Protein AF-A0A8J9UPL3-F1 (afdb_monomer_lite)

pLDDT: mean 79.34, std 17.76, range [23.22, 97.38]

Secondary structure (DSSP, 8-state):
---------PPP-----SS-----PPPPHHHHHHHHHHHH-----S--S---S----------HHHHHH--GGGGGGS-HHHHTT-TTTGGG--HHHHHHHHHHHHHHH-HHHHHHTT----SSS-THHHHHHHHHHHSSHHHHHHHHTT-TTS------HHHHHHH-HHHHHHHHHHHHHTTBSSS-PPP---TT--HHHHHHHHHHHHT--B----GGG-SS-GGG-SSHHHHHHHHHHHHHHHHHHHHHHHHHHHHHHHHHHHH-HHHHHHHHHHHHHHHHHHHHHHHHHHHHHHHHHHHHHHHHHHHHHHHHHHHHHHHHHHHHHHHHHHHHHHHHHHHHHHHHHTGGG-SSHHHHHHHHHHHHHHHHHS-HHHHHHHHHHHHHHTHHHHHHHHHHHHHHHHHHHHHHHHHHHHHHHHHHHHGGGSSPP---HHHHHHHHHHHHHS-S-STTHHHHHHHHHHHHS--SSS----HHHHHHHHHHHHHS-S---SHHHHHHHHHHHHHHHHTTSSS-S------------------------------PPPPPPPPPHHHHHHHHHHHHHS-TTSTTHHHHHHHTSTT--HHHHHHHHHHHHHHHHHHHHHHHHHHTTSPPSEEE--HHHHHHTT-EEEEEEEEEE--TT-HHHHHHHHHHT-TTTS--TTEEEEEEEHHHHTHHHHHHHT--HHHHHHHHHHHHHHHHHHHHHS-EEEEEEEEEEEHHHHHS-----HHHHHHHHHHHHHHHHHHHHHHHHHHHHTT----SSTT--GGGGG-HHHHHHHHHS-----HHHHTTTHHHHHHHHHHHHHHHHHHHHHTTSSBS-HHHHHHHTT-HHHHHHHGGGGTTHHHHHHHHHHHHHHHHHHHHHS---GGGHHHHHHHHHHHHHHHHHHHHHHHHTGGGGS---TTIIIIIIIIIIHHHHHHHHHHHTT-GGG-TT-TTT-TTHHHHHHHHHHHHHHHHHHHHHTTS-HHHHHHHHHHHHHHHHHHHHHHHHHTT--SS----HHHHHH---HHIIIIIS-GGGGHHHHHHHHHHHHHHHHHHHTT------HHHHHHHHTHHHHHHHHHHHHHGGGS-SSPPPHHHHHHHHHHHHHHHHHHHHHHHHHHHTTTTGGGHHHHT-GGGHHHHHHHHHHHHHHHHHHHHHHHT--S-B---HHHHHHHHHHHHHHHHHHHHHHIIIIIHHHHHHHHHHHHHHHHTT--

InterPro domains:
  IPR001005 SANT/Myb domain [PF23082] (434-518)
  IPR001005 SANT/Myb domain [PF23082] (557-619)
  IPR001005 SANT/Myb domain [PS50090] (551-605)
  IPR001005 SANT/Myb domain [SM00717] (431-492)
  IPR001005 SANT/Myb domain [SM00717] (555-607)
  IPR001005 SANT/Myb domain [cd00167] (558-605)
  IPR001623 DnaJ domain [PF00226] (79-148)
  IPR001623 DnaJ domain [PS50076] (79-151)
  IPR001623 DnaJ domain [SM00271] (78-143)
  IPR001623 DnaJ domain [cd06257] (79-139)
  IPR002656 Acyltransferase 3 domain [PF01757] (809-1197)
  IPR009057 Homedomain-like superfamily [SSF46689] (557-610)
  IPR017884 SANT domain [PS51293] (554-609)
  IPR017930 Myb domain [PS51294] (558-609)
  IPR032003 Ribosome-associated complex head domain [PF16717] (328-405)
  IPR036869 Chaperone J-domain superfamily [G3DSA:1.10.287.110] (70-153)
  IPR036869 Chaperone J-domain superfamily [SSF46565] (55-147)
  IPR042569 Ribosome-associated complex head domain superfamily [G3DSA:1.10.8.840] (324-425)
  IPR044634 J-protein Zuotin/DnaJC2 [PTHR43999] (16-614)
  IPR054076 Zuotin-like, zuotin homology domain [PF21884] (169-272)

Radius of gyration: 48.9 Å; chains: 1; bounding box: 110×185×96 Å

Organism: NCBI:txid405034

Sequence (1223 aa):
MTEGESGNNCRVVAIPCPFVKRKVECAGGAFLRYYNIKCHGEDTLLLTSNSKDKAEEVVFEDDVDYLRSLDPKEWKKQDHYAVLGIKKLRYEATDDDIKRAYRQKVLKHHPDKRKALGEEVRSDDDYFTCITKAYEILGTPKTRRSYDSVDPEFDDAIPTSSEIKKDGFFKSFAKYFEINARWSEKKNVPLLGDEKSPREFVEKFYSFWYEFDSWREFSYLDEEEKEKGSDREERR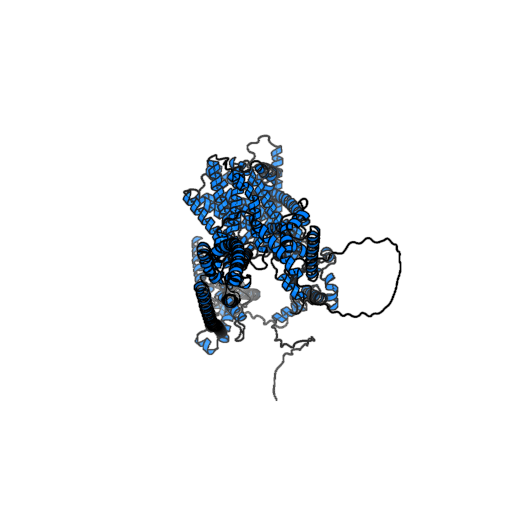WIEKQNKVARAKLKKEEMARIRSLVDLAYANDPRIQRFKQEDKDKKLAAKRARQDAVQAKKAEEERIIKEAQLAKQKADEAERARIEAARAERELQKKNLRKERKSFRDICKANNYYARNDDETVSHMAAVEKICEMLKAVELQDLIKDLESKGREAFVKALTESDEKLEAERRALFENKKVEEHKAKKSAALKAPIEWSAEMTRLLIKAVNLFPAGTNQRWDVVANFLNQHGTFTDDRRFNAKEVLNKAKDLQSSDFSKSSLKKAANEEAFDQFEKDKKKVVNVVDDNSISKNDAPKLVNGTTKPKVNGDVKDKEVKEDKPWTKTEQELLEQAIKTFPVSTPERWDKIADCIPNRSKKDCMKRYKELVELVKAKKQAANTEHKKLPPLFGLDDYGSCMENSGVYCMVAFDLYGEPNNEIYTLIQEYSKHTLKHFNYTRLDRGICVQETCQDYIKNNGLDIDQNVELIIEGCFNETLQQKYDLGSKLQFVSCERQKDKRTEIQLDSTDIIMLLVIGGICAIVAWGSYFDFCQARKTDKILEKDRHPLLCFSLFRNFEKLLQEDKGDERLTELKGLHGIRAFNSGLVVFAHCVFLFGKYIRDPLALEKFFEYQFFLILVGYSSIVQFFFFLSGFLMTYILQIREEKHKMSFRDVPPSIFFRWWRMTPSFAVVIGIMATLFRHVGSGPIWKSYIIEGVTSQCREYYWAHIFYINNFMINDILCSLESWHIASDMQLSVLGIIVYFCIRRRSLRFKIGTLSFLLLLGILSPIVHVYFQDLNGLVVGKPELFRSLYDDTFRKYHVFFHNNITCFVMGMAIGYFVYYLKQNKIERLDFKIGTLMCWLIMPSIYAFYYFSSSVYDDIERKSLTWRLLYASLHRIVIGVIAIVWVLGLTMKFHGNSLSIWEWRGWLIPSKLSFCVYLIHDNILHYMMGTRSQLYTASFSELFYVYLLVMFWAHMLALVLYLFVEAPCNELLKIFMGSNKKKKEA

Foldseek 3Di:
DDDDDDDDDDDDDDDDDDDDDDDDDDDDPVVVVVCCCQPVVDPPDDDDPDPPDDDPPQPQDDDVVVLQPDWLVPLLVDDLCVLLSNVVCQPVQDLVNLVVSLVVCCVPPPPVVVVVVVDDDDPPTHSVSSSVVSCVQCNDPVSSLLVSLPPPPQDLDAFDPVQCVVVHQLVRLQVVQVSCVVFAPDPDQQGCDDPPDDPVSNCVNLVCLLVGDGSRWNLSVQPDDLVPDPDPVSSVVSVVVSVVVRVVVNVVSNVSSVVNSVVSCVRPPVNVVVVVVVVVVVVVVVVVVVVVVVVVVVVVVVVVVVVVVVVVVVVVVVVVVVVVVVVVVVVQVVLLVVLLVLQLVVCVVCLLLDDDPVVSVVSNVLSVLLSVPDGNVRSVVLSVVCVPPNSVSSVVSSVVSVVVVVVVVVVVVVVVVVVVVCVVVVVVVVDQDPQDPVLVVLLVVLCVVQDDDDPCSLQSSQVSSQVPPDDPDPDGDHSVSSVVVVVVVVPDDDDDDDPVPVVVVVVVVVVVVVVVPPPDDDDDDDDDDDDDDDDDDDDDDDDDDDDDDDDDDDDDDDDDPVLVVQLVVLPVVQDPPHVVSLCSSQVSRPPADSVRSVVVVVVVVVVVVVVVVVVVVLVVLADDQEEEDFPVVLLVVQFKKKKWKKFKDADPPQPRVVSLVVQLLLFQLGHNSRMHIYIDRLCPQLVVVCVVVVDDCVSCVQVSVQVSVQVVCCVRRVMGIDTDDMDIDGSVVVPPPPPADPLQVVLVVVVVVLVVLLVVLQVVVVVVVVPDPDDPPPAFDLSVLSHLVVLVVVLLDDDPDDVLVVLLLLVLLVLLVLLLLVLLLLLLQQLLAQAPDVVVVSVLLVDLVSLLSPLSLLSLLLVLLQLLQCLLQVVVVVCVVPVDDPVCLVVSLVLVLLLQQFLLLSLLSCLQGVLLPPAAASCSCVQRVVNANVLSVVCVVCLSVLNCLVVLRSCRPAVLSLSVSLSSVLSSVSSVLCNVPVPPDPVVNCVVLVVLLVQLLVVLLVQCVPVVFQLGQRDTSNCSHVVDDPCCNSPSSHNSNSSNSNSLSNVVSVVLSVCVVVVVQADPDLVLLVVLVCLVVLSSVLSSVVSVCSVDSDRDDSVVSSVSNRCSSVSVSVSSSSNSCCSRNVSHVPCNCSSSPSVSSNSSLLSSQLSSCLVSVSSNVSRNDHHHHHDDPVVSVVSSVVSSVVSSVVSSVSSSSINSSSSSSVVSVVVVVVVVVVD

Structure (mmCIF, N/CA/C/O backbone):
data_AF-A0A8J9UPL3-F1
#
_entry.id   AF-A0A8J9UPL3-F1
#
loop_
_atom_site.group_PDB
_atom_site.id
_atom_site.type_symbol
_atom_site.label_atom_id
_atom_site.label_alt_id
_atom_site.label_comp_id
_atom_site.label_asym_id
_atom_site.label_entity_id
_atom_site.label_seq_id
_atom_site.pdbx_PDB_ins_code
_atom_site.Cartn_x
_atom_site.Cartn_y
_atom_site.Cartn_z
_atom_site.occupancy
_atom_site.B_iso_or_equiv
_atom_site.auth_seq_id
_atom_site.auth_comp_id
_atom_site.auth_asym_id
_atom_site.auth_atom_id
_atom_site.pdbx_PDB_model_num
ATOM 1 N N . MET A 1 1 ? 51.303 -45.827 -40.238 1.00 28.02 1 MET A N 1
ATOM 2 C CA . MET A 1 1 ? 51.572 -46.476 -38.938 1.00 28.02 1 MET A CA 1
ATOM 3 C C . MET A 1 1 ? 51.094 -45.504 -37.869 1.00 28.02 1 MET A C 1
ATOM 5 O O . MET A 1 1 ? 51.630 -44.409 -37.850 1.00 28.02 1 MET A O 1
ATOM 9 N N . THR A 1 2 ? 50.062 -45.725 -37.060 1.00 30.81 2 THR A N 1
ATOM 10 C CA . THR A 1 2 ? 49.124 -46.845 -36.830 1.00 30.81 2 THR A CA 1
ATOM 11 C C . THR A 1 2 ? 47.941 -46.271 -36.018 1.00 30.81 2 THR A C 1
ATOM 13 O O . THR A 1 2 ? 48.217 -45.529 -35.086 1.00 30.81 2 THR A O 1
ATOM 16 N N . GLU A 1 3 ? 46.701 -46.597 -36.438 1.00 34.34 3 GLU A N 1
ATOM 17 C CA . GLU A 1 3 ? 45.438 -46.880 -35.681 1.00 34.34 3 GLU A CA 1
ATOM 18 C C . GLU A 1 3 ? 45.002 -45.934 -34.533 1.00 34.34 3 GLU A C 1
ATOM 20 O O . GLU A 1 3 ? 45.814 -45.588 -33.692 1.00 34.34 3 GLU A O 1
ATOM 25 N N . GLY A 1 4 ? 43.762 -45.474 -34.302 1.00 36.38 4 GLY A N 1
ATOM 26 C CA . GLY A 1 4 ? 42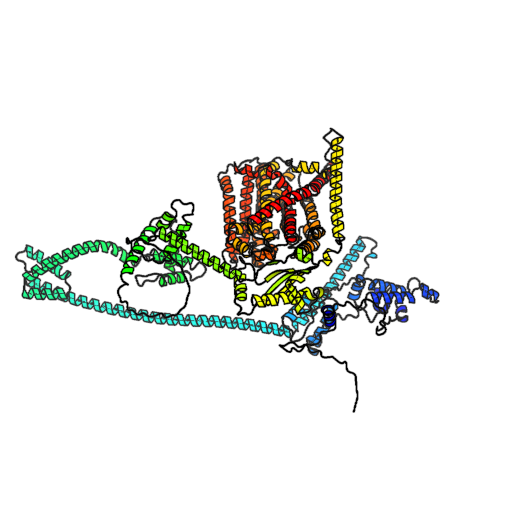.353 -45.654 -34.725 1.00 36.38 4 GLY A CA 1
ATOM 27 C C . GLY A 1 4 ? 41.533 -45.017 -33.560 1.00 36.38 4 GLY A C 1
ATOM 28 O O . GLY A 1 4 ? 41.981 -45.104 -32.426 1.00 36.38 4 GLY A O 1
ATOM 29 N N . GLU A 1 5 ? 40.507 -44.168 -33.710 1.00 28.94 5 GLU A N 1
ATOM 30 C CA . GLU A 1 5 ? 39.088 -44.518 -33.894 1.00 28.94 5 GLU A CA 1
ATOM 31 C C . GLU A 1 5 ? 38.192 -43.248 -33.957 1.00 28.94 5 GLU A C 1
ATOM 33 O O . GLU A 1 5 ? 38.423 -42.254 -33.272 1.00 28.94 5 GLU A O 1
ATOM 38 N N . SER A 1 6 ? 37.164 -43.351 -34.809 1.00 32.34 6 SER A N 1
ATOM 39 C CA . SER A 1 6 ? 35.857 -42.663 -34.921 1.00 32.34 6 SER A CA 1
ATOM 40 C C . SER A 1 6 ? 35.608 -41.266 -34.322 1.00 32.34 6 SER A C 1
ATOM 42 O O . SER A 1 6 ? 35.522 -41.074 -33.111 1.00 32.34 6 SER A O 1
ATOM 44 N N . GLY A 1 7 ? 35.290 -40.325 -35.219 1.00 31.28 7 GLY A N 1
ATOM 45 C CA . GLY A 1 7 ? 34.732 -39.010 -34.909 1.00 31.28 7 GLY A CA 1
ATOM 46 C C . GLY A 1 7 ? 33.199 -38.946 -34.875 1.00 31.28 7 GLY A C 1
ATOM 47 O O . GLY A 1 7 ? 32.506 -39.709 -35.543 1.00 31.28 7 GLY A O 1
ATOM 48 N N . ASN A 1 8 ? 32.695 -37.939 -34.156 1.00 31.64 8 ASN A N 1
ATOM 49 C CA . ASN A 1 8 ? 31.378 -37.340 -34.364 1.00 31.64 8 ASN A CA 1
ATOM 50 C C . ASN A 1 8 ? 31.580 -35.974 -35.042 1.00 31.64 8 ASN A C 1
ATOM 52 O O . ASN A 1 8 ? 32.180 -35.061 -34.475 1.00 31.64 8 ASN A O 1
ATOM 56 N N . ASN A 1 9 ? 31.101 -35.861 -36.281 1.00 36.88 9 ASN A N 1
ATOM 57 C CA . ASN A 1 9 ? 31.173 -34.659 -37.111 1.00 36.88 9 ASN A CA 1
ATOM 58 C C . ASN A 1 9 ? 30.236 -33.555 -36.589 1.00 36.88 9 ASN A C 1
ATOM 60 O O . ASN A 1 9 ? 29.018 -33.663 -36.717 1.00 36.88 9 ASN A O 1
ATOM 64 N N . CYS A 1 10 ? 30.795 -32.446 -36.103 1.00 32.34 10 CYS A N 1
ATOM 65 C CA . CYS A 1 10 ? 30.058 -31.195 -35.911 1.00 32.34 10 CYS A CA 1
ATOM 66 C C . CYS A 1 10 ? 30.011 -30.404 -37.229 1.00 32.34 10 CYS A C 1
ATOM 68 O O . CYS A 1 10 ? 31.048 -29.979 -37.741 1.00 32.34 10 CYS A O 1
ATOM 70 N N . ARG A 1 11 ? 28.811 -30.162 -37.775 1.00 33.94 11 ARG A N 1
ATOM 71 C CA . ARG A 1 11 ? 28.609 -29.197 -38.870 1.00 33.94 11 ARG A CA 1
ATOM 72 C C . ARG A 1 11 ? 28.600 -27.777 -38.304 1.00 33.94 11 ARG A C 1
ATOM 74 O O . ARG A 1 11 ? 27.722 -27.418 -37.528 1.00 33.94 11 ARG A O 1
ATOM 81 N N . VAL A 1 12 ? 29.570 -26.970 -38.724 1.00 36.69 12 VAL A N 1
ATOM 82 C CA . VAL A 1 12 ? 29.623 -25.527 -38.462 1.00 36.69 12 VAL A CA 1
ATOM 83 C C . VAL A 1 12 ? 28.662 -24.827 -39.423 1.00 36.69 12 VAL A C 1
ATOM 85 O O . VAL A 1 12 ? 28.838 -24.920 -40.635 1.00 36.69 12 VAL A O 1
ATOM 88 N N . VAL A 1 13 ? 27.660 -24.121 -38.898 1.00 31.00 13 VAL A N 1
ATOM 89 C CA . VAL A 1 13 ? 26.801 -23.227 -39.688 1.00 31.00 13 VAL A CA 1
ATOM 90 C C . VAL A 1 13 ? 27.185 -21.790 -39.351 1.00 31.00 13 VAL A C 1
ATOM 92 O O . VAL A 1 13 ? 27.121 -21.375 -38.196 1.00 31.00 13 VAL A O 1
ATOM 95 N N . ALA A 1 14 ? 27.646 -21.044 -40.354 1.00 33.81 14 ALA A N 1
ATOM 96 C CA . ALA A 1 14 ? 28.002 -19.638 -40.216 1.00 33.81 14 ALA A CA 1
ATOM 97 C C . ALA A 1 14 ? 26.751 -18.761 -40.368 1.00 33.81 14 ALA A C 1
ATOM 99 O O . ALA A 1 14 ? 26.042 -18.875 -41.364 1.00 33.81 14 ALA A O 1
ATOM 100 N N . ILE A 1 15 ? 26.507 -17.867 -39.407 1.00 34.41 15 ILE A N 1
ATOM 101 C CA . ILE A 1 15 ? 25.471 -16.830 -39.503 1.00 34.41 15 ILE A CA 1
ATOM 102 C C . ILE A 1 15 ? 26.155 -15.521 -39.935 1.00 34.41 15 ILE A C 1
ATOM 104 O O . ILE A 1 15 ? 27.097 -15.092 -39.260 1.00 34.41 15 ILE A O 1
ATOM 108 N N . PRO A 1 16 ? 25.732 -14.877 -41.037 1.00 41.75 16 PRO A N 1
ATOM 109 C CA . PRO A 1 16 ? 26.278 -13.598 -41.462 1.00 41.75 16 PRO A CA 1
ATOM 110 C C . PRO A 1 16 ? 25.552 -12.460 -40.735 1.00 41.75 16 PRO A C 1
ATOM 112 O O . PRO A 1 16 ? 24.414 -12.140 -41.054 1.00 41.75 16 PRO A O 1
ATOM 115 N N . CYS A 1 17 ? 26.211 -11.828 -39.765 1.00 34.94 17 CYS A N 1
ATOM 116 C CA . CYS A 1 17 ? 25.823 -10.506 -39.269 1.00 34.94 17 CYS A CA 1
ATOM 117 C C . CYS A 1 17 ? 27.086 -9.739 -38.840 1.00 34.94 17 CYS A C 1
ATOM 119 O O . CYS A 1 17 ? 28.006 -10.353 -38.283 1.00 34.94 17 CYS A O 1
ATOM 121 N N . PRO A 1 18 ? 27.194 -8.431 -39.129 1.00 53.81 18 PRO A N 1
ATOM 122 C CA . PRO A 1 18 ? 28.382 -7.665 -38.810 1.00 53.81 18 PRO A CA 1
ATOM 123 C C . PRO A 1 18 ? 28.340 -7.274 -37.327 1.00 53.81 18 PRO A C 1
ATOM 125 O O . PRO A 1 18 ? 27.290 -6.952 -36.790 1.00 53.81 18 PRO A O 1
ATOM 128 N N . PHE A 1 19 ? 29.511 -7.264 -36.697 1.00 45.88 19 PHE A N 1
ATOM 129 C CA . PHE A 1 19 ? 29.806 -6.796 -35.335 1.00 45.88 19 PHE A CA 1
ATOM 130 C C . PHE A 1 19 ? 29.838 -7.859 -34.210 1.00 45.88 19 PHE A C 1
ATOM 132 O O . PHE A 1 19 ? 28.854 -8.245 -33.594 1.00 45.88 19 PHE A O 1
ATOM 139 N N . VAL A 1 20 ? 31.101 -8.201 -33.901 1.00 39.16 20 VAL A N 1
ATOM 140 C CA . VAL A 1 20 ? 31.681 -8.879 -32.725 1.00 39.16 20 VAL A CA 1
ATOM 141 C C . VAL A 1 20 ? 31.571 -10.412 -32.669 1.00 39.16 20 VAL A C 1
ATOM 143 O O . VAL A 1 20 ? 30.602 -10.995 -32.194 1.00 39.16 20 VAL A O 1
ATOM 146 N N . LYS A 1 21 ? 32.675 -11.081 -33.045 1.00 32.25 21 LYS A N 1
ATOM 147 C CA . LYS A 1 21 ? 32.909 -12.514 -32.799 1.00 32.25 21 LYS A CA 1
ATOM 148 C C . LYS A 1 21 ? 33.023 -12.779 -31.293 1.00 32.25 21 LYS A C 1
ATOM 150 O O . LYS A 1 21 ? 33.996 -12.359 -30.669 1.00 32.25 21 LYS A O 1
ATOM 155 N N . ARG A 1 22 ? 32.080 -13.532 -30.722 1.00 36.78 22 ARG A N 1
ATOM 156 C CA . ARG A 1 22 ? 32.229 -14.173 -29.405 1.00 36.78 22 ARG A CA 1
ATOM 157 C C . ARG A 1 22 ? 32.368 -15.683 -29.574 1.00 36.78 22 ARG A C 1
ATOM 159 O O . ARG A 1 22 ? 31.726 -16.276 -30.435 1.00 36.78 22 ARG A O 1
ATOM 166 N N . LYS A 1 23 ? 33.210 -16.301 -28.744 1.00 32.34 23 LYS A N 1
ATOM 167 C CA . LYS A 1 23 ? 33.302 -17.760 -28.617 1.00 32.34 23 LYS A CA 1
ATOM 168 C C . LYS A 1 23 ? 32.096 -18.223 -27.795 1.00 32.34 23 LYS A C 1
ATOM 170 O O . LYS A 1 23 ? 31.947 -17.786 -26.658 1.00 32.34 23 LYS A O 1
ATOM 175 N N . VAL A 1 24 ? 31.230 -19.041 -28.385 1.00 37.84 24 VAL A N 1
ATOM 176 C CA . VAL A 1 24 ? 30.058 -19.623 -27.717 1.00 37.84 24 VAL A CA 1
ATOM 177 C C . VAL A 1 24 ? 30.372 -21.091 -27.441 1.00 37.84 24 VAL A C 1
ATOM 179 O O . VAL A 1 24 ? 30.770 -21.811 -28.355 1.00 37.84 24 VAL A O 1
ATOM 182 N N . GLU A 1 25 ? 30.246 -21.521 -26.188 1.00 42.03 25 GLU A N 1
ATOM 183 C CA . GLU A 1 25 ? 30.336 -22.933 -25.802 1.00 42.03 25 GLU A CA 1
ATOM 184 C C . GLU A 1 25 ? 28.962 -23.604 -25.913 1.00 42.03 25 GLU A C 1
ATOM 186 O O . GLU A 1 25 ? 27.925 -22.948 -25.800 1.00 42.03 25 GLU A O 1
ATOM 191 N N . CYS A 1 26 ? 28.953 -24.912 -26.177 1.00 38.75 26 CYS A N 1
ATOM 192 C CA . CYS A 1 26 ? 27.728 -25.666 -26.432 1.00 38.75 26 CYS A CA 1
ATOM 193 C C . CYS A 1 26 ? 26.814 -25.666 -25.202 1.00 38.75 26 CYS A C 1
ATOM 195 O O . CYS A 1 26 ? 27.181 -26.160 -24.138 1.00 38.75 26 CYS A O 1
ATOM 197 N N . ALA A 1 27 ? 25.593 -25.168 -25.370 1.00 47.72 27 ALA A N 1
ATOM 198 C CA . ALA A 1 27 ? 24.540 -25.353 -24.388 1.00 47.72 27 ALA A CA 1
ATOM 199 C C . ALA A 1 27 ? 24.005 -26.795 -24.478 1.00 47.72 27 ALA A C 1
ATOM 201 O O . ALA A 1 27 ? 23.751 -27.306 -25.570 1.00 47.72 27 ALA A O 1
ATOM 202 N N . GLY A 1 28 ? 23.867 -27.463 -23.329 1.00 51.66 28 GLY A N 1
ATOM 203 C CA . GLY A 1 28 ? 23.417 -28.856 -23.241 1.00 51.66 28 GLY A CA 1
ATOM 204 C C . GLY A 1 28 ? 22.006 -29.093 -23.798 1.00 51.66 28 GLY A C 1
ATOM 205 O O . GLY A 1 28 ? 21.260 -28.157 -24.086 1.00 51.66 28 GLY A O 1
ATOM 206 N N . GLY A 1 29 ? 21.610 -30.366 -23.912 1.00 42.53 29 GLY A N 1
ATOM 207 C CA . GLY A 1 29 ? 20.392 -30.815 -24.612 1.00 42.53 29 GLY A CA 1
ATOM 208 C C . GLY A 1 29 ? 19.067 -30.167 -24.178 1.00 42.53 29 GLY A C 1
ATOM 209 O O . GLY A 1 29 ? 18.120 -30.139 -24.959 1.00 42.53 29 GLY A O 1
ATOM 210 N N . ALA A 1 30 ? 18.998 -29.583 -22.980 1.00 46.47 30 ALA A N 1
ATOM 211 C CA . ALA A 1 30 ? 17.849 -28.799 -22.527 1.00 46.47 30 ALA A CA 1
ATOM 212 C C . ALA A 1 30 ? 17.692 -27.471 -23.292 1.00 46.47 30 ALA A C 1
ATOM 214 O O . ALA A 1 30 ? 16.572 -27.060 -23.586 1.00 46.47 30 ALA A O 1
ATOM 215 N N . PHE A 1 31 ? 18.801 -26.830 -23.672 1.00 50.88 31 PHE A N 1
ATOM 216 C CA . PHE A 1 31 ? 18.786 -25.621 -24.492 1.00 50.88 31 PHE A CA 1
ATOM 217 C C . PHE A 1 31 ? 18.441 -25.936 -25.945 1.00 50.88 31 PHE A C 1
ATOM 219 O O . PHE A 1 31 ? 17.671 -25.200 -26.542 1.00 50.88 31 PHE A O 1
ATOM 226 N N . LEU A 1 32 ? 18.925 -27.056 -26.494 1.00 48.53 32 LEU A N 1
ATOM 227 C CA . LEU A 1 32 ? 18.516 -27.522 -27.826 1.00 48.53 32 LEU A CA 1
ATOM 228 C C . LEU A 1 32 ? 17.027 -27.898 -27.871 1.00 48.53 32 LEU A C 1
ATOM 230 O O . LEU A 1 32 ? 16.358 -27.579 -28.848 1.00 48.53 32 LEU A O 1
ATOM 234 N N . ARG A 1 33 ? 16.478 -28.496 -26.800 1.00 46.88 33 ARG A N 1
ATOM 235 C CA . ARG A 1 33 ? 15.025 -28.715 -26.664 1.00 46.88 33 ARG A CA 1
ATOM 236 C C . ARG A 1 33 ? 14.259 -27.402 -26.591 1.00 46.88 33 ARG A C 1
ATOM 238 O O . ARG A 1 33 ? 13.308 -27.226 -27.337 1.00 46.88 33 ARG A O 1
ATOM 245 N N . TYR A 1 34 ? 14.688 -26.477 -25.737 1.00 55.12 34 TYR A N 1
ATOM 246 C CA . TYR A 1 34 ? 14.062 -25.161 -25.625 1.00 55.12 34 TYR A CA 1
ATOM 247 C C . TYR A 1 34 ? 14.126 -24.386 -26.951 1.00 55.12 34 TYR A C 1
ATOM 249 O O . TYR A 1 34 ? 13.137 -23.790 -27.358 1.00 55.12 34 TYR A O 1
ATOM 257 N N . TYR A 1 35 ? 15.260 -24.443 -27.652 1.00 50.03 35 TYR A N 1
ATOM 258 C CA . TYR A 1 35 ? 15.476 -23.787 -28.938 1.00 50.03 35 TYR A CA 1
ATOM 259 C C . TYR A 1 35 ? 14.624 -24.406 -30.053 1.00 50.03 35 TYR A C 1
ATOM 261 O O . TYR A 1 35 ? 13.973 -23.666 -30.778 1.00 50.03 35 TYR A O 1
ATOM 269 N N . ASN A 1 36 ? 14.530 -25.737 -30.148 1.00 47.41 36 ASN A N 1
ATOM 270 C CA . ASN A 1 36 ? 13.667 -26.388 -31.144 1.00 47.41 36 ASN A CA 1
ATOM 271 C C . ASN A 1 36 ? 12.176 -26.141 -30.885 1.00 47.41 36 ASN A C 1
ATOM 273 O O . ASN A 1 36 ? 11.442 -25.850 -31.827 1.00 47.41 36 ASN A O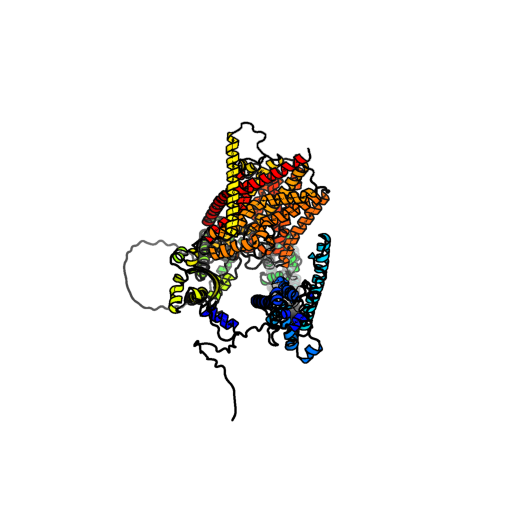 1
ATOM 277 N N . ILE A 1 37 ? 11.743 -26.173 -29.619 1.00 52.34 37 ILE A N 1
ATOM 278 C CA . ILE A 1 37 ? 10.365 -25.830 -29.226 1.00 52.34 37 ILE A CA 1
ATOM 279 C C . ILE A 1 37 ? 10.047 -24.379 -29.607 1.00 52.34 37 ILE A C 1
ATOM 281 O O . ILE A 1 37 ? 8.946 -24.080 -30.060 1.00 52.34 37 ILE A O 1
ATOM 285 N N . LYS A 1 38 ? 11.019 -23.476 -29.446 1.00 44.16 38 LYS A N 1
ATOM 286 C CA . LYS A 1 38 ? 10.819 -22.040 -29.650 1.00 44.16 38 LYS A CA 1
ATOM 287 C C . LYS A 1 38 ? 10.979 -21.588 -31.105 1.00 44.16 38 LYS A C 1
ATOM 289 O O . LYS A 1 38 ? 10.345 -20.614 -31.485 1.00 44.16 38 LYS A O 1
ATOM 294 N N . CYS A 1 39 ? 11.810 -22.258 -31.905 1.00 39.97 39 CYS A N 1
ATOM 295 C CA . CYS A 1 39 ? 12.123 -21.836 -33.275 1.00 39.97 39 CYS A CA 1
ATOM 296 C C . CYS A 1 39 ? 11.415 -22.643 -34.369 1.00 39.97 39 CYS A C 1
ATOM 298 O O . CYS A 1 39 ? 11.282 -22.128 -35.475 1.00 39.97 39 CYS A O 1
ATOM 300 N N . HIS A 1 40 ? 10.977 -23.879 -34.100 1.00 44.66 40 HIS A N 1
ATOM 301 C CA . HIS A 1 40 ? 10.376 -24.741 -35.128 1.00 44.66 40 HIS A CA 1
ATOM 302 C C . HIS A 1 40 ? 8.935 -25.178 -34.838 1.00 44.66 40 HIS A C 1
ATOM 304 O O . HIS A 1 40 ? 8.304 -25.737 -35.726 1.00 44.66 40 HIS A O 1
ATOM 310 N N . GLY A 1 41 ? 8.385 -24.884 -33.654 1.00 39.78 41 GLY A N 1
ATOM 311 C CA . GLY A 1 41 ? 6.941 -24.970 -33.396 1.00 39.78 41 GLY A CA 1
ATOM 312 C C . GLY A 1 41 ? 6.288 -26.348 -33.586 1.00 39.78 41 GLY A C 1
ATOM 313 O O . GLY A 1 41 ? 5.067 -26.414 -33.684 1.00 39.78 41 GLY A O 1
ATOM 314 N N . GLU A 1 42 ? 7.058 -27.437 -33.629 1.00 33.69 42 GLU A N 1
ATOM 315 C CA . GLU A 1 42 ? 6.535 -28.800 -33.737 1.00 33.69 42 GLU A CA 1
ATOM 316 C C . GLU A 1 42 ? 6.676 -29.557 -32.411 1.00 33.69 42 GLU A C 1
ATOM 318 O O . GLU A 1 42 ? 7.777 -29.837 -31.931 1.00 33.69 42 GLU A O 1
ATOM 323 N N . ASP A 1 43 ? 5.526 -29.917 -31.840 1.00 41.25 43 ASP A N 1
ATOM 324 C CA . ASP A 1 43 ? 5.391 -30.878 -30.748 1.00 41.25 43 ASP A CA 1
ATOM 325 C C . ASP A 1 43 ? 5.354 -32.297 -31.333 1.00 41.25 43 ASP A C 1
ATOM 327 O O . ASP A 1 43 ? 4.315 -32.952 -31.398 1.00 41.25 43 ASP A O 1
ATOM 331 N N . THR A 1 44 ? 6.489 -32.769 -31.845 1.00 36.53 44 THR A N 1
ATOM 332 C CA . THR A 1 44 ? 6.578 -34.122 -32.406 1.00 36.53 44 THR A CA 1
ATOM 333 C C . THR A 1 44 ? 7.283 -35.033 -31.416 1.00 36.53 44 THR A C 1
ATOM 335 O O . THR A 1 44 ? 8.484 -35.263 -31.541 1.00 36.53 44 THR A O 1
ATOM 338 N N . LEU A 1 45 ? 6.540 -35.533 -30.416 1.00 33.69 45 LEU A N 1
ATOM 339 C CA . LEU A 1 45 ? 6.614 -36.924 -29.925 1.00 33.69 45 LEU A CA 1
ATOM 340 C C . LEU A 1 45 ? 5.670 -37.177 -28.731 1.00 33.69 45 LEU A C 1
ATOM 342 O O . LEU A 1 45 ? 6.100 -37.349 -27.591 1.00 33.69 45 LEU A O 1
ATOM 346 N N . LEU A 1 46 ? 4.380 -37.361 -29.021 1.00 31.97 46 LEU A N 1
ATOM 347 C CA . LEU A 1 46 ? 3.598 -38.392 -28.338 1.00 31.97 46 LEU A CA 1
ATOM 348 C C . LEU A 1 46 ? 3.095 -39.411 -29.369 1.00 31.97 46 LEU A C 1
ATOM 350 O O . LEU A 1 46 ? 2.127 -39.193 -30.086 1.00 31.97 46 LEU A O 1
ATOM 354 N N . LEU A 1 47 ? 3.808 -40.541 -29.374 1.00 34.12 47 LEU A N 1
ATOM 355 C CA . LEU A 1 47 ? 3.379 -41.881 -29.772 1.00 34.12 47 LEU A CA 1
ATOM 356 C C . LEU A 1 47 ? 2.969 -42.081 -31.241 1.00 34.12 47 LEU A C 1
ATOM 358 O O . LEU A 1 47 ? 1.802 -42.269 -31.567 1.00 34.12 47 LEU A O 1
ATOM 362 N N . THR A 1 48 ? 3.969 -42.291 -32.098 1.00 27.41 48 THR A N 1
ATOM 363 C CA . THR A 1 48 ? 3.913 -43.490 -32.943 1.00 27.41 48 THR A CA 1
ATOM 364 C C . THR A 1 48 ? 4.888 -44.521 -32.400 1.00 27.41 48 THR A C 1
ATOM 366 O O . THR A 1 48 ? 6.090 -44.302 -32.265 1.00 27.41 48 THR A O 1
ATOM 369 N N . SER A 1 49 ? 4.313 -45.664 -32.051 1.00 35.31 49 SER A N 1
ATOM 370 C CA . SER A 1 49 ? 4.963 -46.960 -32.066 1.00 35.31 49 SER A CA 1
ATOM 371 C C . SER A 1 49 ? 5.862 -47.088 -33.296 1.00 35.31 49 SER A C 1
ATOM 373 O O . SER A 1 49 ? 5.364 -47.273 -34.404 1.00 35.31 49 SER A O 1
ATOM 375 N N . ASN A 1 50 ? 7.167 -46.934 -33.089 1.00 31.83 50 ASN A N 1
ATOM 376 C CA . ASN A 1 50 ? 8.232 -47.760 -33.657 1.00 31.83 50 ASN A CA 1
ATOM 377 C C . ASN A 1 50 ? 9.591 -47.192 -33.224 1.00 31.83 50 ASN A C 1
ATOM 379 O O . ASN A 1 50 ? 10.328 -46.626 -34.022 1.00 31.83 50 ASN A O 1
ATOM 383 N N . SER A 1 51 ? 9.949 -47.388 -31.953 1.00 30.34 51 SER A N 1
ATOM 384 C CA . SER A 1 51 ? 11.354 -47.436 -31.543 1.00 30.34 51 SER A CA 1
ATOM 385 C C . SER A 1 51 ? 11.762 -48.904 -31.433 1.00 30.34 51 SER A C 1
ATOM 387 O O . SER A 1 51 ? 11.773 -49.493 -30.351 1.00 30.34 51 SER A O 1
ATOM 389 N N . LYS A 1 52 ? 12.075 -49.498 -32.585 1.00 35.12 52 LYS A N 1
ATOM 390 C CA . LYS A 1 52 ? 13.243 -50.372 -32.622 1.00 35.12 52 LYS A CA 1
ATOM 391 C C . LYS A 1 52 ? 14.448 -49.443 -32.467 1.00 35.12 52 LYS A C 1
ATOM 393 O O . LYS A 1 52 ? 14.568 -48.483 -33.220 1.00 35.12 52 LYS A O 1
ATOM 398 N N . ASP A 1 53 ? 15.258 -49.752 -31.458 1.00 34.72 53 ASP A N 1
ATOM 399 C CA . ASP A 1 53 ? 16.621 -49.262 -31.209 1.00 34.72 53 ASP A CA 1
ATOM 400 C C . ASP A 1 53 ? 16.702 -47.845 -30.594 1.00 34.72 53 ASP A C 1
ATOM 402 O O . ASP A 1 53 ? 16.509 -46.844 -31.268 1.00 34.72 53 ASP A O 1
ATOM 406 N N . LYS A 1 54 ? 16.998 -47.620 -29.308 1.00 34.72 54 LYS A N 1
ATOM 407 C CA . LYS A 1 54 ? 17.583 -48.438 -28.237 1.00 34.72 54 LYS A CA 1
ATOM 408 C C . LYS A 1 54 ? 16.930 -48.031 -26.907 1.00 34.72 54 LYS A C 1
ATOM 410 O O . LYS A 1 54 ? 17.316 -47.030 -26.309 1.00 34.72 54 LYS A O 1
ATOM 415 N N . ALA A 1 55 ? 15.942 -48.792 -26.445 1.00 34.66 55 ALA A N 1
ATOM 416 C CA . ALA A 1 55 ? 15.739 -48.911 -25.010 1.00 34.66 55 ALA A CA 1
ATOM 417 C C . ALA A 1 55 ? 16.874 -49.812 -24.521 1.00 34.66 55 ALA A C 1
ATOM 419 O O . ALA A 1 55 ? 16.999 -50.939 -25.000 1.00 34.66 55 ALA A O 1
ATOM 420 N N . GLU A 1 56 ? 17.709 -49.336 -23.600 1.00 44.06 56 GLU A N 1
ATOM 421 C CA . GLU A 1 56 ? 18.222 -50.281 -22.616 1.00 44.06 56 GLU A CA 1
ATOM 422 C C . GLU A 1 56 ? 16.968 -50.867 -21.974 1.00 44.06 56 GLU A C 1
ATOM 424 O O . GLU A 1 56 ? 16.205 -50.170 -21.304 1.00 44.06 56 GLU A O 1
ATOM 429 N N . GLU A 1 57 ? 16.655 -52.104 -22.345 1.00 48.38 57 GLU A N 1
ATOM 430 C CA . GLU A 1 57 ? 15.606 -52.878 -21.713 1.00 48.38 57 GLU A CA 1
ATOM 431 C C . GLU A 1 57 ? 15.915 -52.804 -20.217 1.00 48.38 57 GLU A C 1
ATOM 433 O O . GLU A 1 57 ? 16.976 -53.255 -19.789 1.00 48.38 57 GLU A O 1
ATOM 438 N N . VAL A 1 58 ? 15.075 -52.115 -19.435 1.00 57.34 58 VAL A N 1
ATOM 439 C CA . VAL A 1 58 ? 15.221 -52.089 -17.978 1.00 57.34 58 VAL A CA 1
ATOM 440 C C . VAL A 1 58 ? 15.027 -53.535 -17.543 1.00 57.34 58 VAL A C 1
ATOM 442 O O . VAL A 1 58 ? 13.900 -54.012 -17.422 1.00 57.34 58 VAL A O 1
ATOM 445 N N . VAL A 1 59 ? 16.133 -54.267 -17.421 1.00 65.81 59 VAL A N 1
ATOM 446 C CA . VAL A 1 59 ? 16.124 -55.665 -17.014 1.00 65.81 59 VAL A CA 1
ATOM 447 C C . VAL A 1 59 ? 15.757 -55.663 -15.542 1.00 65.81 59 VAL A C 1
ATOM 449 O O . VAL A 1 59 ? 16.571 -55.331 -14.682 1.00 65.81 59 VAL A O 1
ATOM 452 N N . PHE A 1 60 ? 14.500 -55.989 -15.265 1.00 76.56 60 PHE A N 1
ATOM 453 C CA . PHE A 1 60 ? 14.027 -56.213 -13.911 1.00 76.56 60 PHE A CA 1
ATOM 454 C C . PHE A 1 60 ? 14.701 -57.480 -13.385 1.00 76.56 60 PHE A C 1
ATOM 456 O O . PHE A 1 60 ? 14.405 -58.587 -13.841 1.00 76.56 60 PHE A O 1
ATOM 463 N N . GLU A 1 61 ? 15.647 -57.311 -12.465 1.00 75.81 61 GLU A N 1
ATOM 464 C CA . GLU A 1 61 ? 16.383 -58.429 -11.883 1.00 75.81 61 GLU A CA 1
ATOM 465 C C . GLU A 1 61 ? 15.427 -59.284 -11.045 1.00 75.81 61 GLU A C 1
ATOM 467 O O . GLU A 1 61 ? 14.727 -58.811 -10.141 1.00 75.81 61 GLU A O 1
ATOM 472 N N . ASP A 1 62 ? 15.372 -60.571 -11.370 1.00 79.50 62 ASP A N 1
ATOM 473 C CA . ASP A 1 62 ? 14.516 -61.523 -10.683 1.00 79.50 62 ASP A CA 1
ATOM 474 C C . ASP A 1 62 ? 15.333 -62.561 -9.924 1.00 79.50 62 ASP A C 1
ATOM 476 O O . ASP A 1 62 ? 15.458 -63.715 -10.330 1.00 79.50 62 ASP A O 1
ATOM 480 N N . ASP A 1 63 ? 15.919 -62.102 -8.822 1.00 83.69 63 ASP A N 1
ATOM 481 C CA . ASP A 1 63 ? 16.673 -62.930 -7.890 1.00 83.69 63 ASP A CA 1
ATOM 482 C C . ASP A 1 63 ? 15.714 -63.689 -6.959 1.00 83.69 63 ASP A C 1
ATOM 484 O O . ASP A 1 63 ? 15.243 -63.187 -5.933 1.00 83.69 63 ASP A O 1
ATOM 488 N N . VAL A 1 64 ? 15.372 -64.908 -7.371 1.00 82.06 64 VAL A N 1
ATOM 489 C CA . VAL A 1 64 ? 14.450 -65.785 -6.641 1.00 82.06 64 VAL A CA 1
ATOM 490 C C . VAL A 1 64 ? 15.054 -66.249 -5.312 1.00 82.06 64 VAL A C 1
ATOM 492 O O . VAL A 1 64 ? 14.312 -66.424 -4.344 1.00 82.06 64 VAL A O 1
ATOM 495 N N . ASP A 1 65 ? 16.375 -66.418 -5.239 1.00 83.38 65 ASP A N 1
ATOM 496 C CA . ASP A 1 65 ? 17.064 -66.861 -4.023 1.00 83.38 65 ASP A CA 1
ATOM 497 C C . ASP A 1 65 ? 17.081 -65.745 -2.974 1.00 83.38 65 ASP A C 1
ATOM 499 O O . ASP A 1 65 ? 16.769 -65.992 -1.805 1.00 83.38 65 ASP A O 1
ATOM 503 N N . TYR A 1 66 ? 17.316 -64.499 -3.400 1.00 86.94 66 TYR A N 1
ATOM 504 C CA . TYR A 1 66 ? 17.129 -63.323 -2.552 1.00 86.94 66 TYR A CA 1
ATOM 505 C C . TYR A 1 66 ? 15.693 -63.235 -2.035 1.00 86.94 66 TYR A C 1
ATOM 507 O O . TYR A 1 66 ? 15.501 -63.147 -0.824 1.00 86.94 66 TYR A O 1
ATOM 515 N N . LEU A 1 67 ? 14.682 -63.335 -2.906 1.00 85.69 67 LEU A N 1
ATOM 516 C CA . LEU A 1 67 ? 13.276 -63.273 -2.489 1.00 85.69 67 LEU A CA 1
ATOM 517 C C . LEU A 1 67 ? 12.916 -64.375 -1.481 1.00 85.69 67 LEU A C 1
ATOM 519 O O . LEU A 1 67 ? 12.235 -64.097 -0.498 1.00 85.69 67 LEU A O 1
ATOM 523 N N . ARG A 1 68 ? 13.411 -65.603 -1.675 1.00 84.50 68 ARG A N 1
ATOM 524 C CA . ARG A 1 68 ? 13.193 -66.728 -0.747 1.00 84.50 68 ARG A CA 1
ATOM 525 C C . ARG A 1 68 ? 13.881 -66.546 0.607 1.00 84.50 68 ARG A C 1
ATOM 527 O O . ARG A 1 68 ? 13.439 -67.153 1.577 1.00 84.50 68 ARG A O 1
ATOM 534 N N . SER A 1 69 ? 14.935 -65.734 0.682 1.00 86.31 69 SER A N 1
ATOM 535 C CA . SER A 1 69 ? 15.632 -65.427 1.939 1.00 86.31 69 SER A CA 1
ATOM 536 C C . SER A 1 69 ? 14.904 -64.401 2.820 1.00 86.31 69 SER A C 1
ATOM 538 O O . SER A 1 69 ? 15.256 -64.240 3.988 1.00 86.31 69 SER A O 1
ATOM 540 N N . LEU A 1 70 ? 13.898 -63.703 2.278 1.00 87.31 70 LEU A N 1
ATOM 541 C CA . LEU A 1 70 ? 13.192 -62.632 2.978 1.00 87.31 70 LEU A CA 1
ATOM 542 C C . LEU A 1 70 ? 12.147 -63.180 3.952 1.00 87.31 70 LEU A C 1
ATOM 544 O O . LEU A 1 70 ? 11.270 -63.949 3.567 1.00 87.31 70 LEU A O 1
ATOM 548 N N . ASP A 1 71 ? 12.182 -62.692 5.191 1.00 85.69 71 ASP A N 1
ATOM 549 C CA . ASP A 1 71 ? 11.129 -62.925 6.181 1.00 85.69 71 ASP A CA 1
ATOM 550 C C . ASP A 1 71 ? 10.081 -61.792 6.130 1.00 85.69 71 ASP A C 1
ATOM 552 O O . ASP A 1 71 ? 10.432 -60.631 6.382 1.00 85.69 71 ASP A O 1
ATOM 556 N N . PRO A 1 72 ? 8.792 -62.082 5.857 1.00 84.88 72 PRO A N 1
ATOM 557 C CA . PRO A 1 72 ? 7.714 -61.092 5.891 1.00 84.88 72 PRO A CA 1
ATOM 558 C C . PRO A 1 72 ? 7.588 -60.314 7.205 1.00 84.88 72 PRO A C 1
ATOM 560 O O . PRO A 1 72 ? 7.116 -59.175 7.190 1.00 84.88 72 PRO A O 1
ATOM 563 N N . LYS A 1 73 ? 8.023 -60.874 8.342 1.00 83.81 73 LYS A N 1
ATOM 564 C CA . LYS A 1 73 ? 7.985 -60.193 9.651 1.00 83.81 73 LYS A CA 1
ATOM 565 C C . LYS A 1 73 ? 9.021 -59.076 9.762 1.00 83.81 73 LYS A C 1
ATOM 567 O O . LYS A 1 73 ? 8.791 -58.105 10.482 1.00 83.81 73 LYS A O 1
ATOM 572 N N . GLU A 1 74 ? 10.116 -59.159 9.009 1.00 85.19 74 GLU A N 1
ATOM 573 C CA . GLU A 1 74 ? 11.187 -58.157 8.988 1.00 85.19 74 GLU A CA 1
ATOM 574 C C . GLU A 1 74 ? 11.105 -57.197 7.787 1.00 85.19 74 GLU A C 1
ATOM 576 O O . GLU A 1 74 ? 12.089 -56.540 7.443 1.00 85.19 74 GLU A O 1
ATOM 581 N N . TRP A 1 75 ? 9.929 -57.050 7.165 1.00 85.00 75 TRP A N 1
ATOM 582 C CA . TRP A 1 75 ? 9.736 -56.232 5.958 1.00 85.00 75 TRP A CA 1
ATOM 583 C C . TRP A 1 75 ? 10.262 -54.789 6.070 1.00 85.00 75 TRP A C 1
ATOM 585 O O . TRP A 1 75 ? 10.727 -54.230 5.080 1.00 85.00 75 TRP A O 1
ATOM 595 N N . LYS A 1 76 ? 10.250 -54.179 7.267 1.00 84.50 76 LYS A N 1
ATOM 596 C CA . LYS A 1 76 ? 10.757 -52.808 7.477 1.00 84.50 76 LYS A CA 1
ATOM 597 C C . LYS A 1 76 ? 12.261 -52.663 7.202 1.00 84.50 76 LYS A C 1
ATOM 599 O O . LYS A 1 76 ? 12.688 -51.569 6.839 1.00 84.50 76 LYS A O 1
ATOM 604 N N . LYS A 1 77 ? 13.053 -53.729 7.378 1.00 84.25 77 LYS A N 1
ATOM 605 C CA . LYS A 1 77 ? 14.519 -53.731 7.185 1.00 84.25 77 LYS A CA 1
ATOM 606 C C . LYS A 1 77 ? 14.937 -54.086 5.751 1.00 84.25 77 LYS A C 1
ATOM 608 O O . LYS A 1 77 ? 16.126 -54.076 5.447 1.00 84.25 77 LYS A O 1
ATOM 613 N N . GLN A 1 78 ? 13.981 -54.438 4.893 1.00 88.75 78 GLN A N 1
ATOM 614 C CA . GLN A 1 78 ? 14.245 -54.890 3.530 1.00 88.75 78 GLN A CA 1
ATOM 615 C C . GLN A 1 78 ? 14.436 -53.709 2.567 1.00 88.75 78 GLN A C 1
ATOM 617 O O . GLN A 1 78 ? 13.917 -52.609 2.779 1.00 88.75 78 GLN A O 1
ATOM 622 N N . ASP A 1 79 ? 15.176 -53.953 1.485 1.00 90.06 79 ASP A N 1
ATOM 623 C CA . ASP A 1 79 ? 15.309 -53.008 0.378 1.00 90.06 79 ASP A CA 1
ATOM 624 C C . ASP A 1 79 ? 14.135 -53.186 -0.597 1.00 90.06 79 ASP A C 1
ATOM 626 O O . ASP A 1 79 ? 14.135 -54.100 -1.424 1.00 90.06 79 ASP A O 1
ATOM 630 N N . HIS A 1 80 ? 13.126 -52.313 -0.513 1.00 92.25 80 HIS A N 1
ATOM 631 C CA . HIS A 1 80 ? 11.905 -52.427 -1.323 1.00 92.25 80 HIS A CA 1
ATOM 632 C C . HIS A 1 80 ? 12.178 -52.291 -2.828 1.00 92.25 80 HIS A C 1
ATOM 634 O O . HIS A 1 80 ? 11.456 -52.884 -3.633 1.00 92.25 80 HIS A O 1
ATOM 640 N N . TYR A 1 81 ? 13.235 -51.574 -3.230 1.00 92.31 81 TYR A N 1
ATOM 641 C CA . TYR A 1 81 ? 13.632 -51.488 -4.639 1.00 92.31 81 TYR A CA 1
ATOM 642 C C . TYR A 1 81 ? 14.270 -52.796 -5.116 1.00 92.31 81 TYR A C 1
ATOM 644 O O . TYR A 1 81 ? 14.005 -53.232 -6.240 1.00 92.31 81 TYR A O 1
ATOM 652 N N . ALA A 1 82 ? 15.058 -53.457 -4.264 1.00 90.12 82 ALA A N 1
ATOM 653 C CA . ALA A 1 82 ? 15.603 -54.783 -4.555 1.00 90.12 82 ALA A CA 1
ATOM 654 C C . ALA A 1 82 ? 14.508 -55.857 -4.631 1.00 90.12 82 ALA A C 1
ATOM 656 O O . ALA A 1 82 ? 14.523 -56.673 -5.550 1.00 90.12 82 ALA A O 1
ATOM 657 N N . VAL A 1 83 ? 13.506 -55.807 -3.745 1.00 91.25 83 VAL A N 1
ATOM 658 C CA . VAL A 1 83 ? 12.348 -56.722 -3.774 1.00 91.25 83 VAL A CA 1
ATOM 659 C C . VAL A 1 83 ? 11.591 -56.634 -5.107 1.00 91.25 83 VAL A C 1
ATOM 661 O O . VAL A 1 83 ? 11.213 -57.659 -5.682 1.00 91.25 83 VAL A O 1
ATOM 664 N N . LEU A 1 84 ? 11.410 -55.424 -5.650 1.00 90.81 84 LEU A N 1
ATOM 665 C CA . LEU A 1 84 ? 10.773 -55.220 -6.957 1.00 90.81 84 LEU A CA 1
ATOM 666 C C . LEU A 1 84 ? 11.705 -55.482 -8.156 1.00 90.81 84 LEU A C 1
ATOM 668 O O . LEU A 1 84 ? 11.230 -55.480 -9.289 1.00 90.81 84 LEU A O 1
ATOM 672 N N . GLY A 1 85 ? 12.995 -55.758 -7.944 1.00 88.25 85 GLY A N 1
ATOM 673 C CA . GLY A 1 85 ? 13.952 -56.019 -9.028 1.00 88.25 85 GLY A CA 1
ATOM 674 C C . GLY A 1 85 ? 14.469 -54.762 -9.734 1.00 88.25 85 GLY A C 1
ATOM 675 O O . GLY A 1 85 ? 14.958 -54.840 -10.858 1.00 88.25 85 GLY A O 1
ATOM 676 N N . ILE A 1 86 ? 14.359 -53.597 -9.088 1.00 90.88 86 ILE A N 1
ATOM 677 C CA . ILE A 1 86 ? 14.785 -52.279 -9.595 1.00 90.88 86 ILE A CA 1
ATOM 678 C C . ILE A 1 86 ? 15.862 -51.645 -8.704 1.00 90.88 86 ILE A C 1
ATOM 680 O O . ILE A 1 86 ? 15.973 -50.421 -8.614 1.00 90.88 86 ILE A O 1
ATOM 684 N N . LYS A 1 87 ? 16.694 -52.481 -8.065 1.00 87.81 87 LYS A N 1
ATOM 685 C CA . LYS A 1 87 ? 17.766 -52.057 -7.148 1.00 87.81 87 LYS A CA 1
ATOM 686 C C . LYS A 1 87 ? 18.700 -51.004 -7.751 1.00 87.81 87 LYS A C 1
ATOM 688 O O . LYS A 1 87 ? 19.176 -50.144 -7.027 1.00 87.81 87 LYS A O 1
ATOM 693 N N . LYS A 1 88 ? 18.953 -51.064 -9.062 1.00 85.81 88 LYS A N 1
ATOM 694 C CA . LYS A 1 88 ? 19.827 -50.119 -9.778 1.00 85.81 88 LYS A CA 1
ATOM 695 C C . LYS A 1 88 ? 19.204 -48.734 -9.977 1.00 85.81 88 LYS A C 1
ATOM 697 O O . LYS A 1 88 ? 19.941 -47.762 -10.032 1.00 85.81 88 LYS A O 1
ATOM 702 N N . LEU A 1 89 ? 17.876 -48.649 -10.087 1.00 85.19 89 LEU A N 1
ATOM 703 C CA . LEU A 1 89 ? 17.169 -47.389 -10.349 1.00 85.19 89 LEU A CA 1
ATOM 704 C C . LEU A 1 89 ? 16.867 -46.608 -9.062 1.00 85.19 89 LEU A C 1
ATOM 706 O O . LEU A 1 89 ? 16.894 -45.384 -9.080 1.00 85.19 89 LEU A O 1
ATOM 710 N N . ARG A 1 90 ? 16.576 -47.288 -7.943 1.00 88.44 90 ARG A N 1
ATOM 711 C CA . ARG A 1 90 ? 16.260 -46.668 -6.634 1.00 88.44 90 ARG A CA 1
ATOM 712 C C . ARG A 1 90 ? 15.365 -45.420 -6.738 1.00 88.44 90 ARG A C 1
ATOM 714 O O . ARG A 1 90 ? 14.295 -45.466 -7.344 1.00 88.44 90 ARG A O 1
ATOM 721 N N . TYR A 1 91 ? 15.802 -44.294 -6.167 1.00 86.69 91 TYR A N 1
ATOM 722 C CA . TYR A 1 91 ? 15.073 -43.028 -6.152 1.00 86.69 91 TYR A CA 1
ATOM 723 C C . TYR A 1 91 ? 14.881 -42.427 -7.558 1.00 86.69 91 TYR A C 1
ATOM 725 O O . TYR A 1 91 ? 14.006 -41.583 -7.736 1.00 86.69 91 TYR A O 1
ATOM 733 N N . GLU A 1 92 ? 15.641 -42.876 -8.563 1.00 87.25 92 GLU A N 1
ATOM 734 C CA . GLU A 1 92 ? 15.512 -42.457 -9.967 1.00 87.25 92 GLU A CA 1
ATOM 735 C C . GLU A 1 92 ? 14.424 -43.239 -10.721 1.00 87.25 92 GLU A C 1
ATOM 737 O O . GLU A 1 92 ? 14.027 -42.836 -11.814 1.00 87.25 92 GLU A O 1
ATOM 742 N N . ALA A 1 93 ? 13.889 -44.325 -10.142 1.00 89.12 93 ALA A N 1
ATOM 743 C CA . ALA A 1 93 ? 12.819 -45.108 -10.758 1.00 89.12 93 ALA A CA 1
ATOM 744 C C . ALA A 1 93 ? 11.561 -44.253 -10.990 1.00 89.12 93 ALA A C 1
ATOM 746 O O . ALA A 1 93 ? 11.090 -43.558 -10.084 1.00 89.12 93 ALA A O 1
ATOM 747 N N . THR A 1 94 ? 10.960 -44.325 -12.176 1.00 88.75 94 THR A N 1
ATOM 748 C CA . THR A 1 94 ? 9.691 -43.633 -12.442 1.00 88.75 94 THR A CA 1
ATOM 749 C C . THR A 1 94 ? 8.501 -44.414 -11.874 1.00 88.75 94 THR A C 1
ATOM 751 O O . THR A 1 94 ? 8.584 -45.618 -11.619 1.00 88.75 94 THR A O 1
ATOM 754 N N . ASP A 1 95 ? 7.355 -43.751 -11.697 1.00 88.31 95 ASP A N 1
ATOM 755 C CA . ASP A 1 95 ? 6.122 -44.421 -11.253 1.00 88.31 95 ASP A CA 1
ATOM 756 C C . ASP A 1 95 ? 5.708 -45.554 -12.211 1.00 88.31 95 ASP A C 1
ATOM 758 O O . ASP A 1 95 ? 5.144 -46.567 -11.787 1.00 88.31 95 ASP A O 1
ATOM 762 N N . ASP A 1 96 ? 6.014 -45.408 -13.502 1.00 86.75 96 ASP A N 1
ATOM 763 C CA . ASP A 1 96 ? 5.754 -46.432 -14.511 1.00 86.75 96 ASP A CA 1
ATOM 764 C C . ASP A 1 96 ? 6.724 -47.612 -14.401 1.00 86.75 96 ASP A C 1
ATOM 766 O O . ASP A 1 96 ? 6.299 -48.757 -14.571 1.00 86.75 96 ASP A O 1
ATOM 770 N N . ASP A 1 97 ? 7.991 -47.378 -14.047 1.00 88.56 97 ASP A N 1
ATOM 771 C CA . ASP A 1 97 ? 8.956 -48.449 -13.765 1.00 88.56 97 ASP A CA 1
ATOM 772 C C . ASP A 1 97 ? 8.504 -49.300 -12.581 1.00 88.56 97 ASP A C 1
ATOM 774 O O . ASP A 1 97 ? 8.453 -50.524 -12.690 1.00 88.56 97 ASP A O 1
ATOM 778 N N . ILE A 1 98 ? 8.072 -48.662 -11.490 1.00 91.69 98 ILE A N 1
ATOM 779 C CA . ILE A 1 98 ? 7.584 -49.342 -10.281 1.00 91.69 98 ILE A CA 1
ATOM 780 C C . ILE A 1 98 ? 6.329 -50.169 -10.590 1.00 91.69 98 ILE A C 1
ATOM 782 O O . ILE A 1 98 ? 6.233 -51.339 -10.209 1.00 91.69 98 ILE A O 1
ATOM 786 N N . LYS A 1 99 ? 5.369 -49.606 -11.339 1.00 90.44 99 LYS A N 1
ATOM 787 C CA . LYS A 1 99 ? 4.146 -50.322 -11.749 1.00 90.44 99 LYS A CA 1
ATOM 788 C C . LYS A 1 99 ? 4.428 -51.474 -12.710 1.00 90.44 99 LYS A C 1
ATOM 790 O O . LYS A 1 99 ? 3.700 -52.469 -12.694 1.00 90.44 99 LYS A O 1
ATOM 795 N N . ARG A 1 100 ? 5.409 -51.340 -13.609 1.00 89.81 100 ARG A N 1
ATOM 796 C CA . ARG A 1 100 ? 5.818 -52.423 -14.522 1.00 89.81 100 ARG A CA 1
ATOM 797 C C . ARG A 1 100 ? 6.516 -53.543 -13.753 1.00 89.81 100 ARG A C 1
ATOM 799 O O . ARG A 1 100 ? 6.079 -54.687 -13.869 1.00 89.81 100 ARG A O 1
ATOM 806 N N . ALA A 1 101 ? 7.483 -53.198 -12.904 1.00 90.12 101 ALA A N 1
ATOM 807 C CA . ALA A 1 101 ? 8.211 -54.128 -12.046 1.00 90.12 101 ALA A CA 1
ATOM 808 C C . ALA A 1 101 ? 7.264 -54.947 -11.153 1.00 90.12 101 ALA A C 1
ATOM 810 O O . ALA A 1 101 ? 7.308 -56.177 -11.150 1.00 90.12 101 ALA A O 1
ATOM 811 N N . TYR A 1 102 ? 6.326 -54.280 -10.471 1.00 92.81 102 TYR A N 1
ATOM 812 C CA . TYR A 1 102 ? 5.338 -54.954 -9.628 1.00 92.81 102 TYR A CA 1
ATOM 813 C C . TYR A 1 102 ? 4.430 -55.897 -10.423 1.00 92.81 102 TYR A C 1
ATOM 815 O O . TYR A 1 102 ? 4.259 -57.052 -10.036 1.00 92.81 102 TYR A O 1
ATOM 823 N N . ARG A 1 103 ? 3.882 -55.454 -11.566 1.00 89.88 103 ARG A N 1
ATOM 824 C CA . ARG A 1 103 ? 3.039 -56.315 -12.418 1.00 89.88 103 ARG A CA 1
ATOM 825 C C . ARG A 1 103 ? 3.788 -57.568 -12.868 1.00 89.88 103 ARG A C 1
ATOM 827 O O . ARG A 1 103 ? 3.214 -58.655 -12.835 1.00 89.88 103 ARG A O 1
ATOM 834 N N . GLN A 1 104 ? 5.060 -57.438 -13.238 1.00 88.81 104 GLN A N 1
ATOM 835 C CA . GLN A 1 104 ? 5.894 -58.569 -13.638 1.00 88.81 104 GLN A CA 1
ATOM 836 C C . GLN A 1 104 ? 6.173 -59.527 -12.470 1.00 88.81 104 GLN A C 1
ATOM 838 O O . GLN A 1 104 ? 5.990 -60.737 -12.623 1.00 88.81 104 GLN A O 1
ATOM 843 N N . LYS A 1 105 ? 6.523 -59.001 -11.287 1.00 89.00 105 LYS A N 1
ATOM 844 C CA . LYS A 1 105 ? 6.726 -59.798 -10.065 1.00 89.00 105 LYS A CA 1
ATOM 845 C C . LYS A 1 105 ? 5.455 -60.536 -9.649 1.00 89.00 105 LYS A C 1
ATOM 847 O O . LYS A 1 105 ? 5.514 -61.730 -9.376 1.00 89.00 105 LYS A O 1
ATOM 852 N N . VAL A 1 106 ? 4.294 -59.876 -9.678 1.00 89.62 106 VAL A N 1
ATOM 853 C CA . VAL A 1 106 ? 3.001 -60.511 -9.377 1.00 89.62 106 VAL A CA 1
ATOM 854 C C . VAL A 1 106 ? 2.699 -61.624 -10.370 1.00 89.62 106 VAL A C 1
ATOM 856 O O . VAL A 1 106 ? 2.343 -62.726 -9.968 1.00 89.62 106 VAL A O 1
ATOM 859 N N . LEU A 1 107 ? 2.888 -61.388 -11.670 1.00 87.19 107 LEU A N 1
ATOM 860 C CA . LEU A 1 107 ? 2.605 -62.399 -12.688 1.00 87.19 107 LEU A CA 1
ATOM 861 C C . LEU A 1 107 ? 3.436 -63.675 -12.526 1.00 87.19 107 LEU A C 1
ATOM 863 O O . LEU A 1 107 ? 2.932 -64.732 -12.918 1.00 87.19 107 LEU A O 1
ATOM 867 N N . LYS A 1 108 ? 4.651 -63.575 -11.976 1.00 84.69 108 LYS A N 1
ATOM 868 C CA . LYS A 1 108 ? 5.588 -64.690 -11.803 1.00 84.69 108 LYS A CA 1
ATOM 869 C C . LYS A 1 108 ? 5.510 -65.346 -10.420 1.00 84.69 108 LYS A C 1
ATOM 871 O O . LYS A 1 108 ? 5.535 -66.568 -10.337 1.00 84.69 108 LYS A O 1
ATOM 876 N N . HIS A 1 109 ? 5.357 -64.557 -9.355 1.00 86.81 109 HIS A N 1
ATOM 877 C CA . HIS A 1 109 ? 5.446 -65.031 -7.968 1.00 86.81 109 HIS A CA 1
ATOM 878 C C . HIS A 1 109 ? 4.101 -65.167 -7.242 1.00 86.81 109 HIS A C 1
ATOM 880 O O . HIS A 1 109 ? 4.100 -65.489 -6.056 1.00 86.81 109 HIS A O 1
ATOM 886 N N . HIS A 1 110 ? 2.960 -64.950 -7.910 1.00 86.81 110 HIS A N 1
ATOM 887 C CA . HIS A 1 110 ? 1.647 -65.100 -7.270 1.00 86.81 110 HIS A CA 1
ATOM 888 C C . HIS A 1 110 ? 1.469 -66.498 -6.641 1.00 86.81 110 HIS A C 1
ATOM 890 O O . HIS A 1 110 ? 1.723 -67.497 -7.327 1.00 86.81 110 HIS A O 1
ATOM 896 N N . PRO A 1 111 ? 0.968 -66.603 -5.394 1.00 84.62 111 PRO A N 1
ATOM 897 C CA . PRO A 1 111 ? 0.850 -67.873 -4.675 1.00 84.62 111 PRO A CA 1
ATOM 898 C C . PRO A 1 111 ? 0.008 -68.907 -5.431 1.00 84.62 111 PRO A C 1
ATOM 900 O O . PRO A 1 111 ? 0.404 -70.065 -5.519 1.00 84.62 111 PRO A O 1
ATOM 903 N N . ASP A 1 112 ? -1.098 -68.499 -6.061 1.00 82.56 112 ASP A N 1
ATOM 904 C CA . ASP A 1 112 ? -1.948 -69.423 -6.834 1.00 82.56 112 ASP A CA 1
ATOM 905 C C . ASP A 1 112 ? -1.245 -69.997 -8.071 1.00 82.56 112 ASP A C 1
ATOM 907 O O . ASP A 1 112 ? -1.424 -71.167 -8.405 1.00 82.56 112 ASP A O 1
ATOM 911 N N . LYS A 1 113 ? -0.398 -69.201 -8.737 1.00 82.19 113 LYS A N 1
ATOM 912 C CA . LYS A 1 113 ? 0.367 -69.664 -9.903 1.00 82.19 113 LYS A CA 1
ATOM 913 C C . LYS A 1 113 ? 1.500 -70.598 -9.496 1.00 82.19 113 LYS A C 1
ATOM 915 O O . LYS A 1 113 ? 1.747 -71.585 -10.177 1.00 82.19 113 LYS A O 1
ATOM 920 N N . ARG A 1 114 ? 2.155 -70.315 -8.370 1.00 84.00 114 ARG A N 1
ATOM 921 C CA . ARG A 1 114 ? 3.208 -71.167 -7.800 1.00 84.00 114 ARG A CA 1
ATOM 922 C C . ARG A 1 114 ? 2.656 -72.499 -7.290 1.00 84.00 114 ARG A C 1
ATOM 924 O O . ARG A 1 114 ? 3.247 -73.538 -7.561 1.00 84.00 114 ARG A O 1
ATOM 931 N N . LYS A 1 115 ? 1.471 -72.489 -6.664 1.00 81.38 115 LYS A N 1
ATOM 932 C CA . LYS A 1 115 ? 0.726 -73.710 -6.306 1.00 81.38 115 LYS A CA 1
ATOM 933 C C . LYS A 1 115 ? 0.358 -74.533 -7.542 1.00 81.38 115 LYS A C 1
ATOM 935 O O . LYS A 1 115 ? 0.521 -75.747 -7.526 1.00 81.38 115 LYS A O 1
ATOM 940 N N . ALA A 1 116 ? -0.077 -73.886 -8.628 1.00 78.38 116 ALA A N 1
ATOM 941 C CA . ALA A 1 116 ? -0.349 -74.563 -9.900 1.00 78.38 116 ALA A CA 1
ATOM 942 C C . ALA A 1 116 ? 0.913 -75.177 -10.548 1.00 78.38 116 ALA A C 1
ATOM 944 O O . ALA A 1 116 ? 0.800 -76.130 -11.313 1.00 78.38 116 ALA A O 1
ATOM 945 N N . LEU A 1 117 ? 2.102 -74.661 -10.217 1.00 79.38 117 LEU A N 1
ATOM 946 C CA . LEU A 1 117 ? 3.411 -75.188 -10.626 1.00 79.38 117 LEU A CA 1
ATOM 947 C C . LEU A 1 117 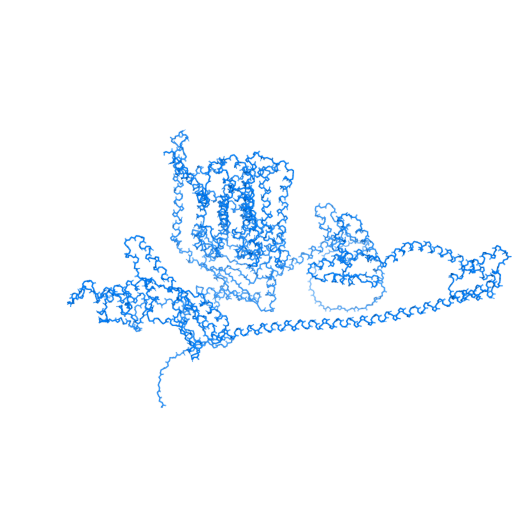? 3.983 -76.239 -9.650 1.00 79.38 117 LEU A C 1
ATOM 949 O O . LEU A 1 117 ? 5.083 -76.735 -9.879 1.00 79.38 117 LEU A O 1
ATOM 953 N N . GLY A 1 118 ? 3.251 -76.599 -8.588 1.00 74.56 118 GLY A N 1
ATOM 954 C CA . GLY A 1 118 ? 3.645 -77.635 -7.628 1.00 74.56 118 GLY A CA 1
ATOM 955 C C . GLY A 1 118 ? 4.567 -77.175 -6.491 1.00 74.56 118 GLY A C 1
ATOM 956 O O . GLY A 1 118 ? 5.128 -78.023 -5.804 1.00 74.56 118 GLY A O 1
ATOM 957 N N . GLU A 1 119 ? 4.741 -75.866 -6.267 1.00 77.56 119 GLU A N 1
ATOM 958 C CA . GLU A 1 119 ? 5.522 -75.359 -5.128 1.00 77.56 119 GLU A CA 1
ATOM 959 C C . GLU A 1 119 ? 4.719 -75.384 -3.811 1.00 77.56 119 GLU A C 1
ATOM 961 O O . GLU A 1 119 ? 3.555 -74.974 -3.768 1.00 77.56 119 GLU A O 1
ATOM 966 N N . GLU A 1 120 ? 5.358 -75.787 -2.705 1.00 68.62 120 GLU A N 1
ATOM 967 C CA . GLU A 1 120 ? 4.793 -75.643 -1.357 1.00 68.62 120 GLU A CA 1
ATOM 968 C C . GLU A 1 120 ? 4.786 -74.165 -0.928 1.00 68.62 120 GLU A C 1
ATOM 970 O O . GLU A 1 120 ? 5.824 -73.571 -0.635 1.00 68.62 120 GLU A O 1
ATOM 975 N N . VAL A 1 121 ? 3.596 -73.559 -0.876 1.00 70.88 121 VAL A N 1
ATOM 976 C CA . VAL A 1 121 ? 3.396 -72.168 -0.436 1.00 70.88 121 VAL A CA 1
ATOM 977 C C . VAL A 1 121 ? 2.821 -72.154 0.982 1.00 70.88 121 VAL A C 1
ATOM 979 O O . VAL A 1 121 ? 1.690 -72.598 1.198 1.00 70.88 121 VAL A O 1
ATOM 982 N N . ARG A 1 122 ? 3.573 -71.611 1.947 1.00 67.50 122 ARG A N 1
ATOM 983 C CA . ARG A 1 122 ? 3.092 -71.346 3.317 1.00 67.50 122 ARG A CA 1
ATOM 984 C C . ARG A 1 122 ? 2.122 -70.160 3.288 1.00 67.50 122 ARG A C 1
ATOM 986 O O . ARG A 1 122 ? 2.451 -69.144 2.693 1.00 67.50 122 ARG A O 1
ATOM 993 N N . SER A 1 123 ? 0.936 -70.266 3.893 1.00 60.59 123 SER A N 1
ATOM 994 C CA . SER A 1 123 ? -0.103 -69.229 3.738 1.00 60.59 123 SER A CA 1
ATOM 995 C C . SER A 1 123 ? 0.231 -67.895 4.411 1.00 60.59 123 SER A C 1
ATOM 997 O O . SER A 1 123 ? -0.164 -66.860 3.885 1.00 60.59 123 SER A O 1
ATOM 999 N N . ASP A 1 124 ? 0.969 -67.919 5.527 1.00 56.75 124 ASP A N 1
ATOM 1000 C CA . ASP A 1 124 ? 1.081 -66.754 6.422 1.00 56.75 124 ASP A CA 1
ATOM 1001 C C . ASP A 1 124 ? 2.489 -66.118 6.452 1.00 56.75 124 ASP A C 1
ATOM 1003 O O . ASP A 1 124 ? 2.633 -64.990 6.908 1.00 56.75 124 ASP A O 1
ATOM 1007 N N . ASP A 1 125 ? 3.514 -66.799 5.918 1.00 65.00 125 ASP A N 1
ATOM 1008 C CA . ASP A 1 125 ? 4.934 -66.385 5.965 1.00 65.00 125 ASP A CA 1
ATOM 1009 C C . ASP A 1 125 ? 5.620 -66.468 4.569 1.00 65.00 125 ASP A C 1
ATOM 1011 O O . ASP A 1 125 ? 6.820 -66.717 4.464 1.00 65.00 125 ASP A O 1
ATOM 1015 N N . ASP A 1 126 ? 4.881 -66.297 3.463 1.00 82.69 126 ASP A N 1
ATOM 1016 C CA . ASP A 1 126 ? 5.459 -66.326 2.103 1.00 82.69 126 ASP A CA 1
ATOM 1017 C C . ASP A 1 126 ? 6.069 -64.978 1.676 1.00 82.69 126 ASP A C 1
ATOM 1019 O O . ASP A 1 126 ? 5.510 -63.906 1.938 1.00 82.69 126 ASP A O 1
ATOM 1023 N N . TYR A 1 127 ? 7.179 -65.028 0.929 1.00 85.00 127 TYR A N 1
ATOM 1024 C CA . TYR A 1 127 ? 7.897 -63.840 0.443 1.00 85.00 127 TYR A CA 1
ATOM 1025 C C . TYR A 1 127 ? 7.067 -62.972 -0.518 1.00 85.00 127 TYR A C 1
ATOM 1027 O O . TYR A 1 127 ? 7.391 -61.805 -0.746 1.00 85.00 127 TYR A O 1
ATOM 1035 N N . PHE A 1 128 ? 5.966 -63.493 -1.071 1.00 88.31 128 PHE A N 1
ATOM 1036 C CA . PHE A 1 128 ? 5.016 -62.697 -1.849 1.00 88.31 128 PHE A CA 1
ATOM 1037 C C . PHE A 1 128 ? 4.409 -61.539 -1.035 1.00 88.31 128 PHE A C 1
ATOM 1039 O O . PHE A 1 128 ? 4.118 -60.468 -1.580 1.00 88.31 128 PHE A O 1
ATOM 1046 N N . THR A 1 129 ? 4.292 -61.705 0.285 1.00 88.62 129 THR A N 1
ATOM 1047 C CA . THR A 1 129 ? 3.899 -60.628 1.203 1.00 88.62 129 THR A CA 1
ATOM 1048 C C . THR A 1 129 ? 4.912 -59.482 1.172 1.00 88.62 129 THR A C 1
ATOM 1050 O O . THR A 1 129 ? 4.510 -58.320 1.135 1.00 88.62 129 THR A O 1
ATOM 1053 N N . CYS A 1 130 ? 6.214 -59.785 1.086 1.00 90.31 130 CYS A N 1
ATOM 1054 C CA . CYS A 1 130 ? 7.273 -58.783 0.932 1.00 90.31 130 CYS A CA 1
ATOM 1055 C C . CYS A 1 130 ? 7.129 -58.008 -0.388 1.00 90.31 130 CYS A C 1
ATOM 1057 O O . CYS A 1 130 ? 7.254 -56.788 -0.392 1.00 90.31 130 CYS A O 1
ATOM 1059 N N . ILE A 1 131 ? 6.784 -58.683 -1.495 1.00 91.00 131 ILE A N 1
ATOM 1060 C CA . ILE A 1 131 ? 6.541 -58.041 -2.806 1.00 91.00 131 ILE A CA 1
ATOM 1061 C C . ILE A 1 131 ? 5.348 -57.079 -2.740 1.00 91.00 131 ILE A C 1
ATOM 1063 O O . ILE A 1 131 ? 5.415 -55.957 -3.248 1.00 91.00 131 ILE A O 1
ATOM 1067 N N . THR A 1 132 ? 4.262 -57.498 -2.087 1.00 91.38 132 THR A N 1
ATOM 1068 C CA . THR A 1 132 ? 3.069 -56.658 -1.901 1.00 91.38 132 THR A CA 1
ATOM 1069 C C . THR A 1 132 ? 3.391 -55.443 -1.030 1.00 91.38 132 THR A C 1
ATOM 1071 O O . THR A 1 132 ? 3.067 -54.317 -1.405 1.00 91.38 132 THR A O 1
ATOM 1074 N N . LYS A 1 133 ? 4.113 -55.643 0.081 1.00 90.31 133 LYS A N 1
ATOM 1075 C CA . LYS A 1 133 ? 4.573 -54.562 0.967 1.00 90.31 133 LYS A CA 1
ATOM 1076 C C . LYS A 1 133 ? 5.506 -53.584 0.255 1.00 90.31 133 LYS A C 1
ATOM 1078 O O . LYS A 1 133 ? 5.333 -52.377 0.404 1.00 90.31 133 LYS A O 1
ATOM 1083 N N . ALA A 1 134 ? 6.428 -54.074 -0.571 1.00 92.56 134 ALA A N 1
ATOM 1084 C CA . ALA A 1 134 ? 7.320 -53.225 -1.353 1.00 92.56 134 ALA A CA 1
ATOM 1085 C C . ALA A 1 134 ? 6.543 -52.301 -2.306 1.00 92.56 134 ALA A C 1
ATOM 1087 O O . ALA A 1 134 ? 6.856 -51.115 -2.401 1.00 92.56 134 ALA A O 1
ATOM 1088 N N . TYR A 1 135 ? 5.483 -52.795 -2.955 1.00 93.88 135 TYR A N 1
ATOM 1089 C CA . TYR A 1 135 ? 4.621 -51.956 -3.792 1.00 93.88 135 TYR A CA 1
ATOM 1090 C C . TYR A 1 135 ? 3.694 -51.034 -2.988 1.00 93.88 135 TYR A C 1
ATOM 1092 O O . TYR A 1 135 ? 3.456 -49.910 -3.417 1.00 93.88 135 TYR A O 1
ATOM 1100 N N . GLU A 1 136 ? 3.205 -51.435 -1.812 1.00 91.69 136 GLU A N 1
ATOM 1101 C CA . GLU A 1 136 ? 2.465 -50.526 -0.919 1.00 91.69 136 GLU A CA 1
ATOM 1102 C C . GLU A 1 136 ? 3.326 -49.323 -0.503 1.00 91.69 136 GLU A C 1
ATOM 1104 O O . GLU A 1 136 ? 2.841 -48.190 -0.480 1.00 91.69 136 GLU A O 1
ATOM 1109 N N . ILE A 1 137 ? 4.612 -49.557 -0.220 1.00 91.50 137 ILE A N 1
ATOM 1110 C CA . ILE A 1 137 ? 5.557 -48.504 0.157 1.00 91.50 137 ILE A CA 1
ATOM 1111 C C . ILE A 1 137 ? 5.979 -47.673 -1.059 1.00 91.50 137 ILE A C 1
ATOM 1113 O O . ILE A 1 137 ? 5.874 -46.451 -1.005 1.00 91.50 137 ILE A O 1
ATOM 1117 N N . LEU A 1 138 ? 6.401 -48.285 -2.166 1.00 93.19 138 LEU A N 1
ATOM 1118 C CA . LEU A 1 138 ? 6.933 -47.559 -3.330 1.00 93.19 138 LEU A CA 1
ATOM 1119 C C . LEU A 1 138 ? 5.856 -47.034 -4.293 1.00 93.19 138 LEU A C 1
ATOM 1121 O O . LEU A 1 138 ? 6.117 -46.121 -5.073 1.00 93.19 138 LEU A O 1
ATOM 1125 N N . GLY A 1 139 ? 4.647 -47.593 -4.258 1.00 87.62 139 GLY A N 1
ATOM 1126 C CA . GLY A 1 139 ? 3.597 -47.342 -5.246 1.00 87.62 139 GLY A CA 1
ATOM 1127 C C . GLY A 1 139 ? 2.840 -46.028 -5.063 1.00 87.62 139 GLY A C 1
ATOM 1128 O O . GLY A 1 139 ? 2.249 -45.542 -6.028 1.00 87.62 139 GLY A O 1
ATOM 1129 N N . THR A 1 140 ? 2.856 -45.427 -3.864 1.00 88.38 140 THR A N 1
ATOM 1130 C CA . THR A 1 140 ? 2.310 -44.075 -3.660 1.00 88.38 140 THR A CA 1
ATOM 1131 C C . THR A 1 140 ? 3.428 -43.061 -3.418 1.00 88.38 140 THR A C 1
ATOM 1133 O O . THR A 1 140 ? 4.322 -43.330 -2.612 1.00 88.38 140 THR A O 1
ATOM 1136 N N . PRO A 1 141 ? 3.370 -41.855 -4.020 1.00 88.62 141 PRO A N 1
ATOM 1137 C CA . PRO A 1 141 ? 4.420 -40.849 -3.851 1.00 88.62 141 PRO A CA 1
ATOM 1138 C C . PRO A 1 141 ? 4.701 -40.480 -2.389 1.00 88.62 141 PRO A C 1
ATOM 1140 O O . PRO A 1 141 ? 5.830 -40.153 -2.038 1.00 88.62 141 PRO A O 1
ATOM 1143 N N . LYS A 1 142 ? 3.683 -40.543 -1.521 1.00 88.25 142 LYS A N 1
ATOM 1144 C CA . LYS A 1 142 ? 3.810 -40.203 -0.099 1.00 88.25 142 LYS A CA 1
ATOM 1145 C C . LYS A 1 142 ? 4.588 -41.265 0.681 1.00 88.25 142 LYS A C 1
ATOM 1147 O O . LYS A 1 142 ? 5.531 -40.934 1.387 1.00 88.25 142 LYS A O 1
ATOM 1152 N N . THR A 1 143 ? 4.210 -42.535 0.563 1.00 89.31 143 THR A N 1
ATOM 1153 C CA . THR A 1 143 ? 4.913 -43.628 1.255 1.00 89.31 143 THR A CA 1
ATOM 1154 C C . THR A 1 143 ? 6.310 -43.836 0.677 1.00 89.31 143 THR A C 1
ATOM 1156 O O . THR A 1 143 ? 7.255 -44.048 1.436 1.00 89.31 143 THR A O 1
ATOM 1159 N N . ARG A 1 144 ? 6.471 -43.641 -0.638 1.00 92.06 144 ARG A N 1
ATOM 1160 C CA . ARG A 1 144 ? 7.769 -43.680 -1.312 1.00 92.06 144 ARG A CA 1
ATOM 1161 C C . ARG A 1 144 ? 8.697 -42.600 -0.775 1.00 92.06 144 ARG A C 1
ATOM 1163 O O . ARG A 1 144 ? 9.810 -42.902 -0.370 1.00 92.06 144 ARG A O 1
ATOM 1170 N N . ARG A 1 145 ? 8.202 -41.363 -0.666 1.00 90.69 145 ARG A N 1
ATOM 1171 C CA . ARG A 1 145 ? 8.939 -40.246 -0.062 1.00 90.69 145 ARG A CA 1
ATOM 1172 C C . ARG A 1 145 ? 9.421 -40.569 1.356 1.00 90.69 145 ARG A C 1
ATOM 1174 O O . ARG A 1 145 ? 10.572 -40.278 1.679 1.00 90.69 145 ARG A O 1
ATOM 1181 N N . SER A 1 146 ? 8.570 -41.168 2.191 1.00 90.31 146 SER A N 1
ATOM 1182 C CA . SER A 1 146 ? 8.956 -41.540 3.559 1.00 90.31 146 SER A CA 1
ATOM 1183 C C . SER A 1 146 ? 10.066 -42.592 3.609 1.00 90.31 146 SER A C 1
ATOM 1185 O O . SER A 1 146 ? 10.931 -42.519 4.478 1.00 90.31 146 SER A O 1
ATOM 1187 N N . TYR A 1 147 ? 10.073 -43.528 2.658 1.00 92.00 147 TYR A N 1
ATOM 1188 C CA . TYR A 1 147 ? 11.097 -44.560 2.542 1.00 92.00 147 TYR A CA 1
ATOM 1189 C C . TYR A 1 147 ? 12.406 -44.008 1.970 1.00 92.00 147 TYR A C 1
ATOM 1191 O O . TYR A 1 147 ? 13.462 -44.167 2.576 1.00 92.00 147 TYR A O 1
ATOM 1199 N N . ASP A 1 148 ? 12.326 -43.267 0.862 1.00 91.62 148 ASP A N 1
ATOM 1200 C CA . ASP A 1 148 ? 13.487 -42.657 0.210 1.00 91.62 148 ASP A CA 1
ATOM 1201 C C . ASP A 1 148 ? 14.221 -41.698 1.151 1.00 91.62 148 ASP A C 1
ATOM 1203 O O . ASP A 1 148 ? 15.426 -41.524 1.025 1.00 91.62 148 ASP A O 1
ATOM 1207 N N . SER A 1 149 ? 13.524 -41.097 2.121 1.00 91.06 149 SER A N 1
ATOM 1208 C CA . SER A 1 149 ? 14.123 -40.212 3.126 1.00 91.06 149 SER A CA 1
ATOM 1209 C C . SER A 1 149 ? 15.123 -40.912 4.054 1.00 91.06 149 SER A C 1
ATOM 1211 O O . SER A 1 149 ? 15.947 -40.226 4.661 1.00 91.06 149 SER A O 1
ATOM 1213 N N . VAL A 1 150 ? 15.071 -42.241 4.181 1.00 88.50 150 VAL A N 1
ATOM 1214 C CA . VAL A 1 150 ? 15.902 -43.046 5.099 1.00 88.50 150 VAL A CA 1
ATOM 1215 C C . VAL A 1 150 ? 16.709 -44.120 4.367 1.00 88.50 150 VAL A C 1
ATOM 1217 O O . VAL A 1 150 ? 17.013 -45.169 4.928 1.00 88.50 150 VAL A O 1
ATOM 1220 N N . ASP A 1 151 ? 17.050 -43.836 3.110 1.00 86.56 151 ASP A N 1
ATOM 1221 C CA . ASP A 1 151 ? 17.867 -44.674 2.231 1.00 86.56 151 ASP A CA 1
ATOM 1222 C C . ASP A 1 151 ? 19.216 -45.049 2.885 1.00 86.56 151 ASP A C 1
ATOM 1224 O O . ASP A 1 151 ? 20.060 -44.169 3.077 1.00 86.56 151 ASP A O 1
ATOM 1228 N N . PRO A 1 152 ? 19.453 -46.335 3.218 1.00 81.38 152 PRO A N 1
ATOM 1229 C CA . PRO A 1 152 ? 20.680 -46.769 3.888 1.00 81.38 152 PRO A CA 1
ATOM 1230 C C . PRO A 1 152 ? 21.953 -46.628 3.046 1.00 81.38 152 PRO A C 1
ATOM 1232 O O . PRO A 1 152 ? 23.048 -46.687 3.599 1.00 81.38 152 PRO A O 1
ATOM 1235 N N . GLU A 1 153 ? 21.836 -46.476 1.720 1.00 83.62 153 GLU A N 1
ATOM 1236 C CA . GLU A 1 153 ? 22.997 -46.250 0.843 1.00 83.62 153 GLU A CA 1
ATOM 1237 C C . GLU A 1 153 ? 23.374 -44.769 0.720 1.00 83.62 153 GLU A C 1
ATOM 1239 O O . GLU A 1 153 ? 24.390 -44.439 0.105 1.00 83.62 153 GLU A O 1
ATOM 1244 N N . PHE A 1 154 ? 22.588 -43.864 1.311 1.00 86.31 154 PHE A N 1
ATOM 1245 C CA . PHE A 1 154 ? 22.924 -42.450 1.335 1.00 86.31 154 PHE A CA 1
ATOM 1246 C C . PHE A 1 154 ? 24.032 -42.160 2.357 1.00 86.31 154 PHE A C 1
ATOM 1248 O O . PHE A 1 154 ? 23.904 -42.443 3.546 1.00 86.31 154 PHE A O 1
ATOM 1255 N N . ASP A 1 155 ? 25.114 -41.536 1.894 1.00 84.94 155 ASP A N 1
ATOM 1256 C CA . ASP A 1 155 ? 26.214 -41.092 2.749 1.00 84.94 155 ASP A CA 1
ATOM 1257 C C . ASP A 1 155 ? 25.874 -39.750 3.425 1.00 84.94 155 ASP A C 1
ATOM 1259 O O . ASP A 1 155 ? 25.991 -38.678 2.825 1.00 84.94 155 ASP A O 1
ATOM 1263 N N . ASP A 1 156 ? 25.448 -39.807 4.691 1.00 85.44 156 ASP A N 1
ATOM 1264 C CA . ASP A 1 156 ? 25.167 -38.624 5.516 1.00 85.44 156 ASP A CA 1
ATOM 1265 C C . ASP A 1 156 ? 26.446 -37.923 6.038 1.00 85.44 156 ASP A C 1
ATOM 1267 O O . ASP A 1 156 ? 26.344 -36.885 6.706 1.00 85.44 156 ASP A O 1
ATOM 1271 N N . ALA A 1 157 ? 27.653 -38.428 5.746 1.00 86.75 157 ALA A N 1
ATOM 1272 C CA . ALA A 1 157 ? 28.896 -37.825 6.225 1.00 86.75 157 ALA A CA 1
ATOM 1273 C C . ALA A 1 157 ? 29.111 -36.392 5.699 1.00 86.75 157 ALA A C 1
ATOM 1275 O O . ALA A 1 157 ? 28.611 -35.982 4.651 1.00 86.75 157 ALA A O 1
ATOM 1276 N N . ILE A 1 158 ? 29.896 -35.617 6.450 1.00 87.69 158 ILE A N 1
ATOM 1277 C CA . ILE A 1 158 ? 30.384 -34.290 6.055 1.00 87.69 158 ILE A CA 1
ATOM 1278 C C . ILE A 1 158 ? 31.902 -34.357 5.828 1.00 87.69 158 ILE A C 1
ATOM 1280 O O . ILE A 1 158 ? 32.566 -35.166 6.481 1.00 87.69 158 ILE A O 1
ATOM 1284 N N . PRO A 1 159 ? 32.470 -33.519 4.942 1.00 88.50 159 PRO A N 1
ATOM 1285 C CA . PRO A 1 159 ? 33.893 -33.573 4.628 1.00 88.50 159 PRO A CA 1
ATOM 1286 C C . PRO A 1 159 ? 34.754 -33.304 5.864 1.00 88.50 159 PRO A C 1
ATOM 1288 O O . PRO A 1 159 ? 34.521 -32.360 6.625 1.00 88.50 159 PRO A O 1
ATOM 1291 N N . THR A 1 160 ? 35.785 -34.123 6.048 1.00 86.62 160 THR A N 1
ATOM 1292 C CA . THR A 1 160 ? 36.737 -33.988 7.155 1.00 86.62 160 THR A CA 1
ATOM 1293 C C . THR A 1 160 ? 37.780 -32.906 6.874 1.00 86.62 160 THR A C 1
ATOM 1295 O O . THR A 1 160 ? 38.169 -32.647 5.734 1.00 86.62 160 THR A O 1
ATOM 1298 N N . SER A 1 161 ? 38.326 -32.297 7.930 1.00 80.62 161 SER A N 1
ATOM 1299 C CA . SER A 1 161 ? 39.388 -31.282 7.812 1.00 80.62 161 SER A CA 1
ATOM 1300 C C . SER A 1 161 ? 40.640 -31.774 7.064 1.00 80.62 161 SER A C 1
ATOM 1302 O O . SER A 1 161 ? 41.383 -30.961 6.515 1.00 80.62 161 SER A O 1
ATOM 1304 N N . SER A 1 162 ? 40.897 -33.086 7.044 1.00 80.62 162 SER A N 1
ATOM 1305 C CA . SER A 1 162 ? 41.967 -33.723 6.264 1.00 80.62 162 SER A CA 1
ATOM 1306 C C . SER A 1 162 ? 41.657 -33.793 4.768 1.00 80.62 162 SER A C 1
ATOM 1308 O O . SER A 1 162 ? 42.546 -33.523 3.962 1.00 80.62 162 SER A O 1
ATOM 1310 N N . GLU A 1 163 ? 40.414 -34.104 4.392 1.00 82.44 163 GLU A N 1
ATOM 1311 C CA . GLU A 1 163 ? 39.971 -34.160 2.990 1.00 82.44 163 GLU A CA 1
ATOM 1312 C C . GLU A 1 163 ? 40.001 -32.770 2.353 1.00 82.44 163 GLU A C 1
ATOM 1314 O O . GLU A 1 163 ? 40.580 -32.600 1.281 1.00 82.44 163 GLU A O 1
ATOM 1319 N N . ILE A 1 164 ? 39.521 -31.751 3.079 1.00 85.25 164 ILE A N 1
ATOM 1320 C CA . ILE A 1 164 ? 39.523 -30.350 2.623 1.00 85.25 164 ILE A CA 1
ATOM 1321 C C . ILE A 1 164 ? 40.942 -29.877 2.270 1.00 85.25 164 ILE A C 1
ATOM 1323 O O . ILE A 1 164 ? 41.138 -29.166 1.283 1.00 85.25 164 ILE A O 1
ATOM 1327 N N . LYS A 1 165 ? 41.948 -30.288 3.056 1.00 80.88 165 LYS A N 1
ATOM 1328 C CA . LYS A 1 165 ? 43.359 -29.943 2.813 1.00 80.88 165 LYS A CA 1
ATOM 1329 C C . LYS A 1 165 ? 43.981 -30.719 1.651 1.00 80.88 165 LYS A C 1
ATOM 1331 O O . LYS A 1 165 ? 44.901 -30.200 1.027 1.00 80.88 165 LYS A O 1
ATOM 1336 N N . LYS A 1 166 ? 43.524 -31.946 1.388 1.00 81.19 166 LYS A N 1
ATOM 1337 C CA . LYS A 1 166 ? 44.106 -32.846 0.383 1.00 81.19 166 LYS A CA 1
ATOM 1338 C C . LYS A 1 166 ? 43.554 -32.594 -1.021 1.00 81.19 166 LYS A C 1
ATOM 1340 O O . LYS A 1 166 ? 44.332 -32.510 -1.964 1.00 81.19 166 LYS A O 1
ATOM 1345 N N . ASP A 1 167 ? 42.234 -32.469 -1.154 1.00 80.56 167 ASP A N 1
ATOM 1346 C CA . ASP A 1 167 ? 41.542 -32.357 -2.447 1.00 80.56 167 ASP A CA 1
ATOM 1347 C C . ASP A 1 167 ? 41.167 -30.910 -2.818 1.00 80.56 167 ASP A C 1
ATOM 1349 O O . ASP A 1 167 ? 40.761 -30.640 -3.950 1.00 80.56 167 ASP A O 1
ATOM 1353 N N . GLY A 1 168 ? 41.335 -29.965 -1.887 1.00 83.94 168 GLY A N 1
ATOM 1354 C CA . GLY A 1 168 ? 40.985 -28.557 -2.069 1.00 83.94 168 GLY A CA 1
ATOM 1355 C C . GLY A 1 168 ? 39.484 -28.288 -1.915 1.00 83.94 168 GLY A C 1
ATOM 1356 O O . GLY A 1 168 ? 38.654 -29.195 -1.987 1.00 83.94 168 GLY A O 1
ATOM 1357 N N . PHE A 1 169 ? 39.120 -27.020 -1.694 1.00 90.75 169 PHE A N 1
ATOM 1358 C CA . PHE A 1 169 ? 37.757 -26.611 -1.326 1.00 90.75 169 PHE A CA 1
ATOM 1359 C C . PHE A 1 169 ? 36.681 -27.098 -2.315 1.00 90.75 169 PHE A C 1
ATOM 1361 O O . PHE A 1 169 ? 35.776 -27.832 -1.930 1.00 90.75 169 PHE A O 1
ATOM 1368 N N . PHE A 1 170 ? 36.790 -26.738 -3.597 1.00 89.56 170 PHE A N 1
ATOM 1369 C CA . PHE A 1 170 ? 35.733 -27.004 -4.580 1.00 89.56 170 PHE A CA 1
ATOM 1370 C C . PHE A 1 170 ? 35.477 -28.494 -4.786 1.00 89.56 170 PHE A C 1
ATOM 1372 O O . PHE A 1 170 ? 34.331 -28.926 -4.752 1.00 89.56 170 PHE A O 1
ATOM 1379 N N . LYS A 1 171 ? 36.537 -29.292 -4.937 1.00 87.06 171 LYS A N 1
ATOM 1380 C CA . LYS A 1 171 ? 36.416 -30.737 -5.153 1.00 87.06 171 LYS A CA 1
ATOM 1381 C C . LYS A 1 171 ? 35.893 -31.454 -3.907 1.00 87.06 171 LYS A C 1
ATOM 1383 O O . LYS A 1 171 ? 35.058 -32.343 -4.032 1.00 87.06 171 LYS A O 1
ATOM 1388 N N . SER A 1 172 ? 36.339 -31.029 -2.722 1.00 87.62 172 SER A N 1
ATOM 1389 C CA . SER A 1 172 ? 35.896 -31.619 -1.456 1.00 87.62 172 SER A CA 1
ATOM 1390 C C . SER A 1 172 ? 34.423 -31.332 -1.184 1.00 87.62 172 SER A C 1
ATOM 1392 O O . SER A 1 172 ? 33.706 -32.242 -0.801 1.00 87.62 172 SER A O 1
ATOM 1394 N N . PHE A 1 173 ? 33.948 -30.099 -1.401 1.00 91.81 173 PHE A N 1
ATOM 1395 C CA . PHE A 1 173 ? 32.576 -29.703 -1.057 1.00 91.81 173 PHE A CA 1
ATOM 1396 C C . PHE A 1 173 ? 31.543 -29.934 -2.169 1.00 91.81 173 PHE A C 1
ATOM 1398 O O . PHE A 1 173 ? 30.374 -30.145 -1.847 1.00 91.81 173 PHE A O 1
ATOM 1405 N N . ALA A 1 174 ? 31.932 -29.927 -3.453 1.00 89.94 174 ALA A N 1
ATOM 1406 C CA . ALA A 1 174 ? 30.991 -30.096 -4.568 1.00 89.94 174 ALA A CA 1
ATOM 1407 C C . ALA A 1 174 ? 30.198 -31.406 -4.462 1.00 89.94 174 ALA A C 1
ATOM 1409 O O . ALA A 1 174 ? 28.973 -31.370 -4.543 1.00 89.94 174 ALA A O 1
ATOM 1410 N N . LYS A 1 175 ? 30.881 -32.523 -4.166 1.00 89.25 175 LYS A N 1
ATOM 1411 C CA . LYS A 1 175 ? 30.255 -33.841 -3.979 1.00 89.25 175 LYS A CA 1
ATOM 1412 C C . LYS A 1 175 ? 29.141 -33.798 -2.926 1.00 89.25 175 LYS A C 1
ATOM 1414 O O . LYS A 1 175 ? 28.038 -34.275 -3.172 1.00 89.25 175 LYS A O 1
ATOM 1419 N N . TYR A 1 176 ? 29.410 -33.220 -1.754 1.00 91.62 176 TYR A N 1
ATOM 1420 C CA . TYR A 1 176 ? 28.435 -33.206 -0.660 1.00 91.62 176 TYR A CA 1
ATOM 1421 C C . TYR A 1 176 ? 27.254 -32.281 -0.955 1.00 91.62 176 TYR A C 1
ATOM 1423 O O . TYR A 1 176 ? 26.121 -32.645 -0.651 1.00 91.62 176 TYR A O 1
ATOM 1431 N N . PHE A 1 177 ? 27.471 -31.116 -1.570 1.00 93.88 177 PHE A N 1
ATOM 1432 C CA . PHE A 1 177 ? 26.358 -30.240 -1.948 1.00 93.88 177 PHE A CA 1
ATOM 1433 C C . PHE A 1 177 ? 25.490 -30.839 -3.060 1.00 93.88 177 PHE A C 1
ATOM 1435 O O . PHE A 1 177 ? 24.273 -30.708 -3.000 1.00 93.88 177 PHE A O 1
ATOM 1442 N N . GLU A 1 178 ? 26.083 -31.537 -4.028 1.00 89.81 178 GLU A N 1
ATOM 1443 C CA . GLU A 1 178 ? 25.354 -32.214 -5.106 1.00 89.81 178 GLU A CA 1
ATOM 1444 C C . GLU A 1 178 ? 24.499 -33.372 -4.578 1.00 89.81 178 GLU A C 1
ATOM 1446 O O . GLU A 1 178 ? 23.300 -33.433 -4.837 1.00 89.81 178 GLU A O 1
ATOM 1451 N N . ILE A 1 179 ? 25.079 -34.234 -3.742 1.00 89.06 179 ILE A N 1
ATOM 1452 C CA . ILE A 1 179 ? 24.358 -35.363 -3.146 1.00 89.06 179 ILE A CA 1
ATOM 1453 C C . ILE A 1 179 ? 23.226 -34.872 -2.224 1.00 89.06 179 ILE A C 1
ATOM 1455 O O . ILE A 1 179 ? 22.126 -35.424 -2.249 1.00 89.06 179 ILE A O 1
ATOM 1459 N N . ASN A 1 180 ? 23.441 -33.797 -1.453 1.00 92.50 180 ASN A N 1
ATOM 1460 C CA . ASN A 1 180 ? 22.398 -33.223 -0.593 1.00 92.50 180 ASN A CA 1
ATOM 1461 C C . ASN A 1 180 ? 21.366 -32.375 -1.362 1.00 92.50 180 ASN A C 1
ATOM 1463 O O . ASN A 1 180 ? 20.278 -32.134 -0.839 1.00 92.50 180 ASN A O 1
ATOM 1467 N N . ALA A 1 181 ? 21.650 -31.955 -2.602 1.00 91.44 181 ALA A N 1
ATOM 1468 C CA . ALA A 1 181 ? 20.709 -31.202 -3.434 1.00 91.44 181 ALA A CA 1
ATOM 1469 C C . ALA A 1 181 ? 19.428 -32.000 -3.716 1.00 91.44 181 ALA A C 1
ATOM 1471 O O . ALA A 1 181 ? 18.352 -31.403 -3.812 1.00 91.44 181 ALA A O 1
ATOM 1472 N N . ARG A 1 182 ? 19.521 -33.342 -3.762 1.00 89.31 182 ARG A N 1
ATOM 1473 C CA . ARG A 1 182 ? 18.369 -34.237 -3.975 1.00 89.31 182 ARG A CA 1
ATOM 1474 C C . ARG A 1 182 ? 17.264 -34.039 -2.941 1.00 89.31 182 ARG A C 1
ATOM 1476 O O . ARG A 1 182 ? 16.101 -34.283 -3.240 1.00 89.31 182 ARG A O 1
ATOM 1483 N N . TRP A 1 183 ? 17.617 -33.577 -1.741 1.00 92.12 183 TRP A N 1
ATOM 1484 C CA . TRP A 1 183 ? 16.685 -33.372 -0.635 1.00 92.12 183 TRP A CA 1
ATOM 1485 C C . TRP A 1 183 ? 15.978 -32.018 -0.659 1.00 92.12 183 TRP A C 1
ATOM 1487 O O . TRP A 1 183 ? 15.112 -31.785 0.178 1.00 92.12 183 TRP A O 1
ATOM 1497 N N . SER A 1 184 ? 16.319 -31.118 -1.583 1.00 92.94 184 SER A N 1
ATOM 1498 C CA . SER A 1 184 ? 15.737 -29.778 -1.596 1.00 92.94 184 SER A CA 1
ATOM 1499 C C . SER A 1 184 ? 14.266 -29.781 -2.007 1.00 92.94 184 SER A C 1
ATOM 1501 O O . SER A 1 184 ? 13.894 -30.376 -3.018 1.00 92.94 184 SER A O 1
ATOM 1503 N N . GLU A 1 185 ? 13.423 -29.043 -1.282 1.00 89.94 185 GLU A N 1
ATOM 1504 C CA . GLU A 1 185 ? 12.057 -28.747 -1.742 1.00 89.94 185 GLU A CA 1
ATOM 1505 C C . GLU A 1 185 ? 12.042 -27.867 -3.007 1.00 89.94 185 GLU A C 1
ATOM 1507 O O . GLU A 1 185 ? 11.103 -27.916 -3.808 1.00 89.94 185 GLU A O 1
ATOM 1512 N N . LYS A 1 186 ? 13.095 -27.067 -3.219 1.00 88.25 186 LYS A N 1
ATOM 1513 C CA . LYS A 1 186 ? 13.234 -26.166 -4.368 1.00 88.25 186 LYS A CA 1
ATOM 1514 C C . LYS A 1 186 ? 13.946 -26.897 -5.510 1.00 88.25 186 LYS A C 1
ATOM 1516 O O . LYS A 1 186 ? 15.095 -27.295 -5.375 1.00 88.25 186 LYS A O 1
ATOM 1521 N N . LYS A 1 187 ? 13.297 -26.993 -6.678 1.00 77.25 187 LYS A N 1
ATOM 1522 C CA . LYS A 1 187 ? 13.836 -27.713 -7.854 1.00 77.25 187 LYS A CA 1
ATOM 1523 C C . LYS A 1 187 ? 15.162 -27.149 -8.391 1.00 77.25 187 LYS A C 1
ATOM 1525 O O . LYS A 1 187 ? 15.978 -27.902 -8.905 1.00 77.25 187 LYS A O 1
ATOM 1530 N N . ASN A 1 188 ? 15.375 -25.837 -8.283 1.00 84.06 188 ASN A N 1
ATOM 1531 C CA . ASN A 1 188 ? 16.560 -25.168 -8.824 1.00 84.06 188 ASN A CA 1
ATOM 1532 C C . ASN A 1 188 ? 17.594 -24.931 -7.715 1.00 84.06 188 ASN A C 1
ATOM 1534 O O . ASN A 1 188 ? 17.593 -23.870 -7.086 1.00 84.06 188 ASN A O 1
ATOM 1538 N N . VAL A 1 189 ? 18.465 -25.916 -7.485 1.00 88.31 189 VAL A N 1
ATOM 1539 C CA . VAL A 1 189 ? 19.560 -25.829 -6.505 1.00 88.31 189 VAL A CA 1
ATOM 1540 C C . VAL A 1 189 ? 20.781 -25.151 -7.148 1.00 88.31 189 VAL A C 1
ATOM 1542 O O . VAL A 1 189 ? 21.253 -25.617 -8.187 1.00 88.31 189 VAL A O 1
ATOM 1545 N N . PRO A 1 190 ? 21.308 -24.046 -6.587 1.00 90.94 190 PRO A N 1
ATOM 1546 C CA . PRO A 1 190 ? 22.498 -23.391 -7.115 1.00 90.94 190 PRO A CA 1
ATOM 1547 C C . PRO A 1 190 ? 23.747 -24.257 -6.914 1.00 90.94 190 PRO A C 1
ATOM 1549 O O . PRO A 1 190 ? 23.962 -24.836 -5.848 1.00 90.94 190 PRO A O 1
ATOM 1552 N N . LEU A 1 191 ? 24.598 -24.294 -7.938 1.00 89.38 191 LEU A N 1
ATOM 1553 C CA . LEU A 1 191 ? 25.885 -24.987 -7.905 1.00 89.38 191 LEU A CA 1
ATOM 1554 C C . LEU A 1 191 ? 26.918 -24.196 -7.089 1.00 89.38 191 LEU A C 1
ATOM 1556 O O . LEU A 1 191 ? 26.881 -22.967 -7.062 1.00 89.38 191 LEU A O 1
ATOM 1560 N N . LEU A 1 192 ? 27.885 -24.898 -6.483 1.00 91.50 192 LEU A N 1
ATOM 1561 C CA . LEU A 1 192 ? 28.979 -24.294 -5.699 1.00 91.50 192 LEU A CA 1
ATOM 1562 C C . LEU A 1 192 ? 29.839 -23.314 -6.526 1.00 91.50 192 LEU A C 1
ATOM 1564 O O . LEU A 1 192 ? 30.402 -22.354 -5.986 1.00 91.50 192 LEU A O 1
ATOM 1568 N N . GLY A 1 193 ? 29.909 -23.537 -7.841 1.00 89.69 193 GLY A N 1
ATOM 1569 C CA . GLY A 1 193 ? 30.687 -22.742 -8.788 1.00 89.69 193 GLY A CA 1
ATOM 1570 C C . GLY A 1 193 ? 32.181 -23.055 -8.745 1.00 89.69 193 GLY A C 1
ATOM 1571 O O . GLY A 1 193 ? 32.604 -24.110 -8.279 1.00 89.69 193 GLY A O 1
ATOM 1572 N N . ASP A 1 194 ? 32.971 -22.107 -9.235 1.00 88.00 194 ASP A N 1
ATOM 1573 C CA . ASP A 1 194 ? 34.427 -22.174 -9.351 1.00 88.00 194 ASP A CA 1
ATOM 1574 C C . ASP A 1 194 ? 35.111 -21.011 -8.602 1.00 88.00 194 ASP A C 1
ATOM 1576 O O . ASP A 1 194 ? 34.457 -20.139 -8.020 1.00 88.00 194 ASP A O 1
ATOM 1580 N N . GLU A 1 195 ? 36.446 -20.971 -8.616 1.00 87.81 195 GLU A N 1
ATOM 1581 C CA . GLU A 1 195 ? 37.251 -19.937 -7.943 1.00 87.81 195 GLU A CA 1
ATOM 1582 C C . GLU A 1 195 ? 37.027 -18.515 -8.503 1.00 87.81 195 GLU A C 1
ATOM 1584 O O . GLU A 1 195 ? 37.198 -17.508 -7.800 1.00 87.81 195 GLU A O 1
ATOM 1589 N N . LYS A 1 196 ? 36.613 -18.422 -9.772 1.00 88.56 196 LYS A N 1
ATOM 1590 C CA . LYS A 1 196 ? 36.392 -17.161 -10.495 1.00 88.56 196 LYS A CA 1
ATOM 1591 C C . LYS A 1 196 ? 34.955 -16.652 -10.399 1.00 88.56 196 LYS A C 1
ATOM 1593 O O . LYS A 1 196 ? 34.667 -15.568 -10.904 1.00 88.56 196 LYS A O 1
ATOM 1598 N N . SER A 1 197 ? 34.075 -17.390 -9.729 1.00 90.00 197 SER A N 1
ATOM 1599 C CA . SER A 1 197 ? 32.668 -17.030 -9.597 1.00 90.00 197 SER A CA 1
ATOM 1600 C C . SER A 1 197 ? 32.492 -15.645 -8.946 1.00 90.00 197 SER A C 1
ATOM 1602 O O . SER A 1 197 ? 33.158 -15.337 -7.946 1.00 90.00 197 SER A O 1
ATOM 1604 N N . PRO A 1 198 ? 31.606 -14.790 -9.496 1.00 90.44 198 PRO A N 1
ATOM 1605 C CA . PRO A 1 198 ? 31.389 -13.439 -8.991 1.00 90.44 198 PRO A CA 1
ATOM 1606 C C . PRO A 1 198 ? 30.700 -13.462 -7.622 1.00 90.44 198 PRO A C 1
ATOM 1608 O O . PRO A 1 198 ? 29.997 -14.413 -7.280 1.00 90.44 198 PRO A O 1
ATOM 1611 N N . ARG A 1 199 ? 30.868 -12.387 -6.841 1.00 89.06 199 ARG A N 1
ATOM 1612 C CA . ARG A 1 199 ? 30.341 -12.276 -5.468 1.00 89.06 199 ARG A CA 1
ATOM 1613 C C . ARG A 1 199 ? 28.845 -12.590 -5.373 1.00 89.06 199 ARG A C 1
ATOM 1615 O O . ARG A 1 199 ? 28.456 -13.382 -4.526 1.00 89.06 199 ARG A O 1
ATOM 1622 N N . GLU A 1 200 ? 28.046 -12.055 -6.291 1.00 89.31 200 GLU A N 1
ATOM 1623 C CA . GLU A 1 200 ? 26.595 -12.281 -6.347 1.00 89.31 200 GLU A CA 1
ATOM 1624 C C . GLU A 1 200 ? 26.230 -13.766 -6.518 1.00 89.31 200 GLU A C 1
ATOM 1626 O O . GLU A 1 200 ? 25.302 -14.264 -5.882 1.00 89.31 200 GLU A O 1
ATOM 1631 N N . PHE A 1 201 ? 26.995 -14.505 -7.326 1.00 90.19 201 PHE A N 1
ATOM 1632 C CA . PHE A 1 201 ? 26.785 -15.940 -7.521 1.00 90.19 201 PHE A CA 1
ATOM 1633 C C . PHE A 1 201 ? 27.062 -16.722 -6.229 1.00 90.19 201 PHE A C 1
ATOM 1635 O O . PHE A 1 201 ? 26.275 -17.584 -5.839 1.00 90.19 201 PHE A O 1
ATOM 1642 N N . VAL A 1 202 ? 28.154 -16.383 -5.535 1.00 93.44 202 VAL A N 1
ATOM 1643 C CA . VAL A 1 202 ? 28.552 -17.018 -4.268 1.00 93.44 202 VAL A CA 1
ATOM 1644 C C . VAL A 1 202 ? 27.557 -16.697 -3.147 1.00 93.44 202 VAL A C 1
ATOM 1646 O O . VAL A 1 202 ? 27.180 -17.581 -2.382 1.00 93.44 202 VAL A O 1
ATOM 1649 N N . GLU A 1 203 ? 27.077 -15.456 -3.068 1.00 91.81 203 GLU A N 1
ATOM 1650 C CA . GLU A 1 203 ? 26.059 -15.042 -2.094 1.00 91.81 203 GLU A CA 1
ATOM 1651 C C . GLU A 1 203 ? 24.726 -15.757 -2.329 1.00 91.81 203 GLU A C 1
ATOM 1653 O O . GLU A 1 203 ? 24.121 -16.247 -1.376 1.00 91.81 203 GLU A O 1
ATOM 1658 N N . LYS A 1 204 ? 24.299 -15.899 -3.590 1.00 91.75 204 LYS A N 1
ATOM 1659 C CA . LYS A 1 204 ? 23.087 -16.649 -3.946 1.00 91.75 204 LYS A CA 1
ATOM 1660 C C . LYS A 1 204 ? 23.196 -18.129 -3.577 1.00 91.75 204 LYS A C 1
ATOM 1662 O O . LYS A 1 204 ? 22.221 -18.705 -3.097 1.00 91.75 204 LYS A O 1
ATOM 1667 N N . PHE A 1 205 ? 24.374 -18.728 -3.765 1.00 95.50 205 PHE A N 1
ATOM 1668 C CA . PHE A 1 205 ? 24.653 -20.095 -3.330 1.00 95.50 205 PHE A CA 1
ATOM 1669 C C . PHE A 1 205 ? 24.499 -20.239 -1.809 1.00 95.50 205 PHE A C 1
ATOM 1671 O O . PHE A 1 205 ? 23.684 -21.036 -1.348 1.00 95.50 205 PHE A O 1
ATOM 1678 N N . TYR A 1 206 ? 25.216 -19.438 -1.016 1.00 95.56 206 TYR A N 1
ATOM 1679 C CA . TYR A 1 206 ? 25.155 -19.551 0.445 1.00 95.56 206 TYR A CA 1
ATOM 1680 C C . TYR A 1 206 ? 23.794 -19.159 1.020 1.00 95.56 206 TYR A C 1
ATOM 1682 O O . TYR A 1 206 ? 23.331 -19.808 1.951 1.00 95.56 206 TYR A O 1
ATOM 1690 N N . SER A 1 207 ? 23.123 -18.151 0.459 1.00 94.44 207 SER A N 1
ATOM 1691 C CA . SER A 1 207 ? 21.763 -17.772 0.859 1.00 94.4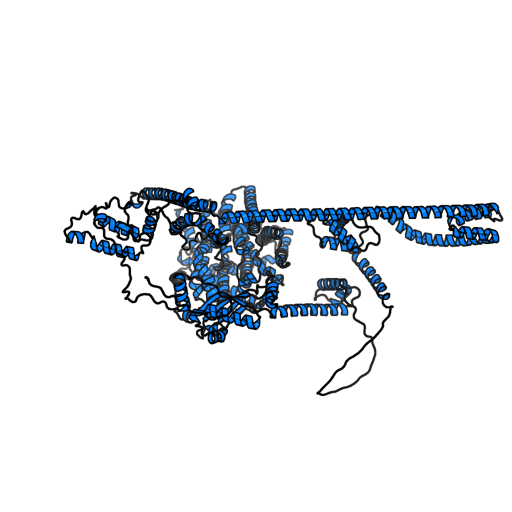4 207 SER A CA 1
ATOM 1692 C C . SER A 1 207 ? 20.789 -18.933 0.675 1.00 94.44 207 SER A C 1
ATOM 1694 O O . SER A 1 207 ? 20.063 -19.266 1.609 1.00 94.44 207 SER A O 1
ATOM 1696 N N . PHE A 1 208 ? 20.835 -19.611 -0.476 1.00 95.56 208 PHE A N 1
ATOM 1697 C CA . PHE A 1 208 ? 20.012 -20.794 -0.712 1.00 95.56 208 PHE A CA 1
ATOM 1698 C C . PHE A 1 208 ? 20.270 -21.893 0.323 1.00 95.56 208 PHE A C 1
ATOM 1700 O O . PHE A 1 208 ? 19.322 -22.470 0.845 1.00 95.56 208 PHE A O 1
ATOM 1707 N N . TRP A 1 209 ? 21.539 -22.179 0.622 1.00 95.31 209 TRP A N 1
ATOM 1708 C CA . TRP A 1 209 ? 21.913 -23.269 1.523 1.00 95.31 209 TRP A CA 1
ATOM 1709 C C . TRP A 1 209 ? 21.709 -22.945 3.013 1.00 95.31 209 TRP A C 1
ATOM 1711 O O . TRP A 1 209 ? 21.436 -23.848 3.801 1.00 95.31 209 TRP A O 1
ATOM 1721 N N . TYR A 1 210 ? 21.764 -21.672 3.415 1.00 94.88 210 TYR A N 1
ATOM 1722 C CA . TYR A 1 210 ? 21.352 -21.244 4.757 1.00 94.88 210 TYR A CA 1
ATOM 1723 C C . TYR A 1 210 ? 19.828 -21.289 4.944 1.00 94.88 210 TYR A C 1
ATOM 1725 O O . TYR A 1 210 ? 19.352 -21.578 6.043 1.00 94.88 210 TYR A O 1
ATOM 1733 N N . GLU A 1 211 ? 19.072 -21.053 3.872 1.00 93.38 211 GLU A N 1
ATOM 1734 C CA . GLU A 1 211 ? 17.610 -21.185 3.807 1.00 93.38 211 GLU A CA 1
ATOM 1735 C C . GLU A 1 211 ? 17.164 -22.551 3.257 1.00 93.38 211 GLU A C 1
ATOM 1737 O O . GLU A 1 211 ? 16.058 -22.682 2.721 1.00 93.38 211 GLU A O 1
ATOM 1742 N N . PHE A 1 212 ? 18.032 -23.563 3.336 1.00 94.69 212 PHE A N 1
ATOM 1743 C CA . PHE A 1 212 ? 17.757 -24.881 2.783 1.00 94.69 212 PHE A CA 1
ATOM 1744 C C . PHE A 1 212 ? 16.566 -25.517 3.498 1.00 94.69 212 PHE A C 1
ATOM 1746 O O . PHE A 1 212 ? 16.599 -25.711 4.715 1.00 94.69 212 PHE A O 1
ATOM 1753 N N . ASP A 1 213 ? 15.535 -25.862 2.727 1.00 91.75 213 ASP A N 1
ATOM 1754 C CA . ASP A 1 213 ? 14.407 -26.653 3.205 1.00 91.75 213 ASP A CA 1
ATOM 1755 C C . ASP A 1 213 ? 14.445 -28.035 2.561 1.00 91.75 213 ASP A C 1
ATOM 1757 O O . ASP A 1 213 ? 14.633 -28.171 1.344 1.00 91.75 213 ASP A O 1
ATOM 1761 N N . SER A 1 214 ? 14.301 -29.050 3.407 1.00 91.88 214 SER A N 1
ATOM 1762 C CA . SER A 1 214 ? 14.432 -30.450 3.031 1.00 91.88 214 SER A CA 1
ATOM 1763 C C . SER A 1 214 ? 13.077 -31.134 3.044 1.00 91.88 214 SER A C 1
ATOM 1765 O O . SER A 1 214 ? 12.377 -31.115 4.067 1.00 91.88 214 SER A O 1
ATOM 1767 N N . TRP A 1 215 ? 12.752 -31.813 1.940 1.00 91.69 215 TRP A N 1
ATOM 1768 C CA . TRP A 1 215 ? 11.556 -32.648 1.871 1.00 91.69 215 TRP A CA 1
ATOM 1769 C C . TRP A 1 215 ? 11.694 -33.950 2.669 1.00 91.69 215 TRP A C 1
ATOM 1771 O O . TRP A 1 215 ? 10.683 -34.640 2.818 1.00 91.69 215 TRP A O 1
ATOM 1781 N N . ARG A 1 216 ? 12.896 -34.292 3.183 1.00 90.94 216 ARG A N 1
ATOM 1782 C CA . ARG A 1 216 ? 13.108 -35.510 3.987 1.00 90.94 216 ARG A CA 1
ATOM 1783 C C . ARG A 1 216 ? 12.118 -35.551 5.148 1.00 90.94 216 ARG A C 1
ATOM 1785 O O . ARG A 1 216 ? 12.018 -34.617 5.953 1.00 90.94 216 ARG A O 1
ATOM 1792 N N . GLU A 1 217 ? 11.416 -36.671 5.250 1.00 89.56 217 GLU A N 1
ATOM 1793 C CA . GLU A 1 217 ? 10.502 -36.974 6.342 1.00 89.56 217 GLU A CA 1
ATOM 1794 C C . GLU A 1 217 ? 10.831 -38.336 6.952 1.00 89.56 217 GLU A C 1
ATOM 1796 O O . GLU A 1 217 ? 11.107 -39.302 6.255 1.00 89.56 217 GLU A O 1
ATOM 1801 N N . PHE A 1 218 ? 10.801 -38.426 8.278 1.00 92.50 218 PHE A N 1
ATOM 1802 C CA . PHE A 1 218 ? 11.285 -39.607 9.000 1.00 92.50 218 PHE A CA 1
ATOM 1803 C C . PHE A 1 218 ? 10.148 -40.507 9.502 1.00 92.50 218 PHE A C 1
ATOM 1805 O O . PHE A 1 218 ? 10.299 -41.197 10.502 1.00 92.50 218 PHE A O 1
ATOM 1812 N N . SER A 1 219 ? 8.989 -40.481 8.838 1.00 89.88 219 SER A N 1
ATOM 1813 C CA . SER A 1 219 ? 7.804 -41.267 9.224 1.00 89.88 219 SER A CA 1
ATOM 1814 C C . SER A 1 219 ? 7.958 -42.769 9.025 1.00 89.88 219 SER A C 1
ATOM 1816 O O . SER A 1 219 ? 7.273 -43.534 9.696 1.00 89.88 219 SER A O 1
ATOM 1818 N N . TYR A 1 220 ? 8.885 -43.209 8.174 1.00 89.69 220 TYR A N 1
ATOM 1819 C CA . TYR A 1 220 ? 9.201 -44.630 8.036 1.00 89.69 220 TYR A CA 1
ATOM 1820 C C . TYR A 1 220 ? 9.857 -45.222 9.302 1.00 89.69 220 TYR A C 1
ATOM 1822 O O . TYR A 1 220 ? 9.718 -46.414 9.569 1.00 89.69 220 TYR A O 1
ATOM 1830 N N . LEU A 1 221 ? 10.518 -44.384 10.114 1.00 88.69 221 LEU A N 1
ATOM 1831 C CA . LEU A 1 221 ? 11.185 -44.771 11.367 1.00 88.69 221 LEU A CA 1
ATOM 1832 C C . LEU A 1 221 ? 10.266 -44.707 12.596 1.00 88.69 221 LEU A C 1
ATOM 1834 O O . LEU A 1 221 ? 10.742 -44.848 13.719 1.00 88.69 221 LEU A O 1
ATOM 1838 N N . ASP A 1 222 ? 8.964 -44.487 12.404 1.00 89.38 222 ASP A N 1
ATOM 1839 C CA . ASP A 1 222 ? 7.990 -44.535 13.491 1.00 89.38 222 ASP A CA 1
ATOM 1840 C C . ASP A 1 222 ? 7.998 -45.940 14.143 1.00 89.38 222 ASP A C 1
ATOM 1842 O O . ASP A 1 222 ? 7.759 -46.959 13.476 1.00 89.38 222 ASP A O 1
ATOM 1846 N N . GLU A 1 223 ? 8.290 -45.991 15.450 1.00 82.00 223 GLU A N 1
ATOM 1847 C CA . GLU A 1 223 ? 8.417 -47.236 16.227 1.00 82.00 223 GLU A CA 1
ATOM 1848 C C . GLU A 1 223 ? 7.085 -47.997 16.281 1.00 82.00 223 GLU A C 1
ATOM 1850 O O . GLU A 1 223 ? 7.032 -49.198 16.002 1.00 82.00 223 GLU A O 1
ATOM 1855 N N . GLU A 1 224 ? 5.991 -47.280 16.554 1.00 82.19 224 GLU A N 1
ATOM 1856 C CA . GLU A 1 224 ? 4.645 -47.839 16.646 1.00 82.19 224 GLU A CA 1
ATOM 1857 C C . GLU A 1 224 ? 3.734 -47.319 15.533 1.00 82.19 224 GLU A C 1
ATOM 1859 O O . GLU A 1 224 ? 3.641 -46.123 15.255 1.00 82.19 224 GLU A O 1
ATOM 1864 N N . GLU A 1 225 ? 3.008 -48.232 14.891 1.00 81.06 225 GLU A N 1
ATOM 1865 C CA . GLU A 1 225 ? 2.003 -47.873 13.897 1.00 81.06 225 GLU A CA 1
ATOM 1866 C C . GLU A 1 225 ? 0.746 -47.363 14.596 1.00 81.06 225 GLU A C 1
ATOM 1868 O O . GLU A 1 225 ? 0.121 -48.077 15.380 1.00 81.06 225 GLU A O 1
ATOM 1873 N N . LYS A 1 226 ? 0.324 -46.146 14.247 1.00 83.81 226 LYS A N 1
ATOM 1874 C CA . LYS A 1 226 ? -0.878 -45.505 14.794 1.00 83.81 226 LYS A CA 1
ATOM 1875 C C . LYS A 1 226 ? -2.117 -46.409 14.770 1.00 83.81 226 LYS A C 1
ATOM 1877 O O . LYS A 1 226 ? -2.945 -46.313 15.667 1.00 83.81 226 LYS A O 1
ATOM 1882 N N . GLU A 1 227 ? -2.274 -47.265 13.763 1.00 81.31 227 GLU A N 1
ATOM 1883 C CA . GLU A 1 227 ? -3.460 -48.122 13.631 1.00 81.31 227 GLU A CA 1
ATOM 1884 C C . GLU A 1 227 ? -3.481 -49.320 14.597 1.00 81.31 227 GLU A C 1
ATOM 1886 O O . GLU A 1 227 ? -4.537 -49.926 14.765 1.00 81.31 227 GLU A O 1
ATOM 1891 N N . LYS A 1 228 ? -2.372 -49.619 15.293 1.00 83.19 228 LYS A N 1
ATOM 1892 C CA . LYS A 1 228 ? -2.313 -50.674 16.322 1.00 83.19 228 LYS A CA 1
ATOM 1893 C C . LYS A 1 228 ? -2.921 -50.261 17.666 1.00 83.19 228 LYS A C 1
ATOM 1895 O O . LYS A 1 228 ? -3.182 -51.133 18.487 1.00 83.19 228 LYS A O 1
ATOM 1900 N N . GLY A 1 229 ? -3.187 -48.969 17.880 1.00 85.88 229 GLY A N 1
ATOM 1901 C CA . GLY A 1 229 ? -3.848 -48.495 19.098 1.00 85.88 229 GLY A CA 1
ATOM 1902 C C . GLY A 1 229 ? -5.288 -49.012 19.199 1.00 85.88 229 GLY A C 1
ATOM 1903 O O . GLY A 1 229 ? -6.091 -48.840 18.269 1.00 85.88 229 GLY A O 1
ATOM 1904 N N . SER A 1 230 ? -5.610 -49.622 20.337 1.00 80.62 230 SER A N 1
ATOM 1905 C CA . SER A 1 230 ? -6.907 -50.229 20.642 1.00 80.62 230 SER A CA 1
ATOM 1906 C C . SER A 1 230 ? -8.016 -49.184 20.794 1.00 80.62 230 SER A C 1
ATOM 1908 O O . SER A 1 230 ? -9.137 -49.401 20.327 1.00 80.62 230 SER A O 1
ATOM 1910 N N . ASP A 1 231 ? -7.690 -48.013 21.350 1.00 85.12 231 ASP A N 1
ATOM 1911 C CA . ASP A 1 231 ? -8.621 -46.904 21.543 1.00 85.12 231 ASP A CA 1
ATOM 1912 C C . ASP A 1 231 ? -8.136 -45.578 20.920 1.00 85.12 231 ASP A C 1
ATOM 1914 O O . ASP A 1 231 ? -7.007 -45.416 20.452 1.00 85.12 231 ASP A O 1
ATOM 1918 N N . ARG A 1 232 ? -9.030 -44.582 20.869 1.00 86.56 232 ARG A N 1
ATOM 1919 C CA . ARG A 1 232 ? -8.739 -43.279 20.248 1.00 86.56 232 ARG A CA 1
ATOM 1920 C C . ARG A 1 232 ? -7.634 -42.504 20.978 1.00 86.56 232 ARG A C 1
ATOM 1922 O O . ARG A 1 232 ? -6.976 -41.672 20.345 1.00 86.56 232 ARG A O 1
ATOM 1929 N N . GLU A 1 233 ? -7.486 -42.691 22.285 1.00 84.12 233 GLU A N 1
ATOM 1930 C CA . GLU A 1 233 ? -6.510 -41.962 23.097 1.00 84.12 233 GLU A CA 1
ATOM 1931 C C . GLU A 1 233 ? -5.110 -42.539 22.907 1.00 84.12 233 GLU A C 1
ATOM 1933 O O . GLU A 1 233 ? -4.173 -41.777 22.672 1.00 84.12 233 GLU A O 1
ATOM 1938 N N . GLU A 1 234 ? -4.998 -43.861 22.855 1.00 85.81 234 GLU A N 1
ATOM 1939 C CA . GLU A 1 234 ? -3.799 -44.614 22.519 1.00 85.81 234 GLU A CA 1
ATOM 1940 C C . GLU A 1 234 ? -3.307 -44.248 21.115 1.00 85.81 234 GLU A C 1
ATOM 1942 O O . GLU A 1 234 ? -2.170 -43.808 20.962 1.00 85.81 234 GLU A O 1
ATOM 1947 N N . ARG A 1 235 ? -4.181 -44.235 20.094 1.00 88.94 235 ARG A N 1
ATOM 1948 C CA . ARG A 1 235 ? -3.793 -43.778 18.737 1.00 88.94 235 ARG A CA 1
ATOM 1949 C C . ARG A 1 235 ? -3.286 -42.334 18.711 1.00 88.94 235 ARG A C 1
ATOM 1951 O O . ARG A 1 235 ? -2.407 -41.990 17.920 1.00 88.94 235 ARG A O 1
ATOM 1958 N N . ARG A 1 236 ? -3.852 -41.452 19.545 1.00 86.69 236 ARG A N 1
ATOM 1959 C CA . ARG A 1 236 ? -3.385 -40.058 19.680 1.00 86.69 236 ARG A CA 1
ATOM 1960 C C . ARG A 1 236 ? -2.047 -39.977 20.401 1.00 86.69 236 ARG A C 1
ATOM 1962 O O . ARG A 1 236 ? -1.241 -39.113 20.059 1.00 86.69 236 ARG A O 1
ATOM 1969 N N . TRP A 1 237 ? -1.837 -40.820 21.403 1.00 87.88 237 TRP A N 1
ATOM 1970 C CA . TRP A 1 237 ? -0.599 -40.888 22.161 1.00 87.88 237 TRP A CA 1
ATOM 1971 C C . TRP A 1 237 ? 0.550 -41.424 21.298 1.00 87.88 237 TRP A C 1
ATOM 1973 O O . TRP A 1 237 ? 1.587 -40.764 21.238 1.00 87.88 237 TRP A O 1
ATOM 1983 N N . ILE A 1 238 ? 0.320 -42.497 20.532 1.00 89.50 238 ILE A N 1
ATOM 1984 C CA . ILE A 1 238 ? 1.271 -43.059 19.556 1.00 89.50 238 ILE A CA 1
ATOM 1985 C C . ILE A 1 238 ? 1.678 -41.996 18.526 1.00 89.50 238 ILE A C 1
ATOM 1987 O O . ILE A 1 238 ? 2.856 -41.676 18.382 1.00 89.50 238 ILE A O 1
ATOM 1991 N N . GLU A 1 239 ? 0.706 -41.341 17.879 1.00 90.19 239 GLU A N 1
ATOM 1992 C CA . GLU A 1 239 ? 0.998 -40.280 16.901 1.00 90.19 239 GLU A CA 1
ATOM 1993 C C . GLU A 1 239 ? 1.763 -39.106 17.533 1.00 90.19 239 GLU A C 1
ATOM 1995 O O . GLU A 1 239 ? 2.607 -38.481 16.890 1.00 90.19 239 GLU A O 1
ATOM 2000 N N . LYS A 1 240 ? 1.488 -38.790 18.805 1.00 91.38 240 LYS A N 1
ATOM 2001 C CA . LYS A 1 240 ? 2.212 -37.744 19.532 1.00 91.38 240 LYS A CA 1
ATOM 2002 C C . LYS A 1 240 ? 3.676 -38.133 19.757 1.00 91.38 240 LYS A C 1
ATOM 2004 O O . LYS A 1 240 ? 4.529 -37.273 19.543 1.00 91.38 240 LYS A O 1
ATOM 2009 N N . GLN A 1 241 ? 3.966 -39.371 20.162 1.00 91.38 241 GLN A N 1
ATOM 2010 C CA . GLN A 1 241 ? 5.342 -39.860 20.331 1.00 91.38 241 GLN A CA 1
ATOM 2011 C C . GLN A 1 241 ? 6.091 -39.868 18.998 1.00 91.38 241 GLN A C 1
ATOM 2013 O O . GLN A 1 241 ? 7.143 -39.237 18.881 1.00 91.38 241 GLN A O 1
ATOM 2018 N N . ASN A 1 242 ? 5.484 -40.447 17.960 1.00 93.38 242 ASN A N 1
ATOM 2019 C CA . ASN A 1 242 ? 6.056 -40.488 16.616 1.00 93.38 242 ASN A CA 1
ATOM 2020 C C . ASN A 1 242 ? 6.347 -39.081 16.084 1.00 93.38 242 ASN A C 1
ATOM 2022 O O . ASN A 1 242 ? 7.438 -38.792 15.597 1.00 93.38 242 ASN A O 1
ATOM 2026 N N . LYS A 1 243 ? 5.414 -38.136 16.257 1.00 92.06 243 LYS A N 1
ATOM 2027 C CA . LYS A 1 243 ? 5.629 -36.740 15.855 1.00 92.06 243 LYS A CA 1
ATOM 2028 C C . LYS A 1 243 ? 6.830 -36.103 16.561 1.00 92.06 243 LYS A C 1
ATOM 2030 O O . LYS A 1 243 ? 7.552 -35.329 15.930 1.00 92.06 243 LYS A O 1
ATOM 2035 N N . VAL A 1 244 ? 7.043 -36.394 17.845 1.00 92.00 244 VAL A N 1
ATOM 2036 C CA . VAL A 1 244 ? 8.205 -35.897 18.598 1.00 92.00 244 VAL A CA 1
ATOM 2037 C C . VAL A 1 244 ? 9.500 -36.528 18.077 1.00 92.00 244 VAL A C 1
ATOM 2039 O O . VAL A 1 244 ? 10.465 -35.796 17.847 1.00 92.00 244 VAL A O 1
ATOM 2042 N N . ALA A 1 245 ? 9.510 -37.837 17.815 1.00 91.81 245 ALA A N 1
ATOM 2043 C CA . ALA A 1 245 ? 10.658 -38.540 17.240 1.00 91.81 245 ALA A CA 1
ATOM 2044 C C . ALA A 1 245 ? 11.036 -37.989 15.851 1.00 91.81 245 ALA A C 1
ATOM 2046 O O . ALA A 1 245 ? 12.182 -37.591 15.631 1.00 91.81 245 ALA A O 1
ATOM 2047 N N . ARG A 1 246 ? 10.059 -37.825 14.947 1.00 92.75 246 ARG A N 1
ATOM 2048 C CA . ARG A 1 246 ? 10.272 -37.220 13.618 1.00 92.75 246 ARG A CA 1
ATOM 2049 C C . ARG A 1 246 ? 10.807 -35.793 13.704 1.00 92.75 246 ARG A C 1
ATOM 2051 O O . ARG A 1 246 ? 11.687 -35.413 12.936 1.00 92.75 246 ARG A O 1
ATOM 2058 N N . ALA A 1 247 ? 10.291 -34.994 14.641 1.00 91.81 247 ALA A N 1
ATOM 2059 C CA . ALA A 1 247 ? 10.762 -33.627 14.849 1.00 91.81 247 ALA A CA 1
ATOM 2060 C C . ALA A 1 247 ? 12.216 -33.583 15.347 1.00 91.81 247 ALA A C 1
ATOM 2062 O O . ALA A 1 247 ? 12.967 -32.693 14.944 1.00 91.81 247 ALA A O 1
ATOM 2063 N N . LYS A 1 248 ? 12.626 -34.542 16.188 1.00 94.38 248 LYS A N 1
ATOM 2064 C CA . LYS A 1 248 ? 14.015 -34.687 16.641 1.00 94.38 248 LYS A CA 1
ATOM 2065 C C . LYS A 1 248 ? 14.948 -35.003 15.467 1.00 94.38 248 LYS A C 1
ATOM 2067 O O . LYS A 1 248 ? 15.907 -34.265 15.266 1.00 94.38 248 LYS A O 1
ATOM 2072 N N . LEU A 1 249 ? 14.610 -35.999 14.648 1.00 92.81 249 LEU A N 1
ATOM 2073 C CA . LEU A 1 249 ? 15.408 -36.391 13.478 1.00 92.81 249 LEU A CA 1
ATOM 2074 C C . LEU A 1 249 ? 15.501 -35.269 12.433 1.00 92.81 249 LEU A C 1
ATOM 2076 O O . LEU A 1 249 ? 16.588 -34.945 11.963 1.00 92.81 249 LEU A O 1
ATOM 2080 N N . LYS A 1 250 ? 14.389 -34.576 12.141 1.00 92.31 250 LYS A N 1
ATOM 2081 C CA . LYS A 1 250 ? 14.409 -33.413 11.233 1.00 92.31 250 LYS A CA 1
ATOM 2082 C C . LYS A 1 250 ? 15.280 -32.274 11.774 1.00 92.31 250 LYS A C 1
ATOM 2084 O O . LYS A 1 250 ? 15.947 -31.587 11.003 1.00 92.31 250 LYS A O 1
ATOM 2089 N N . LYS A 1 251 ? 15.311 -32.072 13.096 1.00 93.69 251 LYS A N 1
ATOM 2090 C CA . LYS A 1 251 ? 16.191 -31.080 13.730 1.00 93.69 251 LYS A CA 1
ATOM 2091 C C . LYS A 1 251 ? 17.668 -31.472 13.620 1.00 93.69 251 LYS A C 1
ATOM 2093 O O . LYS A 1 251 ? 18.486 -30.594 13.354 1.00 93.69 251 LYS A O 1
ATOM 2098 N N . GLU A 1 252 ? 18.000 -32.742 13.829 1.00 93.44 252 GLU A N 1
ATOM 2099 C CA . GLU A 1 252 ? 19.365 -33.271 13.690 1.00 93.44 252 GLU A CA 1
ATOM 2100 C C . GLU A 1 252 ? 19.861 -33.152 12.243 1.00 93.44 252 GLU A C 1
ATOM 2102 O O . GLU A 1 252 ? 20.956 -32.639 12.016 1.00 93.44 252 GLU A O 1
ATOM 2107 N N . GLU A 1 253 ? 19.016 -33.476 11.262 1.00 92.12 253 GLU A N 1
ATOM 2108 C CA . GLU A 1 253 ? 19.339 -33.327 9.839 1.00 92.12 253 GLU A CA 1
ATOM 2109 C C . GLU A 1 253 ? 19.595 -31.863 9.448 1.00 92.12 253 GLU A C 1
ATOM 2111 O O . GLU A 1 253 ? 20.589 -31.533 8.802 1.00 92.12 253 GLU A O 1
ATOM 2116 N N . MET A 1 254 ? 18.745 -30.936 9.895 1.00 93.31 254 MET A N 1
ATOM 2117 C CA . MET A 1 254 ? 18.964 -29.509 9.632 1.00 93.31 254 MET A CA 1
ATOM 2118 C C . MET A 1 254 ? 20.193 -28.955 10.349 1.00 93.31 254 MET A C 1
ATOM 2120 O O . MET A 1 254 ? 20.860 -28.065 9.821 1.00 93.31 254 MET A O 1
ATOM 2124 N N . ALA A 1 255 ? 20.536 -29.484 11.524 1.00 94.19 255 ALA A N 1
ATOM 2125 C CA . ALA A 1 255 ? 21.790 -29.147 12.188 1.00 94.19 255 ALA A CA 1
ATOM 2126 C C . ALA A 1 255 ? 23.009 -29.670 11.405 1.00 94.19 255 ALA A C 1
ATOM 2128 O O . ALA A 1 255 ? 24.005 -28.952 11.287 1.00 94.19 255 ALA A O 1
ATOM 2129 N N . ARG A 1 256 ? 22.919 -30.872 10.819 1.00 94.69 256 ARG A N 1
ATOM 2130 C CA . ARG A 1 256 ? 23.957 -31.462 9.960 1.00 94.69 256 ARG A CA 1
ATOM 2131 C C . ARG A 1 256 ? 24.187 -30.635 8.694 1.00 94.69 256 ARG A C 1
ATOM 2133 O O . ARG A 1 256 ? 25.326 -30.255 8.428 1.00 94.69 256 ARG A O 1
ATOM 2140 N N . ILE A 1 257 ? 23.123 -30.271 7.970 1.00 94.44 257 ILE A N 1
ATOM 2141 C CA . ILE A 1 257 ? 23.216 -29.407 6.778 1.00 94.44 257 ILE A CA 1
ATOM 2142 C C . ILE A 1 257 ? 23.796 -28.035 7.138 1.00 94.44 257 ILE A C 1
ATOM 2144 O O . ILE A 1 257 ? 24.709 -27.568 6.464 1.00 94.44 257 ILE A O 1
ATOM 2148 N N . ARG A 1 258 ? 23.354 -27.403 8.234 1.00 94.12 258 ARG A N 1
ATOM 2149 C CA . ARG A 1 258 ? 23.954 -26.134 8.685 1.00 94.12 258 ARG A CA 1
ATOM 2150 C C . ARG A 1 258 ? 25.440 -26.276 8.988 1.00 94.12 258 ARG A C 1
ATOM 2152 O O . ARG A 1 258 ? 26.216 -25.430 8.566 1.00 94.12 258 ARG A O 1
ATOM 2159 N N . SER A 1 259 ? 25.840 -27.366 9.640 1.00 94.19 259 SER A N 1
ATOM 2160 C CA . SER A 1 259 ? 27.251 -27.642 9.930 1.00 94.19 259 SER A CA 1
ATOM 2161 C C . SER A 1 259 ? 28.079 -27.793 8.650 1.00 94.19 259 SER A C 1
ATOM 2163 O O . SER A 1 259 ? 29.190 -27.271 8.585 1.00 94.19 259 SER A O 1
ATOM 2165 N N . LEU A 1 260 ? 27.534 -28.438 7.609 1.00 94.31 260 LEU A N 1
ATOM 2166 C CA . LEU A 1 260 ? 28.158 -28.516 6.283 1.00 94.31 260 LEU A CA 1
ATOM 2167 C C . LEU A 1 260 ? 28.338 -27.122 5.659 1.00 94.31 260 LEU A C 1
ATOM 2169 O O . LEU A 1 260 ? 29.422 -26.799 5.170 1.00 94.31 260 LEU A O 1
ATOM 2173 N N . VAL A 1 261 ? 27.293 -26.291 5.694 1.00 95.75 261 VAL A N 1
ATOM 2174 C CA . VAL A 1 261 ? 27.307 -24.934 5.122 1.00 95.75 261 VAL A CA 1
ATOM 2175 C C . VAL A 1 261 ? 28.280 -24.027 5.868 1.00 95.75 261 VAL A C 1
ATOM 2177 O O . VAL A 1 261 ? 29.067 -23.330 5.229 1.00 95.75 261 VAL A O 1
ATOM 2180 N N . ASP A 1 262 ? 28.286 -24.072 7.199 1.00 94.06 262 ASP A N 1
ATOM 2181 C CA . ASP A 1 262 ? 29.192 -23.286 8.037 1.00 94.06 262 ASP A CA 1
ATOM 2182 C C . ASP A 1 262 ? 30.652 -23.698 7.824 1.00 94.06 262 ASP A C 1
ATOM 2184 O O . ASP A 1 262 ? 31.529 -22.840 7.672 1.00 94.06 262 ASP A O 1
ATOM 2188 N N . LEU A 1 263 ? 30.916 -25.006 7.740 1.00 92.94 263 LEU A N 1
ATOM 2189 C CA . LEU A 1 263 ? 32.245 -25.528 7.435 1.00 92.94 263 LEU A CA 1
ATOM 2190 C C . LEU A 1 263 ? 32.705 -25.087 6.038 1.00 92.94 263 LEU A C 1
ATOM 2192 O O . LEU A 1 263 ? 33.862 -24.688 5.875 1.00 92.94 263 LEU A O 1
ATOM 2196 N N . ALA A 1 264 ? 31.810 -25.096 5.047 1.00 93.38 264 ALA A N 1
ATOM 2197 C CA . ALA A 1 264 ? 32.106 -24.598 3.710 1.00 93.38 264 ALA A CA 1
ATOM 2198 C C . ALA A 1 264 ? 32.380 -23.086 3.725 1.00 93.38 264 ALA A C 1
ATOM 2200 O O . ALA A 1 264 ? 33.394 -22.636 3.204 1.00 93.38 264 ALA A O 1
ATOM 2201 N N . TYR A 1 265 ? 31.522 -22.289 4.361 1.00 93.69 265 TYR A N 1
ATOM 2202 C CA . TYR A 1 265 ? 31.654 -20.831 4.417 1.00 93.69 265 TYR A CA 1
ATOM 2203 C C . TYR A 1 265 ? 32.941 -20.378 5.123 1.00 93.69 265 TYR A C 1
ATOM 2205 O O . TYR A 1 265 ? 33.552 -19.373 4.748 1.00 93.69 265 TYR A O 1
ATOM 2213 N N . ALA A 1 266 ? 33.384 -21.124 6.139 1.00 90.81 266 ALA A N 1
ATOM 2214 C CA . ALA A 1 266 ? 34.644 -20.867 6.827 1.00 90.81 266 ALA A CA 1
ATOM 2215 C C . ALA A 1 266 ? 35.873 -21.132 5.935 1.00 90.81 266 ALA A C 1
ATOM 2217 O O . ALA A 1 266 ? 36.854 -20.386 6.016 1.00 90.81 266 ALA A O 1
ATOM 2218 N N . ASN A 1 267 ? 35.809 -22.159 5.082 1.00 90.31 267 ASN A N 1
ATOM 2219 C CA . ASN A 1 267 ? 36.926 -22.624 4.255 1.00 90.31 267 ASN A CA 1
ATOM 2220 C C . ASN A 1 267 ? 36.884 -22.134 2.791 1.00 90.31 267 ASN A C 1
ATOM 2222 O O . ASN A 1 267 ? 37.824 -22.420 2.053 1.00 90.31 267 ASN A O 1
ATOM 2226 N N . ASP A 1 268 ? 35.850 -21.397 2.362 1.00 93.69 268 ASP A N 1
ATOM 2227 C CA . ASP A 1 268 ? 35.733 -20.890 0.985 1.00 93.69 268 ASP A CA 1
ATOM 2228 C C . ASP A 1 268 ? 36.758 -19.767 0.704 1.00 93.69 268 ASP A C 1
ATOM 2230 O O . ASP A 1 268 ? 36.670 -18.677 1.292 1.00 93.69 268 ASP A O 1
ATOM 2234 N N . PRO A 1 269 ? 37.710 -19.973 -0.231 1.00 91.31 269 PRO A N 1
ATOM 2235 C CA . PRO A 1 269 ? 38.729 -18.978 -0.570 1.00 91.31 269 PRO A CA 1
ATOM 2236 C C . PRO A 1 269 ? 38.151 -17.654 -1.092 1.00 91.31 269 PRO A C 1
ATOM 2238 O O . PRO A 1 269 ? 38.715 -16.583 -0.851 1.00 91.31 269 PRO A O 1
ATOM 2241 N N . ARG A 1 270 ? 37.003 -17.698 -1.779 1.00 94.00 270 ARG A N 1
ATOM 2242 C CA . ARG A 1 270 ? 36.339 -16.521 -2.362 1.00 94.00 270 ARG A CA 1
ATOM 2243 C C . ARG A 1 270 ? 35.751 -15.644 -1.270 1.00 94.00 270 ARG A C 1
ATOM 2245 O O . ARG A 1 270 ? 35.910 -14.428 -1.316 1.00 94.00 270 ARG A O 1
ATOM 2252 N N . ILE A 1 271 ? 35.136 -16.254 -0.256 1.00 92.06 271 ILE A N 1
ATOM 2253 C CA . ILE A 1 271 ? 34.613 -15.539 0.915 1.00 92.06 271 ILE A CA 1
ATOM 2254 C C . ILE A 1 271 ? 35.750 -14.860 1.681 1.00 92.06 271 ILE A C 1
ATOM 2256 O O . ILE A 1 271 ? 35.602 -13.712 2.103 1.00 92.06 271 ILE A O 1
ATOM 2260 N N . GLN A 1 272 ? 36.902 -15.521 1.828 1.00 88.94 272 GLN A N 1
ATOM 2261 C CA . GLN A 1 272 ? 38.079 -14.901 2.448 1.00 88.94 272 GLN A CA 1
ATOM 2262 C C . GLN A 1 272 ? 38.584 -13.707 1.628 1.00 88.94 272 GLN A C 1
ATOM 2264 O O . GLN A 1 272 ? 38.841 -12.643 2.198 1.00 88.94 272 GLN A O 1
ATOM 2269 N N . ARG A 1 273 ? 38.627 -13.832 0.294 1.00 89.19 273 ARG A N 1
ATOM 2270 C CA . ARG A 1 273 ? 38.949 -12.721 -0.615 1.00 89.19 273 ARG A CA 1
ATOM 2271 C C . ARG A 1 273 ? 37.965 -11.558 -0.465 1.00 89.19 273 ARG A C 1
ATOM 2273 O O . ARG A 1 273 ? 38.403 -10.432 -0.266 1.00 89.19 273 ARG A O 1
ATOM 2280 N N . PHE A 1 274 ? 36.654 -11.811 -0.467 1.00 91.06 274 PHE A N 1
ATOM 2281 C CA . PHE A 1 274 ? 35.639 -10.762 -0.294 1.00 91.06 274 PHE A CA 1
ATOM 2282 C C . PHE A 1 274 ? 35.738 -10.075 1.071 1.00 91.06 274 PHE A C 1
ATOM 2284 O O . PHE A 1 274 ? 35.671 -8.849 1.150 1.00 91.06 274 PHE A O 1
ATOM 2291 N N . LYS A 1 275 ? 35.973 -10.840 2.147 1.00 87.81 275 LYS A N 1
ATOM 2292 C CA . LYS A 1 275 ? 36.216 -10.289 3.489 1.00 87.81 275 LYS A CA 1
ATOM 2293 C C . LYS A 1 275 ? 37.461 -9.405 3.520 1.00 87.81 275 LYS A C 1
ATOM 2295 O O . LYS A 1 275 ? 37.451 -8.386 4.210 1.00 87.81 275 LYS A O 1
ATOM 2300 N N . GLN A 1 276 ? 38.518 -9.782 2.803 1.00 86.25 276 GLN A N 1
ATOM 2301 C CA . GLN A 1 276 ? 39.743 -8.994 2.712 1.00 86.25 276 GLN A CA 1
ATOM 2302 C C . GLN A 1 276 ? 39.527 -7.713 1.893 1.00 86.25 276 GLN A C 1
ATOM 2304 O O . GLN A 1 276 ? 39.818 -6.631 2.392 1.00 86.25 276 GLN A O 1
ATOM 2309 N N . GLU A 1 277 ? 38.895 -7.801 0.720 1.00 86.06 277 GLU A N 1
ATOM 2310 C CA . GLU A 1 277 ? 38.512 -6.640 -0.096 1.00 86.06 277 GLU A CA 1
ATOM 2311 C C . GLU A 1 277 ? 37.643 -5.643 0.683 1.00 86.06 277 GLU A C 1
ATOM 2313 O O . GLU A 1 277 ? 37.843 -4.431 0.599 1.00 86.06 277 GLU A O 1
ATOM 2318 N N . ASP A 1 278 ? 36.680 -6.131 1.466 1.00 85.56 278 ASP A N 1
ATOM 2319 C CA . ASP A 1 278 ? 35.799 -5.279 2.264 1.00 85.56 278 ASP A CA 1
ATOM 2320 C C . ASP A 1 278 ? 36.543 -4.634 3.444 1.00 85.56 278 ASP A C 1
ATOM 2322 O O . ASP A 1 278 ? 36.277 -3.474 3.783 1.00 85.56 278 ASP A O 1
ATOM 2326 N N . LYS A 1 279 ? 37.495 -5.347 4.063 1.00 84.69 279 LYS A N 1
ATOM 2327 C CA . LYS A 1 279 ? 38.407 -4.774 5.068 1.00 84.69 279 LYS A CA 1
ATOM 2328 C C . LYS A 1 279 ? 39.288 -3.690 4.452 1.00 84.69 279 LYS A C 1
ATOM 2330 O O . LYS A 1 279 ? 39.395 -2.613 5.038 1.00 84.69 279 LYS A O 1
ATOM 2335 N N . ASP A 1 280 ? 39.843 -3.932 3.270 1.00 82.38 280 ASP A N 1
ATOM 2336 C CA . ASP A 1 280 ? 40.729 -2.999 2.575 1.00 82.38 280 ASP A CA 1
ATOM 2337 C C . ASP A 1 280 ? 39.969 -1.756 2.103 1.00 82.38 280 ASP A C 1
ATOM 2339 O O . ASP A 1 280 ? 40.423 -0.636 2.338 1.00 82.38 280 ASP A O 1
ATOM 2343 N N . LYS A 1 281 ? 38.749 -1.912 1.571 1.00 83.12 281 LYS A N 1
ATOM 2344 C CA . LYS A 1 281 ? 37.846 -0.790 1.253 1.00 83.12 281 LYS A CA 1
ATOM 2345 C C . LYS A 1 281 ? 37.498 0.034 2.491 1.00 83.12 281 LYS A C 1
ATOM 2347 O O . LYS A 1 281 ? 37.531 1.264 2.438 1.00 83.12 281 LYS A O 1
ATOM 2352 N N . LYS A 1 282 ? 37.191 -0.611 3.623 1.00 81.31 282 LYS A N 1
ATOM 2353 C CA . LYS A 1 282 ? 36.910 0.088 4.892 1.00 81.31 282 LYS A CA 1
ATOM 2354 C C . LYS A 1 282 ? 38.141 0.825 5.421 1.00 81.31 282 LYS A C 1
ATOM 2356 O O . LYS A 1 282 ? 38.011 1.957 5.888 1.00 81.31 282 LYS A O 1
ATOM 2361 N N . LEU A 1 283 ? 39.323 0.216 5.341 1.00 83.19 283 LEU A N 1
ATOM 2362 C CA . LEU A 1 283 ? 40.578 0.836 5.761 1.00 83.19 283 LEU A CA 1
ATOM 2363 C C . LEU A 1 283 ? 40.952 2.012 4.848 1.00 83.19 283 LEU A C 1
ATOM 2365 O O . LEU A 1 283 ? 41.319 3.068 5.358 1.00 83.19 283 LEU A O 1
ATOM 2369 N N . ALA A 1 284 ? 40.781 1.872 3.532 1.00 82.06 284 ALA A N 1
ATOM 2370 C CA . ALA A 1 284 ? 40.989 2.935 2.552 1.00 82.06 284 ALA A CA 1
ATOM 2371 C C . ALA A 1 284 ? 40.023 4.107 2.772 1.00 82.06 284 ALA A C 1
ATOM 2373 O O . ALA A 1 284 ? 40.454 5.254 2.823 1.00 82.06 284 ALA A O 1
ATOM 2374 N N . ALA A 1 285 ? 38.737 3.834 3.013 1.00 83.19 285 ALA A N 1
ATOM 2375 C CA . ALA A 1 285 ? 37.758 4.870 3.340 1.00 83.19 285 ALA A CA 1
ATOM 2376 C C . ALA A 1 285 ? 38.072 5.573 4.674 1.00 83.19 285 ALA A C 1
ATOM 2378 O O . ALA A 1 285 ? 37.876 6.782 4.799 1.00 83.19 285 ALA A O 1
ATOM 2379 N N . LYS A 1 286 ? 38.577 4.840 5.677 1.00 82.94 286 LYS A N 1
ATOM 2380 C CA . LYS A 1 286 ? 39.004 5.420 6.960 1.00 82.94 286 LYS A CA 1
ATOM 2381 C C . LYS A 1 286 ? 40.240 6.308 6.795 1.00 82.94 286 LYS A C 1
ATOM 2383 O O . LYS A 1 286 ? 40.238 7.408 7.342 1.00 82.94 286 LYS A O 1
ATOM 2388 N N . ARG A 1 287 ? 41.241 5.866 6.024 1.00 82.50 287 ARG A N 1
ATOM 2389 C CA . ARG A 1 287 ? 42.440 6.656 5.687 1.00 82.50 287 ARG A CA 1
ATOM 2390 C C . ARG A 1 287 ? 42.069 7.907 4.892 1.00 82.50 287 ARG A C 1
ATOM 2392 O O . ARG A 1 287 ? 42.352 8.997 5.357 1.00 82.50 287 ARG A O 1
ATOM 2399 N N . ALA A 1 288 ? 41.272 7.780 3.830 1.00 81.81 288 ALA A N 1
ATOM 2400 C CA . ALA A 1 288 ? 40.797 8.919 3.040 1.00 81.81 288 ALA A CA 1
ATOM 2401 C C . ALA A 1 288 ? 40.017 9.953 3.875 1.00 81.81 288 ALA A C 1
ATOM 2403 O O . ALA A 1 288 ? 40.156 11.156 3.670 1.00 81.81 288 ALA A O 1
ATOM 2404 N N . ARG A 1 289 ? 39.218 9.508 4.857 1.00 82.81 289 ARG A N 1
ATOM 2405 C CA . ARG A 1 289 ? 38.548 10.415 5.806 1.00 82.81 289 ARG A CA 1
ATOM 2406 C C . ARG A 1 289 ? 39.531 11.089 6.763 1.00 82.81 289 ARG A C 1
ATOM 2408 O O . ARG A 1 289 ? 39.356 12.269 7.046 1.00 82.81 289 ARG A O 1
ATOM 2415 N N . GLN A 1 290 ? 40.530 10.368 7.271 1.00 79.94 290 GLN A N 1
ATOM 2416 C CA . GLN A 1 290 ? 41.566 10.946 8.135 1.00 79.94 290 GLN A CA 1
ATOM 2417 C C . GLN A 1 290 ? 42.424 11.964 7.377 1.00 79.94 290 GLN A C 1
ATOM 2419 O O . GLN A 1 290 ? 42.630 13.062 7.889 1.00 79.94 290 GLN A O 1
ATOM 2424 N N . ASP A 1 291 ? 42.816 11.653 6.144 1.00 80.94 291 ASP A N 1
ATOM 2425 C CA . ASP A 1 291 ? 43.606 12.531 5.279 1.00 80.94 291 ASP A CA 1
ATOM 2426 C C . ASP A 1 291 ? 42.807 13.782 4.886 1.00 80.94 291 ASP A C 1
ATOM 2428 O O . ASP A 1 291 ? 43.320 14.893 4.970 1.00 80.94 291 ASP A O 1
ATOM 2432 N N . ALA A 1 292 ? 41.513 13.641 4.567 1.00 81.88 292 ALA A N 1
ATOM 2433 C CA . ALA A 1 292 ? 40.636 14.781 4.291 1.00 81.88 292 ALA A CA 1
ATOM 2434 C C . ALA A 1 292 ? 40.434 15.691 5.518 1.00 81.88 292 ALA A C 1
ATOM 2436 O O . ALA A 1 292 ? 40.343 16.911 5.378 1.00 81.88 292 ALA A O 1
ATOM 2437 N N . VAL A 1 293 ? 40.372 15.121 6.727 1.00 83.88 293 VAL A N 1
ATOM 2438 C CA . VAL A 1 293 ? 40.286 15.898 7.975 1.00 83.88 293 VAL A CA 1
ATOM 2439 C C . VAL A 1 293 ? 41.612 16.600 8.279 1.00 83.88 293 VAL A C 1
ATOM 2441 O O . VAL A 1 293 ? 41.596 17.766 8.669 1.00 83.88 293 VAL A O 1
ATOM 2444 N N . GLN A 1 294 ? 42.755 15.938 8.074 1.00 78.88 294 GLN A N 1
ATOM 2445 C CA . GLN A 1 294 ? 44.073 16.558 8.249 1.00 78.88 294 GLN A CA 1
ATOM 2446 C C . GLN A 1 294 ? 44.331 17.665 7.220 1.00 78.88 294 GLN A C 1
ATOM 2448 O O . GLN A 1 294 ? 44.814 18.728 7.602 1.00 78.88 294 GLN A O 1
ATOM 2453 N N . ALA A 1 295 ? 43.944 17.465 5.957 1.00 82.12 295 ALA A N 1
ATOM 2454 C CA . ALA A 1 295 ? 44.052 18.475 4.907 1.00 82.12 295 ALA A CA 1
ATOM 2455 C C . ALA A 1 295 ? 43.227 19.728 5.240 1.00 82.12 295 ALA A C 1
ATOM 2457 O O . ALA A 1 295 ? 43.756 20.835 5.187 1.00 82.12 295 ALA A O 1
ATOM 2458 N N . LYS A 1 296 ? 41.975 19.556 5.692 1.00 83.25 296 LYS A N 1
ATOM 2459 C CA . LYS A 1 296 ? 41.137 20.679 6.142 1.00 83.25 296 LYS A CA 1
ATOM 2460 C C . LYS A 1 296 ? 41.726 21.409 7.344 1.00 83.25 296 LYS A C 1
ATOM 2462 O O . LYS A 1 296 ? 41.739 22.633 7.362 1.00 83.25 296 LYS A O 1
ATOM 2467 N N . LYS A 1 297 ? 42.255 20.678 8.329 1.00 83.19 297 LYS A N 1
ATOM 2468 C CA . LYS A 1 297 ? 42.867 21.290 9.515 1.00 83.19 297 LYS A CA 1
ATOM 2469 C C . LYS A 1 297 ? 44.146 22.068 9.170 1.00 83.19 297 LYS A C 1
ATOM 2471 O O . LYS A 1 297 ? 44.366 23.144 9.713 1.00 83.19 297 LYS A O 1
ATOM 2476 N N . ALA A 1 298 ? 44.961 21.555 8.247 1.00 82.50 298 ALA A N 1
ATOM 2477 C CA . ALA A 1 298 ? 46.156 22.244 7.760 1.00 82.50 298 ALA A CA 1
ATOM 2478 C C . ALA A 1 298 ? 45.811 23.504 6.945 1.00 82.50 298 ALA A C 1
ATOM 2480 O O . ALA A 1 298 ? 46.491 24.523 7.065 1.00 82.50 298 ALA A O 1
ATOM 2481 N N . GLU A 1 299 ? 44.746 23.454 6.144 1.00 81.62 299 GLU A N 1
ATOM 2482 C CA . GLU A 1 299 ? 44.229 24.607 5.404 1.00 81.62 299 GLU A CA 1
ATOM 2483 C C . GLU A 1 299 ? 43.670 25.682 6.351 1.00 81.62 299 GLU A C 1
ATOM 2485 O O . GLU A 1 299 ? 44.035 26.852 6.234 1.00 81.62 299 GLU A O 1
ATOM 2490 N N . GLU A 1 300 ? 42.889 25.290 7.362 1.00 81.81 300 GLU A N 1
ATOM 2491 C CA . GLU A 1 300 ? 42.396 26.198 8.407 1.00 81.81 300 GLU A CA 1
ATOM 2492 C C . GLU A 1 300 ? 43.543 26.849 9.199 1.00 81.81 300 GLU A C 1
ATOM 2494 O O . GLU A 1 300 ? 43.538 28.064 9.397 1.00 81.81 300 GLU A O 1
ATOM 2499 N N . GLU A 1 301 ? 44.569 26.092 9.609 1.00 84.50 301 GLU A N 1
ATOM 2500 C CA . GLU A 1 301 ? 45.735 26.648 10.313 1.00 84.50 301 GLU A CA 1
ATOM 2501 C C . GLU A 1 301 ? 46.542 27.628 9.447 1.00 84.50 301 GLU A C 1
ATOM 2503 O O . GLU A 1 301 ? 47.045 28.633 9.962 1.00 84.50 301 GLU A O 1
ATOM 2508 N N . ARG A 1 302 ? 46.647 27.381 8.135 1.00 83.56 302 ARG A N 1
ATOM 2509 C CA . ARG A 1 302 ? 47.272 28.321 7.193 1.00 83.56 302 ARG A CA 1
ATOM 2510 C C . ARG A 1 302 ? 46.474 29.615 7.068 1.00 83.56 302 ARG A C 1
ATOM 2512 O O . ARG A 1 302 ? 47.062 30.686 7.200 1.00 83.56 302 ARG A O 1
ATOM 2519 N N . ILE A 1 303 ? 45.155 29.518 6.892 1.00 84.38 303 ILE A N 1
ATOM 2520 C CA . ILE A 1 303 ? 44.263 30.682 6.796 1.00 84.38 303 ILE A CA 1
ATOM 2521 C C . ILE A 1 303 ? 44.316 31.507 8.090 1.00 84.38 303 ILE A C 1
ATOM 2523 O O . ILE A 1 303 ? 44.407 32.733 8.038 1.00 84.38 303 ILE A O 1
ATOM 2527 N N . ILE A 1 304 ? 44.332 30.856 9.259 1.00 82.62 304 ILE A N 1
ATOM 2528 C CA . ILE A 1 304 ? 44.440 31.542 10.555 1.00 82.62 304 ILE A CA 1
ATOM 2529 C C . ILE A 1 304 ? 45.789 32.261 10.693 1.00 82.62 304 ILE A C 1
ATOM 2531 O O . ILE A 1 304 ? 45.811 33.414 11.124 1.00 82.62 304 ILE A O 1
ATOM 2535 N N . LYS A 1 305 ? 46.909 31.630 10.310 1.00 84.19 305 LYS A N 1
ATOM 2536 C CA . LYS A 1 305 ? 48.240 32.266 10.356 1.00 84.19 305 LYS A CA 1
ATOM 2537 C C . LYS A 1 305 ? 48.351 33.456 9.403 1.00 84.19 305 LYS A C 1
ATOM 2539 O O . LYS A 1 305 ? 48.860 34.502 9.802 1.00 84.19 305 LYS A O 1
ATOM 2544 N N . GLU A 1 306 ? 47.853 33.324 8.174 1.00 82.75 306 GLU A N 1
ATOM 2545 C CA . GLU A 1 306 ? 47.836 34.417 7.193 1.00 82.75 306 GLU A CA 1
ATOM 2546 C C . GLU A 1 306 ? 46.952 35.582 7.675 1.00 82.75 306 GLU A C 1
ATOM 2548 O O . GLU A 1 306 ? 47.373 36.740 7.622 1.00 82.75 306 GLU A O 1
ATOM 2553 N N . ALA A 1 307 ? 45.782 35.292 8.256 1.00 80.75 307 ALA A N 1
ATOM 2554 C CA . ALA A 1 307 ? 44.899 36.302 8.839 1.00 80.75 307 ALA A CA 1
ATOM 2555 C C . ALA A 1 307 ? 45.508 36.993 10.075 1.00 80.75 307 ALA A C 1
ATOM 2557 O O . ALA A 1 307 ? 45.360 38.206 10.239 1.00 80.75 307 ALA A O 1
ATOM 2558 N N . GLN A 1 308 ? 46.219 36.259 10.939 1.00 78.50 308 GLN A N 1
ATOM 2559 C CA . GLN A 1 308 ? 46.918 36.834 12.096 1.00 78.50 308 GLN A CA 1
ATOM 2560 C C . GLN A 1 308 ? 48.056 37.766 11.670 1.00 78.50 308 GLN A C 1
ATOM 2562 O O . GLN A 1 308 ? 48.179 38.862 12.222 1.00 78.50 308 GLN A O 1
ATOM 2567 N N . LEU A 1 309 ? 48.841 37.376 10.661 1.00 84.19 309 LEU A N 1
ATOM 2568 C CA . LEU A 1 309 ? 49.914 38.212 10.122 1.00 84.19 309 LEU A CA 1
ATOM 2569 C C . LEU A 1 309 ? 49.362 39.476 9.444 1.00 84.19 309 LEU A C 1
ATOM 2571 O O . LEU A 1 309 ? 49.909 40.565 9.627 1.00 84.19 309 LEU A O 1
ATOM 2575 N N . ALA A 1 310 ? 48.258 39.355 8.701 1.00 81.38 310 ALA A N 1
ATOM 2576 C CA . ALA A 1 310 ? 47.580 40.499 8.092 1.00 81.38 310 ALA A CA 1
ATOM 2577 C C . ALA A 1 310 ? 47.038 41.473 9.152 1.00 81.38 310 ALA A C 1
ATOM 2579 O O . ALA A 1 310 ? 47.183 42.687 9.005 1.00 81.38 310 ALA A O 1
ATOM 2580 N N . LYS A 1 311 ? 46.478 40.950 10.251 1.00 82.38 311 LYS A N 1
ATOM 2581 C CA . LYS A 1 311 ? 45.982 41.769 11.362 1.00 82.38 311 LYS A CA 1
ATOM 2582 C C . LYS A 1 311 ? 47.108 42.501 12.095 1.00 82.38 311 LYS A C 1
ATOM 2584 O O . LYS A 1 311 ? 46.973 43.693 12.342 1.00 82.38 311 LYS A O 1
ATOM 2589 N N . GLN A 1 312 ? 48.228 41.833 12.383 1.00 79.50 312 GLN A N 1
ATOM 2590 C CA . GLN A 1 312 ? 49.386 42.484 13.014 1.00 79.50 312 GLN A CA 1
ATOM 2591 C C . GLN A 1 312 ? 49.929 43.639 12.164 1.00 79.50 312 GLN A C 1
ATOM 2593 O O . GLN A 1 312 ? 50.151 44.727 12.689 1.00 79.50 312 GLN A O 1
ATOM 2598 N N . LYS A 1 313 ? 50.055 43.445 10.843 1.00 83.25 313 LYS A N 1
ATOM 2599 C CA . LYS A 1 313 ? 50.485 44.514 9.926 1.00 83.25 313 LYS A CA 1
ATOM 2600 C C . LYS A 1 313 ? 49.504 45.691 9.881 1.00 83.25 313 LYS A C 1
ATOM 2602 O O . LYS A 1 313 ? 49.938 46.838 9.810 1.00 83.25 313 LYS A O 1
ATOM 2607 N N . ALA A 1 314 ? 48.199 45.423 9.924 1.00 78.75 314 ALA A N 1
ATOM 2608 C CA . ALA A 1 314 ? 47.180 46.472 9.951 1.00 78.75 314 ALA A CA 1
ATOM 2609 C C . ALA A 1 314 ? 47.203 47.270 11.270 1.00 78.75 314 ALA A C 1
ATOM 2611 O O . ALA A 1 314 ? 47.141 48.499 11.244 1.00 78.75 314 ALA A O 1
ATOM 2612 N N . ASP A 1 315 ? 47.361 46.588 12.409 1.00 79.88 315 ASP A N 1
ATOM 2613 C CA . ASP A 1 315 ? 47.416 47.220 13.733 1.00 79.88 315 ASP A CA 1
ATOM 2614 C C . ASP A 1 315 ? 48.677 48.098 13.903 1.00 79.88 315 ASP A C 1
ATOM 2616 O O . ASP A 1 315 ? 48.607 49.168 14.515 1.00 79.88 315 ASP A O 1
ATOM 2620 N N . GLU A 1 316 ? 49.826 47.693 13.347 1.00 81.12 316 GLU A N 1
ATOM 2621 C CA . GLU A 1 316 ? 51.052 48.511 13.331 1.00 81.12 316 GLU A CA 1
ATOM 2622 C C . GLU A 1 316 ? 50.911 49.759 12.446 1.00 81.12 316 GLU A C 1
ATOM 2624 O O . GLU A 1 316 ? 51.291 50.858 12.863 1.00 81.12 316 GLU A O 1
ATOM 2629 N N . ALA A 1 317 ? 50.308 49.621 11.260 1.00 82.81 317 ALA A N 1
ATOM 2630 C CA . ALA A 1 317 ? 50.081 50.742 10.348 1.00 82.81 317 ALA A CA 1
ATOM 2631 C C . ALA A 1 317 ? 49.143 51.808 10.947 1.00 82.81 317 ALA A C 1
ATOM 2633 O O . ALA A 1 317 ? 49.375 53.010 10.781 1.00 82.81 317 ALA A O 1
ATOM 2634 N N . GLU A 1 318 ? 48.112 51.389 11.684 1.00 79.56 318 GLU A N 1
ATOM 2635 C CA . GLU A 1 318 ? 47.166 52.312 12.318 1.00 79.56 318 GLU A CA 1
ATOM 2636 C C . GLU A 1 318 ? 47.790 53.059 13.508 1.00 79.56 318 GLU A C 1
ATOM 2638 O O . GLU A 1 318 ? 47.598 54.269 13.657 1.00 79.56 318 GLU A O 1
ATOM 2643 N N . ARG A 1 319 ? 48.620 52.388 14.323 1.00 81.88 319 ARG A N 1
ATOM 2644 C CA . ARG A 1 319 ? 49.357 53.057 15.414 1.00 81.88 319 ARG A CA 1
ATOM 2645 C C . ARG A 1 319 ? 50.287 54.149 14.886 1.00 81.88 319 ARG A C 1
ATOM 2647 O O . ARG A 1 319 ? 50.288 55.250 15.437 1.00 81.88 319 ARG A O 1
ATOM 2654 N N . ALA A 1 320 ? 51.000 53.879 13.791 1.00 81.94 320 ALA A N 1
ATOM 2655 C CA . ALA A 1 320 ? 51.874 54.861 13.152 1.00 81.94 320 ALA A CA 1
ATOM 2656 C C . ALA A 1 320 ? 51.098 56.090 12.632 1.00 81.94 320 ALA A C 1
ATOM 2658 O O . ALA A 1 320 ? 51.547 57.226 12.803 1.00 81.94 320 ALA A O 1
ATOM 2659 N N . ARG A 1 321 ? 49.897 55.895 12.062 1.00 80.94 321 ARG A N 1
ATOM 2660 C CA . ARG A 1 321 ? 49.023 57.004 11.631 1.00 80.94 321 ARG A CA 1
ATOM 2661 C C . ARG A 1 321 ? 48.553 57.878 12.792 1.00 80.94 321 ARG A C 1
ATOM 2663 O O . ARG A 1 321 ? 48.575 59.106 12.680 1.00 80.94 321 ARG A O 1
ATOM 2670 N N . ILE A 1 322 ? 48.137 57.270 13.904 1.00 76.62 322 ILE A N 1
ATOM 2671 C CA . ILE A 1 322 ? 47.639 58.004 15.079 1.00 76.62 322 ILE A CA 1
ATOM 2672 C C . ILE A 1 322 ? 48.749 58.862 15.704 1.00 76.62 322 ILE A C 1
ATOM 2674 O O . ILE A 1 322 ? 48.496 59.997 16.120 1.00 76.62 322 ILE A O 1
ATOM 2678 N N . GLU A 1 323 ? 49.975 58.344 15.765 1.00 81.19 323 GLU A N 1
ATOM 2679 C CA . GLU A 1 323 ? 51.116 59.064 16.334 1.00 81.19 323 GLU A CA 1
ATOM 2680 C C . GLU A 1 323 ? 51.535 60.259 15.462 1.00 81.19 323 GLU A C 1
ATOM 2682 O O . GLU A 1 323 ? 51.702 61.368 15.983 1.00 81.19 323 GLU A O 1
ATOM 2687 N N . ALA A 1 324 ? 51.560 60.086 14.134 1.00 78.81 324 ALA A N 1
ATOM 2688 C CA . ALA A 1 324 ? 51.812 61.172 13.184 1.00 78.81 324 ALA A CA 1
ATOM 2689 C C . ALA A 1 324 ? 50.773 62.306 13.304 1.00 78.81 324 ALA A C 1
ATOM 2691 O O . ALA A 1 324 ? 51.134 63.481 13.406 1.00 78.81 324 ALA A O 1
ATOM 2692 N N . ALA A 1 325 ? 49.483 61.965 13.401 1.00 78.25 325 ALA A N 1
ATOM 2693 C CA . ALA A 1 325 ? 48.411 62.951 13.550 1.00 78.25 325 ALA A CA 1
ATOM 2694 C C . ALA A 1 325 ? 48.464 63.716 14.892 1.00 78.25 325 ALA A C 1
ATOM 2696 O O . ALA A 1 325 ? 48.031 64.870 14.978 1.00 78.25 325 ALA A O 1
ATOM 2697 N N . ARG A 1 326 ? 48.985 63.100 15.966 1.00 79.81 326 ARG A N 1
ATOM 2698 C CA . ARG A 1 326 ? 49.154 63.767 17.270 1.00 79.81 326 ARG A CA 1
ATOM 2699 C C . ARG A 1 326 ? 50.301 64.782 17.238 1.00 79.81 326 ARG A C 1
ATOM 2701 O O . ARG A 1 326 ? 50.141 65.872 17.790 1.00 79.81 326 ARG A O 1
ATOM 2708 N N . ALA A 1 327 ? 51.414 64.447 16.585 1.00 80.31 327 ALA A N 1
ATOM 2709 C CA . ALA A 1 327 ? 52.571 65.333 16.459 1.00 80.31 327 ALA A CA 1
ATOM 2710 C C . ALA A 1 327 ? 52.231 66.630 15.699 1.00 80.31 327 ALA A C 1
ATOM 2712 O O . ALA A 1 327 ? 52.600 67.722 16.136 1.00 80.31 327 ALA A O 1
ATOM 2713 N N . GLU A 1 328 ? 51.449 66.529 14.621 1.00 78.12 328 GLU A N 1
ATOM 2714 C CA . GLU A 1 328 ? 51.031 67.683 13.815 1.00 78.12 328 GLU A CA 1
ATOM 2715 C C . GLU A 1 328 ? 50.152 68.673 14.607 1.00 78.12 328 GLU A C 1
ATOM 2717 O O . GLU A 1 328 ? 50.372 69.888 14.580 1.00 78.12 328 GLU A O 1
ATOM 2722 N N . ARG A 1 329 ? 49.192 68.163 15.392 1.00 77.62 329 ARG A N 1
ATOM 2723 C CA . ARG A 1 329 ? 48.282 68.999 16.198 1.00 77.62 329 ARG A CA 1
ATOM 2724 C C . ARG A 1 329 ? 49.000 69.779 17.298 1.00 77.62 329 ARG A C 1
ATOM 2726 O O . ARG A 1 329 ? 48.623 70.915 17.593 1.00 77.62 329 ARG A O 1
ATOM 2733 N N . GLU A 1 330 ? 50.014 69.190 17.926 1.00 80.44 330 GLU A N 1
ATOM 2734 C CA . GLU A 1 330 ? 50.777 69.863 18.983 1.00 80.44 330 GLU A CA 1
ATOM 2735 C C . GLU A 1 330 ? 51.665 70.991 18.432 1.00 80.44 330 GLU A C 1
ATOM 2737 O O . GLU A 1 330 ? 51.805 72.032 19.083 1.00 80.44 330 GLU A O 1
ATOM 2742 N N . LEU A 1 331 ? 52.187 70.854 17.207 1.00 79.44 331 LEU A N 1
ATOM 2743 C CA . LEU A 1 331 ? 52.929 71.924 16.533 1.00 79.44 331 LEU A CA 1
ATOM 2744 C C . LEU A 1 331 ? 52.028 73.133 16.223 1.00 79.44 331 LEU A C 1
ATOM 2746 O O . LEU A 1 331 ? 52.392 74.272 16.525 1.00 79.44 331 LEU A O 1
ATOM 2750 N N . GLN A 1 332 ? 50.815 72.892 15.712 1.00 76.06 332 GLN A N 1
ATOM 2751 C CA . GLN A 1 332 ? 49.854 73.959 15.398 1.00 76.06 332 GLN A CA 1
ATOM 2752 C C . GLN A 1 332 ? 49.438 74.766 16.644 1.00 76.06 332 GLN A C 1
ATOM 2754 O O . GLN A 1 332 ? 49.362 75.997 16.594 1.00 76.06 332 GLN A O 1
ATOM 2759 N N . LYS A 1 333 ? 49.230 74.107 17.794 1.00 80.44 333 LYS A N 1
ATOM 2760 C CA . LYS A 1 333 ? 48.884 74.791 19.057 1.00 80.44 333 LYS A CA 1
ATOM 2761 C C . LYS A 1 333 ? 50.006 75.683 19.585 1.00 80.44 333 LYS A C 1
ATOM 2763 O O . LYS A 1 333 ? 49.722 76.749 20.136 1.00 80.44 333 LYS A O 1
ATOM 2768 N N . LYS A 1 334 ? 51.268 75.252 19.459 1.00 82.00 334 LYS A N 1
ATOM 2769 C CA . LYS A 1 334 ? 52.423 76.042 19.916 1.00 82.00 334 LYS A CA 1
ATOM 2770 C C . LYS A 1 334 ? 52.543 77.353 19.137 1.00 82.00 334 LYS A C 1
ATOM 2772 O O . LYS A 1 334 ? 52.710 78.394 19.768 1.00 82.00 334 LYS A O 1
ATOM 2777 N N . ASN A 1 335 ? 52.365 77.318 17.815 1.00 81.75 335 ASN A N 1
ATOM 2778 C CA . ASN A 1 335 ? 52.403 78.525 16.982 1.00 81.75 335 ASN A CA 1
ATOM 2779 C C . ASN A 1 335 ? 51.282 79.513 17.346 1.00 81.75 335 ASN A C 1
ATOM 2781 O O . ASN A 1 335 ? 51.556 80.686 17.576 1.00 81.75 335 ASN A O 1
ATOM 2785 N N . LEU A 1 336 ? 50.041 79.042 17.520 1.00 82.12 336 LEU A N 1
ATOM 2786 C CA . LEU A 1 336 ? 48.914 79.917 17.874 1.00 82.12 336 LEU A CA 1
ATOM 2787 C C . LEU A 1 336 ? 49.095 80.627 19.231 1.00 82.12 336 LEU A C 1
ATOM 2789 O O . LEU A 1 336 ? 48.730 81.792 19.381 1.00 82.12 336 LEU A O 1
ATOM 2793 N N . ARG A 1 337 ? 49.674 79.946 20.232 1.00 82.06 337 ARG A N 1
ATOM 2794 C CA . ARG A 1 337 ? 49.945 80.553 21.550 1.00 82.06 337 ARG A CA 1
ATOM 2795 C C . ARG A 1 337 ? 50.961 81.692 21.474 1.00 82.06 337 ARG A C 1
ATOM 2797 O O . ARG A 1 337 ? 50.833 82.649 22.236 1.00 82.06 337 ARG A O 1
ATOM 2804 N N . LYS A 1 338 ? 51.951 81.579 20.585 1.00 84.69 338 LYS A N 1
ATOM 2805 C CA . LYS A 1 338 ? 52.986 82.599 20.389 1.00 84.69 338 LYS A CA 1
ATOM 2806 C C . LYS A 1 338 ? 52.380 83.896 19.839 1.00 84.69 338 LYS A C 1
ATOM 2808 O O . LYS A 1 338 ? 52.572 84.943 20.450 1.00 84.69 338 LYS A O 1
ATOM 2813 N N . GLU A 1 339 ? 51.571 83.806 18.784 1.00 85.00 339 GLU A N 1
ATOM 2814 C CA . GLU A 1 339 ? 50.959 84.981 18.138 1.00 85.00 339 GLU A CA 1
ATOM 2815 C C . GLU A 1 339 ? 49.954 85.705 19.054 1.00 85.00 339 GLU A C 1
ATOM 2817 O O . GLU A 1 339 ? 49.998 86.926 19.194 1.00 85.00 339 GLU A O 1
ATOM 2822 N N . ARG A 1 340 ? 49.116 84.964 19.799 1.00 86.38 340 ARG A N 1
ATOM 2823 C CA . ARG A 1 340 ? 48.178 85.553 20.784 1.00 86.38 340 ARG A CA 1
ATOM 2824 C C . ARG A 1 340 ? 48.870 86.344 21.890 1.00 86.38 340 ARG A C 1
ATOM 2826 O O . ARG A 1 340 ? 48.295 87.287 22.429 1.00 86.38 340 ARG A O 1
ATOM 2833 N N . LYS A 1 341 ? 50.065 85.916 22.306 1.00 84.69 341 LYS A N 1
ATOM 2834 C CA . LYS A 1 341 ? 50.838 86.651 23.310 1.00 84.69 341 LYS A CA 1
ATOM 2835 C C . LYS A 1 341 ? 51.331 87.977 22.725 1.00 84.69 341 LYS A C 1
ATOM 2837 O O . LYS A 1 341 ? 51.133 89.013 23.346 1.00 84.69 341 LYS A O 1
ATOM 2842 N N . SER A 1 342 ? 51.874 87.939 21.508 1.00 85.19 342 SER A N 1
ATOM 2843 C CA . SER A 1 342 ? 52.390 89.125 20.815 1.00 85.19 342 SER A CA 1
ATOM 2844 C C . SER A 1 342 ? 51.318 90.205 20.618 1.00 85.19 342 SER A C 1
ATOM 2846 O O . SER A 1 342 ? 51.552 91.368 20.932 1.00 85.19 342 SER A O 1
ATOM 2848 N N . PHE A 1 343 ? 50.108 89.827 20.192 1.00 87.00 343 PHE A N 1
ATOM 2849 C CA . PHE A 1 343 ? 48.997 90.773 20.022 1.00 87.00 343 PHE A CA 1
ATOM 2850 C C . PHE A 1 343 ? 48.584 91.466 21.333 1.00 87.00 343 PHE A C 1
ATOM 2852 O O . PHE A 1 343 ? 48.352 92.677 21.355 1.00 87.00 343 PHE A O 1
ATOM 2859 N N . ARG A 1 344 ? 48.526 90.717 22.444 1.00 86.31 344 ARG A N 1
ATOM 2860 C CA . ARG A 1 344 ? 48.164 91.266 23.763 1.00 86.31 344 ARG A CA 1
ATOM 2861 C C . ARG A 1 344 ? 49.183 92.264 24.277 1.00 86.31 344 ARG A C 1
ATOM 2863 O O . ARG A 1 344 ? 48.799 93.323 24.772 1.00 86.31 344 ARG A O 1
ATOM 2870 N N . ASP A 1 345 ? 50.460 91.934 24.130 1.00 85.44 345 ASP A N 1
ATOM 2871 C CA . ASP A 1 345 ? 51.548 92.798 24.573 1.00 85.44 345 ASP A CA 1
ATOM 2872 C C . ASP A 1 345 ? 51.522 94.142 23.807 1.00 85.44 345 ASP A C 1
ATOM 2874 O O . ASP A 1 345 ? 51.632 95.199 24.433 1.00 85.44 345 ASP A O 1
ATOM 2878 N N . ILE A 1 346 ? 51.247 94.129 22.492 1.00 85.88 346 ILE A N 1
ATOM 2879 C CA . ILE A 1 346 ? 51.107 95.346 21.663 1.00 85.88 346 ILE A CA 1
ATOM 2880 C C . ILE A 1 346 ? 49.909 96.202 22.092 1.00 85.88 346 ILE A C 1
ATOM 2882 O O . ILE A 1 346 ? 50.043 97.418 22.248 1.00 85.88 346 ILE A O 1
ATOM 2886 N N . CYS A 1 347 ? 48.742 95.592 22.312 1.00 83.25 347 CYS A N 1
ATOM 2887 C CA . CYS A 1 347 ? 47.551 96.339 22.721 1.00 83.25 347 CYS A CA 1
ATOM 2888 C C . CYS A 1 347 ? 47.737 96.981 24.102 1.00 83.25 347 CYS A C 1
ATOM 2890 O O . CYS A 1 347 ? 47.374 98.139 24.298 1.00 83.25 347 CYS A O 1
ATOM 2892 N N . LYS A 1 348 ? 48.359 96.264 25.047 1.00 83.81 348 LYS A N 1
ATOM 2893 C CA . LYS A 1 348 ? 48.631 96.777 26.395 1.00 83.81 348 LYS A CA 1
ATOM 2894 C C . LYS A 1 348 ? 49.629 97.935 26.384 1.00 83.81 348 LYS A C 1
ATOM 2896 O O . LYS A 1 348 ? 49.417 98.915 27.093 1.00 83.81 348 LYS A O 1
ATOM 2901 N N . ALA A 1 349 ? 50.684 97.847 25.571 1.00 84.25 349 ALA A N 1
ATOM 2902 C CA . ALA A 1 349 ? 51.667 98.922 25.428 1.00 84.25 349 ALA A CA 1
ATOM 2903 C C . ALA A 1 349 ? 51.044 100.230 24.901 1.00 84.25 349 ALA A C 1
ATOM 2905 O O . ALA A 1 349 ? 51.491 101.311 25.270 1.00 84.25 349 ALA A O 1
ATOM 2906 N N . ASN A 1 350 ? 49.978 100.135 24.100 1.00 80.25 350 ASN A N 1
ATOM 2907 C CA . ASN A 1 350 ? 49.267 101.276 23.514 1.00 80.25 350 ASN A CA 1
ATOM 2908 C C . ASN A 1 350 ? 47.984 101.660 24.277 1.00 80.25 350 ASN A C 1
ATOM 2910 O O . ASN A 1 350 ? 47.051 102.215 23.694 1.00 80.25 350 ASN A O 1
ATOM 2914 N N . ASN A 1 351 ? 47.914 101.335 25.573 1.00 79.38 351 ASN A N 1
ATOM 2915 C CA . ASN A 1 351 ? 46.762 101.582 26.449 1.00 79.38 351 ASN A CA 1
ATOM 2916 C C . ASN A 1 351 ? 45.414 101.126 25.846 1.00 79.38 351 ASN A C 1
ATOM 2918 O O . ASN A 1 351 ? 44.406 101.829 25.913 1.00 79.38 351 ASN A O 1
ATOM 2922 N N . TYR A 1 352 ? 45.422 99.967 25.180 1.00 79.50 352 TYR A N 1
ATOM 2923 C CA . TYR A 1 352 ? 44.279 99.352 24.491 1.00 79.50 352 TYR A CA 1
ATOM 2924 C C . TYR A 1 352 ? 43.583 100.270 23.471 1.00 79.50 352 TYR A C 1
ATOM 2926 O O . TYR A 1 352 ? 42.421 100.065 23.122 1.00 79.50 352 TYR A O 1
ATOM 2934 N N . TYR A 1 353 ? 44.295 101.289 22.978 1.00 81.62 353 TYR A N 1
ATOM 2935 C CA . TYR A 1 353 ? 43.806 102.286 22.025 1.00 81.62 353 TYR A CA 1
ATOM 2936 C C . TYR A 1 353 ? 42.498 102.996 22.455 1.00 81.62 353 TYR A C 1
ATOM 2938 O O . TYR A 1 353 ? 41.724 103.441 21.600 1.00 81.62 353 TYR A O 1
ATOM 2946 N N . ALA A 1 354 ? 42.240 103.111 23.762 1.00 77.19 354 ALA A N 1
ATOM 2947 C CA . ALA A 1 354 ? 41.057 103.761 24.335 1.00 77.19 354 ALA A CA 1
ATOM 2948 C C . ALA A 1 354 ? 41.282 105.258 24.638 1.00 77.19 354 ALA A C 1
ATOM 2950 O O . ALA A 1 354 ? 42.408 105.687 24.894 1.00 77.19 354 ALA A O 1
ATOM 2951 N N . ARG A 1 355 ? 40.215 106.070 24.583 1.00 76.06 355 ARG A N 1
ATOM 2952 C CA . ARG A 1 355 ? 40.234 107.528 24.837 1.00 76.06 355 ARG A CA 1
ATOM 2953 C C . ARG A 1 355 ? 39.756 107.918 26.237 1.00 76.06 355 ARG A C 1
ATOM 2955 O O . ARG A 1 355 ? 40.060 109.022 26.679 1.00 76.06 355 ARG A O 1
ATOM 2962 N N . ASN A 1 356 ? 38.995 107.057 26.906 1.00 76.62 356 ASN A N 1
ATOM 2963 C CA . ASN A 1 356 ? 38.493 107.261 28.263 1.00 76.62 356 ASN A CA 1
ATOM 2964 C C . ASN A 1 356 ? 38.438 105.929 29.035 1.00 76.62 356 ASN A C 1
ATOM 2966 O O . ASN A 1 356 ? 38.645 104.849 28.469 1.00 76.62 356 ASN A O 1
ATOM 2970 N N . ASP A 1 357 ? 38.181 106.013 30.339 1.00 72.62 357 ASP A N 1
ATOM 2971 C CA . ASP A 1 357 ? 38.244 104.853 31.234 1.00 72.62 357 ASP A CA 1
ATOM 2972 C C . ASP A 1 357 ? 37.162 103.803 30.914 1.00 72.62 357 ASP A C 1
ATOM 2974 O O . ASP A 1 357 ? 37.450 102.605 30.935 1.00 72.62 357 ASP A O 1
ATOM 2978 N N . ASP A 1 358 ? 35.963 104.228 30.494 1.00 72.31 358 ASP A N 1
ATOM 2979 C CA . ASP A 1 358 ? 34.890 103.319 30.056 1.00 72.31 358 ASP A CA 1
ATOM 2980 C C . ASP A 1 358 ? 35.261 102.547 28.770 1.00 72.31 358 ASP A C 1
ATOM 2982 O O . ASP A 1 358 ? 35.026 101.339 28.665 1.00 72.31 358 ASP A O 1
ATOM 2986 N N . GLU A 1 359 ? 35.891 103.208 27.790 1.00 76.50 359 GLU A N 1
ATOM 2987 C CA . GLU A 1 359 ? 36.327 102.579 26.533 1.00 76.50 359 GLU A CA 1
ATOM 2988 C C . GLU A 1 359 ? 37.517 101.631 26.765 1.00 76.50 359 GLU A C 1
ATOM 2990 O O . GLU A 1 359 ? 37.634 100.613 26.085 1.00 76.50 359 GLU A O 1
ATOM 2995 N N . THR A 1 360 ? 38.351 101.895 27.778 1.00 76.62 360 THR A N 1
ATOM 2996 C CA . THR A 1 360 ? 39.485 101.027 28.144 1.00 76.62 360 THR A CA 1
ATOM 2997 C C . THR A 1 360 ? 39.002 99.650 28.583 1.00 76.62 360 THR A C 1
ATOM 2999 O O . THR A 1 360 ? 39.500 98.634 28.096 1.00 76.62 360 THR A O 1
ATOM 3002 N N . VAL A 1 361 ? 37.977 99.595 29.436 1.00 78.62 361 VAL A N 1
ATOM 3003 C CA . VAL A 1 361 ? 37.386 98.326 29.887 1.00 78.62 361 VAL A CA 1
ATOM 3004 C C . VAL A 1 361 ? 36.765 97.560 28.712 1.00 78.62 361 VAL A C 1
ATOM 3006 O O . VAL A 1 361 ? 36.958 96.347 28.594 1.00 78.62 361 VAL A O 1
ATOM 3009 N N . SER A 1 362 ? 36.080 98.265 27.804 1.00 79.31 362 SER A N 1
ATOM 3010 C CA . SER A 1 362 ? 35.477 97.672 26.602 1.00 79.31 362 SER A CA 1
ATOM 3011 C C . SER A 1 362 ? 36.531 97.093 25.647 1.00 79.31 362 SER A C 1
ATOM 3013 O O . SER A 1 362 ? 36.449 95.931 25.238 1.00 79.31 362 SER A O 1
ATOM 3015 N N . HIS A 1 363 ? 37.579 97.861 25.342 1.00 84.00 363 HIS A N 1
ATOM 3016 C CA . HIS A 1 363 ? 38.640 97.427 24.436 1.00 84.00 363 HIS A CA 1
ATOM 3017 C C . HIS A 1 363 ? 39.472 96.287 25.020 1.00 84.00 363 HIS A C 1
ATOM 3019 O O . HIS A 1 363 ? 39.803 95.357 24.288 1.00 84.00 363 HIS A O 1
ATOM 3025 N N . MET A 1 364 ? 39.755 96.288 26.327 1.00 79.69 364 MET A N 1
ATOM 3026 C CA . MET A 1 364 ? 40.424 95.165 26.995 1.00 79.69 364 MET A CA 1
ATOM 3027 C C . MET A 1 364 ? 39.657 93.850 26.814 1.00 79.69 364 MET A C 1
ATOM 3029 O O . MET A 1 364 ? 40.260 92.828 26.479 1.00 79.69 364 MET A O 1
ATOM 3033 N N . ALA A 1 365 ? 38.331 93.877 26.978 1.00 79.81 365 ALA A N 1
ATOM 3034 C CA . ALA A 1 365 ? 37.488 92.708 26.737 1.00 79.81 365 ALA A CA 1
ATOM 3035 C C . ALA A 1 365 ? 37.518 92.276 25.260 1.00 79.81 365 ALA A C 1
ATOM 3037 O O . ALA A 1 365 ? 37.563 91.083 24.951 1.00 79.81 365 ALA A O 1
ATOM 3038 N N . ALA A 1 366 ? 37.552 93.238 24.338 1.00 80.81 366 ALA A N 1
ATOM 3039 C CA . ALA A 1 366 ? 37.605 92.948 22.915 1.00 80.81 366 ALA A CA 1
ATOM 3040 C C . ALA A 1 366 ? 38.964 92.399 22.440 1.00 80.81 366 ALA A C 1
ATOM 3042 O O . ALA A 1 366 ? 38.992 91.566 21.537 1.00 80.81 366 ALA A O 1
ATOM 3043 N N . VAL A 1 367 ? 40.088 92.772 23.064 1.00 83.38 367 VAL A N 1
ATOM 3044 C CA . VAL A 1 367 ? 41.413 92.188 22.762 1.00 83.38 367 VAL A CA 1
ATOM 3045 C C . VAL A 1 367 ? 41.435 90.685 23.023 1.00 83.38 367 VAL A C 1
ATOM 3047 O O . VAL A 1 367 ? 41.931 89.917 22.193 1.00 83.38 367 VAL A O 1
ATOM 3050 N N . GLU A 1 368 ? 40.885 90.251 24.158 1.00 83.88 368 GLU A N 1
ATOM 3051 C CA . GLU A 1 368 ? 40.787 88.823 24.477 1.00 83.88 368 GLU A CA 1
ATOM 3052 C C . GLU A 1 368 ? 39.860 88.109 23.485 1.00 83.88 368 GLU A C 1
ATOM 3054 O O . GLU A 1 368 ? 40.199 87.043 22.969 1.00 83.88 368 GLU A O 1
ATOM 3059 N N . LYS A 1 369 ? 38.757 88.756 23.099 1.00 81.94 369 LYS A N 1
ATOM 3060 C CA . LYS A 1 369 ? 37.833 88.243 22.083 1.00 81.94 369 LYS A CA 1
ATOM 3061 C C . LYS A 1 369 ? 38.509 88.040 20.716 1.00 81.94 369 LYS A C 1
ATOM 3063 O O . LYS A 1 369 ? 38.353 86.986 20.103 1.00 81.94 369 LYS A O 1
ATOM 3068 N N . ILE A 1 370 ? 39.306 89.005 20.252 1.00 83.69 370 ILE A N 1
ATOM 3069 C CA . ILE A 1 370 ? 40.064 88.907 18.991 1.00 83.69 370 ILE A CA 1
ATOM 3070 C C . ILE A 1 370 ? 41.095 87.771 19.065 1.00 83.69 370 ILE A C 1
ATOM 3072 O O . ILE A 1 370 ? 41.214 86.976 18.128 1.00 83.69 370 ILE A O 1
ATOM 3076 N N . CYS A 1 371 ? 41.805 87.644 20.194 1.00 83.00 371 CYS A N 1
ATOM 3077 C CA . CYS A 1 371 ? 42.747 86.545 20.419 1.00 83.00 371 CYS A CA 1
ATOM 3078 C C . CYS A 1 371 ? 42.075 85.177 20.308 1.00 83.00 371 CYS A C 1
ATOM 3080 O O . CYS A 1 371 ? 42.670 84.245 19.766 1.00 83.00 371 CYS A O 1
ATOM 3082 N N . GLU A 1 372 ? 40.866 85.030 20.843 1.00 81.50 372 GLU A N 1
ATOM 3083 C CA . GLU A 1 372 ? 40.130 83.770 20.807 1.00 81.50 372 GLU A CA 1
ATOM 3084 C C . GLU A 1 372 ? 39.669 83.396 19.397 1.00 81.50 372 GLU A C 1
ATOM 3086 O O . GLU A 1 372 ? 39.787 82.222 19.033 1.00 81.50 372 GLU A O 1
ATOM 3091 N N . MET A 1 373 ? 39.228 84.374 18.601 1.00 77.75 373 MET A N 1
ATOM 3092 C CA . MET A 1 373 ? 38.590 84.126 17.303 1.00 77.75 373 MET A CA 1
ATOM 3093 C C . MET A 1 373 ? 39.563 83.946 16.133 1.00 77.75 373 MET A C 1
ATOM 3095 O O . MET A 1 373 ? 39.299 83.142 15.238 1.00 77.75 373 MET A O 1
ATOM 3099 N N . LEU A 1 374 ? 40.681 84.673 16.102 1.00 82.75 374 LEU A N 1
ATOM 3100 C CA . LEU A 1 374 ? 41.597 84.635 14.958 1.00 82.75 374 LEU A CA 1
ATOM 3101 C C . LEU A 1 374 ? 42.577 83.451 15.027 1.00 82.75 374 LEU A C 1
ATOM 3103 O O . LEU A 1 374 ? 43.049 83.048 16.098 1.00 82.75 374 LEU A O 1
ATOM 3107 N N . LYS A 1 375 ? 42.908 82.880 13.861 1.00 84.81 375 LYS A N 1
ATOM 3108 C CA . LYS A 1 375 ? 43.962 81.860 13.716 1.00 84.81 375 LYS A CA 1
ATOM 3109 C C . LYS A 1 375 ? 45.344 82.509 13.692 1.00 84.81 375 LYS A C 1
ATOM 3111 O O . LYS A 1 375 ? 45.473 83.712 13.520 1.00 84.81 375 LYS A O 1
ATOM 3116 N N . ALA A 1 376 ? 46.395 81.696 13.817 1.00 79.81 376 ALA A N 1
ATOM 3117 C CA . ALA A 1 376 ? 47.769 82.188 13.938 1.00 79.81 376 ALA A CA 1
ATOM 3118 C C . ALA A 1 376 ? 48.173 83.116 12.777 1.00 79.81 376 ALA A C 1
ATOM 3120 O O . ALA A 1 376 ? 48.747 84.163 13.028 1.00 79.81 376 ALA A O 1
ATOM 3121 N N . VAL A 1 377 ? 47.805 82.766 11.538 1.00 82.62 377 VAL A N 1
ATOM 3122 C CA . VAL A 1 377 ? 48.094 83.584 10.345 1.00 82.62 377 VAL A CA 1
ATOM 3123 C C . VAL A 1 377 ? 47.323 84.909 10.372 1.00 82.62 377 VAL A C 1
ATOM 3125 O O . VAL A 1 377 ? 47.912 85.959 10.173 1.00 82.62 377 VAL A O 1
ATOM 3128 N N . GLU A 1 378 ? 46.031 84.880 10.711 1.00 82.19 378 GLU A N 1
ATOM 3129 C CA . GLU A 1 378 ? 45.190 86.087 10.772 1.00 82.19 378 GLU A CA 1
ATOM 3130 C C . GLU A 1 378 ? 45.620 87.039 11.905 1.00 82.19 378 GLU A C 1
ATOM 3132 O O . GLU A 1 378 ? 45.591 88.255 11.745 1.00 82.19 378 GLU A O 1
ATOM 3137 N N . LEU A 1 379 ? 46.046 86.494 13.052 1.00 82.25 379 LEU A N 1
ATOM 3138 C CA . LEU A 1 379 ? 46.628 87.274 14.150 1.00 82.25 379 LEU A CA 1
ATOM 3139 C C . LEU A 1 379 ? 47.947 87.919 13.737 1.00 82.25 379 LEU A C 1
ATOM 3141 O O . LEU A 1 379 ? 48.194 89.068 14.091 1.00 82.25 379 LEU A O 1
ATOM 3145 N N . GLN A 1 380 ? 48.776 87.194 12.989 1.00 83.38 380 GLN A N 1
ATOM 3146 C CA . GLN A 1 380 ? 50.044 87.706 12.491 1.00 83.38 380 GLN A CA 1
ATOM 3147 C C . GLN A 1 380 ? 49.830 88.859 11.496 1.00 83.38 380 GLN A C 1
ATOM 3149 O O . GLN A 1 380 ? 50.506 89.885 11.595 1.00 83.38 380 GLN A O 1
ATOM 3154 N N . ASP A 1 381 ? 48.850 88.733 10.597 1.00 84.69 381 ASP A N 1
ATOM 3155 C CA . ASP A 1 381 ? 48.463 89.801 9.668 1.00 84.69 381 ASP A CA 1
ATOM 3156 C C . ASP A 1 381 ? 47.901 91.025 10.412 1.00 84.69 381 ASP A C 1
ATOM 3158 O O . ASP A 1 381 ? 48.292 92.158 10.125 1.00 84.69 381 ASP A O 1
ATOM 3162 N N . LEU A 1 382 ? 47.062 90.815 11.434 1.00 83.00 382 LEU A N 1
ATOM 3163 C CA . LEU A 1 382 ? 46.507 91.905 12.241 1.00 83.00 382 LEU A CA 1
ATOM 3164 C C . LEU A 1 382 ? 47.575 92.636 13.066 1.00 83.00 382 LEU A C 1
ATOM 3166 O O . LEU A 1 382 ? 47.546 93.861 13.159 1.00 83.00 382 LEU A O 1
ATOM 3170 N N . ILE A 1 383 ? 48.527 91.908 13.655 1.00 84.44 383 ILE A N 1
ATOM 3171 C CA . ILE A 1 383 ? 49.668 92.510 14.361 1.00 84.44 383 ILE A CA 1
ATOM 3172 C C . ILE A 1 383 ? 50.430 93.449 13.416 1.00 84.44 383 ILE A C 1
ATOM 3174 O O . ILE A 1 383 ? 50.722 94.586 13.784 1.00 84.44 383 ILE A O 1
ATOM 3178 N N . LYS A 1 384 ? 50.675 93.011 12.177 1.00 85.12 384 LYS A N 1
ATOM 3179 C CA . LYS A 1 384 ? 51.351 93.819 11.156 1.00 85.12 384 LYS A CA 1
ATOM 3180 C C . LYS A 1 384 ? 50.536 95.055 10.750 1.00 85.12 384 LYS A C 1
ATOM 3182 O O . LYS A 1 384 ? 51.093 96.138 10.562 1.00 85.12 384 LYS A O 1
ATOM 3187 N N . ASP A 1 385 ? 49.216 94.927 10.633 1.00 83.38 385 ASP A N 1
ATOM 3188 C CA . ASP A 1 385 ? 48.332 96.063 10.352 1.00 83.38 385 ASP A CA 1
ATOM 3189 C C . ASP A 1 385 ? 48.277 97.067 11.519 1.00 83.38 385 ASP A C 1
ATOM 3191 O O . ASP A 1 385 ? 48.239 98.277 11.281 1.00 83.38 385 ASP A O 1
ATOM 3195 N N . LEU A 1 386 ? 48.347 96.605 12.773 1.00 82.81 386 LEU A N 1
ATOM 3196 C CA . LEU A 1 386 ? 48.398 97.472 13.958 1.00 82.81 386 LEU A CA 1
ATOM 3197 C C . LEU A 1 386 ? 49.683 98.298 14.036 1.00 82.81 386 LEU A C 1
ATOM 3199 O O . LEU A 1 386 ? 49.623 99.467 14.417 1.00 82.81 386 LEU A O 1
ATOM 3203 N N . GLU A 1 387 ? 50.822 97.728 13.643 1.00 81.19 387 GLU A N 1
ATOM 3204 C CA . GLU A 1 387 ? 52.096 98.456 13.591 1.00 81.19 387 GLU A CA 1
ATOM 3205 C C . GLU A 1 387 ? 52.074 99.602 12.564 1.00 81.19 387 GLU A C 1
ATOM 3207 O O . GLU A 1 387 ? 52.752 100.608 12.759 1.00 81.19 387 GLU A O 1
ATOM 3212 N N . SER A 1 388 ? 51.273 99.487 11.495 1.00 81.88 388 SER A N 1
ATOM 3213 C CA . SER A 1 388 ? 51.205 100.502 10.430 1.00 81.88 388 SER A CA 1
ATOM 3214 C C . SER A 1 388 ? 50.075 101.527 10.591 1.00 81.88 388 SER A C 1
ATOM 3216 O O . SER A 1 388 ? 50.286 102.708 10.321 1.00 81.88 388 SER A O 1
ATOM 3218 N N . LYS A 1 389 ? 48.877 101.104 11.019 1.00 79.06 389 LYS A N 1
ATOM 3219 C CA . LYS A 1 389 ? 47.649 101.934 11.054 1.00 79.06 389 LYS A CA 1
ATOM 3220 C C . LYS A 1 389 ? 47.132 102.216 12.474 1.00 79.06 389 LYS A C 1
ATOM 3222 O O . LYS A 1 389 ? 46.176 102.974 12.647 1.00 79.06 389 LYS A O 1
ATOM 3227 N N . GLY A 1 390 ? 47.736 101.613 13.502 1.00 80.31 390 GLY A N 1
ATOM 3228 C CA . GLY A 1 390 ? 47.429 101.866 14.912 1.00 80.31 390 GLY A CA 1
ATOM 3229 C C . GLY A 1 390 ? 45.949 101.682 15.270 1.00 80.31 390 GLY A C 1
ATOM 3230 O O . GLY A 1 390 ? 45.343 100.649 14.983 1.00 80.31 390 GLY A O 1
ATOM 3231 N N . ARG A 1 391 ? 45.349 102.706 15.898 1.00 80.56 391 ARG A N 1
ATOM 3232 C CA . ARG A 1 391 ? 43.964 102.665 16.409 1.00 80.56 391 ARG A CA 1
ATOM 3233 C C . ARG A 1 391 ? 42.927 102.371 15.324 1.00 80.56 391 ARG A C 1
ATOM 3235 O O . ARG A 1 391 ? 41.919 101.743 15.626 1.00 80.56 391 ARG A O 1
ATOM 3242 N N . GLU A 1 392 ? 43.144 102.799 14.082 1.00 81.31 392 GLU A N 1
ATOM 3243 C CA . GLU A 1 392 ? 42.169 102.588 13.006 1.00 81.31 392 GLU A CA 1
ATOM 3244 C C . GLU A 1 392 ? 42.079 101.106 12.612 1.00 81.31 392 GLU A C 1
ATOM 3246 O O . GLU A 1 392 ? 40.980 100.565 12.492 1.00 81.31 392 GLU A O 1
ATOM 3251 N N . ALA A 1 393 ? 43.221 100.411 12.539 1.00 80.38 393 ALA A N 1
ATOM 3252 C CA . ALA A 1 393 ? 43.251 98.959 12.362 1.00 80.38 393 ALA A CA 1
ATOM 3253 C C . ALA A 1 393 ? 42.657 98.220 13.568 1.00 80.38 393 ALA A C 1
ATOM 3255 O O . ALA A 1 393 ? 41.953 97.231 13.382 1.00 80.38 393 ALA A O 1
ATOM 3256 N N . PHE A 1 394 ? 42.873 98.720 14.790 1.00 84.38 394 PHE A N 1
ATOM 3257 C CA . PHE A 1 394 ? 42.282 98.130 15.992 1.00 84.38 394 PHE A CA 1
ATOM 3258 C C . PHE A 1 394 ? 40.750 98.225 15.995 1.00 84.38 394 PHE A C 1
ATOM 3260 O O . PHE A 1 394 ? 40.075 97.224 16.210 1.00 84.38 394 PHE A O 1
ATOM 3267 N N . VAL A 1 395 ? 40.187 99.403 15.704 1.00 80.75 395 VAL A N 1
ATOM 3268 C CA . VAL A 1 395 ? 38.728 99.615 15.659 1.00 80.75 395 VAL A CA 1
ATOM 3269 C C . VAL A 1 395 ? 38.091 98.873 14.477 1.00 80.75 395 VAL A C 1
ATOM 3271 O O . VAL A 1 395 ? 36.989 98.334 14.605 1.00 80.75 395 VAL A O 1
ATOM 3274 N N . LYS A 1 396 ? 38.790 98.766 13.340 1.00 84.12 396 LYS A N 1
ATOM 3275 C CA . LYS A 1 396 ? 38.349 97.922 12.220 1.00 84.12 396 LYS A CA 1
ATOM 3276 C C . LYS A 1 396 ? 38.329 96.444 12.610 1.00 84.12 396 LYS A C 1
ATOM 3278 O O . LYS A 1 396 ? 37.336 95.769 12.383 1.00 84.12 396 LYS A O 1
ATOM 3283 N N . ALA A 1 397 ? 39.376 95.956 13.271 1.00 80.62 397 ALA A N 1
ATOM 3284 C CA . ALA A 1 397 ? 39.411 94.587 13.768 1.00 80.62 397 ALA A CA 1
ATOM 3285 C C . ALA A 1 397 ? 38.353 94.335 14.849 1.00 80.62 397 ALA A C 1
ATOM 3287 O O . ALA A 1 397 ? 37.829 93.230 14.910 1.00 80.62 397 ALA A O 1
ATOM 3288 N N . LEU A 1 398 ? 38.012 95.341 15.662 1.00 79.62 398 LEU A N 1
ATOM 3289 C CA . LEU A 1 398 ? 36.933 95.291 16.651 1.00 79.62 398 LEU A CA 1
ATOM 3290 C C . LEU A 1 398 ? 35.572 95.091 15.974 1.00 79.62 398 LEU A C 1
ATOM 3292 O O . LEU A 1 398 ? 34.862 94.144 16.293 1.00 79.62 398 LEU A O 1
ATOM 3296 N N . THR A 1 399 ? 35.255 95.941 14.993 1.00 78.94 399 THR A N 1
ATOM 3297 C CA . THR A 1 399 ? 33.996 95.885 14.233 1.00 78.94 399 THR A CA 1
ATOM 3298 C C . THR A 1 399 ? 33.892 94.611 13.400 1.00 78.94 399 THR A C 1
ATOM 3300 O O . THR A 1 399 ? 32.886 93.914 13.492 1.00 78.94 399 THR A O 1
ATOM 3303 N N . GLU A 1 400 ? 34.951 94.223 12.687 1.00 81.62 400 GLU A N 1
ATOM 3304 C CA . GLU A 1 400 ? 34.995 92.954 11.950 1.00 81.62 400 GLU A CA 1
ATOM 3305 C C . GLU A 1 400 ? 34.878 91.750 12.889 1.00 81.62 400 GLU A C 1
ATOM 3307 O O . GLU A 1 400 ? 34.204 90.781 12.564 1.00 81.62 400 GLU A O 1
ATOM 3312 N N . SER A 1 401 ? 35.490 91.798 14.073 1.00 76.50 401 SER A N 1
ATOM 3313 C CA . SER A 1 401 ? 35.389 90.738 15.083 1.00 76.50 401 SER A CA 1
ATOM 3314 C C . SER A 1 401 ? 34.011 90.674 15.735 1.00 76.50 401 SER A C 1
ATOM 3316 O O . SER A 1 401 ? 33.546 89.587 16.070 1.00 76.50 401 SER A O 1
ATOM 3318 N N . ASP A 1 402 ? 33.331 91.806 15.895 1.00 76.00 402 ASP A N 1
ATOM 3319 C CA . ASP A 1 402 ? 31.948 91.862 16.362 1.00 76.00 402 ASP A CA 1
ATOM 3320 C C . ASP A 1 402 ? 30.982 91.333 15.298 1.00 76.00 402 ASP A C 1
ATOM 3322 O O . ASP A 1 402 ? 30.132 90.507 15.629 1.00 76.00 402 ASP A O 1
ATOM 3326 N N . GLU A 1 403 ? 31.173 91.681 14.023 1.00 79.19 403 GLU A N 1
ATOM 3327 C CA . GLU A 1 403 ? 30.426 91.107 12.897 1.00 79.19 403 GLU A CA 1
ATOM 3328 C C . GLU A 1 403 ? 30.689 89.604 12.747 1.00 79.19 403 GLU A C 1
ATOM 3330 O O . GLU A 1 403 ? 29.749 88.826 12.569 1.00 79.19 403 GLU A O 1
ATOM 3335 N N . LYS A 1 404 ? 31.947 89.162 12.883 1.00 73.94 404 LYS A N 1
ATOM 3336 C CA . LYS A 1 404 ? 32.331 87.741 12.851 1.00 73.94 404 LYS A CA 1
ATOM 3337 C C . LYS A 1 404 ? 31.760 87.002 14.060 1.00 73.94 404 LYS A C 1
ATOM 3339 O O . LYS A 1 404 ? 31.330 85.868 13.893 1.00 73.94 404 LYS A O 1
ATOM 3344 N N . LEU A 1 405 ? 31.648 87.641 15.231 1.00 69.56 405 LEU A N 1
ATOM 3345 C CA . LEU A 1 405 ? 30.975 87.067 16.401 1.00 69.56 405 LEU A CA 1
ATOM 3346 C C . LEU A 1 405 ? 29.447 87.072 16.256 1.00 69.56 405 LEU A C 1
ATOM 3348 O O . LEU A 1 405 ? 28.792 86.163 16.748 1.00 69.56 405 LEU A O 1
ATOM 3352 N N . GLU A 1 406 ? 28.834 88.050 15.593 1.00 71.81 406 GLU A N 1
ATOM 3353 C CA . GLU A 1 406 ? 27.403 88.009 15.276 1.00 71.81 406 GLU A CA 1
ATOM 3354 C C . GLU A 1 406 ? 27.085 86.966 14.200 1.00 71.81 406 GLU A C 1
ATOM 3356 O O . GLU A 1 406 ? 26.040 86.309 14.263 1.00 71.81 406 GLU A O 1
ATOM 3361 N N . ALA A 1 407 ? 27.995 86.767 13.246 1.00 74.06 407 ALA A N 1
ATOM 3362 C CA . ALA A 1 407 ? 27.954 85.676 12.284 1.00 74.06 407 ALA A CA 1
ATOM 3363 C C . ALA A 1 407 ? 28.191 84.326 12.975 1.00 74.06 407 ALA A C 1
ATOM 3365 O O . ALA A 1 407 ? 27.434 83.395 12.725 1.00 74.06 407 ALA A O 1
ATOM 3366 N N . GLU A 1 408 ? 29.141 84.222 13.911 1.00 67.38 408 GLU A N 1
ATOM 3367 C CA . GLU A 1 408 ? 29.332 83.043 14.761 1.00 67.38 408 GLU A CA 1
ATOM 3368 C C . GLU A 1 408 ? 28.175 82.843 15.736 1.00 67.38 408 GLU A C 1
ATOM 3370 O O . GLU A 1 408 ? 27.868 81.701 16.018 1.00 67.38 408 GLU A O 1
ATOM 3375 N N . ARG A 1 409 ? 27.482 83.881 16.227 1.00 67.31 409 ARG A N 1
ATOM 3376 C CA . ARG A 1 409 ? 26.265 83.765 17.057 1.00 67.31 409 ARG A CA 1
ATOM 3377 C C . ARG A 1 409 ? 25.085 83.274 16.234 1.00 67.31 409 ARG A C 1
ATOM 3379 O O . ARG A 1 409 ? 24.326 82.442 16.724 1.00 67.31 409 ARG A O 1
ATOM 3386 N N . ARG A 1 410 ? 24.948 83.731 14.984 1.00 70.12 410 ARG A N 1
ATOM 3387 C CA . ARG A 1 410 ? 23.988 83.182 14.012 1.00 70.12 410 ARG A CA 1
ATOM 3388 C C . ARG A 1 410 ? 24.341 81.738 13.649 1.00 70.12 410 ARG A C 1
ATOM 3390 O O . ARG A 1 410 ? 23.471 80.875 13.727 1.00 70.12 410 ARG A O 1
ATOM 3397 N N . ALA A 1 411 ? 25.618 81.444 13.419 1.00 65.50 411 ALA A N 1
ATOM 3398 C CA . ALA A 1 411 ? 26.120 80.093 13.200 1.00 65.50 411 ALA A CA 1
ATOM 3399 C C . ALA A 1 411 ? 26.088 79.230 14.472 1.00 65.50 411 ALA A C 1
ATOM 3401 O O . ALA A 1 411 ? 26.011 78.021 14.353 1.00 65.50 411 ALA A O 1
ATOM 3402 N N . LEU A 1 412 ? 26.107 79.802 15.681 1.00 61.22 412 LEU A N 1
ATOM 3403 C CA . LEU A 1 412 ? 25.918 79.141 16.980 1.00 61.22 412 LEU A CA 1
ATOM 3404 C C . LEU A 1 412 ? 24.442 78.915 17.261 1.00 61.22 412 LEU A C 1
ATOM 3406 O O . LEU A 1 412 ? 24.131 77.967 17.962 1.00 61.22 412 LEU A O 1
ATOM 3410 N N . PHE A 1 413 ? 23.530 79.724 16.720 1.00 56.34 413 PHE A N 1
ATOM 3411 C CA . PHE A 1 413 ? 22.095 79.440 16.735 1.00 56.34 413 PHE A CA 1
ATOM 3412 C C . PHE A 1 413 ? 21.750 78.313 15.753 1.00 56.34 413 PHE A C 1
ATOM 3414 O O . PHE A 1 413 ? 20.985 77.410 16.095 1.00 56.34 413 PHE A O 1
ATOM 3421 N N . GLU A 1 414 ? 22.381 78.297 14.576 1.00 57.00 414 GLU A N 1
ATOM 3422 C CA . GLU A 1 414 ? 22.321 77.160 13.651 1.00 57.00 414 GLU A CA 1
ATOM 3423 C C . GLU A 1 414 ? 23.061 75.932 14.210 1.00 57.00 414 GLU A C 1
ATOM 3425 O O . GLU A 1 414 ? 22.527 74.826 14.173 1.00 57.00 414 GLU A O 1
ATOM 3430 N N . ASN A 1 415 ? 24.213 76.109 14.863 1.00 56.94 415 ASN A N 1
ATOM 3431 C CA . ASN A 1 415 ? 24.943 75.033 15.527 1.00 56.94 415 ASN A CA 1
ATOM 3432 C C . ASN A 1 415 ? 24.295 74.603 16.844 1.00 56.94 415 ASN A C 1
ATOM 3434 O O . ASN A 1 415 ? 24.510 73.467 17.219 1.00 56.94 415 ASN A O 1
ATOM 3438 N N . LYS A 1 416 ? 23.444 75.393 17.519 1.00 53.59 416 LYS A N 1
ATOM 3439 C CA . LYS A 1 416 ? 22.616 74.908 18.647 1.00 53.59 416 LYS A CA 1
ATOM 3440 C C . LYS A 1 416 ? 21.540 73.946 18.151 1.00 53.59 416 LYS A C 1
ATOM 3442 O O . LYS A 1 416 ? 21.267 72.957 18.823 1.00 53.59 416 LYS A O 1
ATOM 3447 N N . LYS A 1 417 ? 21.013 74.168 16.938 1.00 51.78 417 LYS A N 1
ATOM 3448 C CA . LYS A 1 417 ? 20.169 73.182 16.241 1.00 51.78 417 LYS A CA 1
ATOM 3449 C C . LYS A 1 417 ? 20.954 71.937 15.793 1.00 51.78 417 LYS A C 1
ATOM 3451 O O . LYS A 1 417 ? 20.372 70.859 15.719 1.00 51.78 417 LYS A O 1
ATOM 3456 N N . VAL A 1 418 ? 22.264 72.041 15.553 1.00 52.69 418 VAL A N 1
ATOM 3457 C CA . VAL A 1 418 ? 23.131 70.899 15.182 1.00 52.69 418 VAL A CA 1
ATOM 3458 C C . VAL A 1 418 ? 23.766 70.190 16.401 1.00 52.69 418 VAL A C 1
ATOM 3460 O O . VAL A 1 418 ? 23.984 68.982 16.356 1.00 52.69 418 VAL A O 1
ATOM 3463 N N . GLU A 1 419 ? 24.001 70.873 17.523 1.00 47.22 419 GLU A N 1
ATOM 3464 C CA . GLU A 1 419 ? 24.604 70.355 18.766 1.00 47.22 419 GLU A CA 1
ATOM 3465 C C . GLU A 1 419 ? 23.578 69.644 19.659 1.00 47.22 419 GLU A C 1
ATOM 3467 O O . GLU A 1 419 ? 23.939 68.654 20.292 1.00 47.22 419 GLU A O 1
ATOM 3472 N N . GLU A 1 420 ? 22.283 69.988 19.613 1.00 45.38 420 GLU A N 1
ATOM 3473 C CA . GLU A 1 420 ? 21.239 69.074 20.124 1.00 45.38 420 GLU A CA 1
ATOM 3474 C C . GLU A 1 420 ? 21.219 67.746 19.341 1.00 45.38 420 GLU A C 1
ATOM 3476 O O . GLU A 1 420 ? 20.940 66.680 19.898 1.00 45.38 420 GLU A O 1
ATOM 3481 N N . HIS A 1 421 ? 21.635 67.773 18.071 1.00 46.56 421 HIS A N 1
ATOM 3482 C CA . HIS A 1 421 ? 21.832 66.581 17.247 1.00 46.56 421 HIS A CA 1
ATOM 3483 C C . HIS A 1 421 ? 23.181 65.867 17.488 1.00 46.56 421 HIS A C 1
ATOM 3485 O O . HIS A 1 421 ? 23.310 64.683 17.165 1.00 46.56 421 HIS A O 1
ATOM 3491 N N . LYS A 1 422 ? 24.180 66.526 18.095 1.00 42.84 422 LYS A N 1
ATOM 3492 C CA . LYS A 1 422 ? 25.537 65.980 18.315 1.00 42.84 422 LYS A CA 1
ATOM 3493 C C . LYS A 1 422 ? 25.828 65.575 19.765 1.00 42.84 422 LYS A C 1
ATOM 3495 O O . LYS A 1 422 ? 26.581 64.623 19.973 1.00 42.84 422 LYS A O 1
ATOM 3500 N N . ALA A 1 423 ? 25.139 66.147 20.753 1.00 40.88 423 ALA A N 1
ATOM 3501 C CA . ALA A 1 423 ? 25.107 65.637 22.127 1.00 40.88 423 ALA A CA 1
ATOM 3502 C C . ALA A 1 423 ? 24.433 64.251 22.212 1.00 40.88 423 ALA A C 1
ATOM 3504 O O . ALA A 1 423 ? 24.833 63.414 23.021 1.00 40.88 423 ALA A O 1
ATOM 3505 N N . LYS A 1 424 ? 23.521 63.923 21.281 1.00 40.09 424 LYS A N 1
ATOM 3506 C CA . LYS A 1 424 ? 23.073 62.533 21.059 1.00 40.09 424 LYS A CA 1
ATOM 3507 C C . LYS A 1 424 ? 24.135 61.637 20.403 1.00 40.09 424 LYS A C 1
ATOM 3509 O O . LYS A 1 424 ? 24.068 60.420 20.538 1.00 40.09 424 LYS A O 1
ATOM 3514 N N . LYS A 1 425 ? 25.155 62.207 19.755 1.00 40.19 425 LYS A N 1
ATOM 3515 C CA . LYS A 1 425 ? 26.201 61.480 19.011 1.00 40.19 425 LYS A CA 1
ATOM 3516 C C . LYS A 1 425 ? 27.424 61.091 19.866 1.00 40.19 425 LYS A C 1
ATOM 3518 O O . LYS A 1 425 ? 28.142 60.169 19.501 1.00 40.19 425 LYS A O 1
ATOM 3523 N N . SER A 1 426 ? 27.629 61.704 21.038 1.00 37.41 426 SER A N 1
ATOM 3524 C CA . SER A 1 426 ? 28.654 61.281 22.023 1.00 37.41 426 SER A CA 1
ATOM 3525 C C . SER A 1 426 ? 28.152 60.177 22.970 1.00 37.41 426 SER A C 1
ATOM 3527 O O . SER A 1 426 ? 28.890 59.243 23.290 1.00 37.41 426 SER A O 1
ATOM 3529 N N . ALA A 1 427 ? 26.852 60.162 23.286 1.00 37.19 427 ALA A N 1
ATOM 3530 C CA . ALA A 1 427 ? 26.207 58.956 23.807 1.00 37.19 427 ALA A CA 1
ATOM 3531 C C . ALA A 1 427 ? 26.198 57.811 22.767 1.00 37.19 427 ALA A C 1
ATOM 3533 O O . ALA A 1 427 ? 26.133 56.647 23.151 1.00 37.19 427 ALA A O 1
ATOM 3534 N N . ALA A 1 428 ? 26.362 58.109 21.469 1.00 42.56 428 ALA A N 1
ATOM 3535 C CA . ALA A 1 428 ? 26.348 57.121 20.386 1.00 42.56 428 ALA A CA 1
ATOM 3536 C C . ALA A 1 428 ? 27.622 56.268 20.224 1.00 42.56 428 ALA A C 1
ATOM 3538 O O . ALA A 1 428 ? 27.632 55.342 19.415 1.00 42.56 428 ALA A O 1
ATOM 3539 N N . LEU A 1 429 ? 28.685 56.491 21.009 1.00 44.88 429 LEU A N 1
ATOM 3540 C CA . LEU A 1 429 ? 29.809 55.538 21.070 1.00 44.88 429 LEU A CA 1
ATOM 3541 C C . LEU A 1 429 ? 29.653 54.451 22.144 1.00 44.88 429 LEU A C 1
ATOM 3543 O O . LEU A 1 429 ? 30.396 53.472 22.125 1.00 44.88 429 LEU A O 1
ATOM 3547 N N . LYS A 1 430 ? 28.655 54.586 23.021 1.00 46.00 430 LYS A N 1
ATOM 3548 C CA . LYS A 1 430 ? 28.128 53.519 23.886 1.00 46.00 430 LYS A CA 1
ATOM 3549 C C . LYS A 1 430 ? 26.625 53.289 23.657 1.00 46.00 430 LYS A C 1
ATOM 3551 O O . LYS A 1 430 ? 25.969 52.695 24.508 1.00 46.00 430 LYS A O 1
ATOM 3556 N N . ALA A 1 431 ? 26.082 53.732 22.522 1.00 44.62 431 ALA A N 1
ATOM 3557 C CA . ALA A 1 431 ? 24.714 53.416 22.124 1.00 44.62 431 ALA A CA 1
ATOM 3558 C C . ALA A 1 431 ? 24.708 52.234 21.142 1.00 44.62 431 ALA A C 1
ATOM 3560 O O . ALA A 1 431 ? 25.694 52.032 20.427 1.00 44.62 431 ALA A O 1
ATOM 3561 N N . PRO A 1 432 ? 23.615 51.454 21.098 1.00 50.34 432 PRO A N 1
ATOM 3562 C CA . PRO A 1 432 ? 23.449 50.370 20.136 1.00 50.34 432 PRO A CA 1
ATOM 3563 C C . PRO A 1 432 ? 23.638 50.901 18.712 1.00 50.34 432 PRO A C 1
ATOM 3565 O O . PRO A 1 432 ? 23.184 52.007 18.423 1.00 50.34 432 PRO A O 1
ATOM 3568 N N . ILE A 1 433 ? 24.261 50.117 17.821 1.00 55.91 433 ILE A N 1
ATOM 3569 C CA . ILE A 1 433 ? 24.275 50.436 16.385 1.00 55.91 433 ILE A CA 1
ATOM 3570 C C . ILE A 1 433 ? 22.820 50.667 15.959 1.00 55.91 433 ILE A C 1
ATOM 3572 O O . ILE A 1 433 ? 21.971 49.789 16.143 1.00 55.91 433 ILE A O 1
ATOM 3576 N N . GLU A 1 434 ? 22.517 51.868 15.470 1.00 54.69 434 GLU A N 1
ATOM 3577 C CA . GLU A 1 434 ? 21.161 52.245 15.094 1.00 54.69 434 GLU A CA 1
ATOM 3578 C C . GLU A 1 434 ? 20.821 51.526 13.788 1.00 54.69 434 GLU A C 1
ATOM 3580 O O . GLU A 1 434 ? 21.343 51.821 12.715 1.00 54.69 434 GLU A O 1
ATOM 3585 N N . TRP A 1 435 ? 20.007 50.482 13.905 1.00 62.88 435 TRP A N 1
ATOM 3586 C CA . TRP A 1 435 ? 19.619 49.658 12.773 1.00 62.88 435 TRP A CA 1
ATOM 3587 C C . TRP A 1 435 ? 18.759 50.483 11.819 1.00 62.88 435 TRP A C 1
ATOM 3589 O O . TRP A 1 435 ? 17.586 50.728 12.103 1.00 62.88 435 TRP A O 1
ATOM 3599 N N . SER A 1 436 ? 19.316 50.887 10.674 1.00 65.19 436 SER A N 1
ATOM 3600 C CA . SER A 1 436 ? 18.537 51.564 9.634 1.00 65.19 436 SER A CA 1
ATOM 3601 C C . SER A 1 436 ? 17.380 50.669 9.167 1.00 65.19 436 SER A C 1
ATOM 3603 O O . SER A 1 436 ? 17.432 49.441 9.295 1.00 65.19 436 SER A O 1
ATOM 3605 N N . ALA A 1 437 ? 16.305 51.249 8.623 1.00 62.62 437 ALA A N 1
ATOM 3606 C CA . ALA A 1 437 ? 15.199 50.455 8.074 1.00 62.62 437 ALA A CA 1
ATOM 3607 C C . ALA A 1 437 ? 15.689 49.505 6.968 1.00 62.62 437 ALA A C 1
ATOM 3609 O O . ALA A 1 437 ? 15.180 48.394 6.829 1.00 62.62 437 ALA A O 1
ATOM 3610 N N . GLU A 1 438 ? 16.719 49.917 6.230 1.00 64.75 438 GLU A N 1
ATOM 3611 C CA . GLU A 1 438 ? 17.389 49.099 5.230 1.00 64.75 438 GLU A CA 1
ATOM 3612 C C . GLU A 1 438 ? 18.200 47.970 5.870 1.00 64.75 438 GLU A C 1
ATOM 3614 O O . GLU A 1 438 ? 17.990 46.819 5.509 1.00 64.75 438 GLU A O 1
ATOM 3619 N N . MET A 1 439 ? 19.009 48.239 6.900 1.00 71.88 439 MET A N 1
ATOM 3620 C CA . MET A 1 439 ? 19.762 47.209 7.633 1.00 71.88 439 MET A CA 1
ATOM 3621 C C . MET A 1 439 ? 18.858 46.251 8.411 1.00 71.88 439 MET A C 1
ATOM 3623 O O . MET A 1 439 ? 19.158 45.067 8.514 1.00 71.88 439 MET A O 1
ATOM 3627 N N . THR A 1 440 ? 17.712 46.721 8.899 1.00 74.69 440 THR A N 1
ATOM 3628 C CA . THR A 1 440 ? 16.682 45.887 9.530 1.00 74.69 440 THR A CA 1
ATOM 3629 C C . THR A 1 440 ? 15.988 45.000 8.494 1.00 74.69 440 THR A C 1
ATOM 3631 O O . THR A 1 440 ? 15.791 43.811 8.739 1.00 74.69 440 THR A O 1
ATOM 3634 N N . ARG A 1 441 ? 15.663 45.527 7.302 1.00 70.62 441 ARG A N 1
ATOM 3635 C CA . ARG A 1 441 ? 15.154 44.724 6.172 1.00 70.62 441 ARG A CA 1
ATOM 3636 C C . ARG A 1 441 ? 16.199 43.711 5.707 1.00 70.62 441 ARG A C 1
ATOM 3638 O O . ARG A 1 441 ? 15.847 42.564 5.441 1.00 70.62 441 ARG A O 1
ATOM 3645 N N . LEU A 1 442 ? 17.469 44.110 5.653 1.00 76.88 442 LEU A N 1
ATOM 3646 C CA . LEU A 1 442 ? 18.585 43.247 5.288 1.00 76.88 442 LEU A CA 1
ATOM 3647 C C . LEU A 1 442 ? 18.812 42.159 6.342 1.00 76.88 442 LEU A C 1
ATOM 3649 O O . LEU A 1 442 ? 19.067 41.022 5.969 1.00 76.88 442 LEU A O 1
ATOM 3653 N N . LEU A 1 443 ? 18.634 42.466 7.632 1.00 80.12 443 LEU A N 1
ATOM 3654 C CA . LEU A 1 443 ? 18.687 41.504 8.736 1.00 80.12 443 LEU A CA 1
ATOM 3655 C C . LEU A 1 443 ? 17.538 40.510 8.640 1.00 80.12 443 LEU A C 1
ATOM 3657 O O . LEU A 1 443 ? 17.778 39.314 8.710 1.00 80.12 443 LEU A O 1
ATOM 3661 N N . ILE A 1 444 ? 16.303 40.976 8.442 1.00 72.62 444 ILE A N 1
ATOM 3662 C CA . ILE A 1 444 ? 15.135 40.098 8.265 1.00 72.62 444 ILE A CA 1
ATOM 3663 C C . ILE A 1 444 ? 15.349 39.190 7.052 1.00 72.62 444 ILE A C 1
ATOM 3665 O O . ILE A 1 444 ? 15.110 37.985 7.122 1.00 72.62 444 ILE A O 1
ATOM 3669 N N . LYS A 1 445 ? 15.866 39.751 5.953 1.00 72.62 445 LYS A N 1
ATOM 3670 C CA . LYS A 1 445 ? 16.225 38.990 4.759 1.00 72.62 445 LYS A CA 1
ATOM 3671 C C . LYS A 1 445 ? 17.311 37.966 5.071 1.00 72.62 445 LYS A C 1
ATOM 3673 O O . LYS A 1 445 ? 17.115 36.808 4.746 1.00 72.62 445 LYS A O 1
ATOM 3678 N N . ALA A 1 446 ? 18.393 38.349 5.743 1.00 78.50 446 ALA A N 1
ATOM 3679 C CA . ALA A 1 446 ? 19.505 37.470 6.096 1.00 78.50 446 ALA A CA 1
ATOM 3680 C C . ALA A 1 446 ? 19.089 36.357 7.074 1.00 78.50 446 ALA A C 1
ATOM 3682 O O . ALA A 1 446 ? 19.462 35.206 6.895 1.00 78.50 446 ALA A O 1
ATOM 3683 N N . VAL A 1 447 ? 18.259 36.656 8.073 1.00 77.75 447 VAL A N 1
ATOM 3684 C CA . VAL A 1 447 ? 17.752 35.679 9.052 1.00 77.75 447 VAL A CA 1
ATOM 3685 C C . VAL A 1 447 ? 16.786 34.677 8.411 1.00 77.75 447 VAL A C 1
ATOM 3687 O O . VAL A 1 447 ? 16.785 33.511 8.811 1.00 77.75 447 VAL A O 1
ATOM 3690 N N . ASN A 1 448 ? 16.003 35.104 7.412 1.00 68.56 448 ASN A N 1
ATOM 3691 C CA . ASN A 1 448 ? 15.151 34.221 6.607 1.00 68.56 448 ASN A CA 1
ATOM 3692 C C . ASN A 1 448 ? 15.951 33.425 5.567 1.00 68.56 448 ASN A C 1
ATOM 3694 O O . ASN A 1 448 ? 15.626 32.271 5.306 1.00 68.56 448 ASN A O 1
ATOM 3698 N N . LEU A 1 449 ? 16.999 34.027 4.993 1.00 73.94 449 LEU A N 1
ATOM 3699 C CA . LEU A 1 449 ? 17.896 33.373 4.037 1.00 73.94 449 LEU A CA 1
ATOM 3700 C C . LEU A 1 449 ? 18.744 32.291 4.721 1.00 73.94 449 LEU A C 1
ATOM 3702 O O . LEU A 1 449 ? 19.016 31.255 4.125 1.00 73.94 449 LEU A O 1
ATOM 3706 N N . PHE A 1 450 ? 19.117 32.512 5.985 1.00 77.31 450 PHE A N 1
ATOM 3707 C CA . PHE A 1 450 ? 19.891 31.583 6.807 1.00 77.31 450 PHE A CA 1
ATOM 3708 C C . PHE A 1 450 ? 19.060 31.113 8.023 1.00 77.31 450 PHE A C 1
ATOM 3710 O O . PHE A 1 450 ? 19.161 31.709 9.104 1.00 77.31 450 PHE A O 1
ATOM 3717 N N . PRO A 1 451 ? 18.211 30.071 7.884 1.00 70.81 451 PRO A N 1
ATOM 3718 C CA . PRO A 1 451 ? 17.335 29.562 8.950 1.00 70.81 451 PRO A CA 1
ATOM 3719 C C . PRO A 1 451 ? 18.092 28.839 10.087 1.00 70.81 451 PRO A C 1
ATOM 3721 O O . PRO A 1 451 ? 19.286 28.562 9.999 1.00 70.81 451 PRO A O 1
ATOM 3724 N N . ALA A 1 452 ? 17.415 28.577 11.212 1.00 63.47 452 ALA A N 1
ATOM 3725 C CA . ALA A 1 452 ? 18.033 28.011 12.419 1.00 63.47 452 ALA A CA 1
ATOM 3726 C C . ALA A 1 452 ? 18.502 26.553 12.218 1.00 63.47 452 ALA A C 1
ATOM 3728 O O . ALA A 1 452 ? 17.691 25.708 11.851 1.00 63.47 452 ALA A O 1
ATOM 3729 N N . GLY A 1 453 ? 19.777 26.244 12.509 1.00 56.56 453 GLY A N 1
ATOM 3730 C CA . GLY A 1 453 ? 20.296 24.865 12.436 1.00 56.56 453 GLY A CA 1
ATOM 3731 C C . GLY A 1 453 ? 21.807 24.651 12.641 1.00 56.56 453 GLY A C 1
ATOM 3732 O O . GLY A 1 453 ? 22.231 23.504 12.735 1.00 56.56 453 GLY A O 1
ATOM 3733 N N . THR A 1 454 ? 22.632 25.704 12.735 1.00 57.81 454 THR A N 1
ATOM 3734 C CA . THR A 1 454 ? 24.101 25.590 12.876 1.00 57.81 454 THR A CA 1
ATOM 3735 C C . THR A 1 454 ? 24.681 26.543 13.931 1.00 57.81 454 THR A C 1
ATOM 3737 O O . THR A 1 454 ? 24.177 27.648 14.139 1.00 57.81 454 THR A O 1
ATOM 3740 N N . ASN A 1 455 ? 25.777 26.131 14.584 1.00 60.38 455 ASN A N 1
ATOM 3741 C CA . ASN A 1 455 ? 26.379 26.834 15.732 1.00 60.38 455 ASN A CA 1
ATOM 3742 C C . ASN A 1 455 ? 27.044 28.191 15.399 1.00 60.38 455 ASN A C 1
ATOM 3744 O O . ASN A 1 455 ? 27.404 28.913 16.319 1.00 60.38 455 ASN A O 1
ATOM 3748 N N . GLN A 1 456 ? 27.168 28.564 14.117 1.00 70.81 456 GLN A N 1
ATOM 3749 C CA . GLN A 1 456 ? 27.776 29.830 13.653 1.00 70.81 456 GLN A CA 1
ATOM 3750 C C . GLN A 1 456 ? 26.802 30.715 12.852 1.00 70.81 456 GLN A C 1
ATOM 3752 O O . GLN A 1 456 ? 27.206 31.631 12.138 1.00 70.81 456 GLN A O 1
ATOM 3757 N N . ARG A 1 457 ? 25.490 30.450 12.946 1.00 80.50 457 ARG A N 1
ATOM 3758 C CA . ARG A 1 457 ? 24.456 31.156 12.169 1.00 80.50 457 ARG A CA 1
ATOM 3759 C C . ARG A 1 457 ? 24.583 32.679 12.245 1.00 80.50 457 ARG A C 1
ATOM 3761 O O . ARG A 1 457 ? 24.469 33.357 11.232 1.00 80.50 457 ARG A O 1
ATOM 3768 N N . TRP A 1 458 ? 24.794 33.222 13.440 1.00 85.12 458 TRP A N 1
ATOM 3769 C CA . TRP A 1 458 ? 24.773 34.668 13.655 1.00 85.12 458 TRP A CA 1
ATOM 3770 C C . TRP A 1 458 ? 26.043 35.367 13.172 1.00 85.12 458 TRP A C 1
ATOM 3772 O O . TRP A 1 458 ? 25.965 36.536 12.809 1.00 85.12 458 TRP A O 1
ATOM 3782 N N . ASP A 1 459 ? 27.162 34.646 13.064 1.00 81.25 459 ASP A N 1
ATOM 3783 C CA . ASP A 1 459 ? 28.380 35.131 12.407 1.00 81.25 459 ASP A CA 1
ATOM 3784 C C . ASP A 1 459 ? 28.180 35.239 10.894 1.00 81.25 459 ASP A C 1
ATOM 3786 O O . ASP A 1 459 ? 28.531 36.250 10.292 1.00 81.25 459 ASP A O 1
ATOM 3790 N N . VAL A 1 460 ? 27.527 34.246 10.278 1.00 79.75 460 VAL A N 1
ATOM 3791 C CA . VAL A 1 460 ? 27.191 34.276 8.843 1.00 79.75 460 VAL A CA 1
ATOM 3792 C C . VAL A 1 460 ? 26.184 35.384 8.538 1.00 79.75 460 VAL A C 1
ATOM 3794 O O . VAL A 1 460 ? 26.364 36.131 7.579 1.00 79.75 460 VAL A O 1
ATOM 3797 N N . VAL A 1 461 ? 25.158 35.550 9.378 1.00 79.44 461 VAL A N 1
ATOM 3798 C CA . VAL A 1 461 ? 24.173 36.635 9.232 1.00 79.44 461 VAL A CA 1
ATOM 3799 C C . VAL A 1 461 ? 24.833 38.005 9.437 1.00 79.44 461 VAL A C 1
ATOM 3801 O O . VAL A 1 461 ? 24.547 38.928 8.677 1.00 79.44 461 VAL A O 1
ATOM 3804 N N . ALA A 1 462 ? 25.747 38.148 10.404 1.00 83.25 462 ALA A N 1
ATOM 3805 C CA . ALA A 1 462 ? 26.507 39.382 10.611 1.00 83.25 462 ALA A CA 1
ATOM 3806 C C . ALA A 1 462 ? 27.448 39.692 9.441 1.00 83.25 462 ALA A C 1
ATOM 3808 O O . ALA A 1 462 ? 27.487 40.829 8.981 1.00 83.25 462 ALA A O 1
ATOM 3809 N N . ASN A 1 463 ? 28.138 38.690 8.894 1.00 80.00 463 ASN A N 1
ATOM 3810 C CA . ASN A 1 463 ? 28.980 38.855 7.709 1.00 80.00 463 ASN A CA 1
ATOM 3811 C C . ASN A 1 463 ? 28.163 39.211 6.468 1.00 80.00 463 ASN A C 1
ATOM 3813 O O . ASN A 1 463 ? 28.559 40.098 5.719 1.00 80.00 463 ASN A O 1
ATOM 3817 N N . PHE A 1 464 ? 26.995 38.595 6.289 1.00 78.19 464 PHE A N 1
ATOM 3818 C CA . PHE A 1 464 ? 26.072 38.938 5.211 1.00 78.19 464 PHE A CA 1
ATOM 3819 C C . PHE A 1 464 ? 25.580 40.387 5.337 1.00 78.19 464 PHE A C 1
ATOM 3821 O O . PHE A 1 464 ? 25.553 41.121 4.353 1.00 78.19 464 PHE A O 1
ATOM 3828 N N . LEU A 1 465 ? 25.261 40.839 6.553 1.00 76.75 465 LEU A N 1
ATOM 3829 C CA . LEU A 1 465 ? 24.941 42.241 6.830 1.00 76.75 465 LEU A CA 1
ATOM 3830 C C . LEU A 1 465 ? 26.120 43.179 6.576 1.00 76.75 465 LEU A C 1
ATOM 3832 O O . LEU A 1 465 ? 25.919 44.269 6.059 1.00 76.75 465 LEU A O 1
ATOM 3836 N N . ASN A 1 466 ? 27.338 42.756 6.904 1.00 82.25 466 ASN A N 1
ATOM 3837 C CA . ASN A 1 466 ? 28.561 43.528 6.695 1.00 82.25 466 ASN A CA 1
ATOM 3838 C C . ASN A 1 466 ? 28.987 43.623 5.225 1.00 82.25 466 ASN A C 1
ATOM 3840 O O . ASN A 1 466 ? 29.578 44.626 4.835 1.00 82.25 466 ASN A O 1
ATOM 3844 N N . GLN A 1 467 ? 28.690 42.602 4.421 1.00 75.94 467 GLN A N 1
ATOM 3845 C CA . GLN A 1 467 ? 28.984 42.569 2.986 1.00 75.94 467 GLN A CA 1
ATOM 3846 C C . GLN A 1 467 ? 27.923 43.278 2.148 1.00 75.94 467 GLN A C 1
ATOM 3848 O O . GLN A 1 467 ? 28.252 43.881 1.131 1.00 75.94 467 GLN A O 1
ATOM 3853 N N . HIS A 1 468 ? 26.655 43.184 2.551 1.00 70.38 468 HIS A N 1
ATOM 3854 C CA . HIS A 1 468 ? 25.532 43.687 1.760 1.00 70.38 468 HIS A CA 1
ATOM 3855 C C . HIS A 1 468 ? 24.868 44.932 2.355 1.00 70.38 468 HIS A C 1
ATOM 3857 O O . HIS A 1 468 ? 23.972 45.498 1.731 1.00 70.38 468 HIS A O 1
ATOM 3863 N N . GLY A 1 469 ? 25.270 45.351 3.555 1.00 65.88 469 GLY A N 1
ATOM 3864 C CA . GLY A 1 469 ? 24.862 46.613 4.156 1.00 65.88 469 GLY A CA 1
ATOM 3865 C C . GLY A 1 469 ? 25.715 47.770 3.645 1.00 65.88 469 GLY A C 1
ATOM 3866 O O . GLY A 1 469 ? 26.927 47.651 3.484 1.00 65.88 469 GLY A O 1
ATOM 3867 N N . THR A 1 470 ? 25.085 48.913 3.411 1.00 59.53 470 THR A N 1
ATOM 3868 C CA . THR A 1 470 ? 25.750 50.182 3.108 1.00 59.53 470 THR A CA 1
ATOM 3869 C C . THR A 1 470 ? 26.113 50.872 4.422 1.00 59.53 470 THR A C 1
ATOM 3871 O O . THR A 1 470 ? 25.270 51.453 5.102 1.00 59.53 470 THR A O 1
ATOM 3874 N N . PHE A 1 471 ? 27.377 50.754 4.831 1.00 56.69 471 PHE A N 1
ATOM 3875 C CA . PHE A 1 471 ? 27.889 51.394 6.044 1.00 56.69 471 PHE A CA 1
ATOM 3876 C C . PHE A 1 471 ? 28.453 52.763 5.689 1.00 56.69 471 PHE A C 1
ATOM 3878 O O . PHE A 1 471 ? 29.278 52.873 4.787 1.00 56.69 471 PHE A O 1
ATOM 3885 N N . THR A 1 472 ? 28.025 53.801 6.399 1.00 47.78 472 THR A N 1
ATOM 3886 C CA . THR A 1 472 ? 28.570 55.157 6.246 1.00 47.78 472 THR A CA 1
ATOM 3887 C C . THR A 1 472 ? 29.748 55.440 7.191 1.00 47.78 472 THR A C 1
ATOM 3889 O O . THR A 1 472 ? 30.359 56.494 7.072 1.00 47.78 472 THR A O 1
ATOM 3892 N N . ASP A 1 473 ? 30.100 54.490 8.071 1.00 52.12 473 ASP A N 1
ATOM 3893 C CA . ASP A 1 473 ? 31.271 54.493 8.968 1.00 52.12 473 ASP A CA 1
ATOM 3894 C C . ASP A 1 473 ? 31.939 53.096 8.982 1.00 52.12 473 ASP A C 1
ATOM 3896 O O . ASP A 1 473 ? 31.256 52.086 8.812 1.00 52.12 473 ASP A O 1
ATOM 3900 N N . ASP A 1 474 ? 33.248 53.009 9.267 1.00 52.31 474 ASP A N 1
ATOM 3901 C CA . ASP A 1 474 ? 34.077 51.774 9.257 1.00 52.31 474 ASP A CA 1
ATOM 3902 C C . ASP A 1 474 ? 33.719 50.705 10.327 1.00 52.31 474 ASP A C 1
ATOM 3904 O O . ASP A 1 474 ? 34.477 49.766 10.591 1.00 52.31 474 ASP A O 1
ATOM 3908 N N . ARG A 1 475 ? 32.549 50.799 10.969 1.00 58.16 475 ARG A N 1
ATOM 3909 C CA . ARG A 1 475 ? 32.099 49.843 11.996 1.00 58.16 475 ARG A CA 1
ATOM 3910 C C . ARG A 1 475 ? 31.319 48.682 11.385 1.00 58.16 475 ARG A C 1
ATOM 3912 O O . ARG A 1 475 ? 30.382 48.881 10.620 1.00 58.16 475 ARG A O 1
ATOM 3919 N N . ARG A 1 476 ? 31.675 47.456 11.777 1.00 68.88 476 ARG A N 1
ATOM 3920 C CA . ARG A 1 476 ? 31.049 46.201 11.326 1.00 68.88 476 ARG A CA 1
ATOM 3921 C C . ARG A 1 476 ? 30.214 45.571 12.444 1.00 68.88 476 ARG A C 1
ATOM 3923 O O . ARG A 1 476 ? 30.649 45.564 13.593 1.00 68.88 476 ARG A O 1
ATOM 3930 N N . PHE A 1 477 ? 29.050 45.014 12.104 1.00 74.25 477 PHE A N 1
ATOM 3931 C CA . PHE A 1 477 ? 28.200 44.260 13.031 1.00 74.25 477 PHE A CA 1
ATOM 3932 C C . PHE A 1 477 ? 28.897 42.980 13.496 1.00 74.25 477 PHE A C 1
ATOM 3934 O O . PHE A 1 477 ? 29.462 42.255 12.675 1.00 74.25 477 PHE A O 1
ATOM 3941 N N . ASN A 1 478 ? 28.793 42.646 14.784 1.00 78.44 478 ASN A N 1
ATOM 3942 C CA . ASN A 1 478 ? 29.200 41.329 15.290 1.00 78.44 478 ASN A CA 1
ATOM 3943 C C . ASN A 1 478 ? 27.991 40.406 15.532 1.00 78.44 478 ASN A C 1
ATOM 3945 O O . ASN A 1 478 ? 26.859 40.859 15.713 1.00 78.44 478 ASN A O 1
ATOM 3949 N N . ALA A 1 479 ? 28.228 39.094 15.592 1.00 79.69 479 ALA A N 1
ATOM 3950 C CA . ALA A 1 479 ? 27.171 38.096 15.777 1.00 79.69 479 ALA A CA 1
ATOM 3951 C C . ALA A 1 479 ? 26.303 38.321 17.026 1.00 79.69 479 ALA A C 1
ATOM 3953 O O . ALA A 1 479 ? 25.110 38.014 17.018 1.00 79.69 479 ALA A O 1
ATOM 3954 N N . LYS A 1 480 ? 26.876 38.886 18.096 1.00 77.81 480 LYS A N 1
ATOM 3955 C CA . LYS A 1 480 ? 26.176 39.143 19.360 1.00 77.81 480 LYS A CA 1
ATOM 3956 C C . LYS A 1 480 ? 25.180 40.303 19.236 1.00 77.81 480 LYS A C 1
ATOM 3958 O O . LYS A 1 480 ? 24.086 40.227 19.789 1.00 77.81 480 LYS A O 1
ATOM 3963 N N . GLU A 1 481 ? 25.514 41.338 18.470 1.00 78.31 481 GLU A N 1
ATOM 3964 C CA . GLU A 1 481 ? 24.645 42.489 18.183 1.00 78.31 481 GLU A CA 1
ATOM 3965 C C . GLU A 1 481 ? 23.497 42.121 17.238 1.00 78.31 481 GLU A C 1
ATOM 3967 O O . GLU A 1 481 ? 22.345 42.477 17.494 1.00 78.31 481 GLU A O 1
ATOM 3972 N N . VAL A 1 482 ? 23.798 41.350 16.189 1.00 78.62 482 VAL A N 1
ATOM 3973 C CA . VAL A 1 482 ? 22.815 40.825 15.227 1.00 78.62 482 VAL A CA 1
ATOM 3974 C C . VAL A 1 482 ? 21.798 39.913 15.917 1.00 78.62 482 VAL A C 1
ATOM 3976 O O . VAL A 1 482 ? 20.591 40.060 15.717 1.00 78.62 482 VAL A O 1
ATOM 3979 N N . LEU A 1 483 ? 22.273 39.014 16.785 1.00 80.56 483 LEU A N 1
ATOM 3980 C CA . LEU A 1 483 ? 21.427 38.136 17.594 1.00 80.56 483 LEU A CA 1
ATOM 3981 C C . LEU A 1 483 ? 20.529 38.927 18.553 1.00 80.56 483 LEU A C 1
ATOM 3983 O O . LEU A 1 483 ? 19.338 38.631 18.663 1.00 80.56 483 LEU A O 1
ATOM 3987 N N . ASN A 1 484 ? 21.077 39.932 19.241 1.00 79.19 484 ASN A N 1
ATOM 3988 C CA . ASN A 1 484 ? 20.301 40.746 20.174 1.00 79.19 484 ASN A CA 1
ATOM 3989 C C . ASN A 1 484 ? 19.218 41.553 19.450 1.00 79.19 484 ASN A C 1
ATOM 3991 O O . ASN A 1 484 ? 18.087 41.584 19.926 1.00 79.19 484 ASN A O 1
ATOM 3995 N N . LYS A 1 485 ? 19.505 42.120 18.269 1.00 78.94 485 LYS A N 1
ATOM 3996 C CA . LYS A 1 485 ? 18.483 42.838 17.493 1.00 78.94 485 LYS A CA 1
ATOM 3997 C C . LYS A 1 485 ? 17.411 41.922 16.914 1.00 78.94 485 LYS A C 1
ATOM 3999 O O . LYS A 1 485 ? 16.238 42.284 16.915 1.00 78.94 485 LYS A O 1
ATOM 4004 N N . ALA A 1 486 ? 17.789 40.739 16.431 1.00 74.44 486 ALA A N 1
ATOM 4005 C CA . ALA A 1 486 ? 16.824 39.767 15.928 1.00 74.44 486 ALA A CA 1
ATOM 4006 C C . ALA A 1 486 ? 15.855 39.303 17.032 1.00 74.44 486 ALA A C 1
ATOM 4008 O O . ALA A 1 486 ? 14.666 39.144 16.766 1.00 74.44 486 ALA A O 1
ATOM 4009 N N . LYS A 1 487 ? 16.344 39.150 18.272 1.00 70.81 487 LYS A N 1
ATOM 4010 C CA . LYS A 1 487 ? 15.505 38.870 19.448 1.00 70.81 487 LYS A CA 1
ATOM 4011 C C . LYS A 1 487 ? 14.596 40.048 19.813 1.00 70.81 487 LYS A C 1
ATOM 4013 O O . LYS A 1 487 ? 13.424 39.824 20.082 1.00 70.81 487 LYS A O 1
ATOM 4018 N N . ASP A 1 488 ? 15.103 41.277 19.747 1.00 70.69 488 ASP A N 1
ATOM 4019 C CA . ASP A 1 488 ? 14.352 42.510 20.042 1.00 70.69 488 ASP A CA 1
ATOM 4020 C C . ASP A 1 488 ? 13.190 42.756 19.046 1.00 70.69 488 ASP A C 1
ATOM 4022 O O . ASP A 1 488 ? 12.085 43.154 19.422 1.00 70.69 488 ASP A O 1
ATOM 4026 N N . LEU A 1 489 ? 13.402 42.426 17.764 1.00 63.97 489 LEU A N 1
ATOM 4027 C CA . LEU A 1 489 ? 12.367 42.431 16.713 1.00 63.97 489 LEU A CA 1
ATOM 4028 C C . LEU A 1 489 ? 11.324 41.317 16.877 1.00 63.97 489 LEU A C 1
ATOM 4030 O O . LEU A 1 489 ? 10.234 41.420 16.322 1.00 63.97 489 LEU A O 1
ATOM 4034 N N . GLN A 1 490 ? 11.656 40.248 17.604 1.00 56.75 490 GLN A N 1
ATOM 4035 C CA . GLN A 1 490 ? 10.706 39.193 17.960 1.00 56.75 490 GLN A CA 1
ATOM 4036 C C . GLN A 1 490 ? 9.925 39.510 19.243 1.00 56.75 490 GLN A C 1
ATOM 4038 O O . GLN A 1 490 ? 8.835 38.970 19.411 1.00 56.75 490 GLN A O 1
ATOM 4043 N N . SER A 1 491 ? 10.452 40.360 20.135 1.00 49.34 491 SER A N 1
ATOM 4044 C CA . SER A 1 491 ? 9.841 40.685 21.434 1.00 49.34 491 SER A CA 1
ATOM 4045 C C . SER A 1 491 ? 9.055 42.000 21.480 1.00 49.34 491 SER A C 1
ATOM 4047 O O . SER A 1 491 ? 8.466 42.295 22.515 1.00 49.34 491 SER A O 1
ATOM 4049 N N . SER A 1 492 ? 9.027 42.795 20.404 1.00 44.75 492 SER A N 1
ATOM 4050 C CA . SER A 1 492 ? 8.209 44.014 20.319 1.00 44.75 492 SER A CA 1
ATOM 4051 C C . SER A 1 492 ? 6.908 43.762 19.549 1.00 44.75 492 SER A C 1
ATOM 4053 O O . SER A 1 492 ? 6.899 43.228 18.442 1.00 44.75 492 SER A O 1
ATOM 4055 N N . ASP A 1 493 ? 5.801 44.124 20.195 1.00 36.88 493 ASP A N 1
ATOM 4056 C CA . ASP A 1 493 ? 4.442 43.741 19.837 1.00 36.88 493 ASP A CA 1
ATOM 4057 C C . ASP A 1 493 ? 4.017 44.094 18.408 1.00 36.88 493 ASP A C 1
ATOM 4059 O O . ASP A 1 493 ? 4.174 45.196 17.877 1.00 36.88 493 ASP A O 1
ATOM 4063 N N . PHE A 1 494 ? 3.373 43.100 17.819 1.00 47.03 494 PHE A N 1
ATOM 4064 C CA . PHE A 1 494 ? 2.917 43.010 16.448 1.00 47.03 494 PHE A CA 1
ATOM 4065 C C . PHE A 1 494 ? 1.606 43.794 16.246 1.00 47.03 494 PHE A C 1
ATOM 4067 O O . PHE A 1 494 ? 0.582 43.193 15.951 1.00 47.03 494 PHE A O 1
ATOM 4074 N N . SER A 1 495 ? 1.573 45.124 16.425 1.00 46.31 495 SER A N 1
ATOM 4075 C CA . SER A 1 495 ? 0.468 45.963 15.901 1.00 46.31 495 SER A CA 1
ATOM 4076 C C . SER A 1 495 ? 0.706 47.482 16.008 1.00 46.31 495 SER A C 1
ATOM 4078 O O . SER A 1 495 ? 0.495 48.075 17.058 1.00 46.31 495 SER A O 1
ATOM 4080 N N . LYS A 1 496 ? 1.067 48.144 14.893 1.00 37.19 496 LYS A N 1
ATOM 4081 C CA . LYS A 1 496 ? 0.453 49.391 14.357 1.00 37.19 496 LYS A CA 1
ATOM 4082 C C . LYS A 1 496 ? 1.334 50.077 13.300 1.00 37.19 496 LYS A C 1
ATOM 4084 O O . LYS A 1 496 ? 2.557 50.061 13.327 1.00 37.19 496 LYS A O 1
ATOM 4089 N N . SER A 1 497 ? 0.632 50.653 12.330 1.00 54.78 497 SER A N 1
ATOM 4090 C CA . SER A 1 497 ? 1.066 51.258 11.071 1.00 54.78 497 SER A CA 1
ATOM 4091 C C . SER A 1 497 ? 1.459 52.736 11.236 1.00 54.78 497 SER A C 1
ATOM 4093 O O . SER A 1 497 ? 0.615 53.503 11.691 1.00 54.78 497 SER A O 1
ATOM 4095 N N . SER A 1 498 ? 2.651 53.150 10.774 1.00 41.38 498 SER A N 1
ATOM 4096 C CA . SER A 1 498 ? 2.913 54.523 10.260 1.00 41.38 498 SER A CA 1
ATOM 4097 C C . SER A 1 498 ? 4.320 54.720 9.657 1.00 41.38 498 SER A C 1
ATOM 4099 O O . SER A 1 498 ? 4.463 55.437 8.673 1.00 41.38 498 SER A O 1
ATOM 4101 N N . LEU A 1 499 ? 5.360 54.030 10.140 1.00 41.59 499 LEU A N 1
ATOM 4102 C CA . LEU A 1 499 ? 6.754 54.266 9.698 1.00 41.59 499 LEU A CA 1
ATOM 4103 C C . LEU A 1 499 ? 7.134 53.659 8.332 1.00 41.59 499 LEU A C 1
ATOM 4105 O O . LEU A 1 499 ? 8.109 54.072 7.711 1.00 41.59 499 LEU A O 1
ATOM 4109 N N . LYS A 1 500 ? 6.356 52.694 7.825 1.00 41.81 500 LYS A N 1
ATOM 4110 C CA . LYS A 1 500 ? 6.641 52.017 6.544 1.00 41.81 500 LYS A CA 1
ATOM 4111 C C . LYS A 1 500 ? 6.249 52.852 5.313 1.00 41.81 500 LYS A C 1
ATOM 4113 O O . LYS A 1 500 ? 6.696 52.529 4.219 1.00 41.81 500 LYS A O 1
ATOM 4118 N N . LYS A 1 501 ? 5.421 53.891 5.490 1.00 44.50 501 LYS A N 1
ATOM 4119 C CA . LYS A 1 501 ? 4.910 54.736 4.398 1.00 44.50 501 LYS A CA 1
ATOM 4120 C C . LYS A 1 501 ? 5.854 55.911 4.092 1.00 44.50 501 LYS A C 1
ATOM 4122 O O . LYS A 1 501 ? 6.220 56.078 2.940 1.00 44.50 501 LYS A O 1
ATOM 4127 N N . ALA A 1 502 ? 6.363 56.605 5.116 1.00 40.47 502 ALA A N 1
ATOM 4128 C CA . ALA A 1 502 ? 7.248 57.767 4.945 1.00 40.47 502 ALA A CA 1
ATOM 4129 C C . ALA A 1 502 ? 8.653 57.411 4.411 1.00 40.47 502 ALA A C 1
ATOM 4131 O O . ALA A 1 502 ? 9.179 58.084 3.533 1.00 40.47 502 ALA A O 1
ATOM 4132 N N . ALA A 1 503 ? 9.235 56.290 4.858 1.00 42.44 503 ALA A N 1
ATOM 4133 C CA . ALA A 1 503 ? 10.573 55.866 4.424 1.00 42.44 503 ALA A CA 1
ATOM 4134 C C . ALA A 1 503 ? 10.642 55.410 2.951 1.00 42.44 503 ALA A C 1
ATOM 4136 O O . ALA A 1 503 ? 11.727 55.311 2.383 1.00 42.44 503 ALA A O 1
ATOM 4137 N N . ASN A 1 504 ? 9.496 55.092 2.340 1.00 44.38 504 ASN A N 1
ATOM 4138 C CA . ASN A 1 504 ? 9.418 54.719 0.929 1.00 44.38 504 ASN A CA 1
ATOM 4139 C C . ASN A 1 504 ? 9.168 55.937 0.011 1.00 44.38 504 ASN A C 1
ATOM 4141 O O . ASN A 1 504 ? 9.445 55.823 -1.179 1.00 44.38 504 ASN A O 1
ATOM 4145 N N . GLU A 1 505 ? 8.689 57.075 0.533 1.00 44.38 505 GLU A N 1
ATOM 4146 C CA . GLU A 1 505 ? 8.541 58.331 -0.229 1.00 44.38 505 GLU A CA 1
ATOM 4147 C C . GLU A 1 505 ? 9.889 59.071 -0.356 1.00 44.38 505 GLU A C 1
ATOM 4149 O O . GLU A 1 505 ? 10.284 59.415 -1.465 1.00 44.38 505 GLU A O 1
ATOM 4154 N N . GLU A 1 506 ? 10.683 59.196 0.718 1.00 45.88 506 GLU A N 1
ATOM 4155 C CA . GLU A 1 506 ? 12.002 59.871 0.658 1.00 45.88 506 GLU A CA 1
ATOM 4156 C C . GLU A 1 506 ? 13.060 59.103 -0.157 1.00 45.88 506 GLU A C 1
ATOM 4158 O O . GLU A 1 506 ? 13.899 59.702 -0.831 1.00 45.88 506 GLU A O 1
ATOM 4163 N N . ALA A 1 507 ? 13.005 57.765 -0.149 1.00 45.78 507 ALA A N 1
ATOM 4164 C CA . ALA A 1 507 ? 13.906 56.929 -0.947 1.00 45.78 507 ALA A CA 1
ATOM 4165 C C . ALA A 1 507 ? 13.618 57.018 -2.459 1.00 45.78 507 ALA A C 1
ATOM 4167 O O . ALA A 1 507 ? 14.494 56.717 -3.272 1.00 45.78 507 ALA A O 1
ATOM 4168 N N . PHE A 1 508 ? 12.403 57.433 -2.838 1.00 48.03 508 PHE A N 1
ATOM 4169 C CA . PHE A 1 508 ? 12.012 57.608 -4.231 1.00 48.03 508 PHE A CA 1
ATOM 4170 C C . PHE A 1 508 ? 12.530 58.941 -4.814 1.00 48.03 508 PHE A C 1
ATOM 4172 O O . PHE A 1 508 ? 13.020 58.964 -5.944 1.00 48.03 508 PHE A O 1
ATOM 4179 N N . ASP A 1 509 ? 12.539 60.024 -4.032 1.00 47.12 509 ASP A N 1
ATOM 4180 C CA . ASP A 1 509 ? 12.973 61.355 -4.495 1.00 47.12 509 ASP A CA 1
ATOM 4181 C C . ASP A 1 509 ? 14.497 61.488 -4.663 1.00 47.12 509 ASP A C 1
ATOM 4183 O O . ASP A 1 509 ? 14.980 62.205 -5.548 1.00 47.12 509 ASP A O 1
ATOM 4187 N N . GLN A 1 510 ? 15.280 60.758 -3.861 1.00 49.06 510 GLN A N 1
ATOM 4188 C CA . GLN A 1 510 ? 16.743 60.748 -3.982 1.00 49.06 510 GLN A CA 1
ATOM 4189 C C . GLN A 1 510 ? 17.198 60.054 -5.284 1.00 49.06 510 GLN A C 1
ATOM 4191 O O . GLN A 1 510 ? 18.177 60.467 -5.907 1.00 49.06 510 GLN A O 1
ATOM 4196 N N . PHE A 1 511 ? 16.436 59.054 -5.745 1.00 46.59 511 PHE A N 1
ATOM 4197 C CA . PHE A 1 511 ? 16.707 58.290 -6.967 1.00 46.59 511 PHE A CA 1
ATOM 4198 C C . PHE A 1 511 ? 16.438 59.091 -8.260 1.00 46.59 511 PHE A C 1
ATOM 4200 O O . PHE A 1 511 ? 17.106 58.869 -9.273 1.00 46.59 511 PHE A O 1
ATOM 4207 N N . GLU A 1 512 ? 15.521 60.071 -8.253 1.00 47.75 512 GLU A N 1
ATOM 4208 C CA . GLU A 1 512 ? 15.290 60.951 -9.415 1.00 47.75 512 GLU A CA 1
ATOM 4209 C C . GLU A 1 512 ? 16.415 61.980 -9.646 1.00 47.75 512 GLU A C 1
ATOM 4211 O O . GLU A 1 512 ? 16.656 62.374 -10.792 1.00 47.75 512 GLU A O 1
ATOM 4216 N N . LYS A 1 513 ? 17.150 62.396 -8.603 1.00 44.16 513 LYS A N 1
ATOM 4217 C CA . LYS A 1 513 ? 18.240 63.386 -8.731 1.00 44.16 513 LYS A CA 1
ATOM 4218 C C . LYS A 1 513 ? 19.533 62.797 -9.296 1.00 44.16 513 LYS A C 1
ATOM 4220 O O . LYS A 1 513 ? 20.202 63.471 -10.082 1.00 44.16 513 LYS A O 1
ATOM 4225 N N . ASP A 1 514 ? 19.839 61.540 -8.987 1.00 45.50 514 ASP A N 1
ATOM 4226 C CA . ASP A 1 514 ? 21.064 60.886 -9.469 1.00 45.50 514 ASP A CA 1
ATOM 4227 C C . ASP A 1 514 ? 20.982 60.491 -10.952 1.00 45.50 514 ASP A C 1
ATOM 4229 O O . ASP A 1 514 ? 21.998 60.451 -11.650 1.00 45.50 514 ASP A O 1
ATOM 4233 N N . LYS A 1 515 ? 19.768 60.337 -11.502 1.00 43.28 515 LYS A N 1
ATOM 4234 C CA . LYS A 1 515 ? 19.562 60.075 -12.936 1.00 43.28 515 LYS A CA 1
ATOM 4235 C C . LYS A 1 515 ? 19.854 61.292 -13.837 1.00 43.28 515 LYS A C 1
ATOM 4237 O O . LYS A 1 515 ? 20.021 61.123 -15.041 1.00 43.28 515 LYS A O 1
ATOM 4242 N N . LYS A 1 516 ? 19.962 62.508 -13.279 1.00 38.72 516 LYS A N 1
ATOM 4243 C CA . LYS A 1 516 ? 20.235 63.757 -14.024 1.00 38.72 516 LYS A CA 1
ATOM 4244 C C . LYS A 1 516 ? 21.727 64.084 -14.221 1.00 38.72 516 LYS A C 1
ATOM 4246 O O . LYS A 1 516 ? 22.022 65.078 -14.875 1.00 38.72 516 LYS A O 1
ATOM 4251 N N . LYS A 1 517 ? 22.665 63.284 -13.688 1.00 38.22 517 LYS A N 1
ATOM 4252 C CA . LYS A 1 517 ? 24.117 63.583 -13.726 1.00 38.22 517 LYS A CA 1
ATOM 4253 C C . LYS A 1 517 ? 24.981 62.695 -14.637 1.00 38.22 517 LYS A C 1
ATOM 4255 O O . LYS A 1 517 ? 26.167 62.976 -14.750 1.00 38.22 517 LYS A O 1
ATOM 4260 N N . VAL A 1 518 ? 24.427 61.681 -15.314 1.00 38.03 518 VAL A N 1
ATOM 4261 C CA . VAL A 1 518 ? 25.213 60.753 -16.173 1.00 38.03 518 VAL A CA 1
ATOM 4262 C C . VAL A 1 518 ? 24.907 60.886 -17.678 1.00 38.03 518 VAL A C 1
ATOM 4264 O O . VAL A 1 518 ? 25.477 60.174 -18.493 1.00 38.03 518 VAL A O 1
ATOM 4267 N N . VAL A 1 519 ? 24.088 61.853 -18.098 1.00 35.84 519 VAL A N 1
ATOM 4268 C CA . VAL A 1 519 ? 23.990 62.243 -19.519 1.00 35.84 519 VAL A CA 1
ATOM 4269 C C . VAL A 1 519 ? 24.714 63.574 -19.682 1.00 35.84 519 VAL A C 1
ATOM 4271 O O . VAL A 1 519 ? 24.087 64.612 -19.530 1.00 35.84 519 VAL A O 1
ATOM 4274 N N . ASN A 1 520 ? 26.042 63.536 -19.844 1.00 34.84 520 ASN A N 1
ATOM 4275 C CA . ASN A 1 520 ? 26.867 64.617 -20.413 1.00 34.84 520 ASN A CA 1
ATOM 4276 C C . ASN A 1 520 ? 28.346 64.185 -20.518 1.00 34.84 520 ASN A C 1
ATOM 4278 O O . ASN A 1 520 ? 29.215 64.855 -19.975 1.00 34.84 520 ASN A O 1
ATOM 4282 N N . VAL A 1 521 ? 28.648 63.073 -21.203 1.00 33.22 521 VAL A N 1
ATOM 4283 C CA . VAL A 1 521 ? 29.956 62.870 -21.862 1.00 33.22 521 VAL A CA 1
ATOM 4284 C C . VAL A 1 521 ? 29.748 62.032 -23.138 1.00 33.22 521 VAL A C 1
ATOM 4286 O O . VAL A 1 521 ? 29.791 60.810 -23.096 1.00 33.22 521 VAL A O 1
ATOM 4289 N N . VAL A 1 522 ? 29.487 62.758 -24.231 1.00 28.59 522 VAL A N 1
ATOM 4290 C CA . VAL A 1 522 ? 29.924 62.545 -25.629 1.00 28.59 522 VAL A CA 1
ATOM 4291 C C . VAL A 1 522 ? 29.510 61.253 -26.365 1.00 28.59 522 VAL A C 1
ATOM 4293 O O . VAL A 1 522 ? 30.115 60.194 -26.215 1.00 28.59 522 VAL A O 1
ATOM 4296 N N . ASP A 1 523 ? 28.519 61.440 -27.247 1.00 29.25 523 ASP A N 1
ATOM 4297 C CA . ASP A 1 523 ? 28.320 60.759 -28.535 1.00 29.25 523 ASP A CA 1
ATOM 4298 C C . ASP A 1 523 ? 29.574 60.819 -29.423 1.00 29.25 523 ASP A C 1
ATOM 4300 O O . ASP A 1 523 ? 30.166 61.888 -29.556 1.00 29.25 523 ASP A O 1
ATOM 4304 N N . ASP A 1 524 ? 29.876 59.741 -30.155 1.00 26.44 524 ASP A N 1
ATOM 4305 C CA . ASP A 1 524 ? 30.314 59.898 -31.546 1.00 26.44 524 ASP A CA 1
ATOM 4306 C C . ASP A 1 524 ? 29.922 58.698 -32.435 1.00 26.44 524 ASP A C 1
ATOM 4308 O O . ASP A 1 524 ? 30.063 57.528 -32.071 1.00 26.44 524 ASP A O 1
ATOM 4312 N N . ASN A 1 525 ? 29.388 59.048 -33.608 1.00 31.03 525 ASN A N 1
ATOM 4313 C CA . ASN A 1 525 ? 28.891 58.212 -34.712 1.00 31.03 525 ASN A CA 1
ATOM 4314 C C . ASN A 1 525 ? 29.999 57.336 -35.348 1.00 31.03 525 ASN A C 1
ATOM 4316 O O . ASN A 1 525 ? 31.173 57.682 -35.322 1.00 31.03 525 ASN A O 1
ATOM 4320 N N . SER A 1 526 ? 29.718 56.221 -36.037 1.00 26.36 526 SER A N 1
ATOM 4321 C CA . SER A 1 526 ? 29.167 56.165 -37.413 1.00 26.36 526 SER A CA 1
ATOM 4322 C C . SER A 1 526 ? 29.065 54.683 -37.855 1.00 26.36 526 SER A C 1
ATOM 4324 O O . SER A 1 526 ? 29.976 53.910 -37.589 1.00 26.36 526 SER A O 1
ATOM 4326 N N . ILE A 1 527 ? 27.909 54.143 -38.274 1.00 28.08 527 ILE A N 1
ATOM 4327 C CA . ILE A 1 527 ? 27.167 54.211 -39.561 1.00 28.08 527 ILE A CA 1
ATOM 4328 C C . ILE A 1 527 ? 27.732 53.337 -40.706 1.00 28.08 527 ILE A C 1
ATOM 4330 O O . ILE A 1 527 ? 28.911 53.398 -41.029 1.00 28.08 527 ILE A O 1
ATOM 4334 N N . SER A 1 528 ? 26.770 52.702 -41.410 1.00 28.23 528 SER A N 1
ATOM 4335 C CA . SER A 1 528 ? 26.739 52.168 -42.797 1.00 28.23 528 SER A CA 1
ATOM 4336 C C . SER A 1 528 ? 26.980 50.658 -42.948 1.00 28.23 528 SER A C 1
ATOM 4338 O O . SER A 1 528 ? 27.883 50.123 -42.331 1.00 28.23 528 SER A O 1
ATOM 4340 N N . LYS A 1 529 ? 26.260 49.896 -43.789 1.00 23.75 529 LYS A N 1
ATOM 4341 C CA . LYS A 1 529 ? 25.237 50.199 -44.810 1.00 23.75 529 LYS A CA 1
ATOM 4342 C C . LYS A 1 529 ? 24.573 48.883 -45.268 1.00 23.75 529 LYS A C 1
ATOM 4344 O O . LYS A 1 529 ? 25.158 47.815 -45.123 1.00 23.75 529 LYS A O 1
ATOM 4349 N N . ASN A 1 530 ? 23.387 49.002 -45.864 1.00 27.45 530 ASN A N 1
ATOM 4350 C CA . ASN A 1 530 ? 22.735 47.994 -46.712 1.00 27.45 530 ASN A CA 1
ATOM 4351 C C . ASN A 1 530 ? 23.515 47.718 -48.016 1.00 27.45 530 ASN A C 1
ATOM 4353 O O . ASN A 1 530 ? 24.284 48.577 -48.434 1.00 27.45 530 ASN A O 1
ATOM 4357 N N . ASP A 1 531 ? 23.223 46.585 -48.678 1.00 25.30 531 ASP A N 1
ATOM 4358 C CA . ASP A 1 531 ? 22.706 46.469 -50.072 1.00 25.30 531 ASP A CA 1
ATOM 4359 C C . ASP A 1 531 ? 22.500 44.963 -50.410 1.00 25.30 531 ASP A C 1
ATOM 4361 O O . ASP A 1 531 ? 23.417 44.173 -50.223 1.00 25.30 531 ASP A O 1
ATOM 4365 N N . ALA A 1 532 ? 21.267 44.452 -50.610 1.00 24.56 532 ALA A N 1
ATOM 4366 C CA . ALA A 1 532 ? 20.472 44.340 -51.866 1.00 24.56 532 ALA A CA 1
ATOM 4367 C C . ALA A 1 532 ? 21.001 43.245 -52.849 1.00 24.56 532 ALA A C 1
ATOM 4369 O O . ALA A 1 532 ? 22.186 42.949 -52.751 1.00 24.56 532 ALA A O 1
ATOM 4370 N N . PRO A 1 533 ? 20.231 42.652 -53.818 1.00 36.94 533 PRO A N 1
ATOM 4371 C CA . PRO A 1 533 ? 18.950 43.118 -54.402 1.00 36.94 533 PRO A CA 1
ATOM 4372 C C . PRO A 1 533 ? 17.885 42.058 -54.887 1.00 36.94 533 PRO A C 1
ATOM 4374 O O . PRO A 1 533 ? 18.209 40.905 -55.128 1.00 36.94 533 PRO A O 1
ATOM 4377 N N . LYS A 1 534 ? 16.641 42.552 -55.142 1.00 26.28 534 LYS A N 1
ATOM 4378 C CA . LYS A 1 534 ? 15.689 42.330 -56.296 1.00 26.28 534 LYS A CA 1
ATOM 4379 C C . LYS A 1 534 ? 15.180 40.893 -56.649 1.00 26.28 534 LYS A C 1
ATOM 4381 O O . LYS A 1 534 ? 15.961 39.964 -56.633 1.00 26.28 534 LYS A O 1
ATOM 4386 N N . LEU A 1 535 ? 13.923 40.586 -57.052 1.00 23.22 535 LEU A N 1
ATOM 4387 C CA . LEU A 1 535 ? 12.838 41.236 -57.843 1.00 23.22 535 LEU A CA 1
ATOM 4388 C C . LEU A 1 535 ? 11.436 40.570 -57.558 1.00 23.22 535 LEU A C 1
ATOM 4390 O O . LEU A 1 535 ? 11.390 39.351 -57.475 1.00 23.22 535 LEU A O 1
ATOM 4394 N N . VAL A 1 536 ? 10.326 41.349 -57.437 1.00 30.84 536 VAL A N 1
ATOM 4395 C CA . VAL A 1 536 ? 9.075 41.431 -58.294 1.00 30.84 536 VAL A CA 1
ATOM 4396 C C . VAL A 1 536 ? 8.024 40.294 -58.131 1.00 30.84 536 VAL A C 1
ATOM 4398 O O . VAL A 1 536 ? 8.426 39.147 -58.063 1.00 30.84 536 VAL A O 1
ATOM 4401 N N . ASN A 1 537 ? 6.674 40.419 -58.076 1.00 30.61 537 ASN A N 1
ATOM 4402 C CA . ASN A 1 537 ? 5.562 41.377 -58.379 1.00 30.61 537 ASN A CA 1
ATOM 4403 C C . ASN A 1 537 ? 4.335 40.980 -57.483 1.00 30.61 537 ASN A C 1
ATOM 4405 O O . ASN A 1 537 ? 4.310 39.846 -57.024 1.00 30.61 537 ASN A O 1
ATOM 4409 N N . GLY A 1 538 ? 3.243 41.723 -57.218 1.00 27.62 538 GLY A N 1
ATOM 4410 C CA . GLY A 1 538 ? 2.735 43.037 -57.637 1.00 27.62 538 GLY A CA 1
ATOM 4411 C C . GLY A 1 538 ? 1.345 43.372 -57.003 1.00 27.62 538 GLY A C 1
ATOM 4412 O O . GLY A 1 538 ? 0.627 42.466 -56.599 1.00 27.62 538 GLY A O 1
ATOM 4413 N N . THR A 1 539 ? 1.021 44.685 -56.945 1.00 29.09 539 THR A N 1
ATOM 4414 C CA . THR A 1 539 ? -0.282 45.431 -57.074 1.00 29.09 539 THR A CA 1
ATOM 4415 C C . THR A 1 539 ? -1.533 45.036 -56.242 1.00 29.09 539 THR A C 1
ATOM 4417 O O . THR A 1 539 ? -1.854 43.868 -56.146 1.00 29.09 539 THR A O 1
ATOM 4420 N N . THR A 1 540 ? -2.372 45.925 -55.658 1.00 27.11 540 THR A N 1
ATOM 4421 C CA . THR A 1 540 ? -2.762 47.328 -55.974 1.00 27.11 540 THR A CA 1
ATOM 4422 C C . THR A 1 540 ? -3.469 48.053 -54.786 1.00 27.11 540 THR A C 1
ATOM 4424 O O . THR A 1 540 ? -4.041 47.411 -53.916 1.00 27.11 540 THR A O 1
ATOM 4427 N N . LYS A 1 541 ? -3.412 49.402 -54.830 1.00 25.53 541 LYS A N 1
ATOM 4428 C CA . LYS A 1 541 ? -3.978 50.555 -54.042 1.00 25.53 541 LYS A CA 1
ATOM 4429 C C . LYS A 1 541 ? -5.526 50.589 -53.843 1.00 25.53 541 LYS A C 1
ATOM 4431 O O . LYS A 1 541 ? -6.139 49.702 -54.426 1.00 25.53 541 LYS A O 1
ATOM 4436 N N . PRO A 1 542 ? -6.199 51.607 -53.197 1.00 35.88 542 PRO A N 1
ATOM 4437 C CA . PRO A 1 542 ? -5.814 53.016 -52.828 1.00 35.88 542 PRO A CA 1
ATOM 4438 C C . PRO A 1 542 ? -6.206 53.520 -51.388 1.00 35.88 542 PRO A C 1
ATOM 4440 O O . PRO A 1 542 ? -7.029 52.898 -50.738 1.00 35.88 542 PRO A O 1
ATOM 4443 N N . LYS A 1 543 ? -5.527 54.507 -50.742 1.00 26.47 543 LYS A N 1
ATOM 4444 C CA . LYS A 1 543 ? -5.542 56.015 -50.840 1.00 26.47 543 LYS A CA 1
ATOM 4445 C C . LYS A 1 543 ? -6.805 56.643 -50.159 1.00 26.47 543 LYS A C 1
ATOM 4447 O O . LYS A 1 543 ? -7.892 56.214 -50.500 1.00 26.47 543 LYS A O 1
ATOM 4452 N N . VAL A 1 544 ? -6.776 57.592 -49.194 1.00 27.91 544 VAL A N 1
ATOM 4453 C CA . VAL A 1 544 ? -6.469 59.052 -49.292 1.00 27.91 544 VAL A CA 1
ATOM 4454 C C . VAL A 1 544 ? -6.593 59.778 -47.907 1.00 27.91 544 VAL A C 1
ATOM 4456 O O . VAL A 1 544 ? -7.542 59.516 -47.182 1.00 27.91 544 VAL A O 1
ATOM 4459 N N . ASN A 1 545 ? -5.647 60.708 -47.649 1.00 25.66 545 ASN A N 1
ATOM 4460 C CA . ASN A 1 545 ? -5.578 62.019 -46.928 1.00 25.66 545 ASN A CA 1
ATOM 4461 C C . ASN A 1 545 ? -6.247 62.361 -45.569 1.00 25.66 545 ASN A C 1
ATOM 4463 O O . ASN A 1 545 ? -7.433 62.132 -45.363 1.00 25.66 545 ASN A O 1
ATOM 4467 N N . GLY A 1 546 ? -5.511 63.169 -44.774 1.00 25.80 546 GLY A N 1
ATOM 4468 C CA . GLY A 1 546 ? -6.073 64.245 -43.930 1.00 25.80 546 GLY A CA 1
ATOM 4469 C C . GLY A 1 546 ? -5.261 64.666 -42.685 1.00 25.80 546 GLY A C 1
ATOM 4470 O O . GLY A 1 546 ? -5.449 64.072 -41.636 1.00 25.80 546 GLY A O 1
ATOM 4471 N N . ASP A 1 547 ? -4.411 65.689 -42.846 1.00 27.77 547 ASP A N 1
ATOM 4472 C CA . ASP A 1 547 ? -3.823 66.701 -41.929 1.00 27.77 547 ASP A CA 1
ATOM 4473 C C . ASP A 1 547 ? -3.557 66.527 -40.409 1.00 27.77 547 ASP A C 1
ATOM 4475 O O . ASP A 1 547 ? -4.276 65.921 -39.620 1.00 27.77 547 ASP A O 1
ATOM 4479 N N . VAL A 1 548 ? -2.471 67.212 -40.030 1.00 39.12 548 VAL A N 1
ATOM 4480 C CA . VAL A 1 548 ? -1.696 67.253 -38.779 1.00 39.12 548 VAL A CA 1
ATOM 4481 C C . VAL A 1 548 ? -2.363 68.044 -37.641 1.00 39.12 548 VAL A C 1
ATOM 4483 O O . VAL A 1 548 ? -2.855 69.149 -37.855 1.00 39.12 548 VAL A O 1
ATOM 4486 N N . LYS A 1 549 ? -2.228 67.543 -36.399 1.00 28.34 549 LYS A N 1
ATOM 4487 C CA . LYS A 1 549 ? -1.943 68.340 -35.184 1.00 28.34 549 LYS A CA 1
ATOM 4488 C C . LYS A 1 549 ? -1.094 67.515 -34.206 1.00 28.34 549 LYS A C 1
ATOM 4490 O O . LYS A 1 549 ? -1.485 66.417 -33.817 1.00 28.34 549 LYS A O 1
ATOM 4495 N N . ASP A 1 550 ? 0.056 68.070 -33.833 1.00 43.03 550 ASP A N 1
ATOM 4496 C CA . ASP A 1 550 ? 1.086 67.488 -32.968 1.00 43.03 550 ASP A CA 1
ATOM 4497 C C . ASP A 1 550 ? 0.588 67.019 -31.595 1.00 43.03 550 ASP A C 1
ATOM 4499 O O . ASP A 1 550 ? -0.211 67.702 -30.944 1.00 43.03 550 ASP A O 1
ATOM 4503 N N . LYS A 1 551 ? 1.156 65.905 -31.106 1.00 29.81 551 LYS A N 1
ATOM 4504 C CA . LYS A 1 551 ? 1.518 65.727 -29.689 1.00 29.81 551 LYS A CA 1
ATOM 4505 C C . LYS A 1 551 ? 2.525 64.588 -29.496 1.00 29.81 551 LYS A C 1
ATOM 4507 O O . LYS A 1 551 ? 2.331 63.470 -29.960 1.00 29.81 551 LYS A O 1
ATOM 4512 N N . GLU A 1 552 ? 3.593 64.949 -28.796 1.00 30.77 552 GLU A N 1
ATOM 4513 C CA . GLU A 1 552 ? 4.850 64.243 -28.549 1.00 30.77 552 GLU A CA 1
ATOM 4514 C C . GLU A 1 552 ? 4.718 62.817 -27.984 1.00 30.77 552 GLU A C 1
ATOM 4516 O O . GLU A 1 552 ? 3.874 62.513 -27.136 1.00 30.77 552 GLU A O 1
ATOM 4521 N N . VAL A 1 553 ? 5.635 61.957 -28.431 1.00 33.22 553 VAL A N 1
ATOM 4522 C CA . VAL A 1 553 ? 5.835 60.567 -28.007 1.00 33.22 553 VAL A CA 1
ATOM 4523 C C . VAL A 1 553 ? 6.677 60.538 -26.721 1.00 33.22 553 VAL A C 1
ATOM 4525 O O . VAL A 1 553 ? 7.772 61.089 -26.688 1.00 33.22 553 VAL A O 1
ATOM 4528 N N . LYS A 1 554 ? 6.183 59.880 -25.660 1.00 35.00 554 LYS A N 1
ATOM 4529 C CA . LYS A 1 554 ? 6.942 59.571 -24.430 1.00 35.00 554 LYS A CA 1
ATOM 4530 C C . LYS A 1 554 ? 7.506 58.147 -24.499 1.00 35.00 554 LYS A C 1
ATOM 4532 O O . LYS A 1 554 ? 6.744 57.204 -24.693 1.00 35.00 554 LYS A O 1
ATOM 4537 N N . GLU A 1 555 ? 8.814 58.010 -24.292 1.00 38.22 555 GLU A N 1
ATOM 4538 C CA . GLU A 1 555 ? 9.549 56.740 -24.184 1.00 38.22 555 GLU A CA 1
ATOM 4539 C C . GLU A 1 555 ? 9.172 55.929 -22.922 1.00 38.22 555 GLU A C 1
ATOM 4541 O O . GLU A 1 555 ? 8.983 56.481 -21.834 1.00 38.22 555 GLU A O 1
ATOM 4546 N N . ASP A 1 556 ? 9.084 54.599 -23.058 1.00 48.41 556 ASP A N 1
ATOM 4547 C CA . ASP A 1 556 ? 8.740 53.642 -21.994 1.00 48.41 556 ASP A CA 1
ATOM 4548 C C . ASP A 1 556 ? 9.906 53.423 -20.993 1.00 48.41 556 ASP A C 1
ATOM 4550 O O . ASP A 1 556 ? 10.962 52.894 -21.340 1.00 48.41 556 ASP A O 1
ATOM 4554 N N . LYS A 1 557 ? 9.709 53.760 -19.707 1.00 62.78 557 LYS A N 1
ATOM 4555 C CA . LYS A 1 557 ? 10.663 53.503 -18.598 1.00 62.78 557 LYS A CA 1
ATOM 4556 C C . LYS A 1 557 ? 10.615 52.005 -18.179 1.00 62.78 557 LYS A C 1
ATOM 4558 O O . LYS A 1 557 ? 9.524 51.533 -17.840 1.00 62.78 557 LYS A O 1
ATOM 4563 N N . PRO A 1 558 ? 11.737 51.256 -18.101 1.00 74.00 558 PRO A N 1
ATOM 4564 C CA . PRO A 1 558 ? 11.751 49.826 -17.735 1.00 74.00 558 PRO A CA 1
ATOM 4565 C C . PRO A 1 558 ? 11.338 49.569 -16.272 1.00 74.00 558 PRO A C 1
ATOM 4567 O O . PRO A 1 558 ? 11.554 50.423 -15.414 1.00 74.00 558 PRO A O 1
ATOM 4570 N N . TRP A 1 559 ? 10.717 48.416 -15.985 1.00 82.44 559 TRP A N 1
ATOM 4571 C CA . TRP A 1 559 ? 10.233 48.030 -14.645 1.00 82.44 559 TRP A CA 1
ATOM 4572 C C . TRP A 1 559 ? 11.369 47.588 -13.720 1.00 82.44 559 TRP A C 1
ATOM 4574 O O . TRP A 1 559 ? 12.144 46.695 -14.064 1.00 82.44 559 TRP A O 1
ATOM 4584 N N . THR A 1 560 ? 11.436 48.163 -12.522 1.00 85.12 560 THR A N 1
ATOM 4585 C CA . THR A 1 560 ? 12.366 47.733 -11.470 1.00 85.12 560 THR A CA 1
ATOM 4586 C C . THR A 1 560 ? 11.809 46.543 -10.684 1.00 85.12 560 THR A C 1
ATOM 4588 O O . THR A 1 560 ? 10.601 46.298 -10.645 1.00 85.12 560 THR A O 1
ATOM 4591 N N . LYS A 1 561 ? 12.691 45.791 -10.016 1.00 81.44 561 LYS A N 1
ATOM 4592 C CA . LYS A 1 561 ? 12.302 44.619 -9.215 1.00 81.44 561 LYS A CA 1
ATOM 4593 C C . LYS A 1 561 ? 11.317 44.973 -8.089 1.00 81.44 561 LYS A C 1
ATOM 4595 O O . LYS A 1 561 ? 10.366 44.237 -7.860 1.00 81.44 561 LYS A O 1
ATOM 4600 N N . THR A 1 562 ? 11.503 46.122 -7.444 1.00 80.44 562 THR A N 1
ATOM 4601 C CA . THR A 1 562 ? 10.641 46.598 -6.353 1.00 80.44 562 THR A CA 1
ATOM 4602 C C . THR A 1 562 ? 9.247 46.997 -6.849 1.00 80.44 562 THR A C 1
ATOM 4604 O O . THR A 1 562 ? 8.254 46.643 -6.221 1.00 80.44 562 THR A O 1
ATOM 4607 N N . GLU A 1 563 ? 9.145 47.680 -7.998 1.00 84.69 563 GLU A N 1
ATOM 4608 C CA . GLU A 1 563 ? 7.851 48.007 -8.627 1.00 84.69 563 GLU A CA 1
ATOM 4609 C C . GLU A 1 563 ? 7.085 46.739 -9.031 1.00 84.69 563 GLU A C 1
ATOM 4611 O O . GLU A 1 563 ? 5.869 46.667 -8.870 1.00 84.69 563 GLU A O 1
ATOM 4616 N N . GLN A 1 564 ? 7.798 45.722 -9.524 1.00 86.81 564 GLN A N 1
ATOM 4617 C CA . GLN A 1 564 ? 7.225 44.425 -9.881 1.00 86.81 564 GLN A CA 1
ATOM 4618 C C . GLN A 1 564 ? 6.685 43.674 -8.648 1.00 86.81 564 GLN A C 1
ATOM 4620 O O . GLN A 1 564 ? 5.563 43.173 -8.687 1.00 86.81 564 GLN A O 1
ATOM 4625 N N . GLU A 1 565 ? 7.434 43.638 -7.541 1.00 84.19 565 GLU A N 1
ATOM 4626 C CA . GLU A 1 565 ? 6.989 43.027 -6.276 1.00 84.19 565 GLU A CA 1
ATOM 4627 C C . GLU A 1 565 ? 5.752 43.744 -5.700 1.00 84.19 565 GLU A C 1
ATOM 4629 O O . GLU A 1 565 ? 4.804 43.093 -5.250 1.00 84.19 565 GLU A O 1
ATOM 4634 N N . LEU A 1 566 ? 5.714 45.081 -5.780 1.00 86.62 566 LEU A N 1
ATOM 4635 C CA . LEU A 1 566 ? 4.550 45.882 -5.384 1.00 86.62 566 LEU A CA 1
ATOM 4636 C C . LEU A 1 566 ? 3.340 45.634 -6.294 1.00 86.62 566 LEU A C 1
ATOM 4638 O O . LEU A 1 566 ? 2.227 45.497 -5.787 1.00 86.62 566 LEU A O 1
ATOM 4642 N N . LEU A 1 567 ? 3.540 45.504 -7.612 1.00 87.25 567 LEU A N 1
ATOM 4643 C CA . LEU A 1 567 ? 2.481 45.146 -8.561 1.00 87.25 567 LEU A CA 1
ATOM 4644 C C . LEU A 1 567 ? 1.872 43.782 -8.239 1.00 87.25 567 LEU A C 1
ATOM 4646 O O . LEU A 1 567 ? 0.650 43.644 -8.181 1.00 87.25 567 LEU A O 1
ATOM 4650 N N . GLU A 1 568 ? 2.705 42.776 -7.989 1.00 86.31 568 GLU A N 1
ATOM 4651 C CA . GLU A 1 568 ? 2.252 41.430 -7.634 1.00 86.31 568 GLU A CA 1
ATOM 4652 C C . GLU A 1 568 ? 1.491 41.412 -6.303 1.00 86.31 568 GLU A C 1
ATOM 4654 O O . GLU A 1 568 ? 0.453 40.751 -6.187 1.00 86.31 568 GLU A O 1
ATOM 4659 N N . GLN A 1 569 ? 1.963 42.166 -5.308 1.00 85.62 569 GLN A N 1
ATOM 4660 C CA . GLN A 1 569 ? 1.286 42.306 -4.022 1.00 85.62 569 GLN A CA 1
ATOM 4661 C C . GLN A 1 569 ? -0.051 43.052 -4.158 1.00 85.62 569 GLN A C 1
ATOM 4663 O O . GLN A 1 569 ? -1.059 42.612 -3.598 1.00 85.62 569 GLN A O 1
ATOM 4668 N N . ALA A 1 570 ? -0.099 44.139 -4.930 1.00 86.56 570 ALA A N 1
ATOM 4669 C CA . ALA A 1 570 ? -1.310 44.924 -5.162 1.00 86.56 570 ALA A CA 1
ATOM 4670 C C . ALA A 1 570 ? -2.369 44.126 -5.943 1.00 86.56 570 ALA A C 1
ATOM 4672 O O . ALA A 1 570 ? -3.539 44.119 -5.564 1.00 86.56 570 ALA A O 1
ATOM 4673 N N . ILE A 1 571 ? -1.967 43.364 -6.967 1.00 86.44 571 ILE A N 1
ATOM 4674 C CA . ILE A 1 571 ? -2.865 42.477 -7.729 1.00 86.44 571 ILE A CA 1
ATOM 4675 C C . ILE A 1 571 ? -3.485 41.391 -6.838 1.00 86.44 571 ILE A C 1
ATOM 4677 O O . ILE A 1 571 ? -4.657 41.057 -7.027 1.00 86.44 571 ILE A O 1
ATOM 4681 N N . LYS A 1 572 ? -2.718 40.840 -5.883 1.00 82.56 572 LYS A N 1
ATOM 4682 C CA . LYS A 1 572 ? -3.213 39.866 -4.891 1.00 82.56 572 LYS A CA 1
ATOM 4683 C C . LYS A 1 572 ? -4.161 40.504 -3.876 1.00 82.56 572 LYS A C 1
ATOM 4685 O O . LYS A 1 572 ? -5.117 39.864 -3.454 1.00 82.56 572 LYS A O 1
ATOM 4690 N N . THR A 1 573 ? -3.895 41.752 -3.502 1.00 84.00 573 THR A N 1
ATOM 4691 C CA . THR A 1 573 ? -4.683 42.496 -2.509 1.00 84.00 573 THR A CA 1
ATOM 4692 C C . THR A 1 573 ? -6.027 42.962 -3.079 1.00 84.00 573 THR A C 1
ATOM 4694 O O . THR A 1 573 ? -7.030 42.937 -2.370 1.00 84.00 573 THR A O 1
ATOM 4697 N N . PHE A 1 574 ? -6.076 43.327 -4.365 1.00 88.25 574 PHE A N 1
ATOM 4698 C CA . PHE A 1 574 ? -7.292 43.788 -5.043 1.00 88.25 574 PHE A CA 1
ATOM 4699 C C . PHE A 1 574 ? -7.762 42.776 -6.107 1.00 88.25 574 PHE A C 1
ATOM 4701 O O . PHE A 1 574 ? -7.296 42.816 -7.254 1.00 88.25 574 PHE A O 1
ATOM 4708 N N . PRO A 1 575 ? -8.694 41.862 -5.770 1.00 79.56 575 PRO A N 1
ATOM 4709 C CA . PRO A 1 575 ? -9.250 40.885 -6.710 1.00 79.56 575 PRO A CA 1
ATOM 4710 C C . PRO A 1 575 ? -10.135 41.534 -7.789 1.00 79.56 575 PRO A C 1
ATOM 4712 O O . PRO A 1 575 ? -10.522 42.698 -7.685 1.00 79.56 575 PRO A O 1
ATOM 4715 N N . VAL A 1 576 ? -10.471 40.768 -8.837 1.00 80.62 576 VAL A N 1
ATOM 4716 C CA . VAL A 1 576 ? -11.221 41.221 -10.034 1.00 80.62 576 VAL A CA 1
ATOM 4717 C C . VAL A 1 576 ? -12.562 41.890 -9.695 1.00 80.62 576 VAL A C 1
ATOM 4719 O O . VAL A 1 576 ? -12.968 42.813 -10.390 1.00 80.62 576 VAL A O 1
ATOM 4722 N N . SER A 1 577 ? -13.211 41.473 -8.607 1.00 81.00 577 SER A N 1
ATOM 4723 C CA . SER A 1 577 ? -14.485 42.015 -8.117 1.00 81.00 577 SER A CA 1
ATOM 4724 C C . SER A 1 577 ? -14.381 43.405 -7.476 1.00 81.00 577 SER A C 1
ATOM 4726 O O . SER A 1 577 ? -15.398 43.971 -7.083 1.00 81.00 577 SER A O 1
ATOM 4728 N N . THR A 1 578 ? -13.172 43.953 -7.328 1.00 83.69 578 THR A N 1
ATOM 4729 C CA . THR A 1 578 ? -12.964 45.248 -6.674 1.00 83.69 578 THR A CA 1
ATOM 4730 C C . THR A 1 578 ? -13.379 46.382 -7.616 1.00 83.69 578 THR A C 1
ATOM 4732 O O . THR A 1 578 ? -12.799 46.504 -8.698 1.00 83.69 578 THR A O 1
ATOM 4735 N N . PRO A 1 579 ? -14.325 47.256 -7.228 1.00 79.44 579 PRO A N 1
ATOM 4736 C CA . PRO A 1 579 ? -14.622 48.451 -8.008 1.00 79.44 579 PRO A CA 1
ATOM 4737 C C . PRO A 1 579 ? -13.382 49.352 -8.050 1.00 79.44 579 PRO A C 1
ATOM 4739 O O . PRO A 1 579 ? -12.703 49.528 -7.028 1.00 79.44 579 PRO A O 1
ATOM 4742 N N . GLU A 1 580 ? -13.073 49.859 -9.248 1.00 86.06 580 GLU A N 1
ATOM 4743 C CA . GLU A 1 580 ? -11.890 50.693 -9.536 1.00 86.06 580 GLU A CA 1
ATOM 4744 C C . GLU A 1 580 ? -10.556 50.000 -9.205 1.00 86.06 580 GLU A C 1
ATOM 4746 O O . GLU A 1 580 ? -9.571 50.609 -8.792 1.00 86.06 580 GLU A O 1
ATOM 4751 N N . ARG A 1 581 ? -10.515 48.675 -9.404 1.00 88.81 581 ARG A N 1
ATOM 4752 C CA . ARG A 1 581 ? -9.363 47.807 -9.119 1.00 88.81 581 ARG A CA 1
ATOM 4753 C C . ARG A 1 581 ? -8.023 48.380 -9.575 1.00 88.81 581 ARG A C 1
ATOM 4755 O O . ARG A 1 581 ? -7.062 48.365 -8.819 1.00 88.81 581 ARG A O 1
ATOM 4762 N N . TRP A 1 582 ? -7.940 48.820 -10.827 1.00 88.50 582 TRP A N 1
ATOM 4763 C CA . TRP A 1 582 ? -6.676 49.259 -11.419 1.00 88.50 582 TRP A CA 1
ATOM 4764 C C . TRP A 1 582 ? -6.214 50.616 -10.898 1.00 88.50 582 TRP A C 1
ATOM 4766 O O . TRP A 1 582 ? -5.013 50.862 -10.897 1.00 88.50 582 TRP A O 1
ATOM 4776 N N . ASP A 1 583 ? -7.144 51.454 -10.442 1.00 86.38 583 ASP A N 1
ATOM 4777 C CA . ASP A 1 583 ? -6.827 52.717 -9.778 1.00 86.38 583 ASP A CA 1
ATOM 4778 C C . ASP A 1 583 ? -6.178 52.412 -8.420 1.00 86.38 583 ASP A C 1
ATOM 4780 O O . ASP A 1 583 ? -5.037 52.790 -8.184 1.00 86.38 583 ASP A O 1
ATOM 4784 N N . LYS A 1 584 ? -6.796 51.528 -7.626 1.00 85.62 584 LYS A N 1
ATOM 4785 C CA . LYS A 1 584 ? -6.245 51.064 -6.337 1.00 85.62 584 LYS A CA 1
ATOM 4786 C C . LYS A 1 584 ? -4.916 50.309 -6.458 1.00 85.62 584 LYS A C 1
ATOM 4788 O O . LYS A 1 584 ? -4.074 50.386 -5.566 1.00 85.62 584 LYS A O 1
ATOM 4793 N N . ILE A 1 585 ? -4.724 49.553 -7.544 1.00 87.50 585 ILE A N 1
ATOM 4794 C CA . ILE A 1 585 ? -3.447 48.882 -7.835 1.00 87.50 585 ILE A CA 1
ATOM 4795 C C . ILE A 1 585 ? -2.365 49.911 -8.172 1.00 87.50 585 ILE A C 1
ATOM 4797 O O . ILE A 1 585 ? -1.247 49.774 -7.683 1.00 87.50 585 ILE A O 1
ATOM 4801 N N . ALA A 1 586 ? -2.688 50.927 -8.976 1.00 86.94 586 ALA A N 1
ATOM 4802 C CA . ALA A 1 586 ? -1.747 51.988 -9.323 1.00 86.94 586 ALA A CA 1
ATOM 4803 C C . ALA A 1 586 ? -1.369 52.839 -8.103 1.00 86.94 586 ALA A C 1
ATOM 4805 O O . ALA A 1 586 ? -0.194 53.139 -7.923 1.00 86.94 586 ALA A O 1
ATOM 4806 N N . ASP A 1 587 ? -2.320 53.116 -7.205 1.00 86.94 587 ASP A N 1
ATOM 4807 C CA . ASP A 1 587 ? -2.072 53.846 -5.951 1.00 86.94 587 ASP A CA 1
ATOM 4808 C C . ASP A 1 587 ? -1.060 53.138 -5.033 1.00 86.94 587 ASP A C 1
ATOM 4810 O O . ASP A 1 587 ? -0.416 53.765 -4.192 1.00 86.94 587 ASP A O 1
ATOM 4814 N N . CYS A 1 588 ? -0.901 51.820 -5.184 1.00 85.50 588 CYS A N 1
ATOM 4815 C CA . CYS A 1 588 ? 0.056 51.025 -4.414 1.00 85.50 588 CYS A CA 1
ATOM 4816 C C . CYS A 1 588 ? 1.468 50.999 -5.016 1.00 85.50 588 CYS A C 1
ATOM 4818 O O . CYS A 1 588 ? 2.375 50.440 -4.393 1.00 85.50 588 CYS A O 1
ATOM 4820 N N . ILE A 1 589 ? 1.666 51.562 -6.212 1.00 88.94 589 ILE A N 1
ATOM 4821 C CA . ILE A 1 589 ? 2.935 51.519 -6.942 1.00 88.94 589 ILE A CA 1
ATOM 4822 C C . ILE A 1 589 ? 3.358 52.957 -7.252 1.00 88.94 589 ILE A C 1
ATOM 4824 O O . ILE A 1 589 ? 2.909 53.538 -8.244 1.00 88.94 589 ILE A O 1
ATOM 4828 N N . PRO A 1 590 ? 4.231 53.551 -6.421 1.00 74.25 590 PRO A N 1
ATOM 4829 C CA . PRO A 1 590 ? 4.657 54.924 -6.629 1.00 74.25 590 PRO A CA 1
ATOM 4830 C C . PRO A 1 590 ? 5.317 55.055 -8.012 1.00 74.25 590 PRO A C 1
ATOM 4832 O O . PRO A 1 590 ? 6.228 54.300 -8.345 1.00 74.25 590 PRO A O 1
ATOM 4835 N N . ASN A 1 591 ? 4.852 56.032 -8.802 1.00 76.00 591 ASN A N 1
ATOM 4836 C CA . ASN A 1 591 ? 5.392 56.441 -10.113 1.00 76.00 591 ASN A CA 1
ATOM 4837 C C . ASN A 1 591 ? 5.050 55.558 -11.320 1.00 76.00 591 ASN A C 1
ATOM 4839 O O . ASN A 1 591 ? 5.637 55.722 -12.394 1.00 76.00 591 ASN A O 1
ATOM 4843 N N . ARG A 1 592 ? 4.042 54.687 -11.190 1.00 80.88 592 ARG A N 1
ATOM 4844 C CA . ARG A 1 592 ? 3.415 53.989 -12.321 1.00 80.88 592 ARG A CA 1
ATOM 4845 C C . ARG A 1 592 ? 1.946 54.357 -12.415 1.00 80.88 592 ARG A C 1
ATOM 4847 O O . ARG A 1 592 ? 1.196 54.242 -11.454 1.00 80.88 592 ARG A O 1
ATOM 4854 N N . SER A 1 593 ? 1.513 54.788 -13.594 1.00 85.31 593 SER A N 1
ATOM 4855 C CA . SER A 1 593 ? 0.102 55.087 -13.813 1.00 85.31 593 SER A CA 1
ATOM 4856 C C . SER A 1 593 ? -0.723 53.800 -13.884 1.00 85.31 593 SER A C 1
ATOM 4858 O O . SER A 1 593 ? -0.209 52.711 -14.164 1.00 85.31 593 SER A O 1
ATOM 4860 N N . LYS A 1 594 ? -2.047 53.930 -13.744 1.00 87.31 594 LYS A N 1
ATOM 4861 C CA . LYS A 1 594 ? -3.010 52.865 -14.067 1.00 87.31 594 LYS A CA 1
ATOM 4862 C C . LYS A 1 594 ? -2.709 52.202 -15.413 1.00 87.31 594 LYS A C 1
ATOM 4864 O O . LYS A 1 594 ? -2.772 50.980 -15.532 1.00 87.31 594 LYS A O 1
ATOM 4869 N N . LYS A 1 595 ? -2.363 53.001 -16.430 1.00 84.06 595 LYS A N 1
ATOM 4870 C CA . LYS A 1 595 ? -2.044 52.508 -17.777 1.00 84.06 595 LYS A CA 1
ATOM 4871 C C . LYS A 1 595 ? -0.770 51.667 -17.787 1.00 84.06 595 LYS A C 1
ATOM 4873 O O . LYS A 1 595 ? -0.779 50.606 -18.406 1.00 84.06 595 LYS A O 1
ATOM 4878 N N . ASP A 1 596 ? 0.257 52.070 -17.047 1.00 84.06 596 ASP A N 1
ATOM 4879 C CA . ASP A 1 596 ? 1.521 51.330 -16.951 1.00 84.06 596 ASP A CA 1
ATOM 4880 C C . ASP A 1 596 ? 1.329 50.002 -16.218 1.00 84.06 596 ASP A C 1
ATOM 4882 O O . ASP A 1 596 ? 1.781 48.961 -16.692 1.00 84.06 596 ASP A O 1
ATOM 4886 N N . CYS A 1 597 ? 0.584 50.009 -15.108 1.00 87.00 597 CYS A N 1
ATOM 4887 C CA . CYS A 1 597 ? 0.273 48.805 -14.333 1.00 87.00 597 CYS A CA 1
ATOM 4888 C C . CYS A 1 597 ? -0.548 47.801 -15.152 1.00 87.00 597 CYS A C 1
ATOM 4890 O O . CYS A 1 597 ? -0.263 46.604 -15.141 1.00 87.00 597 CYS A O 1
ATOM 4892 N N . MET A 1 598 ? -1.534 48.285 -15.916 1.00 86.56 598 MET A N 1
ATOM 4893 C CA . MET A 1 598 ? -2.306 47.449 -16.839 1.00 86.56 598 MET A CA 1
ATOM 4894 C C . MET A 1 598 ? -1.452 46.918 -17.994 1.00 86.56 598 MET A C 1
ATOM 4896 O O . MET A 1 598 ? -1.609 45.758 -18.372 1.00 86.56 598 MET A O 1
ATOM 4900 N N . LYS A 1 599 ? -0.562 47.740 -18.567 1.00 87.25 599 LYS A N 1
ATOM 4901 C CA . LYS A 1 599 ? 0.348 47.334 -19.650 1.00 87.25 599 LYS A CA 1
ATOM 4902 C C . LYS A 1 599 ? 1.313 46.257 -19.165 1.00 87.25 599 LYS A C 1
ATOM 4904 O O . LYS A 1 599 ? 1.399 45.206 -19.787 1.00 87.25 599 LYS A O 1
ATOM 4909 N N . ARG A 1 600 ? 1.927 46.446 -17.997 1.00 88.38 600 ARG A N 1
ATOM 4910 C CA . ARG A 1 600 ? 2.805 45.449 -17.384 1.00 88.38 600 ARG A CA 1
ATOM 4911 C C . ARG A 1 600 ? 2.079 44.180 -16.995 1.00 88.38 600 ARG A C 1
ATOM 4913 O O . ARG A 1 600 ? 2.595 43.094 -17.214 1.00 88.38 600 ARG A O 1
ATOM 4920 N N . TYR A 1 601 ? 0.873 44.292 -16.450 1.00 87.62 601 TYR A N 1
ATOM 4921 C CA . TYR A 1 601 ? 0.047 43.121 -16.195 1.00 87.62 601 TYR A CA 1
ATOM 4922 C C . TYR A 1 601 ? -0.237 42.350 -17.485 1.00 87.62 601 TYR A C 1
ATOM 4924 O O . TYR A 1 601 ? -0.097 41.132 -17.497 1.00 87.62 601 TYR A O 1
ATOM 4932 N N . LYS A 1 602 ? -0.569 43.042 -18.583 1.00 87.62 602 LYS A N 1
ATOM 4933 C CA . LYS A 1 602 ? -0.726 42.411 -19.899 1.00 87.62 602 LYS A CA 1
ATOM 4934 C C . LYS A 1 602 ? 0.574 41.751 -20.365 1.00 87.62 602 LYS A C 1
ATOM 4936 O O . LYS A 1 602 ? 0.522 40.592 -20.745 1.00 87.62 602 LYS A O 1
ATOM 4941 N N . GLU A 1 603 ? 1.725 42.413 -20.260 1.00 85.81 603 GLU A N 1
ATOM 4942 C CA . GLU A 1 603 ? 3.036 41.822 -20.580 1.00 85.81 603 GLU A CA 1
ATOM 4943 C C . GLU A 1 603 ? 3.337 40.575 -19.742 1.00 85.81 603 GLU A C 1
ATOM 4945 O O . GLU A 1 603 ? 3.791 39.574 -20.278 1.00 85.81 603 GLU A O 1
ATOM 4950 N N . LEU A 1 604 ? 3.066 40.598 -18.436 1.00 83.12 604 LEU A N 1
ATOM 4951 C CA . LEU A 1 604 ? 3.262 39.450 -17.548 1.00 83.12 604 LEU A CA 1
ATOM 4952 C C . LEU A 1 604 ? 2.303 38.312 -17.885 1.00 83.12 604 LEU A C 1
ATOM 4954 O O . LEU A 1 604 ? 2.703 37.153 -17.874 1.00 83.12 604 LEU A O 1
ATOM 4958 N N . VAL A 1 605 ? 1.049 38.631 -18.212 1.00 81.69 605 VAL A N 1
ATOM 4959 C CA . VAL A 1 605 ? 0.078 37.653 -18.706 1.00 81.69 605 VAL A CA 1
ATOM 4960 C C . VAL A 1 605 ? 0.573 37.039 -20.013 1.00 81.69 605 VAL A C 1
ATOM 4962 O O . VAL A 1 605 ? 0.515 35.820 -20.144 1.00 81.69 605 VAL A O 1
ATOM 4965 N N . GLU A 1 606 ? 1.111 37.832 -20.940 1.00 84.25 606 GLU A N 1
ATOM 4966 C CA . GLU A 1 606 ? 1.691 37.335 -22.191 1.00 84.25 606 GLU A CA 1
ATOM 4967 C C . GLU A 1 606 ? 2.984 36.536 -21.962 1.00 84.25 606 GLU A C 1
ATOM 4969 O O . GLU A 1 606 ? 3.142 35.485 -22.563 1.00 84.25 606 GLU A O 1
ATOM 4974 N N . LEU A 1 607 ? 3.862 36.921 -21.031 1.00 76.31 607 LEU A N 1
ATOM 4975 C CA . LEU A 1 607 ? 5.055 36.146 -20.658 1.00 76.31 607 LEU A CA 1
ATOM 4976 C C . LEU A 1 607 ? 4.695 34.820 -19.979 1.00 76.31 607 LEU A C 1
ATOM 4978 O O . LEU A 1 607 ? 5.326 33.799 -20.237 1.00 76.31 607 LEU A O 1
ATOM 4982 N N . VAL A 1 608 ? 3.673 34.806 -19.120 1.00 73.69 608 VAL A N 1
ATOM 4983 C CA . VAL A 1 608 ? 3.150 33.576 -18.511 1.00 73.69 608 VAL A CA 1
ATOM 4984 C C . VAL A 1 608 ? 2.476 32.707 -19.569 1.00 73.69 608 VAL A C 1
ATOM 4986 O O . VAL A 1 608 ? 2.677 31.494 -19.560 1.00 73.69 608 VAL A O 1
ATOM 4989 N N . LYS A 1 609 ? 1.719 33.294 -20.506 1.00 71.94 609 LYS A N 1
ATOM 4990 C CA . LYS A 1 609 ? 1.176 32.572 -21.665 1.00 71.94 609 LYS A CA 1
ATOM 4991 C C . LYS A 1 609 ? 2.296 32.015 -22.538 1.00 71.94 609 LYS A C 1
ATOM 4993 O O . LYS A 1 609 ? 2.210 30.848 -22.883 1.00 71.94 609 LYS A O 1
ATOM 4998 N N . ALA A 1 610 ? 3.351 32.779 -22.811 1.00 70.31 610 ALA A N 1
ATOM 4999 C CA . ALA A 1 610 ? 4.505 32.359 -23.598 1.00 70.31 610 ALA A CA 1
ATOM 5000 C C . ALA A 1 610 ? 5.289 31.241 -22.899 1.00 70.31 610 ALA A C 1
ATOM 5002 O O . ALA A 1 610 ? 5.622 30.253 -23.537 1.00 70.31 610 ALA A O 1
ATOM 5003 N N . LYS A 1 611 ? 5.501 31.315 -21.576 1.00 70.50 611 LYS A N 1
ATOM 5004 C CA . LYS A 1 611 ? 6.093 30.216 -20.789 1.00 70.50 611 LYS A CA 1
ATOM 5005 C C . LYS A 1 611 ? 5.207 28.972 -20.770 1.00 70.50 611 LYS A C 1
ATOM 5007 O O . LYS A 1 611 ? 5.711 27.870 -20.944 1.00 70.50 611 LYS A O 1
ATOM 5012 N N . LYS A 1 612 ? 3.888 29.125 -20.603 1.00 66.69 612 LYS A N 1
ATOM 5013 C CA . LYS A 1 612 ? 2.931 28.008 -20.696 1.00 66.69 612 LYS A CA 1
ATOM 5014 C C . LYS A 1 612 ? 2.888 27.415 -22.104 1.00 66.69 612 LYS A C 1
ATOM 5016 O O . LYS A 1 612 ? 2.767 26.206 -22.248 1.00 66.69 612 LYS A O 1
ATOM 5021 N N . GLN A 1 613 ? 2.994 28.246 -23.138 1.00 67.50 613 GLN A N 1
ATOM 5022 C CA . GLN A 1 613 ? 3.092 27.815 -24.529 1.00 67.50 613 GLN A CA 1
ATOM 5023 C C . GLN A 1 613 ? 4.416 27.094 -24.782 1.00 67.50 613 GLN A C 1
ATOM 5025 O O . GLN A 1 613 ? 4.381 26.039 -25.402 1.00 67.50 613 GLN A O 1
ATOM 5030 N N . ALA A 1 614 ? 5.541 27.583 -24.256 1.00 65.69 614 ALA A N 1
ATOM 5031 C CA . ALA A 1 614 ? 6.847 26.934 -24.346 1.00 65.69 614 ALA A CA 1
ATOM 5032 C C . ALA A 1 614 ? 6.850 25.567 -23.644 1.00 65.69 614 ALA A C 1
ATOM 5034 O O . ALA A 1 614 ? 7.168 24.575 -24.287 1.00 65.69 614 ALA A O 1
ATOM 5035 N N . ALA A 1 615 ? 6.358 25.475 -22.403 1.00 63.50 615 ALA A N 1
ATOM 5036 C CA . ALA A 1 615 ? 6.229 24.206 -21.677 1.00 63.50 615 ALA A CA 1
ATOM 5037 C C . ALA A 1 615 ? 5.272 23.218 -22.377 1.00 63.50 615 ALA A C 1
ATOM 5039 O O . ALA A 1 615 ? 5.572 22.035 -22.506 1.00 63.50 615 ALA A O 1
ATOM 5040 N N . ASN A 1 616 ? 4.138 23.698 -22.909 1.00 68.56 616 ASN A N 1
ATOM 5041 C CA . ASN A 1 616 ? 3.258 22.873 -23.746 1.00 68.56 616 ASN A CA 1
ATOM 5042 C C . ASN A 1 616 ? 3.941 22.457 -25.069 1.00 68.56 616 ASN A C 1
ATOM 5044 O O . ASN A 1 616 ? 3.564 21.446 -25.650 1.00 68.56 616 ASN A O 1
ATOM 5048 N N . THR A 1 617 ? 4.893 23.239 -25.586 1.00 71.50 617 THR A N 1
ATOM 5049 C CA . THR A 1 617 ? 5.631 22.934 -26.826 1.00 71.50 617 THR A CA 1
ATOM 5050 C C . THR A 1 617 ? 6.740 21.917 -26.573 1.00 71.50 617 THR A C 1
ATOM 5052 O O . THR A 1 617 ? 6.944 21.043 -27.406 1.00 71.50 617 THR A O 1
ATOM 5055 N N . GLU A 1 618 ? 7.404 21.972 -25.418 1.00 73.19 618 GLU A N 1
ATOM 5056 C CA . GLU A 1 618 ? 8.353 20.946 -24.970 1.00 73.19 618 GLU A CA 1
ATOM 5057 C C . GLU A 1 618 ? 7.650 19.617 -24.688 1.00 73.19 618 GLU A C 1
ATOM 5059 O O . GLU A 1 618 ? 8.092 18.586 -25.185 1.00 73.19 618 GLU A O 1
ATOM 5064 N N . HIS A 1 619 ? 6.499 19.633 -24.003 1.00 79.56 619 HIS A N 1
ATOM 5065 C CA . HIS A 1 619 ? 5.695 18.425 -23.776 1.00 79.56 619 HIS A CA 1
ATOM 5066 C C . HIS A 1 619 ? 5.249 17.759 -25.087 1.00 79.56 619 HIS A C 1
ATOM 5068 O O . HIS A 1 619 ? 5.318 16.541 -25.212 1.00 79.56 619 HIS A O 1
ATOM 5074 N N . LYS A 1 620 ? 4.899 18.546 -26.114 1.00 81.25 620 LYS A N 1
ATOM 5075 C CA . LYS A 1 620 ? 4.562 18.029 -27.455 1.00 81.25 620 LYS A CA 1
ATOM 5076 C C . LYS A 1 620 ? 5.706 17.284 -28.152 1.00 81.25 620 LYS A C 1
ATOM 5078 O O . LYS A 1 620 ? 5.432 16.561 -29.108 1.00 81.25 620 LYS A O 1
ATOM 5083 N N . LYS A 1 621 ? 6.962 17.470 -27.726 1.00 84.88 621 LYS A N 1
ATOM 5084 C CA . LYS A 1 621 ? 8.110 16.714 -28.253 1.00 84.88 621 LYS A CA 1
ATOM 5085 C C . LYS A 1 621 ? 8.196 15.304 -27.663 1.00 84.88 621 LYS A C 1
ATOM 5087 O O . LYS A 1 621 ? 8.832 14.447 -28.269 1.00 84.88 621 LYS A O 1
ATOM 5092 N N . LEU A 1 622 ? 7.573 15.057 -26.508 1.00 89.00 622 LEU A N 1
ATOM 5093 C CA . LEU A 1 622 ? 7.589 13.751 -25.857 1.00 89.00 622 LEU A CA 1
ATOM 5094 C C . LEU A 1 622 ? 6.734 12.741 -26.642 1.00 89.00 622 LEU A C 1
ATOM 5096 O O . LEU A 1 622 ? 5.688 13.106 -27.193 1.00 89.00 622 LEU A O 1
ATOM 5100 N N . PRO A 1 623 ? 7.133 11.459 -26.683 1.00 91.19 623 PRO A N 1
ATOM 5101 C CA . PRO A 1 623 ? 6.271 10.417 -27.215 1.00 91.19 623 PRO A CA 1
ATOM 5102 C C . PRO A 1 623 ? 4.989 10.313 -26.367 1.00 91.19 623 PRO A C 1
ATOM 5104 O O . PRO A 1 623 ? 5.033 10.501 -25.147 1.00 91.19 623 PRO A O 1
ATOM 5107 N N . PRO A 1 624 ? 3.830 10.006 -26.979 1.00 90.19 624 PRO A N 1
ATOM 5108 C CA . PRO A 1 624 ? 2.577 9.901 -26.239 1.00 90.19 624 PRO A CA 1
ATOM 5109 C C . PRO A 1 624 ? 2.682 8.808 -25.170 1.00 90.19 624 PRO A C 1
ATOM 5111 O O . PRO A 1 624 ? 3.130 7.700 -25.457 1.00 90.19 624 PRO A O 1
ATOM 5114 N N . LEU A 1 625 ? 2.266 9.093 -23.935 1.00 91.06 625 LEU A N 1
ATOM 5115 C CA . LEU A 1 625 ? 2.406 8.138 -22.829 1.00 91.06 625 LEU A CA 1
ATOM 5116 C C . LEU A 1 625 ? 1.528 6.894 -23.030 1.00 91.06 625 LEU A C 1
ATOM 5118 O O . LEU A 1 625 ? 2.000 5.767 -22.892 1.00 91.06 625 LEU A O 1
ATOM 5122 N N . PHE A 1 626 ? 0.273 7.112 -23.431 1.00 91.94 626 PHE A N 1
ATOM 5123 C CA . PHE A 1 626 ? -0.719 6.077 -23.709 1.00 91.94 626 PHE A CA 1
ATOM 5124 C C . PHE A 1 626 ? -1.113 6.090 -25.189 1.00 91.94 626 PHE A C 1
ATOM 5126 O O . PHE A 1 626 ? -1.253 7.155 -25.788 1.00 91.94 626 PHE A O 1
ATOM 5133 N N . GLY A 1 627 ? -1.344 4.912 -25.764 1.00 90.88 627 GLY A N 1
ATOM 5134 C CA . GLY A 1 627 ? -1.928 4.748 -27.098 1.00 90.88 627 GLY A CA 1
ATOM 5135 C C . GLY A 1 627 ? -2.756 3.471 -27.144 1.00 90.88 627 GLY A C 1
ATOM 5136 O O . GLY A 1 627 ? -2.314 2.464 -26.607 1.00 90.88 627 GLY A O 1
ATOM 5137 N N . LEU A 1 628 ? -3.955 3.516 -27.719 1.00 92.62 628 LEU A N 1
ATOM 5138 C CA . LEU A 1 628 ? -4.818 2.346 -27.897 1.00 92.62 628 LEU A CA 1
ATOM 5139 C C . LEU A 1 628 ? -5.317 2.347 -29.340 1.00 92.62 628 LEU A C 1
ATOM 5141 O O . LEU A 1 628 ? -5.933 3.331 -29.758 1.00 92.62 628 LEU A O 1
ATOM 5145 N N . ASP A 1 629 ? -5.042 1.269 -30.061 1.00 92.31 629 ASP A N 1
ATOM 5146 C CA . ASP A 1 629 ? -5.619 1.002 -31.375 1.00 92.31 629 ASP A CA 1
ATOM 5147 C C . ASP A 1 629 ? -7.106 0.632 -31.235 1.00 92.31 629 ASP A C 1
ATOM 5149 O O . ASP A 1 629 ? -7.595 0.337 -30.138 1.00 92.31 629 ASP A O 1
ATOM 5153 N N . ASP A 1 630 ? -7.854 0.651 -32.342 1.00 90.88 630 ASP A N 1
ATOM 5154 C CA . ASP A 1 630 ? -9.277 0.310 -32.316 1.00 90.88 630 ASP A CA 1
ATOM 5155 C C . ASP A 1 630 ? -9.480 -1.187 -32.039 1.00 90.88 630 ASP A C 1
ATOM 5157 O O . ASP A 1 630 ? -9.390 -2.045 -32.919 1.00 90.88 630 ASP A O 1
ATOM 5161 N N . TYR A 1 631 ? -9.782 -1.494 -30.778 1.00 89.81 631 TYR A N 1
ATOM 5162 C CA . TYR A 1 631 ? -10.067 -2.850 -30.325 1.00 89.81 631 TYR A CA 1
ATOM 5163 C C . TYR A 1 631 ? -11.258 -3.487 -31.055 1.00 89.81 631 TYR A C 1
ATOM 5165 O O . TYR A 1 631 ? -11.220 -4.682 -31.338 1.00 89.81 631 TYR A O 1
ATOM 5173 N N . GLY A 1 632 ? -12.314 -2.720 -31.352 1.00 87.50 632 GLY A N 1
ATOM 5174 C CA . GLY A 1 632 ? -13.517 -3.252 -31.998 1.00 87.50 632 GLY A CA 1
ATOM 5175 C C . GLY A 1 632 ? -13.204 -3.749 -33.405 1.00 87.50 632 GLY A C 1
ATOM 5176 O O . GLY A 1 632 ? -13.413 -4.925 -33.700 1.00 87.50 632 GLY A O 1
ATOM 5177 N N . SER A 1 633 ? -12.596 -2.878 -34.216 1.00 89.12 633 SER A N 1
ATOM 5178 C CA . SER A 1 633 ? -12.166 -3.201 -35.584 1.00 89.12 633 SER A CA 1
ATOM 5179 C C . SER A 1 633 ? -11.172 -4.369 -35.616 1.00 89.12 633 SER A C 1
ATOM 5181 O O . SER A 1 633 ? -11.359 -5.337 -36.356 1.00 89.12 633 SER A O 1
ATOM 5183 N N . CYS A 1 634 ? -10.153 -4.339 -34.748 1.00 89.75 634 CYS A N 1
ATOM 5184 C CA . CYS A 1 634 ? -9.131 -5.386 -34.696 1.00 89.75 634 CYS A CA 1
ATOM 5185 C C . CYS A 1 634 ? -9.730 -6.771 -34.401 1.00 89.75 634 CYS A C 1
ATOM 5187 O O . CYS A 1 634 ? -9.375 -7.774 -35.028 1.00 89.75 634 CYS A O 1
ATOM 5189 N N . MET A 1 635 ? -10.668 -6.833 -33.451 1.00 87.50 635 MET A N 1
ATOM 5190 C CA . MET A 1 635 ? -11.297 -8.088 -33.049 1.00 87.50 635 MET A CA 1
ATOM 5191 C C . MET A 1 635 ? -12.346 -8.580 -34.051 1.00 87.50 635 MET A C 1
ATOM 5193 O O . MET A 1 635 ? -12.623 -9.778 -34.061 1.00 87.50 635 MET A O 1
ATOM 5197 N N . GLU A 1 636 ? -12.920 -7.724 -34.899 1.00 85.38 636 GLU A N 1
ATOM 5198 C CA . GLU A 1 636 ? -13.783 -8.145 -36.014 1.00 85.38 636 GLU A CA 1
ATOM 5199 C C . GLU A 1 636 ? -12.965 -8.820 -37.127 1.00 85.38 636 GLU A C 1
ATOM 5201 O O . GLU A 1 636 ? -13.330 -9.908 -37.586 1.00 85.38 636 GLU A O 1
ATOM 5206 N N . ASN A 1 637 ? -11.796 -8.262 -37.456 1.00 82.31 637 ASN A N 1
ATOM 5207 C CA . ASN A 1 637 ? -10.911 -8.697 -38.545 1.00 82.31 637 ASN A CA 1
ATOM 5208 C C . ASN A 1 637 ? -10.006 -9.906 -38.214 1.00 82.31 637 ASN A C 1
ATOM 5210 O O . ASN A 1 637 ? -8.971 -10.102 -38.850 1.00 82.31 637 ASN A O 1
ATOM 5214 N N . SER A 1 638 ? -10.356 -10.725 -37.215 1.00 71.12 638 SER A N 1
ATOM 5215 C CA . SER A 1 638 ? -9.522 -11.853 -36.752 1.00 71.12 638 SER A CA 1
ATOM 5216 C C . SER A 1 638 ? -8.115 -11.465 -36.279 1.00 71.12 638 SER A C 1
ATOM 5218 O O . SER A 1 638 ? -7.188 -12.276 -36.346 1.00 71.12 638 SER A O 1
ATOM 5220 N N . GLY A 1 639 ? -7.965 -10.246 -35.759 1.00 81.06 639 GLY A N 1
ATOM 5221 C CA . GLY A 1 639 ? -6.711 -9.723 -35.236 1.00 81.06 639 GLY A CA 1
ATOM 5222 C C . GLY A 1 639 ? -6.278 -10.323 -33.892 1.00 81.06 639 GLY A C 1
ATOM 5223 O O . GLY A 1 639 ? -7.031 -11.003 -33.187 1.00 81.06 639 GLY A O 1
ATOM 5224 N N . VAL A 1 640 ? -5.022 -10.053 -33.541 1.00 90.44 640 VAL A N 1
ATOM 5225 C CA . VAL A 1 640 ? -4.409 -10.292 -32.234 1.00 90.44 640 VAL A CA 1
ATOM 5226 C C . VAL A 1 640 ? -4.183 -8.919 -31.614 1.00 90.44 640 VAL A C 1
ATOM 5228 O O . VAL A 1 640 ? -3.373 -8.133 -32.110 1.00 90.44 640 VAL A O 1
ATOM 5231 N N . TYR A 1 641 ? -4.916 -8.631 -30.542 1.00 92.00 641 TYR A N 1
ATOM 5232 C CA . TYR A 1 641 ? -4.817 -7.362 -29.835 1.00 92.00 641 TYR A CA 1
ATOM 5233 C C . TYR A 1 641 ? -3.960 -7.531 -28.582 1.00 92.00 641 TYR A C 1
ATOM 5235 O O . TYR A 1 641 ? -4.255 -8.375 -27.737 1.00 92.00 641 TYR A O 1
ATOM 5243 N N . CYS A 1 642 ? -2.908 -6.730 -28.437 1.00 93.00 642 CYS A N 1
ATOM 5244 C CA . CYS A 1 642 ? -1.945 -6.851 -27.347 1.00 93.00 642 CYS A CA 1
ATOM 5245 C C . CYS A 1 642 ? -1.841 -5.569 -26.531 1.00 93.00 642 CYS A C 1
ATOM 5247 O O . CYS A 1 642 ? -1.519 -4.507 -27.058 1.00 93.00 642 CYS A O 1
ATOM 5249 N N . MET A 1 643 ? -2.026 -5.685 -25.220 1.00 92.94 643 MET A N 1
ATOM 5250 C CA . MET A 1 643 ? -1.623 -4.656 -24.270 1.00 92.94 643 MET A CA 1
ATOM 5251 C C . MET A 1 643 ? -0.152 -4.838 -23.932 1.00 92.94 643 MET A C 1
ATOM 5253 O O . MET A 1 643 ? 0.246 -5.897 -23.448 1.00 92.94 643 MET A O 1
ATOM 5257 N N . VAL A 1 644 ? 0.649 -3.803 -24.159 1.00 93.69 644 VAL A N 1
ATOM 5258 C CA . VAL A 1 644 ? 2.096 -3.842 -23.975 1.00 93.69 644 VAL A CA 1
ATOM 5259 C C . VAL A 1 644 ? 2.625 -2.625 -23.234 1.00 93.69 644 VAL A C 1
ATOM 5261 O O . VAL A 1 644 ? 2.008 -1.558 -23.228 1.00 93.69 644 VAL A O 1
ATOM 5264 N N . ALA A 1 645 ? 3.793 -2.789 -22.622 1.00 93.69 645 ALA A N 1
ATOM 5265 C CA . ALA A 1 645 ? 4.566 -1.683 -22.081 1.00 93.69 645 ALA A CA 1
ATOM 5266 C C . ALA A 1 645 ? 6.021 -1.755 -22.545 1.00 93.69 645 ALA A C 1
ATOM 5268 O O . ALA A 1 645 ? 6.631 -2.827 -22.503 1.00 93.69 645 ALA A O 1
ATOM 5269 N N . PHE A 1 646 ? 6.568 -0.608 -22.938 1.00 94.75 646 PHE A N 1
ATOM 5270 C CA . PHE A 1 646 ? 7.934 -0.462 -23.430 1.00 94.75 646 PHE A CA 1
ATOM 5271 C C . PHE A 1 646 ? 8.757 0.415 -22.500 1.00 94.75 646 PHE A C 1
ATOM 5273 O O . PHE A 1 646 ? 8.298 1.495 -22.133 1.00 94.75 646 PHE A O 1
ATOM 5280 N N . ASP A 1 647 ? 9.981 -0.006 -22.198 1.00 94.25 647 ASP A N 1
ATOM 5281 C CA . ASP A 1 647 ? 10.995 0.847 -21.583 1.00 94.25 647 ASP A CA 1
ATOM 5282 C C . ASP A 1 647 ? 11.839 1.503 -22.684 1.00 94.25 647 ASP A C 1
ATOM 5284 O O . ASP A 1 647 ? 12.334 0.832 -23.593 1.00 94.25 647 ASP A O 1
ATOM 5288 N N . LEU A 1 648 ? 11.992 2.822 -22.611 1.00 93.62 648 LEU A N 1
ATOM 5289 C CA . LEU A 1 648 ? 12.765 3.614 -23.563 1.00 93.62 648 LEU A CA 1
ATOM 5290 C C . LEU A 1 648 ? 14.225 3.717 -23.128 1.00 93.62 648 LEU A C 1
ATOM 5292 O O . LEU A 1 648 ? 14.523 3.934 -21.951 1.00 93.62 648 LEU A O 1
ATOM 5296 N N . TYR A 1 649 ? 15.133 3.647 -24.095 1.00 91.12 649 TYR A N 1
ATOM 5297 C CA . TYR A 1 649 ? 16.549 3.932 -23.903 1.00 91.12 649 TYR A CA 1
ATOM 5298 C C . TYR A 1 649 ? 17.074 4.810 -25.041 1.00 91.12 649 TYR A C 1
ATOM 5300 O O . TYR A 1 649 ? 16.586 4.768 -26.166 1.00 91.12 649 TYR A O 1
ATOM 5308 N N . GLY A 1 650 ? 18.079 5.623 -24.743 1.00 86.31 650 GLY A N 1
ATOM 5309 C CA . GLY A 1 650 ? 18.725 6.497 -25.715 1.00 86.31 650 GLY A CA 1
ATOM 5310 C C . GLY A 1 650 ? 20.188 6.707 -25.357 1.00 86.31 650 GLY A C 1
ATOM 5311 O O . GLY A 1 650 ? 20.607 6.456 -24.222 1.00 86.31 650 GLY A O 1
ATOM 5312 N N . GLU A 1 651 ? 20.975 7.152 -26.332 1.00 78.81 651 GLU A N 1
ATOM 5313 C CA . GLU A 1 651 ? 22.359 7.542 -26.084 1.00 78.81 651 GLU A CA 1
ATOM 5314 C C . GLU A 1 651 ? 22.426 8.787 -25.175 1.00 78.81 651 GLU A C 1
ATOM 5316 O O . GLU A 1 651 ? 21.515 9.619 -25.210 1.00 78.81 651 GLU A O 1
ATOM 5321 N N . PRO A 1 652 ? 23.504 8.972 -24.385 1.00 71.31 652 PRO A N 1
ATOM 5322 C CA . PRO A 1 652 ? 23.635 10.109 -23.465 1.00 71.31 652 PRO A CA 1
ATOM 5323 C C . PRO A 1 652 ? 23.540 11.492 -24.130 1.00 71.31 652 PRO A C 1
ATOM 5325 O O . PRO A 1 652 ? 23.262 12.469 -23.446 1.00 71.31 652 PRO A O 1
ATOM 5328 N N . ASN A 1 653 ? 23.772 11.575 -25.445 1.00 76.62 653 ASN A N 1
ATOM 5329 C CA . ASN A 1 653 ? 23.735 12.820 -26.216 1.00 76.62 653 ASN A CA 1
ATOM 5330 C C . ASN A 1 653 ? 22.371 13.100 -26.875 1.00 76.62 653 ASN A C 1
ATOM 5332 O O . ASN A 1 653 ? 22.223 14.134 -27.524 1.00 76.62 653 ASN A O 1
ATOM 5336 N N . ASN A 1 654 ? 21.377 12.212 -26.745 1.00 85.81 654 ASN A N 1
ATOM 5337 C CA . ASN A 1 654 ? 20.056 12.441 -27.327 1.00 85.81 654 ASN A CA 1
ATOM 5338 C C . ASN A 1 654 ? 19.273 13.474 -26.484 1.00 85.81 654 ASN A C 1
ATOM 5340 O O . ASN A 1 654 ? 18.965 13.250 -25.307 1.00 85.81 654 ASN A O 1
ATOM 5344 N N . GLU A 1 655 ? 18.930 14.612 -27.100 1.00 87.00 655 GLU A N 1
ATOM 5345 C CA . GLU A 1 655 ? 18.190 15.712 -26.463 1.00 87.00 655 GLU A CA 1
ATOM 5346 C C . GLU A 1 655 ? 16.804 15.280 -25.954 1.00 87.00 655 GLU A C 1
ATOM 5348 O O . GLU A 1 655 ? 16.385 15.689 -24.871 1.00 87.00 655 GLU A O 1
ATOM 5353 N N . ILE A 1 656 ? 16.097 14.423 -26.699 1.00 88.81 656 ILE A N 1
ATOM 5354 C CA . ILE A 1 656 ? 14.757 13.936 -26.338 1.00 88.81 656 ILE A CA 1
ATOM 5355 C C . ILE A 1 656 ? 14.847 12.969 -25.159 1.00 88.81 656 ILE A C 1
ATOM 5357 O O . ILE A 1 656 ? 14.036 13.055 -24.237 1.00 88.81 656 ILE A O 1
ATOM 5361 N N . TYR A 1 657 ? 15.839 12.075 -25.146 1.00 90.88 657 TYR A N 1
ATOM 5362 C CA . TYR A 1 657 ? 16.034 11.162 -24.018 1.00 90.88 657 TYR A CA 1
ATOM 5363 C C . TYR A 1 657 ? 16.386 11.922 -22.732 1.00 90.88 657 TYR A C 1
ATOM 5365 O O . TYR A 1 657 ? 15.830 11.635 -21.671 1.00 90.88 657 TYR A O 1
ATOM 5373 N N . THR A 1 658 ? 17.238 12.946 -22.838 1.00 89.44 658 THR A N 1
ATOM 5374 C CA . THR A 1 658 ? 17.575 13.833 -21.714 1.00 89.44 658 THR A CA 1
ATOM 5375 C C . THR A 1 658 ? 16.335 14.571 -21.208 1.00 89.44 658 THR A C 1
ATOM 5377 O O . THR A 1 658 ? 16.066 14.564 -20.007 1.00 89.44 658 THR A O 1
ATOM 5380 N N . LEU A 1 659 ? 15.512 15.110 -22.116 1.00 90.00 659 LEU A N 1
ATOM 5381 C CA . LEU A 1 659 ? 14.237 15.742 -21.768 1.00 90.00 659 LEU A CA 1
ATOM 5382 C C . LEU A 1 659 ? 13.287 14.764 -21.057 1.00 90.00 659 LEU A C 1
ATOM 5384 O O . LEU A 1 659 ? 12.683 15.126 -20.049 1.00 90.00 659 LEU A O 1
ATOM 5388 N N . ILE A 1 660 ? 13.172 13.520 -21.538 1.00 91.44 660 ILE A N 1
ATOM 5389 C CA . ILE A 1 660 ? 12.368 12.471 -20.891 1.00 91.44 660 ILE A CA 1
ATOM 5390 C C . ILE A 1 660 ? 12.867 12.221 -19.465 1.00 91.44 660 ILE A C 1
ATOM 5392 O O . ILE A 1 660 ? 12.048 12.144 -18.546 1.00 91.44 660 ILE A O 1
ATOM 5396 N N . GLN A 1 661 ? 14.182 12.109 -19.259 1.00 90.44 661 GLN A N 1
ATOM 5397 C CA . GLN A 1 661 ? 14.763 11.878 -17.935 1.00 90.44 661 GLN A CA 1
ATOM 5398 C C . GLN A 1 661 ? 14.527 13.055 -16.984 1.00 90.44 661 GLN A C 1
ATOM 5400 O O . GLN A 1 661 ? 14.105 12.841 -15.845 1.00 90.44 661 GLN A O 1
ATOM 5405 N N . GLU A 1 662 ? 14.762 14.287 -17.438 1.00 88.44 662 GLU A N 1
ATOM 5406 C CA . GLU A 1 662 ? 14.547 15.491 -16.634 1.00 88.44 662 GLU A CA 1
ATOM 5407 C C . GLU A 1 662 ? 13.074 15.665 -16.268 1.00 88.44 662 GLU A C 1
ATOM 5409 O O . GLU A 1 662 ? 12.757 15.859 -15.094 1.00 88.44 662 GLU A O 1
ATOM 5414 N N . TYR A 1 663 ? 12.169 15.498 -17.234 1.00 88.25 663 TYR A N 1
ATOM 5415 C CA . TYR A 1 663 ? 10.729 15.588 -17.006 1.00 88.25 663 TYR A CA 1
ATOM 5416 C C . TYR A 1 663 ? 10.238 14.509 -16.030 1.00 88.25 663 TYR A C 1
ATOM 5418 O O . TYR A 1 663 ? 9.558 14.806 -15.046 1.00 88.25 663 TYR A O 1
ATOM 5426 N N . SER A 1 664 ? 10.659 13.258 -16.242 1.00 90.12 664 SER A N 1
ATOM 5427 C CA . SER A 1 664 ? 10.244 12.103 -15.428 1.00 90.12 664 SER A CA 1
ATOM 5428 C C . SER A 1 664 ? 10.834 12.111 -14.013 1.00 90.12 664 SER A C 1
ATOM 5430 O O . SER A 1 664 ? 10.320 11.432 -13.121 1.00 90.12 664 SER A O 1
ATOM 5432 N N . LYS A 1 665 ? 11.886 12.902 -13.759 1.00 86.62 665 LYS A N 1
ATOM 5433 C CA . LYS A 1 665 ? 12.464 13.089 -12.418 1.00 86.62 665 LYS A CA 1
ATOM 5434 C C . LYS A 1 665 ? 11.468 13.728 -11.441 1.00 86.62 665 LYS A C 1
ATOM 5436 O O . LYS A 1 665 ? 11.527 13.478 -10.236 1.00 86.62 665 LYS A O 1
ATOM 5441 N N . HIS A 1 666 ? 10.517 14.512 -11.944 1.00 84.88 666 HIS A N 1
ATOM 5442 C CA . HIS A 1 666 ? 9.491 15.207 -11.162 1.00 84.88 666 HIS A CA 1
ATOM 5443 C C . HIS A 1 666 ? 8.285 14.309 -10.823 1.00 84.88 666 HIS A C 1
ATOM 5445 O O . HIS A 1 666 ? 7.134 14.594 -11.153 1.00 84.88 666 HIS A O 1
ATOM 5451 N N . THR A 1 667 ? 8.545 13.237 -10.080 1.00 83.56 667 THR A N 1
ATOM 5452 C CA . THR A 1 667 ? 7.581 12.150 -9.814 1.00 83.56 667 THR A CA 1
ATOM 5453 C C . THR A 1 667 ? 6.301 12.536 -9.055 1.00 83.56 667 THR A C 1
ATOM 5455 O O . THR A 1 667 ? 5.347 11.762 -9.052 1.00 83.56 667 THR A O 1
ATOM 5458 N N . LEU A 1 668 ? 6.252 13.697 -8.387 1.00 82.94 668 LEU A N 1
ATOM 5459 C CA . LEU A 1 668 ? 5.072 14.135 -7.622 1.00 82.94 668 LEU A CA 1
ATOM 5460 C C . LEU A 1 668 ? 3.955 14.703 -8.502 1.00 82.94 668 LEU A C 1
ATOM 5462 O O . LEU A 1 668 ? 2.787 14.594 -8.134 1.00 82.94 668 LEU A O 1
ATOM 5466 N N . LYS A 1 669 ? 4.311 15.332 -9.627 1.00 85.31 669 LYS A N 1
ATOM 5467 C CA . LYS A 1 669 ? 3.368 16.050 -10.503 1.00 85.31 669 LYS A CA 1
ATOM 5468 C C . LYS A 1 669 ? 3.410 15.588 -11.955 1.00 85.31 669 LYS A C 1
ATOM 5470 O O . LYS A 1 669 ? 2.449 15.858 -12.664 1.00 85.31 669 LYS A O 1
ATOM 5475 N N . HIS A 1 670 ? 4.454 14.867 -12.367 1.00 87.75 670 HIS A N 1
ATOM 5476 C CA . HIS A 1 670 ? 4.613 14.364 -13.730 1.00 87.75 670 HIS A CA 1
ATOM 5477 C C . HIS A 1 670 ? 4.617 12.831 -13.781 1.00 87.75 670 HIS A C 1
ATOM 5479 O O . HIS A 1 670 ? 5.027 12.158 -12.828 1.00 87.75 670 HIS A O 1
ATOM 5485 N N . PHE A 1 671 ? 4.120 12.279 -14.888 1.00 90.56 671 PHE A N 1
ATOM 5486 C CA . PHE A 1 671 ? 4.238 10.858 -15.204 1.00 90.56 671 PHE A CA 1
ATOM 5487 C C . PHE A 1 671 ? 5.682 10.479 -15.535 1.00 90.56 671 PHE A C 1
ATOM 5489 O O . PHE A 1 671 ? 6.477 11.306 -15.983 1.00 90.56 671 PHE A O 1
ATOM 5496 N N . ASN A 1 672 ? 6.012 9.199 -15.357 1.00 91.19 672 ASN A N 1
ATOM 5497 C CA . ASN A 1 672 ? 7.277 8.672 -15.838 1.00 91.19 672 ASN A CA 1
ATOM 5498 C C . ASN A 1 672 ? 7.178 8.323 -17.335 1.00 91.19 672 ASN A C 1
ATOM 5500 O O . ASN A 1 672 ? 6.568 7.318 -17.692 1.00 91.19 672 ASN A O 1
ATOM 5504 N N . TYR A 1 673 ? 7.803 9.130 -18.195 1.00 92.25 673 TYR A N 1
ATOM 5505 C CA . TYR A 1 673 ? 7.839 8.930 -19.650 1.00 92.25 673 TYR A CA 1
ATOM 5506 C C . TYR A 1 673 ? 8.927 7.951 -20.108 1.00 92.25 673 TYR A C 1
ATOM 5508 O O . TYR A 1 673 ? 8.982 7.636 -21.294 1.00 92.25 673 TYR A O 1
ATOM 5516 N N . THR A 1 674 ? 9.770 7.420 -19.209 1.00 92.38 674 THR A N 1
ATOM 5517 C CA . THR A 1 674 ? 10.715 6.348 -19.585 1.00 92.38 674 THR A CA 1
ATOM 5518 C C . THR A 1 674 ? 10.000 5.052 -19.945 1.00 92.38 674 THR A C 1
ATOM 5520 O O . THR A 1 674 ? 10.616 4.175 -20.540 1.00 92.38 674 THR A O 1
ATOM 5523 N N . ARG A 1 675 ? 8.722 4.917 -19.572 1.00 92.12 675 ARG A N 1
ATOM 5524 C CA . ARG A 1 675 ? 7.887 3.764 -19.882 1.00 92.12 675 ARG A CA 1
ATOM 5525 C C . ARG A 1 675 ? 6.625 4.200 -20.617 1.00 92.12 675 ARG A C 1
ATOM 5527 O O . ARG A 1 675 ? 5.901 5.067 -20.136 1.00 92.12 675 ARG A O 1
ATOM 5534 N N . LEU A 1 676 ? 6.340 3.567 -21.750 1.00 93.00 676 LEU A N 1
ATOM 5535 C CA . LEU A 1 676 ? 5.156 3.833 -22.569 1.00 93.00 676 LEU A CA 1
ATOM 5536 C C . LEU A 1 676 ? 4.212 2.637 -22.544 1.00 93.00 676 LEU A C 1
ATOM 5538 O O . LEU A 1 676 ? 4.658 1.508 -22.727 1.00 93.00 676 LEU A O 1
ATOM 5542 N N . ASP A 1 677 ? 2.911 2.886 -22.404 1.00 92.06 677 ASP A N 1
ATOM 5543 C CA . ASP A 1 677 ? 1.894 1.833 -22.437 1.00 92.06 677 ASP A CA 1
ATOM 5544 C C . ASP A 1 677 ? 1.103 1.918 -23.759 1.00 92.06 677 ASP A C 1
ATOM 5546 O O . ASP A 1 677 ? 0.697 3.004 -24.202 1.00 92.06 677 ASP A O 1
ATOM 5550 N N . ARG A 1 678 ? 0.895 0.774 -24.418 1.00 92.81 678 ARG A N 1
ATOM 5551 C CA . ARG A 1 678 ? 0.205 0.669 -25.712 1.00 92.81 678 ARG A CA 1
ATOM 5552 C C . ARG A 1 678 ? -0.799 -0.476 -25.734 1.00 92.81 678 ARG A C 1
ATOM 5554 O O . ARG A 1 678 ? -0.582 -1.501 -25.103 1.00 92.81 678 ARG A O 1
ATOM 5561 N N . GLY A 1 679 ? -1.883 -0.302 -26.474 1.00 93.31 679 GLY A N 1
ATOM 5562 C CA . GLY A 1 679 ? -2.760 -1.374 -26.928 1.00 93.31 679 GLY A CA 1
ATOM 5563 C C . GLY A 1 679 ? -2.669 -1.442 -28.443 1.00 93.31 679 GLY A C 1
ATOM 5564 O O . GLY A 1 679 ? -2.959 -0.442 -29.091 1.00 93.31 679 GLY A O 1
ATOM 5565 N N . ILE A 1 680 ? -2.190 -2.562 -28.975 1.00 92.94 680 ILE A N 1
ATOM 5566 C CA . ILE A 1 680 ? -1.757 -2.687 -30.368 1.00 92.94 680 ILE A CA 1
ATOM 5567 C C . ILE A 1 680 ? -2.580 -3.756 -31.072 1.00 92.94 680 ILE A C 1
ATOM 5569 O O . ILE A 1 680 ? -2.652 -4.887 -30.586 1.00 92.94 680 ILE A O 1
ATOM 5573 N N . CYS A 1 681 ? -3.113 -3.431 -32.248 1.00 93.06 681 CYS A N 1
ATOM 5574 C CA . CYS A 1 681 ? -3.563 -4.438 -33.202 1.00 93.06 681 CYS A CA 1
ATOM 5575 C C . CYS A 1 681 ? -2.377 -4.886 -34.062 1.00 93.06 681 CYS A C 1
ATOM 5577 O O . CYS A 1 681 ? -1.945 -4.166 -34.962 1.00 93.06 681 CYS A O 1
ATOM 5579 N N . VAL A 1 682 ? -1.815 -6.064 -33.779 1.00 92.19 682 VAL A N 1
ATOM 5580 C CA . VAL A 1 682 ? -0.517 -6.487 -34.347 1.00 92.19 682 VAL A CA 1
ATOM 5581 C C . VAL A 1 682 ? -0.547 -6.538 -35.881 1.00 92.19 682 VAL A C 1
ATOM 5583 O O . VAL A 1 682 ? 0.406 -6.118 -36.534 1.00 92.19 682 VAL A O 1
ATOM 5586 N N . GLN A 1 683 ? -1.658 -6.998 -36.456 1.00 88.94 683 GLN A N 1
ATOM 5587 C CA . GLN A 1 683 ? -1.872 -7.149 -37.898 1.00 88.94 683 GLN A CA 1
ATOM 5588 C C . GLN A 1 683 ? -1.924 -5.818 -38.647 1.00 88.94 683 GLN A C 1
ATOM 5590 O O . GLN A 1 683 ? -1.458 -5.749 -39.782 1.00 88.94 683 GLN A O 1
ATOM 5595 N N . GLU A 1 684 ? -2.534 -4.799 -38.042 1.00 89.94 684 GLU A N 1
ATOM 5596 C CA . GLU A 1 684 ? -2.759 -3.499 -38.678 1.00 89.94 684 GLU A CA 1
ATOM 5597 C C . GLU A 1 684 ? -1.551 -2.586 -38.446 1.00 89.94 684 GLU A C 1
ATOM 5599 O O . GLU A 1 684 ? -0.977 -2.053 -39.392 1.00 89.94 684 GLU A O 1
ATOM 5604 N N . THR A 1 685 ? -1.101 -2.475 -37.196 1.00 90.81 685 THR A N 1
ATOM 5605 C CA . THR A 1 685 ? -0.069 -1.510 -36.796 1.00 90.81 685 THR A CA 1
ATOM 5606 C C . THR A 1 685 ? 1.342 -1.948 -37.180 1.00 90.81 685 THR A C 1
ATOM 5608 O O . THR A 1 685 ? 2.158 -1.108 -37.547 1.00 90.81 685 THR A O 1
ATOM 5611 N N . CYS A 1 686 ? 1.642 -3.251 -37.149 1.00 91.69 686 CYS A N 1
ATOM 5612 C CA . CYS A 1 686 ? 2.969 -3.781 -37.492 1.00 91.69 686 CYS A CA 1
ATOM 5613 C C . CYS A 1 686 ? 3.001 -4.503 -38.846 1.00 91.69 686 CYS A C 1
ATOM 5615 O O . CYS A 1 686 ? 3.908 -5.296 -39.108 1.00 91.69 686 CYS A O 1
ATOM 5617 N N . GLN A 1 687 ? 2.035 -4.216 -39.725 1.00 90.31 687 GLN A N 1
ATOM 5618 C CA . GLN A 1 687 ? 1.878 -4.891 -41.014 1.00 90.31 687 GLN A CA 1
ATOM 5619 C C . GLN A 1 687 ? 3.146 -4.833 -41.879 1.00 90.31 687 GLN A C 1
ATOM 5621 O O . GLN A 1 687 ? 3.546 -5.844 -42.461 1.00 90.31 687 GLN A O 1
ATOM 5626 N N . ASP A 1 688 ? 3.784 -3.664 -41.954 1.00 88.12 688 ASP A N 1
ATOM 5627 C CA . ASP A 1 688 ? 4.973 -3.450 -42.785 1.00 88.12 688 ASP A CA 1
ATOM 5628 C C . ASP A 1 688 ? 6.183 -4.217 -42.243 1.00 88.12 688 ASP A C 1
ATOM 5630 O O . ASP A 1 688 ? 6.891 -4.881 -43.000 1.00 88.12 688 ASP A O 1
ATOM 5634 N N . TYR A 1 689 ? 6.368 -4.218 -40.920 1.00 89.00 689 TYR A N 1
ATOM 5635 C CA . TYR A 1 689 ? 7.440 -4.967 -40.261 1.00 89.00 689 TYR A CA 1
ATOM 5636 C C . TYR A 1 689 ? 7.289 -6.482 -40.460 1.00 89.00 689 TYR A C 1
ATOM 5638 O O . TYR A 1 689 ? 8.267 -7.180 -40.740 1.00 89.00 689 TYR A O 1
ATOM 5646 N N . ILE A 1 690 ? 6.053 -6.987 -40.363 1.00 89.62 690 ILE A N 1
ATOM 5647 C CA . ILE A 1 690 ? 5.719 -8.398 -40.595 1.00 89.62 690 ILE A CA 1
ATOM 5648 C C . ILE A 1 690 ? 6.039 -8.791 -42.042 1.00 89.62 690 ILE A C 1
ATOM 5650 O O . ILE A 1 690 ? 6.704 -9.803 -42.271 1.00 89.62 690 ILE A O 1
ATOM 5654 N N . LYS A 1 691 ? 5.610 -7.978 -43.019 1.00 88.62 691 LYS A N 1
ATOM 5655 C CA . LYS A 1 691 ? 5.852 -8.229 -44.450 1.00 88.62 691 LYS A CA 1
ATOM 5656 C C . LYS A 1 691 ? 7.339 -8.208 -44.801 1.00 88.62 691 LYS A C 1
ATOM 5658 O O . LYS A 1 691 ? 7.787 -9.080 -45.539 1.00 88.62 691 LYS A O 1
ATOM 5663 N N . ASN A 1 692 ? 8.095 -7.250 -44.266 1.00 89.44 692 ASN A N 1
ATOM 5664 C CA . ASN A 1 692 ? 9.515 -7.080 -44.585 1.00 89.44 692 ASN A CA 1
ATOM 5665 C C . ASN A 1 692 ? 10.394 -8.211 -44.030 1.00 89.44 692 ASN A C 1
ATOM 5667 O O . ASN A 1 692 ? 11.394 -8.560 -44.654 1.00 89.44 692 ASN A O 1
ATOM 5671 N N . ASN A 1 693 ? 10.020 -8.798 -42.888 1.00 87.69 693 ASN A N 1
ATOM 5672 C CA . ASN A 1 693 ? 10.809 -9.837 -42.218 1.00 87.69 693 ASN A CA 1
ATOM 5673 C C . ASN A 1 693 ? 10.260 -11.265 -42.401 1.00 87.69 693 ASN A C 1
ATOM 5675 O O . ASN A 1 693 ? 10.906 -12.219 -41.974 1.00 87.69 693 ASN A O 1
ATOM 5679 N N . GLY A 1 694 ? 9.086 -11.434 -43.023 1.00 83.44 694 GLY A N 1
ATOM 5680 C CA . GLY A 1 694 ? 8.488 -12.749 -43.287 1.00 83.44 694 GLY A CA 1
ATOM 5681 C C . GLY A 1 694 ? 8.141 -13.543 -42.020 1.00 83.44 694 GLY A C 1
ATOM 5682 O O . GLY A 1 694 ? 8.314 -14.760 -41.994 1.00 83.44 694 GLY A O 1
ATOM 5683 N N . LEU A 1 695 ? 7.699 -12.863 -40.958 1.00 85.69 695 LEU A N 1
ATOM 5684 C CA . LEU A 1 695 ? 7.466 -13.459 -39.637 1.00 85.69 695 LEU A CA 1
ATOM 5685 C C . LEU A 1 695 ? 6.009 -13.909 -39.452 1.00 85.69 695 LEU A C 1
ATOM 5687 O O . LEU A 1 695 ? 5.082 -13.179 -39.793 1.00 85.69 695 LEU A O 1
ATOM 5691 N N . ASP A 1 696 ? 5.805 -15.079 -38.841 1.00 83.50 696 ASP A N 1
ATOM 5692 C CA . ASP A 1 696 ? 4.474 -15.528 -38.411 1.00 83.50 696 ASP A CA 1
ATOM 5693 C C . ASP A 1 696 ? 4.073 -14.865 -37.085 1.00 83.50 696 ASP A C 1
ATOM 5695 O O . ASP A 1 696 ? 4.821 -14.909 -36.099 1.00 83.50 696 ASP A O 1
ATOM 5699 N N . ILE A 1 697 ? 2.870 -14.283 -37.065 1.00 83.19 697 ILE A N 1
ATOM 5700 C CA . ILE A 1 697 ? 2.285 -13.608 -35.906 1.00 83.19 697 ILE A CA 1
ATOM 5701 C C . ILE A 1 697 ? 2.130 -14.593 -34.754 1.00 83.19 697 ILE A C 1
ATOM 5703 O O . ILE A 1 697 ? 2.511 -14.259 -33.641 1.00 83.19 697 ILE A O 1
ATOM 5707 N N . ASP A 1 698 ? 1.626 -15.807 -34.990 1.00 77.44 698 ASP A N 1
ATOM 5708 C CA . ASP A 1 698 ? 1.226 -16.703 -33.897 1.00 77.44 698 ASP A CA 1
ATOM 5709 C C . ASP A 1 698 ? 2.411 -17.181 -33.034 1.00 77.44 698 ASP A C 1
ATOM 5711 O O . ASP A 1 698 ? 2.223 -17.412 -31.832 1.00 77.44 698 ASP A O 1
ATOM 5715 N N . GLN A 1 699 ? 3.613 -17.268 -33.619 1.00 80.94 699 GLN A N 1
ATOM 5716 C CA . GLN A 1 699 ? 4.850 -17.697 -32.952 1.00 80.94 699 GLN A CA 1
ATOM 5717 C C . GLN A 1 699 ? 5.733 -16.529 -32.478 1.00 80.94 699 GLN A C 1
ATOM 5719 O O . GLN A 1 699 ? 6.434 -16.667 -31.477 1.00 80.94 699 GLN A O 1
ATOM 5724 N N . ASN A 1 700 ? 5.696 -15.375 -33.159 1.00 86.25 700 ASN A N 1
ATOM 5725 C CA . ASN A 1 700 ? 6.667 -14.289 -32.958 1.00 86.25 700 ASN A CA 1
ATOM 5726 C C . ASN A 1 700 ? 6.053 -12.970 -32.462 1.00 86.25 700 ASN A C 1
ATOM 5728 O O . ASN A 1 700 ? 6.684 -11.927 -32.622 1.00 86.25 700 ASN A O 1
ATOM 5732 N N . VAL A 1 701 ? 4.856 -12.982 -31.856 1.00 89.44 701 VAL A N 1
ATOM 5733 C CA . VAL A 1 701 ? 4.151 -11.759 -31.405 1.00 89.44 701 VAL A CA 1
ATOM 5734 C C . VAL A 1 701 ? 5.065 -10.784 -30.649 1.00 89.44 701 VAL A C 1
ATOM 5736 O O . VAL A 1 701 ? 5.113 -9.606 -30.987 1.00 89.44 701 VAL A O 1
ATOM 5739 N N . GLU A 1 702 ? 5.806 -11.260 -29.643 1.00 91.31 702 GLU A N 1
ATOM 5740 C CA . GLU A 1 702 ? 6.663 -10.402 -28.810 1.00 91.31 702 GLU A CA 1
ATOM 5741 C C . GLU A 1 702 ? 7.798 -9.757 -29.618 1.00 91.31 702 GLU A C 1
ATOM 5743 O O . GLU A 1 702 ? 8.028 -8.554 -29.511 1.00 91.31 702 GLU A O 1
ATOM 5748 N N . LEU A 1 703 ? 8.453 -10.545 -30.478 1.00 90.38 703 LEU A N 1
ATOM 5749 C CA . LEU A 1 703 ? 9.543 -10.093 -31.346 1.00 90.38 703 LEU A CA 1
ATOM 5750 C C . LEU A 1 703 ? 9.046 -9.074 -32.380 1.00 90.38 703 LEU A C 1
ATOM 5752 O O . LEU A 1 703 ? 9.698 -8.057 -32.606 1.00 90.38 703 LEU A O 1
ATOM 5756 N N . ILE A 1 704 ? 7.886 -9.339 -32.990 1.00 92.50 704 ILE A N 1
ATOM 5757 C CA . ILE A 1 704 ? 7.255 -8.445 -33.965 1.00 92.50 704 ILE A CA 1
ATOM 5758 C C . ILE A 1 704 ? 6.968 -7.098 -33.312 1.00 92.50 704 ILE A C 1
ATOM 5760 O O . ILE A 1 704 ? 7.327 -6.066 -33.870 1.00 92.50 704 ILE A O 1
ATOM 5764 N N . ILE A 1 705 ? 6.347 -7.104 -32.130 1.00 93.88 705 ILE A N 1
ATOM 5765 C CA . ILE A 1 705 ? 5.994 -5.879 -31.413 1.00 93.88 705 ILE A CA 1
ATOM 5766 C C . ILE A 1 705 ? 7.252 -5.098 -31.014 1.00 93.88 705 ILE A C 1
ATOM 5768 O O . ILE A 1 705 ? 7.307 -3.890 -31.244 1.00 93.88 705 ILE A O 1
ATOM 5772 N N . GLU A 1 706 ? 8.257 -5.765 -30.438 1.00 93.88 706 GLU A N 1
ATOM 5773 C CA . GLU A 1 706 ? 9.505 -5.117 -30.021 1.00 93.88 706 GLU A CA 1
ATOM 5774 C C . GLU A 1 706 ? 10.257 -4.516 -31.215 1.00 93.88 706 GLU A C 1
ATOM 5776 O O . GLU A 1 706 ? 10.627 -3.345 -31.170 1.00 93.88 706 GLU A O 1
ATOM 5781 N N . GLY A 1 707 ? 10.415 -5.265 -32.310 1.00 91.94 707 GLY A N 1
ATOM 5782 C CA . GLY A 1 707 ? 11.099 -4.796 -33.516 1.00 91.94 707 GLY A CA 1
ATOM 5783 C C . GLY A 1 707 ? 10.372 -3.645 -34.218 1.00 91.94 707 GLY A C 1
ATOM 5784 O O . GLY A 1 707 ? 10.975 -2.606 -34.484 1.00 91.94 707 GLY A O 1
ATOM 5785 N N . CYS A 1 708 ? 9.065 -3.793 -34.438 1.00 93.19 708 CYS A N 1
ATOM 5786 C CA . CYS A 1 708 ? 8.192 -2.784 -35.047 1.00 93.19 708 CYS A CA 1
ATOM 5787 C C . CYS A 1 708 ? 8.243 -1.439 -34.301 1.00 93.19 708 CYS A C 1
ATOM 5789 O O . CYS A 1 708 ? 8.417 -0.379 -34.913 1.00 93.19 708 CYS A O 1
ATOM 5791 N N . PHE A 1 709 ? 8.132 -1.463 -32.968 1.00 93.19 709 PHE A N 1
ATOM 5792 C CA . PHE A 1 709 ? 8.174 -0.238 -32.165 1.00 93.19 709 PHE A CA 1
ATOM 5793 C C . PHE A 1 709 ? 9.580 0.328 -32.013 1.00 93.19 709 PHE A C 1
ATOM 5795 O O . PHE A 1 709 ? 9.719 1.551 -32.008 1.00 93.19 709 PHE A O 1
ATOM 5802 N N . ASN A 1 710 ? 10.608 -0.520 -31.958 1.00 93.38 710 ASN A N 1
ATOM 5803 C CA . ASN A 1 710 ? 11.989 -0.058 -31.927 1.00 93.38 710 ASN A CA 1
ATOM 5804 C C . ASN A 1 710 ? 12.345 0.695 -33.220 1.00 93.38 710 ASN A C 1
ATOM 5806 O O . ASN A 1 710 ? 12.880 1.795 -33.146 1.00 93.38 710 ASN A O 1
ATOM 5810 N N . GLU A 1 711 ? 11.963 0.185 -34.397 1.00 91.88 711 GLU A N 1
ATOM 5811 C CA . GLU A 1 711 ? 12.147 0.905 -35.669 1.00 91.88 711 GLU A CA 1
ATOM 5812 C C . GLU A 1 711 ? 11.344 2.210 -35.717 1.00 91.88 711 GLU A C 1
ATOM 5814 O O . GLU A 1 711 ? 11.876 3.257 -36.086 1.00 91.88 711 GLU A O 1
ATOM 5819 N N . THR A 1 712 ? 10.079 2.173 -35.292 1.00 91.69 712 THR A N 1
ATOM 5820 C CA . THR A 1 712 ? 9.198 3.351 -35.311 1.00 91.69 712 THR A CA 1
ATOM 5821 C C . THR A 1 712 ? 9.713 4.466 -34.393 1.00 91.69 712 THR A C 1
ATOM 5823 O O . THR A 1 712 ? 9.710 5.644 -34.766 1.00 91.69 712 THR A O 1
ATOM 5826 N N . LEU A 1 713 ? 10.155 4.118 -33.180 1.00 91.50 713 LEU A N 1
ATOM 5827 C CA . LEU A 1 713 ? 10.685 5.077 -32.210 1.00 91.50 713 LEU A CA 1
ATOM 5828 C C . LEU A 1 713 ? 12.075 5.577 -32.607 1.00 91.50 713 LEU A C 1
ATOM 5830 O O . LEU A 1 713 ? 12.330 6.775 -32.459 1.00 91.50 713 LEU A O 1
ATOM 5834 N N . GLN A 1 714 ? 12.916 4.727 -33.200 1.00 89.81 714 GLN A N 1
ATOM 5835 C CA . GLN A 1 714 ? 14.208 5.147 -33.736 1.00 89.81 714 GLN A CA 1
ATOM 5836 C C . GLN A 1 714 ? 14.021 6.141 -34.889 1.00 89.81 714 GLN A C 1
ATOM 5838 O O . GLN A 1 714 ? 14.653 7.191 -34.904 1.00 89.81 714 GLN A O 1
ATOM 5843 N N . GLN A 1 715 ? 13.107 5.873 -35.827 1.00 90.12 715 GLN A N 1
ATOM 5844 C CA . GLN A 1 715 ? 12.871 6.759 -36.973 1.00 90.12 715 GLN A CA 1
ATOM 5845 C C . GLN A 1 715 ? 12.276 8.114 -36.574 1.00 90.12 715 GLN A C 1
ATOM 5847 O O . GLN A 1 715 ? 12.616 9.138 -37.164 1.00 90.12 715 GLN A O 1
ATOM 5852 N N . LYS A 1 716 ? 11.360 8.133 -35.597 1.00 89.69 716 LYS A N 1
ATOM 5853 C CA . LYS A 1 716 ? 10.602 9.343 -35.244 1.00 89.69 716 LYS A CA 1
ATOM 5854 C C . LYS A 1 716 ? 11.236 10.173 -34.127 1.00 89.69 716 LYS A C 1
ATOM 5856 O O . LYS A 1 716 ? 11.067 11.391 -34.123 1.00 89.69 716 LYS A O 1
ATOM 5861 N N . TYR A 1 717 ? 11.912 9.529 -33.176 1.00 88.31 717 TYR A N 1
ATOM 5862 C CA . TYR A 1 717 ? 12.444 10.167 -31.965 1.00 88.31 717 TYR A CA 1
ATOM 5863 C C . TYR A 1 717 ? 13.925 9.850 -31.700 1.00 88.31 717 TYR A C 1
ATOM 5865 O O . TYR A 1 717 ? 14.471 10.364 -30.725 1.00 88.31 717 TYR A O 1
ATOM 5873 N N . ASP A 1 718 ? 14.573 9.025 -32.531 1.00 89.81 718 ASP A N 1
ATOM 5874 C CA . ASP A 1 718 ? 15.946 8.538 -32.316 1.00 89.81 718 ASP A CA 1
ATOM 5875 C C . ASP A 1 718 ? 16.122 7.792 -30.974 1.00 89.81 718 ASP A C 1
ATOM 5877 O O . ASP A 1 718 ? 17.167 7.841 -30.326 1.00 89.81 718 ASP A O 1
ATOM 5881 N N . LEU A 1 719 ? 15.053 7.123 -30.523 1.00 92.25 719 LEU A N 1
ATOM 5882 C CA . LEU A 1 719 ? 14.999 6.372 -29.268 1.00 92.25 719 LEU A CA 1
ATOM 5883 C C . LEU A 1 719 ? 14.868 4.876 -29.539 1.00 92.25 719 LEU A C 1
ATOM 5885 O O . LEU A 1 719 ? 14.056 4.466 -30.367 1.00 92.25 719 LEU A O 1
ATOM 5889 N N . GLY A 1 720 ? 15.580 4.071 -28.755 1.00 92.12 720 GLY A N 1
ATOM 5890 C CA . GLY A 1 720 ? 15.369 2.633 -28.699 1.00 92.12 720 GLY A CA 1
ATOM 5891 C C . GLY A 1 720 ? 14.281 2.255 -27.695 1.00 92.12 720 GLY A C 1
ATOM 5892 O O . GLY A 1 720 ? 14.019 2.975 -26.723 1.00 92.12 720 GLY A O 1
ATOM 5893 N N . SER A 1 721 ? 13.647 1.105 -27.908 1.00 93.50 721 SER A N 1
ATOM 5894 C CA . SER A 1 721 ? 12.616 0.579 -27.009 1.00 93.50 721 SER A CA 1
ATOM 5895 C C . SER A 1 721 ? 12.794 -0.899 -26.724 1.00 93.50 721 SER A C 1
ATOM 5897 O O . SER A 1 721 ? 13.101 -1.669 -27.630 1.00 93.50 721 SER A O 1
ATOM 5899 N N . LYS A 1 722 ? 12.533 -1.294 -25.479 1.00 93.88 722 LYS A N 1
ATOM 5900 C CA . LYS A 1 722 ? 12.555 -2.684 -25.029 1.00 93.88 722 LYS A CA 1
ATOM 5901 C C . LYS A 1 722 ? 11.190 -3.097 -24.498 1.00 93.88 722 LYS A C 1
ATOM 5903 O O . LYS A 1 722 ? 10.600 -2.379 -23.690 1.00 93.88 722 LYS A O 1
ATOM 5908 N N . LEU A 1 723 ? 10.700 -4.260 -24.915 1.00 94.00 723 LEU A N 1
ATOM 5909 C CA . LEU A 1 723 ? 9.422 -4.789 -24.437 1.00 94.00 723 LEU A CA 1
ATOM 5910 C C . LEU A 1 723 ? 9.556 -5.279 -22.982 1.00 94.00 723 LEU A C 1
ATOM 5912 O O . LEU A 1 723 ? 10.420 -6.098 -22.669 1.00 94.00 723 LEU A O 1
ATOM 5916 N N . GLN A 1 724 ? 8.711 -4.769 -22.079 1.00 91.94 724 GLN A N 1
ATOM 5917 C CA . GLN A 1 724 ? 8.716 -5.133 -20.653 1.00 91.94 724 GLN A CA 1
ATOM 5918 C C . GLN A 1 724 ? 7.522 -6.013 -20.265 1.00 91.94 724 GLN A C 1
ATOM 5920 O O . GLN A 1 724 ? 7.653 -6.924 -19.449 1.00 91.94 724 GLN A O 1
ATOM 5925 N N . PHE A 1 725 ? 6.345 -5.709 -20.809 1.00 90.81 725 PHE A N 1
ATOM 5926 C CA . PHE A 1 725 ? 5.098 -6.411 -20.517 1.00 90.81 725 PHE A CA 1
ATOM 5927 C C . PHE A 1 725 ? 4.312 -6.607 -21.806 1.00 90.81 725 PHE A C 1
ATOM 5929 O O . PHE A 1 725 ? 4.260 -5.695 -22.631 1.00 90.81 725 PHE A O 1
ATOM 5936 N N . VAL A 1 726 ? 3.674 -7.766 -21.943 1.00 92.19 726 VAL A N 1
ATOM 5937 C CA . VAL A 1 726 ? 2.806 -8.120 -23.064 1.00 92.19 726 VAL A CA 1
ATOM 5938 C C . VAL A 1 726 ? 1.692 -9.036 -22.570 1.00 92.19 726 VAL A C 1
ATOM 5940 O O . VAL A 1 726 ? 1.935 -10.005 -21.857 1.00 92.19 726 VAL A O 1
ATOM 5943 N N . SER A 1 727 ? 0.456 -8.713 -22.932 1.00 91.75 727 SER A N 1
ATOM 5944 C CA . SER A 1 727 ? -0.716 -9.560 -22.714 1.00 91.75 727 SER A CA 1
ATOM 5945 C C . SER A 1 727 ? -1.626 -9.421 -23.926 1.00 91.75 727 SER A C 1
ATOM 5947 O O . SER A 1 727 ? -2.097 -8.326 -24.237 1.00 91.75 727 SER A O 1
ATOM 5949 N N . CYS A 1 728 ? -1.815 -10.525 -24.647 1.00 90.06 728 CYS A N 1
ATOM 5950 C CA . CYS A 1 728 ? -2.501 -10.547 -25.934 1.00 90.06 728 CYS A CA 1
ATOM 5951 C C . CYS A 1 728 ? -3.800 -11.341 -25.874 1.00 90.06 728 CYS A C 1
ATOM 5953 O O . CYS A 1 728 ? -3.859 -12.412 -25.268 1.00 90.06 728 CYS A O 1
ATOM 5955 N N . GLU A 1 729 ? -4.821 -10.846 -26.558 1.00 87.56 729 GLU A N 1
ATOM 5956 C CA . GLU A 1 729 ? -6.111 -11.493 -26.765 1.00 87.56 729 GLU A CA 1
ATOM 5957 C C . GLU A 1 729 ? -6.283 -11.810 -28.257 1.00 87.56 729 GLU A C 1
ATOM 5959 O O . GLU A 1 729 ? -6.023 -10.964 -29.116 1.00 87.56 729 GLU A O 1
ATOM 5964 N N . ARG A 1 730 ? -6.694 -13.045 -28.574 1.00 86.56 730 ARG A N 1
ATOM 5965 C CA . ARG A 1 730 ? -6.911 -13.501 -29.954 1.00 86.56 730 ARG A CA 1
ATOM 5966 C C . ARG A 1 730 ? -8.404 -13.681 -30.216 1.00 86.56 730 ARG A C 1
ATOM 5968 O O . ARG A 1 730 ? -9.138 -14.152 -29.350 1.00 86.56 730 ARG A O 1
ATOM 5975 N N . GLN A 1 731 ? -8.867 -13.393 -31.435 1.00 76.75 731 GLN A N 1
ATOM 5976 C CA . GLN A 1 731 ? -10.280 -13.613 -31.787 1.00 76.75 731 GLN A CA 1
ATOM 5977 C C . GLN A 1 731 ? -10.698 -15.095 -31.686 1.00 76.75 731 GLN A C 1
ATOM 5979 O O . GLN A 1 731 ? -11.835 -15.386 -31.310 1.00 76.75 731 GLN A O 1
ATOM 5984 N N . LYS A 1 732 ? -9.790 -16.038 -31.984 1.00 66.38 732 LYS A N 1
ATOM 5985 C CA . LYS A 1 732 ? -10.050 -17.485 -31.853 1.00 66.38 732 LYS A CA 1
ATOM 5986 C C . LYS A 1 732 ? -10.455 -17.859 -30.419 1.00 66.38 732 LYS A C 1
ATOM 5988 O O . LYS A 1 732 ? -11.409 -18.613 -30.256 1.00 66.38 732 LYS A O 1
ATOM 5993 N N . ASP A 1 733 ? -9.828 -17.239 -29.418 1.00 66.50 733 ASP A N 1
ATOM 5994 C CA . ASP A 1 733 ? -10.103 -17.479 -27.994 1.00 66.50 733 ASP A CA 1
ATOM 5995 C C . ASP A 1 733 ? -11.504 -16.988 -27.573 1.00 66.50 733 ASP A C 1
ATOM 5997 O O . ASP A 1 733 ? -12.106 -17.544 -26.656 1.00 66.50 733 ASP A O 1
ATOM 6001 N N . LYS A 1 734 ? -12.067 -15.984 -28.268 1.00 62.09 734 LYS A N 1
ATOM 6002 C CA . LYS A 1 734 ? -13.441 -15.487 -28.041 1.00 62.09 734 LYS A CA 1
ATOM 6003 C C . LYS A 1 734 ? -14.532 -16.373 -28.649 1.00 62.09 734 LYS A C 1
ATOM 6005 O O . LYS A 1 734 ? -15.669 -16.310 -28.192 1.00 62.09 734 LYS A O 1
ATOM 6010 N N . ARG A 1 735 ? -14.229 -17.130 -29.714 1.00 52.31 735 ARG A N 1
ATOM 6011 C CA . ARG A 1 735 ? -15.209 -18.005 -30.395 1.00 52.31 735 ARG A CA 1
ATOM 6012 C C . ARG A 1 735 ? -15.335 -19.383 -29.747 1.00 52.31 735 ARG A C 1
ATOM 6014 O O . ARG A 1 735 ? -16.334 -20.055 -29.985 1.00 52.31 735 ARG A O 1
ATOM 6021 N N . THR A 1 736 ? -14.359 -19.802 -28.945 1.00 51.50 736 THR A N 1
ATOM 6022 C CA . THR A 1 736 ? -14.513 -20.952 -28.048 1.00 51.50 736 THR A CA 1
ATOM 6023 C C . THR A 1 736 ? -15.633 -20.666 -27.047 1.00 51.50 736 THR A C 1
ATOM 6025 O O . THR A 1 736 ? -15.630 -19.613 -26.416 1.00 51.50 736 THR A O 1
ATOM 6028 N N . GLU A 1 737 ? -16.610 -21.576 -26.944 1.00 55.41 737 GLU A N 1
ATOM 6029 C CA . GLU A 1 737 ? -17.740 -21.510 -26.002 1.00 55.41 737 GLU A CA 1
ATOM 6030 C C . GLU A 1 737 ? -17.289 -21.020 -24.618 1.00 55.41 737 GLU A C 1
ATOM 6032 O O . GLU A 1 737 ? -16.205 -21.393 -24.173 1.00 55.41 737 GLU A O 1
ATOM 6037 N N . ILE A 1 738 ? -18.107 -20.205 -23.932 1.00 67.19 738 ILE A N 1
ATOM 6038 C CA . ILE A 1 738 ? -17.837 -19.744 -22.558 1.00 67.19 738 ILE A CA 1
ATOM 6039 C C . ILE A 1 738 ? -17.548 -20.975 -21.690 1.00 67.19 738 ILE A C 1
ATOM 6041 O O . ILE A 1 738 ? -18.467 -21.677 -21.265 1.00 67.19 738 ILE A O 1
ATOM 6045 N N . GLN A 1 739 ? -16.268 -21.254 -21.439 1.00 72.12 739 GLN A N 1
ATOM 6046 C CA . GLN A 1 739 ? -15.860 -22.393 -20.629 1.00 72.12 739 GLN A CA 1
ATOM 6047 C C . GLN A 1 739 ? -16.075 -22.027 -19.163 1.00 72.12 739 GLN A C 1
ATOM 6049 O O . GLN A 1 739 ? -15.211 -21.444 -18.506 1.00 72.12 739 GLN A O 1
ATOM 6054 N N . LEU A 1 740 ? -17.276 -22.329 -18.668 1.00 85.69 740 LEU A N 1
ATOM 6055 C CA . LEU A 1 740 ? -17.589 -22.261 -17.248 1.00 85.69 740 LEU A CA 1
ATOM 6056 C C . LEU A 1 740 ? -16.768 -23.325 -16.528 1.00 85.69 740 LEU A C 1
ATOM 6058 O O . LEU A 1 740 ? -16.875 -24.515 -16.826 1.00 85.69 740 LEU A O 1
ATOM 6062 N N . ASP A 1 741 ? -15.958 -22.897 -15.567 1.00 89.25 741 ASP A N 1
ATOM 6063 C CA . ASP A 1 741 ? -15.281 -23.845 -14.692 1.00 89.25 741 ASP A CA 1
ATOM 6064 C C . ASP A 1 741 ? -16.181 -24.263 -13.522 1.00 89.25 741 ASP A C 1
ATOM 6066 O O . ASP A 1 741 ? -17.260 -23.710 -13.286 1.00 89.25 741 ASP A O 1
ATOM 6070 N N . SER A 1 742 ? -15.723 -25.247 -12.748 1.00 92.25 742 SER A N 1
ATOM 6071 C CA . SER A 1 742 ? -16.464 -25.747 -11.590 1.00 92.25 742 SER A CA 1
ATOM 6072 C C . SER A 1 742 ? -16.798 -24.649 -10.574 1.00 92.25 742 SER A C 1
ATOM 6074 O O . SER A 1 742 ? -17.841 -24.719 -9.928 1.00 92.25 742 SER A O 1
ATOM 6076 N N . THR A 1 743 ? -15.944 -23.629 -10.423 1.00 91.44 743 THR A N 1
ATOM 6077 C CA . THR A 1 743 ? -16.180 -22.532 -9.468 1.00 91.44 743 THR A CA 1
ATOM 6078 C C . THR A 1 743 ? -17.263 -21.571 -9.951 1.00 91.44 743 THR A C 1
ATOM 6080 O O . THR A 1 743 ? -18.083 -21.136 -9.141 1.00 91.44 743 THR A O 1
ATOM 6083 N N . ASP A 1 744 ? -17.342 -21.320 -11.260 1.00 93.31 744 ASP A N 1
ATOM 6084 C CA . ASP A 1 744 ? -18.412 -20.533 -11.871 1.00 93.31 744 ASP A CA 1
ATOM 6085 C C . ASP A 1 744 ? -19.768 -21.227 -11.692 1.00 93.31 744 ASP A C 1
ATOM 6087 O O . ASP A 1 744 ? -20.739 -20.598 -11.270 1.00 93.31 744 ASP A O 1
ATOM 6091 N N . ILE A 1 745 ? -19.829 -22.542 -11.937 1.00 94.44 745 ILE A N 1
ATOM 6092 C CA . ILE A 1 745 ? -21.056 -23.336 -11.766 1.00 94.44 745 ILE A CA 1
ATOM 6093 C C . ILE A 1 745 ? -21.519 -23.300 -10.306 1.00 94.44 745 ILE A C 1
ATOM 6095 O O . ILE A 1 745 ? -22.697 -23.058 -10.040 1.00 94.44 745 ILE A O 1
ATOM 6099 N N . ILE A 1 746 ? -20.604 -23.490 -9.349 1.00 95.31 746 ILE A N 1
ATOM 6100 C CA . ILE A 1 746 ? -20.924 -23.398 -7.917 1.00 95.31 746 ILE A CA 1
ATOM 6101 C C . ILE A 1 746 ? -21.503 -22.019 -7.588 1.00 95.31 746 ILE A C 1
ATOM 6103 O O . ILE A 1 746 ? -22.525 -21.937 -6.906 1.00 95.31 746 ILE A O 1
ATOM 6107 N N . MET A 1 747 ? -20.899 -20.941 -8.091 1.00 95.62 747 MET A N 1
ATOM 6108 C CA . MET A 1 747 ? -21.387 -19.593 -7.809 1.00 95.62 747 MET A CA 1
ATOM 6109 C C . MET A 1 747 ? -22.766 -19.329 -8.432 1.00 95.62 747 MET A C 1
ATOM 6111 O O . MET A 1 747 ? -23.630 -18.739 -7.780 1.00 95.62 747 MET A O 1
ATOM 6115 N N . LEU A 1 748 ? -23.024 -19.823 -9.647 1.00 95.81 748 LEU A N 1
ATOM 6116 C CA . LEU A 1 748 ? -24.349 -19.758 -10.274 1.00 95.81 748 LEU A CA 1
ATOM 6117 C C . LEU A 1 748 ? -25.405 -20.516 -9.461 1.00 95.81 748 LEU A C 1
ATOM 6119 O O . LEU A 1 748 ? -26.509 -20.005 -9.275 1.00 95.81 748 LEU A O 1
ATOM 6123 N N . LEU A 1 749 ? -25.069 -21.693 -8.924 1.00 96.75 749 LEU A N 1
ATOM 6124 C CA . LEU A 1 749 ? -25.961 -22.451 -8.040 1.00 96.75 749 LEU A CA 1
ATOM 6125 C C . LEU A 1 749 ? -26.242 -21.702 -6.730 1.00 96.75 749 LEU A C 1
ATOM 6127 O O . LEU A 1 749 ? -27.381 -21.703 -6.263 1.00 96.75 749 LEU A O 1
ATOM 6131 N N . VAL A 1 750 ? -25.241 -21.028 -6.153 1.00 96.19 750 VAL A N 1
ATOM 6132 C CA . VAL A 1 750 ? -25.414 -20.192 -4.951 1.00 96.19 750 VAL A CA 1
ATOM 6133 C C . VAL A 1 750 ? -26.366 -19.028 -5.230 1.00 96.19 750 VAL A C 1
ATOM 6135 O O . VAL A 1 750 ? -27.329 -18.839 -4.485 1.00 96.19 750 VAL A O 1
ATOM 6138 N N . ILE A 1 751 ? -26.147 -18.277 -6.314 1.00 96.69 751 ILE A N 1
ATOM 6139 C CA . ILE A 1 751 ? -27.019 -17.156 -6.702 1.00 96.69 751 ILE A CA 1
ATOM 6140 C C . ILE A 1 751 ? -28.435 -17.662 -7.008 1.00 96.69 751 ILE A C 1
ATOM 6142 O O . ILE A 1 751 ? -29.407 -17.119 -6.482 1.00 96.69 751 ILE A O 1
ATOM 6146 N N . GLY A 1 752 ? -28.561 -18.741 -7.787 1.00 96.94 752 GLY A N 1
ATOM 6147 C CA . GLY A 1 752 ? -29.843 -19.372 -8.104 1.00 96.94 752 GLY A CA 1
ATOM 6148 C C . GLY A 1 752 ? -30.594 -19.841 -6.855 1.00 96.94 752 GLY A C 1
ATOM 6149 O O . GLY A 1 752 ? -31.796 -19.605 -6.737 1.00 96.94 752 GLY A O 1
ATOM 6150 N N . GLY A 1 753 ? -29.888 -20.421 -5.881 1.00 97.00 753 GLY A N 1
ATOM 6151 C CA . GLY A 1 753 ? -30.445 -20.818 -4.588 1.00 97.00 753 GLY A CA 1
ATOM 6152 C C . GLY A 1 753 ? -30.954 -19.633 -3.763 1.00 97.00 753 GLY A C 1
ATOM 6153 O O . GLY A 1 753 ? -32.059 -19.696 -3.222 1.00 97.00 753 GLY A O 1
ATOM 6154 N N . ILE A 1 754 ? -30.201 -18.527 -3.710 1.00 96.62 754 ILE A N 1
ATOM 6155 C CA . ILE A 1 754 ? -30.638 -17.286 -3.048 1.00 96.62 754 ILE A CA 1
ATOM 6156 C C . ILE A 1 754 ? -31.908 -16.751 -3.722 1.00 96.62 754 ILE A C 1
ATOM 6158 O O . ILE A 1 754 ? -32.902 -16.496 -3.039 1.00 96.62 754 ILE A O 1
ATOM 6162 N N . CYS A 1 755 ? -31.915 -16.636 -5.054 1.00 96.81 755 CYS A N 1
ATOM 6163 C CA . CYS A 1 755 ? -33.082 -16.183 -5.812 1.00 96.81 755 CYS A CA 1
ATOM 6164 C C . CYS A 1 755 ? -34.305 -17.081 -5.575 1.00 96.81 755 CYS A C 1
ATOM 6166 O O . CYS A 1 755 ? -35.401 -16.567 -5.352 1.00 96.81 755 CYS A O 1
ATOM 6168 N N . ALA A 1 756 ? -34.125 -18.404 -5.564 1.00 96.69 756 ALA A N 1
ATOM 6169 C CA . ALA A 1 756 ? -35.199 -19.362 -5.322 1.00 96.69 756 ALA A CA 1
ATOM 6170 C C . ALA A 1 756 ? -35.790 -19.229 -3.909 1.00 96.69 756 ALA A C 1
ATOM 6172 O O . ALA A 1 756 ? -37.011 -19.183 -3.757 1.00 96.69 756 ALA A O 1
ATOM 6173 N N . ILE A 1 757 ? -34.949 -19.109 -2.875 1.00 95.44 757 ILE A N 1
ATOM 6174 C CA . ILE A 1 757 ? -35.404 -18.947 -1.483 1.00 95.44 757 ILE A CA 1
ATOM 6175 C C . ILE A 1 757 ? -36.131 -17.609 -1.294 1.00 95.44 757 ILE A C 1
ATOM 6177 O O . ILE A 1 757 ? -37.157 -17.559 -0.614 1.00 95.44 757 ILE A O 1
ATOM 6181 N N . VAL A 1 758 ? -35.643 -16.534 -1.915 1.00 96.00 758 VAL A N 1
ATOM 6182 C CA . VAL A 1 758 ? -36.281 -15.209 -1.878 1.00 96.00 758 VAL A CA 1
ATOM 6183 C C . VAL A 1 758 ? -37.628 -15.214 -2.605 1.00 96.00 758 VAL A C 1
ATOM 6185 O O . VAL A 1 758 ? -38.620 -14.704 -2.073 1.00 96.00 758 VAL A O 1
ATOM 6188 N N . ALA A 1 759 ? -37.705 -15.842 -3.782 1.00 95.19 759 ALA A N 1
ATOM 6189 C CA . ALA A 1 759 ? -38.959 -16.016 -4.511 1.00 95.19 759 ALA A CA 1
ATOM 6190 C C . ALA A 1 759 ? -39.968 -16.833 -3.688 1.00 95.19 759 ALA A C 1
ATOM 6192 O O . ALA A 1 759 ? -41.119 -16.423 -3.531 1.00 95.19 759 ALA A O 1
ATOM 6193 N N . TRP A 1 760 ? -39.519 -17.937 -3.084 1.00 94.25 760 TRP A N 1
ATOM 6194 C CA . TRP A 1 760 ? -40.346 -18.787 -2.229 1.00 94.25 760 TRP A CA 1
ATOM 6195 C C . TRP A 1 760 ? -40.837 -18.053 -0.975 1.00 94.25 760 TRP A C 1
ATOM 6197 O O . TRP A 1 760 ? -42.022 -18.111 -0.646 1.00 94.25 760 TRP A O 1
ATOM 6207 N N . GLY A 1 761 ? -39.955 -17.328 -0.281 1.00 92.56 761 GLY A N 1
ATOM 6208 C CA . GLY A 1 761 ? -40.299 -16.533 0.901 1.00 92.56 761 GLY A CA 1
ATOM 6209 C C . GLY A 1 761 ? -41.297 -15.417 0.590 1.00 92.56 761 GLY A C 1
ATOM 6210 O O . GLY A 1 761 ? -42.251 -15.212 1.342 1.00 92.56 761 GLY A O 1
ATOM 6211 N N . SER A 1 762 ? -41.131 -14.751 -0.555 1.00 93.44 762 SER A N 1
ATOM 6212 C CA . SER A 1 762 ? -42.041 -13.698 -1.028 1.00 93.44 762 SER A CA 1
ATOM 6213 C C . SER A 1 762 ? -43.406 -14.256 -1.441 1.00 93.44 762 SER A C 1
ATOM 6215 O O . SER A 1 762 ? -44.438 -13.685 -1.090 1.00 93.44 762 SER A O 1
ATOM 6217 N N . TYR A 1 763 ? -43.432 -15.399 -2.133 1.00 91.88 763 TYR A N 1
ATOM 6218 C CA . TYR A 1 763 ? -44.670 -16.098 -2.483 1.00 91.88 763 TYR A CA 1
ATOM 6219 C C . TYR A 1 763 ? -45.429 -16.572 -1.237 1.00 91.88 763 TYR A C 1
ATOM 6221 O O . TYR A 1 763 ? -46.647 -16.398 -1.142 1.00 91.88 763 TYR A O 1
ATOM 6229 N N . PHE A 1 764 ? -44.711 -17.126 -0.254 1.00 89.56 764 PHE A N 1
ATOM 6230 C CA . PHE A 1 764 ? -45.282 -17.549 1.023 1.00 89.56 764 PHE A CA 1
ATOM 6231 C C . PHE A 1 764 ? -45.929 -16.376 1.774 1.00 89.56 764 PHE A C 1
ATOM 6233 O O . PHE A 1 764 ? -47.053 -16.503 2.261 1.00 89.56 764 PHE A O 1
ATOM 6240 N N . ASP A 1 765 ? -45.258 -15.224 1.818 1.00 87.38 765 ASP A N 1
ATOM 6241 C CA . ASP A 1 765 ? -45.784 -14.006 2.439 1.00 87.38 765 ASP A CA 1
ATOM 6242 C C . ASP A 1 765 ? -47.038 -13.483 1.720 1.00 87.38 765 ASP A C 1
ATOM 6244 O O . ASP A 1 765 ? -48.057 -13.220 2.360 1.00 87.38 765 ASP A O 1
ATOM 6248 N N . PHE A 1 766 ? -47.018 -13.439 0.383 1.00 85.50 766 PHE A N 1
ATOM 6249 C CA . PHE A 1 766 ? -48.176 -13.052 -0.429 1.00 85.50 766 PHE A CA 1
ATOM 6250 C C . PHE A 1 766 ? -49.390 -13.967 -0.193 1.00 85.50 766 PHE A C 1
ATOM 6252 O O . PHE A 1 766 ? -50.513 -13.494 -0.005 1.00 85.50 766 PHE A O 1
ATOM 6259 N N . CYS A 1 767 ? -49.175 -15.285 -0.140 1.00 84.00 767 CYS A N 1
ATOM 6260 C CA . CYS A 1 767 ? -50.234 -16.254 0.145 1.00 84.00 767 CYS A CA 1
ATOM 6261 C C . CYS A 1 767 ? -50.794 -16.112 1.566 1.00 84.00 767 CYS A C 1
ATOM 6263 O O . CYS A 1 767 ? -51.998 -16.278 1.776 1.00 84.00 767 CYS A O 1
ATOM 6265 N N . GLN A 1 768 ? -49.938 -15.811 2.546 1.00 76.19 768 GLN A N 1
ATOM 6266 C CA . GLN A 1 768 ? -50.341 -15.633 3.939 1.00 76.19 768 GLN A CA 1
ATOM 6267 C C . GLN A 1 768 ? -51.103 -14.317 4.150 1.00 76.19 768 GLN A C 1
ATOM 6269 O O . GLN A 1 768 ? -52.100 -14.304 4.875 1.00 76.19 768 GLN A O 1
ATOM 6274 N N . ALA A 1 769 ? -50.703 -13.235 3.473 1.00 70.00 769 ALA A N 1
ATOM 6275 C CA . ALA A 1 769 ? -51.418 -11.958 3.480 1.00 70.00 769 ALA A CA 1
ATOM 6276 C C . ALA A 1 769 ? -52.877 -12.098 3.004 1.00 70.00 769 ALA A C 1
ATOM 6278 O O . ALA A 1 769 ? -53.748 -11.366 3.462 1.00 70.00 769 ALA A O 1
ATOM 6279 N N . ARG A 1 770 ? -53.157 -13.086 2.144 1.00 64.31 770 ARG A N 1
ATOM 6280 C CA . ARG A 1 770 ? -54.482 -13.356 1.571 1.00 64.31 770 ARG A CA 1
ATOM 6281 C C . ARG A 1 770 ? -55.409 -14.207 2.458 1.00 64.31 770 ARG A C 1
ATOM 6283 O O . ARG A 1 770 ? -56.583 -14.331 2.129 1.00 64.31 770 ARG A O 1
ATOM 6290 N N . LYS A 1 771 ? -54.903 -14.829 3.537 1.00 64.25 771 LYS A N 1
ATOM 6291 C CA . LYS A 1 771 ? -55.629 -15.862 4.310 1.00 64.25 771 LYS A CA 1
ATOM 6292 C C . LYS A 1 771 ? -56.108 -15.462 5.716 1.00 64.25 771 LYS A C 1
ATOM 6294 O O . LYS A 1 771 ? -56.892 -16.227 6.276 1.00 64.25 771 LYS A O 1
ATOM 6299 N N . THR A 1 772 ? -55.663 -14.371 6.363 1.00 48.81 772 THR A N 1
ATOM 6300 C CA . THR A 1 772 ? -56.068 -14.121 7.776 1.00 48.81 772 THR A CA 1
ATOM 6301 C C . THR A 1 772 ? -55.899 -12.675 8.287 1.00 48.81 772 THR A C 1
ATOM 6303 O O . THR A 1 772 ? -54.798 -12.122 8.248 1.00 48.81 772 THR A O 1
ATOM 6306 N N . ASP A 1 773 ? -56.963 -12.138 8.906 1.00 46.69 773 ASP A N 1
ATOM 6307 C CA . ASP A 1 773 ? -57.052 -10.835 9.607 1.00 46.69 773 ASP A CA 1
ATOM 6308 C C . ASP A 1 773 ? -56.439 -10.799 11.028 1.00 46.69 773 ASP A C 1
ATOM 6310 O O . ASP A 1 773 ? -56.437 -9.762 11.689 1.00 46.69 773 ASP A O 1
ATOM 6314 N N . LYS A 1 774 ? -55.880 -11.901 11.550 1.00 45.91 774 LYS A N 1
ATOM 6315 C CA . LYS A 1 774 ? -55.267 -11.918 12.895 1.00 45.91 774 LYS A CA 1
ATOM 6316 C C . LYS A 1 774 ? -53.757 -11.664 12.823 1.00 45.91 774 LYS A C 1
ATOM 6318 O O . LYS A 1 774 ? -52.989 -12.455 12.285 1.00 45.91 774 LYS A O 1
ATOM 6323 N N . ILE A 1 775 ? -53.345 -10.519 13.367 1.00 48.88 775 ILE A N 1
ATOM 6324 C CA . ILE A 1 775 ? -52.042 -9.866 13.155 1.00 48.88 775 ILE A CA 1
ATOM 6325 C C . ILE A 1 775 ? -50.933 -10.316 14.139 1.00 48.88 775 ILE A C 1
ATOM 6327 O O . ILE A 1 775 ? -49.772 -9.995 13.917 1.00 48.88 775 ILE A O 1
ATOM 6331 N N . LEU A 1 776 ? -51.214 -11.099 15.190 1.00 44.00 776 LEU A N 1
ATOM 6332 C CA . LEU A 1 776 ? -50.321 -11.132 16.367 1.00 44.00 776 LEU A CA 1
ATOM 6333 C C . LEU A 1 776 ? -49.353 -12.328 16.543 1.00 44.00 776 LEU A C 1
ATOM 6335 O O . LEU A 1 776 ? -48.526 -12.282 17.449 1.00 44.00 776 LEU A O 1
ATOM 6339 N N . GLU A 1 777 ? -49.367 -13.362 15.692 1.00 46.75 777 GLU A N 1
ATOM 6340 C CA . GLU A 1 777 ? -48.367 -14.464 15.742 1.00 46.75 777 GLU A CA 1
ATOM 6341 C C . GLU A 1 777 ? -47.409 -14.498 14.526 1.00 46.75 777 GLU A C 1
ATOM 6343 O O . GLU A 1 777 ? -46.591 -15.409 14.380 1.00 46.75 777 GLU A O 1
ATOM 6348 N N . LYS A 1 778 ? -47.470 -13.459 13.678 1.00 49.09 778 LYS A N 1
ATOM 6349 C CA . LYS A 1 778 ? -46.973 -13.369 12.286 1.00 49.09 778 LYS A CA 1
ATOM 6350 C C . LYS A 1 778 ? -45.447 -13.350 12.041 1.00 49.09 778 LYS A C 1
ATOM 6352 O O . LYS A 1 778 ? -45.046 -13.374 10.879 1.00 49.09 778 LYS A O 1
ATOM 6357 N N . ASP A 1 779 ? -44.590 -13.336 13.063 1.00 53.38 779 ASP A N 1
ATOM 6358 C CA . ASP A 1 779 ? -43.175 -12.928 12.898 1.00 53.38 779 ASP A CA 1
ATOM 6359 C C . ASP A 1 779 ? -42.108 -14.022 13.090 1.00 53.38 779 ASP A C 1
ATOM 6361 O O . ASP A 1 779 ? -40.918 -13.715 13.159 1.00 53.38 779 ASP A O 1
ATOM 6365 N N . ARG A 1 780 ? -42.478 -15.308 13.184 1.00 59.31 780 ARG A N 1
ATOM 6366 C CA . ARG A 1 780 ? -41.507 -16.367 13.552 1.00 59.31 780 ARG A CA 1
ATOM 6367 C C . ARG A 1 780 ? -41.189 -17.425 12.499 1.00 59.31 780 ARG A C 1
ATOM 6369 O O . ARG A 1 780 ? -40.314 -18.248 12.753 1.00 59.31 780 ARG A O 1
ATOM 6376 N N . HIS A 1 781 ? -41.833 -17.418 11.331 1.00 77.31 781 HIS A N 1
ATOM 6377 C CA . HIS A 1 781 ? -41.501 -18.397 10.293 1.00 77.31 781 HIS A CA 1
ATOM 6378 C C . HIS A 1 781 ? -40.204 -17.999 9.554 1.00 77.31 781 HIS A C 1
ATOM 6380 O O . HIS A 1 781 ? -40.176 -16.912 8.975 1.00 77.31 781 HIS A O 1
ATOM 6386 N N . PRO A 1 782 ? -39.160 -18.855 9.491 1.00 83.56 782 PRO A N 1
ATOM 6387 C CA . PRO A 1 782 ? -37.870 -18.504 8.878 1.00 83.56 782 PRO A CA 1
ATOM 6388 C C . PRO A 1 782 ? -37.960 -18.040 7.415 1.00 83.56 782 PRO A C 1
ATOM 6390 O O . PRO A 1 782 ? -37.203 -17.171 6.998 1.00 83.56 782 PRO A O 1
ATOM 6393 N N . LEU A 1 783 ? -38.917 -18.566 6.637 1.00 85.25 783 LEU A N 1
ATOM 6394 C CA . LEU A 1 783 ? -39.130 -18.147 5.240 1.00 85.25 783 LEU A CA 1
ATOM 6395 C C . LEU A 1 783 ? -39.542 -16.674 5.091 1.00 85.25 783 LEU A C 1
ATOM 6397 O O . LEU A 1 783 ? -39.242 -16.064 4.070 1.00 85.25 783 LEU A O 1
ATOM 6401 N N . LEU A 1 784 ? -40.191 -16.082 6.099 1.00 86.38 784 LEU A N 1
ATOM 6402 C CA . LEU A 1 784 ? -40.612 -14.678 6.045 1.00 86.38 784 LEU A CA 1
ATOM 6403 C C . LEU A 1 784 ? -39.420 -13.712 6.129 1.00 86.38 784 LEU A C 1
ATOM 6405 O O . LEU A 1 784 ? -39.552 -12.561 5.718 1.00 86.38 784 LEU A O 1
ATOM 6409 N N . CYS A 1 785 ? -38.247 -14.173 6.590 1.00 89.88 785 CYS A N 1
ATOM 6410 C CA . CYS A 1 785 ? -37.001 -13.401 6.521 1.00 89.88 785 CYS A CA 1
ATOM 6411 C C . CYS A 1 785 ? -36.592 -13.086 5.079 1.00 89.88 785 CYS A C 1
ATOM 6413 O O . CYS A 1 785 ? -35.956 -12.066 4.837 1.00 89.88 785 CYS A O 1
ATOM 6415 N N . PHE A 1 786 ? -36.970 -13.943 4.129 1.00 92.44 786 PHE A N 1
ATOM 6416 C CA . PHE A 1 786 ? -36.597 -13.833 2.721 1.00 92.44 786 PHE A CA 1
ATOM 6417 C C . PHE A 1 786 ? -37.673 -13.145 1.861 1.00 92.44 786 PHE A C 1
ATOM 6419 O O . PHE A 1 786 ? -37.535 -13.092 0.644 1.00 92.44 786 PHE A O 1
ATOM 6426 N N . SER A 1 787 ? -38.741 -12.603 2.464 1.00 92.69 787 SER A N 1
ATOM 6427 C CA . SER A 1 787 ? -39.768 -11.847 1.733 1.00 92.69 787 SER A CA 1
ATOM 6428 C C . SER A 1 787 ? -39.238 -10.491 1.255 1.00 92.69 787 SER A C 1
ATOM 6430 O O . SER A 1 787 ? -38.851 -9.640 2.064 1.00 92.69 787 SER A O 1
ATOM 6432 N N . LEU A 1 788 ? -39.287 -10.261 -0.062 1.00 93.25 788 LEU A N 1
ATOM 6433 C CA . LEU A 1 788 ? -38.909 -8.989 -0.683 1.00 93.25 788 LEU A CA 1
ATOM 6434 C C . LEU A 1 788 ? -39.782 -7.835 -0.187 1.00 93.25 788 LEU A C 1
ATOM 6436 O O . LEU A 1 788 ? -39.255 -6.775 0.139 1.00 93.25 788 LEU A O 1
ATOM 6440 N N . PHE A 1 789 ? -41.098 -8.043 -0.081 1.00 89.50 789 PHE A N 1
ATOM 6441 C CA . PHE A 1 789 ? -42.045 -6.994 0.302 1.00 89.50 789 PHE A CA 1
ATOM 6442 C C . PHE A 1 789 ? -41.773 -6.477 1.719 1.00 89.50 789 PHE A C 1
ATOM 6444 O O . PHE A 1 789 ? -41.646 -5.271 1.923 1.00 89.50 789 PHE A O 1
ATOM 6451 N N . ARG A 1 790 ? -41.581 -7.385 2.686 1.00 87.75 790 ARG A N 1
ATOM 6452 C CA . ARG A 1 790 ? -41.264 -7.016 4.077 1.00 87.75 790 ARG A CA 1
ATOM 6453 C C . ARG A 1 790 ? -39.904 -6.347 4.202 1.00 87.75 790 ARG A C 1
ATOM 6455 O O . ARG A 1 790 ? -39.766 -5.383 4.951 1.00 87.75 790 ARG A O 1
ATOM 6462 N N . ASN A 1 791 ? -38.889 -6.854 3.504 1.00 91.38 791 ASN A N 1
ATOM 6463 C CA . ASN A 1 791 ? -37.549 -6.271 3.568 1.00 91.38 791 ASN A CA 1
ATOM 6464 C C . ASN A 1 791 ? -37.497 -4.890 2.898 1.00 91.38 791 ASN A C 1
ATOM 6466 O O . ASN A 1 791 ? -36.818 -3.996 3.405 1.00 91.38 791 ASN A O 1
ATOM 6470 N N . PHE A 1 792 ? -38.270 -4.677 1.831 1.00 92.25 792 PHE A N 1
ATOM 6471 C CA . PHE A 1 792 ? -38.431 -3.363 1.211 1.00 92.25 792 PHE A CA 1
ATOM 6472 C C . PHE A 1 792 ? -39.181 -2.386 2.125 1.00 92.25 792 PHE A C 1
ATOM 6474 O O . PHE A 1 792 ? -38.753 -1.248 2.303 1.00 92.25 792 PHE A O 1
ATOM 6481 N N . GLU A 1 793 ? -40.243 -2.834 2.795 1.00 89.38 793 GLU A N 1
ATOM 6482 C CA . GLU A 1 793 ? -40.947 -2.008 3.778 1.00 89.38 793 GLU A CA 1
ATOM 6483 C C . GLU A 1 793 ? -40.028 -1.616 4.953 1.00 89.38 793 GLU A C 1
ATOM 6485 O O . GLU A 1 793 ? -39.980 -0.451 5.350 1.00 89.38 793 GLU A O 1
ATOM 6490 N N . LYS A 1 794 ? -39.209 -2.551 5.458 1.00 86.81 794 LYS A N 1
ATOM 6491 C CA . LYS A 1 794 ? -38.193 -2.290 6.500 1.00 86.81 794 LYS A CA 1
ATOM 6492 C C . LYS A 1 794 ? -37.114 -1.296 6.065 1.00 86.81 794 LYS A C 1
ATOM 6494 O O . LYS A 1 794 ? -36.574 -0.576 6.909 1.00 86.81 794 LYS A O 1
ATOM 6499 N N . LEU A 1 795 ? -36.784 -1.250 4.775 1.00 90.62 795 LEU A N 1
ATOM 6500 C CA . LEU A 1 795 ? -35.855 -0.260 4.232 1.00 90.62 795 LEU A CA 1
ATOM 6501 C C . LEU A 1 795 ? -36.438 1.161 4.326 1.00 90.62 795 LEU A C 1
ATOM 6503 O O . LEU A 1 795 ? -35.707 2.095 4.650 1.00 90.62 795 LEU A O 1
ATOM 6507 N N . LEU A 1 796 ? -37.748 1.313 4.099 1.00 89.56 796 LEU A N 1
ATOM 6508 C CA . LEU A 1 796 ? -38.461 2.598 4.135 1.00 89.56 796 LEU A CA 1
ATOM 6509 C C . LEU A 1 796 ? -38.825 3.066 5.555 1.00 89.56 796 LEU A C 1
ATOM 6511 O O . LEU A 1 796 ? -39.017 4.266 5.784 1.00 89.56 796 LEU A O 1
ATOM 6515 N N . GLN A 1 797 ? -38.944 2.135 6.502 1.00 86.31 797 GLN A N 1
ATOM 6516 C CA . GLN A 1 797 ? -39.274 2.433 7.896 1.00 86.31 797 GLN A CA 1
ATOM 6517 C C . GLN A 1 797 ? -38.052 2.923 8.691 1.00 86.31 797 GLN A C 1
ATOM 6519 O O . GLN A 1 797 ? -36.920 2.484 8.474 1.00 86.31 797 GLN A O 1
ATOM 6524 N N . GLU A 1 798 ? -38.282 3.816 9.656 1.00 77.06 798 GLU A N 1
ATOM 6525 C CA . GLU A 1 798 ? -37.283 4.136 10.681 1.00 77.06 798 GLU A CA 1
ATOM 6526 C C . GLU A 1 798 ? -37.095 2.939 11.627 1.00 77.06 798 GLU A C 1
ATOM 6528 O O . GLU A 1 798 ? -38.035 2.184 11.895 1.00 77.06 798 GLU A O 1
ATOM 6533 N N . ASP A 1 799 ? -35.875 2.751 12.132 1.00 69.31 799 ASP A N 1
ATOM 6534 C CA . ASP A 1 799 ? -35.575 1.630 13.019 1.00 69.31 799 ASP A CA 1
ATOM 6535 C C . ASP A 1 799 ? -36.345 1.779 14.343 1.00 69.31 799 ASP A C 1
ATOM 6537 O O . ASP A 1 799 ? -36.109 2.699 15.127 1.00 69.31 799 ASP A O 1
ATOM 6541 N N . LYS A 1 800 ? -37.266 0.844 14.609 1.00 59.84 800 LYS A N 1
ATOM 6542 C CA . LYS A 1 800 ? -38.022 0.742 15.869 1.00 59.84 800 LYS A CA 1
ATOM 6543 C C . LYS A 1 800 ? -37.098 0.202 16.971 1.00 59.84 800 LYS A C 1
ATOM 6545 O O . LYS A 1 800 ? -37.074 -0.998 17.244 1.00 59.84 800 LYS A O 1
ATOM 6550 N N . GLY A 1 801 ? -36.258 1.075 17.522 1.00 63.34 801 GLY A N 1
ATOM 6551 C CA . GLY A 1 801 ? -35.234 0.756 18.521 1.00 63.34 801 GLY A CA 1
ATOM 6552 C C . GLY A 1 801 ? -35.451 1.436 19.875 1.00 63.34 801 GLY A C 1
ATOM 6553 O O . GLY A 1 801 ? -36.518 1.960 20.167 1.00 63.34 801 GLY A O 1
ATOM 6554 N N . ASP A 1 802 ? -34.412 1.409 20.714 1.00 70.75 802 ASP A N 1
ATOM 6555 C CA . ASP A 1 802 ? -34.339 2.251 21.916 1.00 70.75 802 ASP A CA 1
ATOM 6556 C C . ASP A 1 802 ? -34.458 3.729 21.508 1.00 70.75 802 ASP A C 1
ATOM 6558 O O . ASP A 1 802 ? -33.805 4.135 20.545 1.00 70.75 802 ASP A O 1
ATOM 6562 N N . GLU A 1 803 ? -35.250 4.530 22.224 1.00 76.00 803 GLU A N 1
ATOM 6563 C CA . GLU A 1 803 ? -35.477 5.950 21.905 1.00 76.00 803 GLU A CA 1
ATOM 6564 C C . GLU A 1 803 ? -34.148 6.713 21.765 1.00 76.00 803 GLU A C 1
ATOM 6566 O O . GLU A 1 803 ? -33.938 7.463 20.814 1.00 76.00 803 GLU A O 1
ATOM 6571 N N . ARG A 1 804 ? -33.160 6.377 22.600 1.00 78.50 804 ARG A N 1
ATOM 6572 C CA . ARG A 1 804 ? -31.800 6.937 22.549 1.00 78.50 804 ARG A CA 1
ATOM 6573 C C . ARG A 1 804 ? -31.045 6.648 21.243 1.00 78.50 804 ARG A C 1
ATOM 6575 O O . ARG A 1 804 ? -30.203 7.438 20.832 1.00 78.50 804 ARG A O 1
ATOM 6582 N N . LEU A 1 805 ? -31.327 5.525 20.574 1.00 76.50 805 LEU A N 1
ATOM 6583 C CA . LEU A 1 805 ? -30.774 5.221 19.246 1.00 76.50 805 LEU A CA 1
ATOM 6584 C C . LEU A 1 805 ? -31.503 6.004 18.154 1.00 76.50 805 LEU A C 1
ATOM 6586 O O . LEU A 1 805 ? -30.876 6.417 17.181 1.00 76.50 805 LEU A O 1
ATOM 6590 N N . THR A 1 806 ? -32.805 6.244 18.331 1.00 72.75 806 THR A N 1
ATOM 6591 C CA . THR A 1 806 ? -33.583 7.075 17.405 1.00 72.75 806 THR A CA 1
ATOM 6592 C C . THR A 1 806 ? -33.208 8.550 17.479 1.00 72.75 806 THR A C 1
ATOM 6594 O O . THR A 1 806 ? -33.440 9.257 16.513 1.00 72.75 806 THR A O 1
ATOM 6597 N N . GLU A 1 807 ? -32.562 9.019 18.550 1.00 74.62 807 GLU A N 1
ATOM 6598 C CA . GLU A 1 807 ? -32.001 10.378 18.632 1.00 74.62 807 GLU A CA 1
ATOM 6599 C C . GLU A 1 807 ? -30.722 10.570 17.797 1.00 74.62 807 GLU A C 1
ATOM 6601 O O . GLU A 1 807 ? -30.291 11.697 17.569 1.00 74.62 807 GLU A O 1
ATOM 6606 N N . LEU A 1 808 ? -30.107 9.490 17.305 1.00 80.19 808 LEU A N 1
ATOM 6607 C CA . LEU A 1 808 ? -28.884 9.544 16.499 1.00 80.19 808 LEU A CA 1
ATOM 6608 C C . LEU A 1 808 ? -29.159 9.723 14.992 1.00 80.19 808 LEU A C 1
ATOM 6610 O O . LEU A 1 808 ? -28.296 9.393 14.176 1.00 80.19 808 LEU A O 1
ATOM 6614 N N . LYS A 1 809 ? -30.329 10.256 14.594 1.00 81.38 809 LYS A N 1
ATOM 6615 C CA . LYS A 1 809 ? -30.742 10.358 13.173 1.00 81.38 809 LYS A CA 1
ATOM 6616 C C . LYS A 1 809 ? -29.732 11.107 12.309 1.00 81.38 809 LYS A C 1
ATOM 6618 O O . LYS A 1 809 ? -29.493 10.703 11.175 1.00 81.38 809 LYS A O 1
ATOM 6623 N N . GLY A 1 810 ? -29.084 12.135 12.862 1.00 82.38 810 GLY A N 1
ATOM 6624 C CA . GLY A 1 810 ? -28.045 12.902 12.169 1.00 82.38 810 GLY A CA 1
ATOM 6625 C C . GLY A 1 810 ? -26.852 12.059 11.686 1.00 82.38 810 GLY A C 1
ATOM 6626 O O . GLY A 1 810 ? -26.199 12.413 10.703 1.00 82.38 810 GLY A O 1
ATOM 6627 N N . LEU A 1 811 ? -26.584 10.905 12.314 1.00 85.81 811 LEU A N 1
ATOM 6628 C CA . LEU A 1 811 ? -25.534 9.984 11.865 1.00 85.81 811 LEU A CA 1
ATOM 6629 C C . LEU A 1 811 ? -25.859 9.331 10.516 1.00 85.81 811 LEU A C 1
ATOM 6631 O O . LEU A 1 811 ? -24.931 8.921 9.815 1.00 85.81 811 LEU A O 1
ATOM 6635 N N . HIS A 1 812 ? -27.139 9.246 10.129 1.00 86.50 812 HIS A N 1
ATOM 6636 C CA . HIS A 1 812 ? -27.514 8.735 8.812 1.00 86.50 812 HIS A CA 1
ATOM 6637 C C . HIS A 1 812 ? -26.967 9.626 7.699 1.00 86.50 812 HIS A C 1
ATOM 6639 O O . HIS A 1 812 ? -26.338 9.107 6.773 1.00 86.50 812 HIS A O 1
ATOM 6645 N N . GLY A 1 813 ? -27.129 10.947 7.840 1.00 88.19 813 GLY A N 1
ATOM 6646 C CA . GLY A 1 813 ? -26.588 11.928 6.903 1.00 88.19 813 GLY A CA 1
ATOM 6647 C C . GLY A 1 813 ? -25.065 11.889 6.833 1.00 88.19 813 GLY A C 1
ATOM 6648 O O . GLY A 1 813 ? -24.514 11.812 5.737 1.00 88.19 813 GLY A O 1
ATOM 6649 N N . ILE A 1 814 ? -24.376 11.840 7.983 1.00 86.19 814 ILE A N 1
ATOM 6650 C CA . ILE A 1 814 ? -22.904 11.743 8.012 1.00 86.19 814 ILE A CA 1
ATOM 6651 C C . ILE A 1 814 ? -22.422 10.493 7.274 1.00 86.19 814 ILE A C 1
ATOM 6653 O O . ILE A 1 814 ? -21.504 10.571 6.457 1.00 86.19 814 ILE A O 1
ATOM 6657 N N . ARG A 1 815 ? -23.024 9.331 7.558 1.00 86.12 815 ARG A N 1
ATOM 6658 C CA . ARG A 1 815 ? -22.605 8.067 6.940 1.00 86.12 815 ARG A CA 1
ATOM 6659 C C . ARG A 1 815 ? -22.800 8.105 5.426 1.00 86.12 815 ARG A C 1
ATOM 6661 O O . ARG A 1 815 ? -21.868 7.771 4.705 1.00 86.12 815 ARG A O 1
ATOM 6668 N N . ALA A 1 816 ? -23.971 8.537 4.959 1.00 89.31 816 ALA A N 1
ATOM 6669 C CA . ALA A 1 816 ? -24.273 8.614 3.532 1.00 89.31 816 ALA A CA 1
ATOM 6670 C C . ALA A 1 816 ? -23.343 9.593 2.795 1.00 89.31 816 ALA A C 1
ATOM 6672 O O . ALA A 1 816 ? -22.812 9.261 1.736 1.00 89.31 816 ALA A O 1
ATOM 6673 N N . PHE A 1 817 ? -23.091 10.766 3.383 1.00 88.44 817 PHE A N 1
ATOM 6674 C CA . PHE A 1 817 ? -22.189 11.766 2.816 1.00 88.44 817 PHE A CA 1
ATOM 6675 C C . PHE A 1 817 ? -20.745 11.257 2.718 1.00 88.44 817 PHE A C 1
ATOM 6677 O O . PHE A 1 817 ? -20.139 11.329 1.650 1.00 88.44 817 PHE A O 1
ATOM 6684 N N . ASN A 1 818 ? -20.209 10.675 3.797 1.00 86.12 818 ASN A N 1
ATOM 6685 C CA . ASN A 1 818 ? -18.856 10.113 3.787 1.00 86.12 818 ASN A CA 1
ATOM 6686 C C . ASN A 1 818 ? -18.722 8.954 2.789 1.00 86.12 818 ASN A C 1
ATOM 6688 O O . ASN A 1 818 ? -17.697 8.855 2.119 1.00 86.12 818 ASN A O 1
ATOM 6692 N N . SER A 1 819 ? -19.746 8.103 2.646 1.00 87.31 819 SER A N 1
ATOM 6693 C CA . SER A 1 819 ? -19.750 7.047 1.625 1.00 87.31 819 SER A CA 1
ATOM 6694 C C . SER A 1 819 ? -19.683 7.630 0.211 1.00 87.31 819 SER A C 1
ATOM 6696 O O . SER A 1 819 ? -18.879 7.163 -0.588 1.00 87.31 819 SER A O 1
ATOM 6698 N N . GLY A 1 820 ? -20.448 8.687 -0.086 1.00 89.62 820 GLY A N 1
ATOM 6699 C CA . GLY A 1 820 ? -20.377 9.376 -1.380 1.00 89.62 820 GLY A CA 1
ATOM 6700 C C . GLY A 1 820 ? -18.995 9.973 -1.672 1.00 89.62 820 GLY A C 1
ATOM 6701 O O . GLY A 1 820 ? -18.498 9.858 -2.791 1.00 89.62 820 GLY A O 1
ATOM 6702 N N . LEU A 1 821 ? -18.327 10.538 -0.660 1.00 87.50 821 LEU A N 1
ATOM 6703 C CA . LEU A 1 821 ? -16.966 11.064 -0.811 1.00 87.50 821 LEU A CA 1
ATOM 6704 C C . LEU A 1 821 ? -15.931 9.972 -1.121 1.00 87.50 821 LEU A C 1
ATOM 6706 O O . LEU A 1 821 ? -15.032 10.215 -1.924 1.00 87.50 821 LEU A O 1
ATOM 6710 N N . VAL A 1 822 ? -16.067 8.774 -0.540 1.00 87.25 822 VAL A N 1
ATOM 6711 C CA . VAL A 1 822 ? -15.204 7.630 -0.890 1.00 87.25 822 VAL A CA 1
ATOM 6712 C C . VAL A 1 822 ? -15.423 7.200 -2.339 1.00 87.25 822 VAL A C 1
ATOM 6714 O O . VAL A 1 822 ? -14.452 7.042 -3.074 1.00 87.25 822 VAL A O 1
ATOM 6717 N N . VAL A 1 823 ? -16.681 7.083 -2.778 1.00 90.06 823 VAL A N 1
ATOM 6718 C CA . VAL A 1 823 ? -16.993 6.720 -4.172 1.00 90.06 823 VAL A CA 1
ATOM 6719 C C . VAL A 1 823 ? -16.392 7.739 -5.141 1.00 90.06 823 VAL A C 1
ATOM 6721 O O . VAL A 1 823 ? -15.751 7.356 -6.118 1.00 90.06 823 VAL A O 1
ATOM 6724 N N . PHE A 1 824 ? -16.538 9.036 -4.857 1.00 88.06 824 PHE A N 1
ATOM 6725 C CA . PHE A 1 824 ? -15.947 10.095 -5.677 1.00 88.06 824 PHE A CA 1
ATOM 6726 C C . PHE A 1 824 ? -14.418 9.983 -5.755 1.00 88.06 824 PHE A C 1
ATOM 6728 O O . PHE A 1 824 ? -13.834 10.114 -6.831 1.00 88.06 824 PHE A O 1
ATOM 6735 N N . ALA A 1 825 ? -13.765 9.689 -4.633 1.00 83.44 825 ALA A N 1
ATOM 6736 C CA . ALA A 1 825 ? -12.324 9.512 -4.594 1.00 83.44 825 ALA A CA 1
ATOM 6737 C C . ALA A 1 825 ? -11.831 8.298 -5.401 1.00 83.44 825 ALA A C 1
ATOM 6739 O O . ALA A 1 825 ? -10.839 8.408 -6.124 1.00 83.44 825 ALA A O 1
ATOM 6740 N N . HIS A 1 826 ? -12.528 7.162 -5.341 1.00 86.75 826 HIS A N 1
ATOM 6741 C CA . HIS A 1 826 ? -12.187 6.000 -6.168 1.00 86.75 826 HIS A CA 1
ATOM 6742 C C . HIS A 1 826 ? -12.436 6.263 -7.658 1.00 86.75 826 HIS A C 1
ATOM 6744 O O . HIS A 1 826 ? -11.637 5.822 -8.484 1.00 86.75 826 HIS A O 1
ATOM 6750 N N . CYS A 1 827 ? -13.446 7.071 -8.014 1.00 87.38 827 CYS A N 1
ATOM 6751 C CA . CYS A 1 827 ? -13.617 7.541 -9.394 1.00 87.38 827 CYS A CA 1
ATOM 6752 C C . CYS A 1 827 ? -12.368 8.296 -9.876 1.00 87.38 827 CYS A C 1
ATOM 6754 O O . CYS A 1 827 ? -11.871 8.008 -10.960 1.00 87.38 827 CYS A O 1
ATOM 6756 N N . VAL A 1 828 ? -11.824 9.217 -9.065 1.00 81.75 828 VAL A N 1
ATOM 6757 C CA . VAL A 1 828 ? -10.583 9.951 -9.395 1.00 81.75 828 VAL A CA 1
ATOM 6758 C C . VAL A 1 828 ? -9.415 8.986 -9.599 1.00 81.75 828 VAL A C 1
ATOM 6760 O O . VAL A 1 828 ? -8.662 9.126 -10.560 1.00 81.75 828 VAL A O 1
ATOM 6763 N N . PHE A 1 829 ? -9.262 8.014 -8.697 1.00 80.00 829 PHE A N 1
ATOM 6764 C CA . PHE A 1 829 ? -8.119 7.105 -8.680 1.00 80.00 829 PHE A CA 1
ATOM 6765 C C . PHE A 1 829 ? -8.103 6.142 -9.869 1.00 80.00 829 PHE A C 1
ATOM 6767 O O . PHE A 1 829 ? -7.096 6.019 -10.564 1.00 80.00 829 PHE A O 1
ATOM 6774 N N . LEU A 1 830 ? -9.235 5.491 -10.126 1.00 80.25 830 LEU A N 1
ATOM 6775 C CA . LEU A 1 830 ? -9.356 4.457 -11.146 1.00 80.25 830 LEU A CA 1
ATOM 6776 C C . LEU A 1 830 ? -9.458 5.043 -12.563 1.00 80.25 830 LEU A C 1
ATOM 6778 O O . LEU A 1 830 ? -8.836 4.531 -13.493 1.00 80.25 830 LEU A O 1
ATOM 6782 N N . PHE A 1 831 ? -10.133 6.184 -12.745 1.00 79.88 831 PHE A N 1
ATOM 6783 C CA . PHE A 1 831 ? -10.237 6.831 -14.064 1.00 79.88 831 PHE A CA 1
ATOM 6784 C C . PHE A 1 831 ? -8.998 7.662 -14.436 1.00 79.88 831 PHE A C 1
ATOM 6786 O O . PHE A 1 831 ? -8.958 8.258 -15.513 1.00 79.88 831 PHE A O 1
ATOM 6793 N N . GLY A 1 832 ? -7.966 7.663 -13.584 1.00 76.19 832 GLY A N 1
ATOM 6794 C CA . GLY A 1 832 ? -6.656 8.246 -13.865 1.00 76.19 832 GLY A CA 1
ATOM 6795 C C . GLY A 1 832 ? -5.798 7.452 -14.872 1.00 76.19 832 GLY A C 1
ATOM 6796 O O . GLY A 1 832 ? -4.754 7.940 -15.304 1.00 76.19 832 GLY A O 1
ATOM 6797 N N . LYS A 1 833 ? -6.211 6.233 -15.251 1.00 82.00 833 LYS A N 1
ATOM 6798 C CA . LYS A 1 833 ? -5.476 5.326 -16.154 1.00 82.00 833 LYS A CA 1
ATOM 6799 C C . LYS A 1 833 ? -5.911 5.489 -17.623 1.00 82.00 833 LYS A C 1
ATOM 6801 O O . LYS A 1 833 ? -7.092 5.694 -17.895 1.00 82.00 833 LYS A O 1
ATOM 6806 N N . TYR A 1 834 ? -4.975 5.346 -18.572 1.00 85.31 834 TYR A N 1
ATOM 6807 C CA . TYR A 1 834 ? -5.208 5.434 -20.032 1.00 85.31 834 TYR A CA 1
ATOM 6808 C C . TYR A 1 834 ? -5.895 6.736 -20.479 1.00 85.31 834 TYR A C 1
ATOM 6810 O O . TYR A 1 834 ? -6.963 6.745 -21.099 1.00 85.31 834 TYR A O 1
ATOM 6818 N N . ILE A 1 835 ? -5.260 7.860 -20.151 1.00 87.56 835 ILE A N 1
ATOM 6819 C CA . ILE A 1 835 ? -5.749 9.205 -20.467 1.00 87.56 835 ILE A CA 1
ATOM 6820 C C . ILE A 1 835 ? -5.220 9.661 -21.830 1.00 87.56 835 ILE A C 1
ATOM 6822 O O . ILE A 1 835 ? -4.067 9.421 -22.173 1.00 87.56 835 ILE A O 1
ATOM 6826 N N . ARG A 1 836 ? -6.061 10.359 -22.596 1.00 87.69 836 ARG A N 1
ATOM 6827 C CA . ARG A 1 836 ? -5.727 10.914 -23.915 1.00 87.69 836 ARG A CA 1
ATOM 6828 C C . ARG A 1 836 ? -4.704 12.045 -23.838 1.00 87.69 836 ARG A C 1
ATOM 6830 O O . ARG A 1 836 ? -3.776 12.077 -24.634 1.00 87.69 836 ARG A O 1
ATOM 6837 N N . ASP A 1 837 ? -4.892 12.963 -22.894 1.00 86.44 837 ASP A N 1
ATOM 6838 C CA . ASP A 1 837 ? -3.970 14.066 -22.611 1.00 86.44 837 ASP A CA 1
ATOM 6839 C C . ASP A 1 837 ? -3.438 13.952 -21.169 1.00 86.44 837 ASP A C 1
ATOM 6841 O O . ASP A 1 837 ? -4.082 14.444 -20.235 1.00 86.44 837 ASP A O 1
ATOM 6845 N N . PRO A 1 838 ? -2.290 13.280 -20.951 1.00 87.31 838 PRO A N 1
ATOM 6846 C CA . PRO A 1 838 ? -1.684 13.165 -19.626 1.00 87.31 838 PRO A CA 1
ATOM 6847 C C . PRO A 1 838 ? -1.396 14.528 -18.983 1.00 87.31 838 PRO A C 1
ATOM 6849 O O . PRO A 1 838 ? -1.547 14.674 -17.771 1.00 87.31 838 PRO A O 1
ATOM 6852 N N . LEU A 1 839 ? -1.067 15.549 -19.784 1.00 85.31 839 LEU A N 1
ATOM 6853 C CA . LEU A 1 839 ? -0.757 16.892 -19.294 1.00 85.31 839 LEU A CA 1
ATOM 6854 C C . LEU A 1 839 ? -1.978 17.567 -18.653 1.00 85.31 839 LEU A C 1
ATOM 6856 O O . LEU A 1 839 ? -1.828 18.358 -17.721 1.00 85.31 839 LEU A O 1
ATOM 6860 N N . ALA A 1 840 ? -3.194 17.267 -19.123 1.00 83.81 840 ALA A N 1
ATOM 6861 C CA . ALA A 1 840 ? -4.422 17.767 -18.507 1.00 83.81 840 ALA A CA 1
ATOM 6862 C C . ALA A 1 840 ? -4.591 17.252 -17.068 1.00 83.81 840 ALA A C 1
ATOM 6864 O O . ALA A 1 840 ? -4.954 18.027 -16.182 1.00 83.81 840 ALA A O 1
ATOM 6865 N N . LEU A 1 841 ? -4.278 15.975 -16.823 1.00 84.31 841 LEU A N 1
ATOM 6866 C CA . LEU A 1 841 ? -4.311 15.395 -15.480 1.00 84.31 841 LEU A CA 1
ATOM 6867 C C . LEU A 1 841 ? -3.186 15.949 -14.602 1.00 84.31 841 LEU A C 1
ATOM 6869 O O . LEU A 1 841 ? -3.425 16.289 -13.447 1.00 84.31 841 LEU A O 1
ATOM 6873 N N . GLU A 1 842 ? -1.970 16.072 -15.129 1.00 86.62 842 GLU A N 1
ATOM 6874 C CA . GLU A 1 842 ? -0.845 16.644 -14.379 1.00 86.62 842 GLU A CA 1
ATOM 6875 C C . GLU A 1 842 ? -1.125 18.090 -13.944 1.00 86.62 842 GLU A C 1
ATOM 6877 O O . GLU A 1 842 ? -0.858 18.461 -12.801 1.00 86.62 842 GLU A O 1
ATOM 6882 N N . LYS A 1 843 ? -1.787 18.884 -14.797 1.00 84.19 843 LYS A N 1
ATOM 6883 C CA . LYS A 1 843 ? -2.278 20.226 -14.441 1.00 84.19 843 LYS A CA 1
ATOM 6884 C C . LYS A 1 843 ? -3.277 20.205 -13.286 1.00 84.19 843 LYS A C 1
ATOM 6886 O O . LYS A 1 843 ? -3.371 21.194 -12.562 1.00 84.19 843 LYS A O 1
ATOM 6891 N N . PHE A 1 844 ? -3.998 19.105 -13.052 1.00 84.25 844 PHE A N 1
ATOM 6892 C CA . PHE A 1 844 ? -4.863 19.015 -11.878 1.00 84.25 844 PHE A CA 1
ATOM 6893 C C . PHE A 1 844 ? -4.084 19.038 -10.569 1.00 84.25 844 PHE A C 1
ATOM 6895 O O . PHE A 1 844 ? -4.564 19.632 -9.607 1.00 84.25 844 PHE A O 1
ATOM 6902 N N . PHE A 1 845 ? -2.856 18.520 -10.539 1.00 82.12 845 PHE A N 1
ATOM 6903 C CA . PHE A 1 845 ? -1.986 18.605 -9.363 1.00 82.12 845 PHE A CA 1
ATOM 6904 C C . PHE A 1 845 ? -1.494 20.031 -9.055 1.00 82.12 845 PHE A C 1
ATOM 6906 O O . PHE A 1 845 ? -0.921 20.259 -7.989 1.00 82.12 845 PHE A O 1
ATOM 6913 N N . GLU A 1 846 ? -1.741 21.012 -9.932 1.00 79.81 846 GLU A N 1
ATOM 6914 C CA . GLU A 1 846 ? -1.557 22.436 -9.619 1.00 79.81 846 GLU A CA 1
ATOM 6915 C C . GLU A 1 846 ? -2.742 23.018 -8.828 1.00 79.81 846 GLU A C 1
ATOM 6917 O O . GLU A 1 846 ? -2.594 24.020 -8.121 1.00 79.81 846 GLU A O 1
ATOM 6922 N N . TYR A 1 847 ? -3.927 22.405 -8.918 1.00 81.88 847 TYR A N 1
ATOM 6923 C CA . TYR A 1 847 ? -5.119 22.879 -8.227 1.00 81.88 847 TYR A CA 1
ATOM 6924 C C . TYR A 1 847 ? -5.186 22.329 -6.805 1.00 81.88 847 TYR A C 1
ATOM 6926 O O . TYR A 1 847 ? -5.352 21.132 -6.579 1.00 81.88 847 TYR A O 1
ATOM 6934 N N . GLN A 1 848 ? -5.190 23.236 -5.827 1.00 75.62 848 GLN A N 1
ATOM 6935 C CA . GLN A 1 848 ? -5.334 22.890 -4.408 1.00 75.62 848 GLN A CA 1
ATOM 6936 C C . GLN A 1 848 ? -6.573 22.030 -4.137 1.00 75.62 848 GLN A C 1
ATOM 6938 O O . GLN A 1 848 ? -6.491 21.051 -3.408 1.00 75.62 848 GLN A O 1
ATOM 6943 N N . PHE A 1 849 ? -7.702 22.333 -4.785 1.00 75.12 849 PHE A N 1
ATOM 6944 C CA . PHE A 1 849 ? -8.920 21.530 -4.666 1.00 75.12 849 PHE A CA 1
ATOM 6945 C C . PHE A 1 849 ? -8.706 20.061 -5.061 1.00 75.12 849 PHE A C 1
ATOM 6947 O O . PHE A 1 849 ? -9.173 19.166 -4.366 1.00 75.12 849 PHE A O 1
ATOM 6954 N N . PHE A 1 850 ? -7.956 19.794 -6.130 1.00 77.50 850 PHE A N 1
ATOM 6955 C CA . PHE A 1 850 ? -7.658 18.428 -6.547 1.00 77.50 850 PHE A CA 1
ATOM 6956 C C . PHE A 1 850 ? -6.716 17.722 -5.567 1.00 77.50 850 PHE A C 1
ATOM 6958 O O . PHE A 1 850 ? -6.926 16.556 -5.261 1.00 77.50 850 PHE A O 1
ATOM 6965 N N . LEU A 1 851 ? -5.734 18.426 -4.996 1.00 74.94 851 LEU A N 1
ATOM 6966 C CA . LEU A 1 851 ? -4.855 17.855 -3.968 1.00 74.94 851 LEU A CA 1
ATOM 6967 C C . LEU A 1 851 ? -5.623 17.470 -2.694 1.00 74.94 851 LEU A C 1
ATOM 6969 O O . LEU A 1 851 ? -5.326 16.439 -2.092 1.00 74.94 851 LEU A O 1
ATOM 6973 N N . ILE A 1 852 ? -6.646 18.250 -2.319 1.00 69.69 852 ILE A N 1
ATOM 6974 C CA . ILE A 1 852 ? -7.589 17.894 -1.243 1.00 69.69 852 ILE A CA 1
ATOM 6975 C C . ILE A 1 852 ? -8.301 16.576 -1.584 1.00 69.69 852 ILE A C 1
ATOM 6977 O O . ILE A 1 852 ? -8.380 15.682 -0.744 1.00 69.69 852 ILE A O 1
ATOM 6981 N N . LEU A 1 853 ? -8.781 16.439 -2.824 1.00 68.19 853 LEU A N 1
ATOM 6982 C CA . LEU A 1 853 ? -9.474 15.238 -3.298 1.00 68.19 853 LEU A CA 1
ATOM 6983 C C . LEU A 1 853 ? -8.558 14.014 -3.374 1.00 68.19 853 LEU A C 1
ATOM 6985 O O . LEU A 1 853 ? -8.975 12.920 -3.025 1.00 68.19 853 LEU A O 1
ATOM 6989 N N . VAL A 1 854 ? -7.305 14.180 -3.788 1.00 67.31 854 VAL A N 1
ATOM 6990 C CA . VAL A 1 854 ? -6.314 13.096 -3.849 1.00 67.31 854 VAL A CA 1
ATOM 6991 C C . VAL A 1 854 ? -5.816 12.709 -2.445 1.00 67.31 854 VAL A C 1
ATOM 6993 O O . VAL A 1 854 ? -5.477 11.553 -2.202 1.00 67.31 854 VAL A O 1
ATOM 6996 N N . GLY A 1 855 ? -5.863 13.632 -1.478 1.00 65.44 855 GLY A N 1
ATOM 6997 C CA . GLY A 1 855 ? -5.606 13.381 -0.053 1.00 65.44 855 GLY A CA 1
ATOM 6998 C C . GLY A 1 855 ? -6.713 12.615 0.691 1.00 65.44 855 GLY A C 1
ATOM 6999 O O . GLY A 1 855 ? -6.635 12.475 1.916 1.00 65.44 855 GLY A O 1
ATOM 7000 N N . TYR A 1 856 ? -7.733 12.105 -0.014 1.00 67.25 856 TYR A N 1
ATOM 7001 C CA . TYR A 1 856 ? -8.932 11.480 0.563 1.00 67.25 856 TYR A CA 1
ATOM 7002 C C . TYR A 1 856 ? -8.674 10.281 1.477 1.00 67.25 856 TYR A C 1
ATOM 7004 O O . TYR A 1 856 ? -9.553 9.948 2.265 1.00 67.25 856 TYR A O 1
ATOM 7012 N N . SER A 1 857 ? -7.510 9.626 1.406 1.00 69.75 857 SER A N 1
ATOM 7013 C CA . SER A 1 857 ? -7.192 8.460 2.251 1.00 69.75 857 SER A CA 1
ATOM 7014 C C . SER A 1 857 ? -7.379 8.745 3.749 1.00 69.75 857 SER A C 1
ATOM 7016 O O . SER A 1 857 ? -7.642 7.847 4.537 1.00 69.75 857 SER A O 1
ATOM 7018 N N . SER A 1 858 ? -7.329 10.013 4.157 1.00 76.81 858 SER A N 1
ATOM 7019 C CA . SER A 1 858 ? -7.625 10.452 5.521 1.00 76.81 858 SER A CA 1
ATOM 7020 C C . SER A 1 858 ? -9.108 10.349 5.919 1.00 76.81 858 SER A C 1
ATOM 7022 O O . SER A 1 858 ? -9.408 10.201 7.102 1.00 76.81 858 SER A O 1
ATOM 7024 N N . ILE A 1 859 ? -10.054 10.383 4.975 1.00 79.25 859 ILE A N 1
ATOM 7025 C CA . ILE A 1 859 ? -11.492 10.408 5.282 1.00 79.25 859 ILE A CA 1
ATOM 7026 C C . ILE A 1 859 ? -11.984 9.110 5.920 1.00 79.25 859 ILE A C 1
ATOM 7028 O O . ILE A 1 859 ? -12.872 9.130 6.771 1.00 79.25 859 ILE A O 1
ATOM 7032 N N . VAL A 1 860 ? -11.349 7.983 5.586 1.00 85.88 860 VAL A N 1
ATOM 7033 C CA . VAL A 1 860 ? -11.699 6.663 6.131 1.00 85.88 860 VAL A CA 1
ATOM 7034 C C . VAL A 1 860 ? -11.531 6.585 7.652 1.00 85.88 860 VAL A C 1
ATOM 7036 O O . VAL A 1 860 ? -12.190 5.790 8.316 1.00 85.88 860 VAL A O 1
ATOM 7039 N N . GLN A 1 861 ? -10.725 7.476 8.237 1.00 90.56 861 GLN A N 1
ATOM 7040 C CA . GLN A 1 861 ? -10.559 7.595 9.684 1.00 90.56 861 GLN A CA 1
ATOM 7041 C C . GLN A 1 861 ? -11.871 7.943 10.408 1.00 90.56 861 GLN A C 1
ATOM 7043 O O . GLN A 1 861 ? -12.077 7.510 11.545 1.00 90.56 861 GLN A O 1
ATOM 7048 N N . PHE A 1 862 ? -12.791 8.660 9.750 1.00 90.00 862 PHE A N 1
ATOM 7049 C CA . PHE A 1 862 ? -14.126 8.922 10.297 1.00 90.00 862 PHE A CA 1
ATOM 7050 C C . PHE A 1 862 ? -14.954 7.644 10.449 1.00 90.00 862 PHE A C 1
ATOM 7052 O O . PHE A 1 862 ? -15.707 7.530 11.417 1.00 90.00 862 PHE A O 1
ATOM 7059 N N . PHE A 1 863 ? -14.818 6.668 9.545 1.00 90.88 863 PHE A N 1
ATOM 7060 C CA . PHE A 1 863 ? -15.528 5.394 9.672 1.00 90.88 863 PHE A CA 1
ATOM 7061 C C . PHE A 1 863 ? -15.021 4.597 10.874 1.00 90.88 863 PHE A C 1
ATOM 7063 O O . PHE A 1 863 ? -15.841 4.151 11.675 1.00 90.88 863 PHE A O 1
ATOM 7070 N N . PHE A 1 864 ? -13.702 4.525 11.089 1.00 95.06 864 PHE A N 1
ATOM 7071 C CA . PHE A 1 864 ? -13.143 3.896 12.293 1.00 95.06 864 PHE A CA 1
ATOM 7072 C C . PHE A 1 864 ? -13.625 4.579 13.581 1.00 95.06 864 PHE A C 1
ATOM 7074 O O . PHE A 1 864 ? -13.990 3.896 14.542 1.00 95.06 864 PHE A O 1
ATOM 7081 N N . PHE A 1 865 ? -13.695 5.915 13.595 1.00 95.94 865 PHE A N 1
ATOM 7082 C CA . PHE A 1 865 ? -14.266 6.665 14.716 1.00 95.94 865 PHE A CA 1
ATOM 7083 C C . PHE A 1 865 ? -15.734 6.290 14.971 1.00 95.94 865 PHE A C 1
ATOM 7085 O O . PHE A 1 865 ? -16.099 5.937 16.096 1.00 95.94 865 PHE A O 1
ATOM 7092 N N . LEU A 1 866 ? -16.577 6.323 13.931 1.00 92.75 866 LEU A N 1
ATOM 7093 C CA . LEU A 1 866 ? -17.998 5.975 14.034 1.00 92.75 866 LEU A CA 1
ATOM 7094 C C . LEU A 1 866 ? -18.200 4.524 14.484 1.00 92.75 866 LEU A C 1
ATOM 7096 O O . LEU A 1 866 ? -19.090 4.259 15.292 1.00 92.75 866 LEU A O 1
ATOM 7100 N N . SER A 1 867 ? -17.368 3.597 14.011 1.00 94.06 867 SER A N 1
ATOM 7101 C CA . SER A 1 867 ? -17.389 2.196 14.429 1.00 94.06 867 SER A CA 1
ATOM 7102 C C . SER A 1 867 ? -17.082 2.026 15.913 1.00 94.06 867 SER A C 1
ATOM 7104 O O . SER A 1 867 ? -17.845 1.349 16.604 1.00 94.06 867 SER A O 1
ATOM 7106 N N . GLY A 1 868 ? -16.024 2.664 16.426 1.00 96.31 868 GLY A N 1
ATOM 7107 C CA . GLY A 1 868 ? -15.678 2.622 17.852 1.00 96.31 868 GLY A CA 1
ATOM 7108 C C . GLY A 1 868 ? -16.755 3.256 18.740 1.00 96.31 868 GLY A C 1
ATOM 7109 O O . GLY A 1 868 ? -17.118 2.692 19.781 1.00 96.31 868 GLY A O 1
ATOM 7110 N N . PHE A 1 869 ? -17.317 4.386 18.293 1.00 96.06 869 PHE A N 1
ATOM 7111 C CA . PHE A 1 869 ? -18.420 5.090 18.953 1.00 96.06 869 PHE A CA 1
ATOM 7112 C C . PHE A 1 869 ? -19.686 4.231 19.036 1.00 96.06 869 PHE A C 1
ATOM 7114 O O . PHE A 1 869 ? -20.157 3.935 20.136 1.00 96.06 869 PHE A O 1
ATOM 7121 N N . LEU A 1 870 ? -20.211 3.784 17.889 1.00 92.62 870 LEU A N 1
ATOM 7122 C CA . LEU A 1 870 ? -21.456 3.016 17.818 1.00 92.62 870 LEU A CA 1
ATOM 7123 C C . LEU A 1 870 ? -21.331 1.672 18.531 1.00 92.62 870 LEU A C 1
ATOM 7125 O O . LEU A 1 870 ? -22.247 1.282 19.249 1.00 92.62 870 LEU A O 1
ATOM 7129 N N . MET A 1 871 ? -2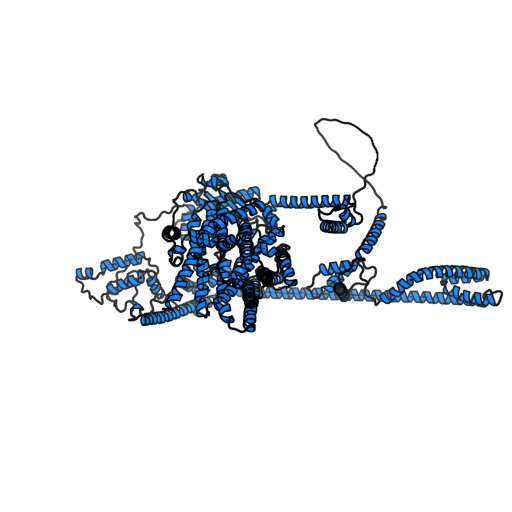0.199 0.979 18.382 1.00 94.25 871 MET A N 1
ATOM 7130 C CA . MET A 1 871 ? -19.953 -0.287 19.074 1.00 94.25 871 MET A CA 1
ATOM 7131 C C . MET A 1 871 ? -20.040 -0.106 20.594 1.00 94.25 871 MET A C 1
ATOM 7133 O O . MET A 1 871 ? -20.776 -0.833 21.259 1.00 94.25 871 MET A O 1
ATOM 7137 N N . THR A 1 872 ? -19.328 0.881 21.143 1.00 94.94 872 THR A N 1
ATOM 7138 C CA . THR A 1 872 ? -19.300 1.134 22.592 1.00 94.94 872 THR A CA 1
ATOM 7139 C C . THR A 1 872 ? -20.660 1.605 23.104 1.00 94.94 872 THR A C 1
ATOM 7141 O O . THR A 1 872 ? -21.112 1.174 24.164 1.00 94.94 872 THR A O 1
ATOM 7144 N N . TYR A 1 873 ? -21.349 2.459 22.347 1.00 92.81 873 TYR A N 1
ATOM 7145 C CA . TYR A 1 873 ? -22.673 2.967 22.700 1.00 92.81 873 TYR A CA 1
ATOM 7146 C C . TYR A 1 873 ? -23.740 1.857 22.716 1.00 92.81 873 TYR A C 1
ATOM 7148 O O . TYR A 1 873 ? -24.465 1.697 23.698 1.00 92.81 873 TYR A O 1
ATOM 7156 N N . ILE A 1 874 ? -23.790 1.023 21.669 1.00 89.81 874 ILE A N 1
ATOM 7157 C CA . ILE A 1 874 ? -24.753 -0.083 21.550 1.00 89.81 874 ILE A CA 1
ATOM 7158 C C . ILE A 1 874 ? -24.496 -1.167 22.606 1.00 89.81 874 ILE A C 1
ATOM 7160 O O . ILE A 1 874 ? -25.452 -1.697 23.175 1.00 89.81 874 ILE A O 1
ATOM 7164 N N . LEU A 1 875 ? -23.231 -1.500 22.901 1.00 91.50 875 LEU A N 1
ATOM 7165 C CA . LEU A 1 875 ? -22.899 -2.489 23.936 1.00 91.50 875 LEU A CA 1
ATOM 7166 C C . LEU A 1 875 ? -23.341 -2.040 25.336 1.00 91.50 875 LEU A C 1
ATOM 7168 O O . LEU A 1 875 ? -23.842 -2.872 26.089 1.00 91.50 875 LEU A O 1
ATOM 7172 N N . GLN A 1 876 ? -23.239 -0.746 25.657 1.00 91.38 876 GLN A N 1
ATOM 7173 C CA . GLN A 1 876 ? -23.731 -0.203 26.932 1.00 91.38 876 GLN A CA 1
ATOM 7174 C C . GLN A 1 876 ? -25.254 -0.316 27.051 1.00 91.38 876 GLN A C 1
ATOM 7176 O O . GLN A 1 876 ? -25.759 -0.829 28.048 1.00 91.38 876 GLN A O 1
ATOM 7181 N N . ILE A 1 877 ? -25.994 0.061 26.002 1.00 88.69 877 ILE A N 1
ATOM 7182 C CA . ILE A 1 877 ? -27.460 -0.095 25.966 1.00 88.69 877 ILE A CA 1
ATOM 7183 C C . ILE A 1 877 ? -27.859 -1.574 26.099 1.00 88.69 877 ILE A C 1
ATOM 7185 O O . ILE A 1 877 ? -28.831 -1.916 26.776 1.00 88.69 877 ILE A O 1
ATOM 7189 N N . ARG A 1 878 ? -27.109 -2.484 25.466 1.00 87.25 878 ARG A N 1
ATOM 7190 C CA . ARG A 1 878 ? -27.358 -3.928 25.573 1.00 87.25 878 ARG A CA 1
ATOM 7191 C C . ARG A 1 878 ? -27.100 -4.452 26.986 1.00 87.25 878 ARG A C 1
ATOM 7193 O O . ARG A 1 878 ? -27.837 -5.327 27.435 1.00 87.25 878 ARG A O 1
ATOM 7200 N N . GLU A 1 879 ? -26.091 -3.923 27.670 1.00 87.00 879 GLU A N 1
ATOM 7201 C CA . GLU A 1 879 ? -25.738 -4.303 29.039 1.00 87.00 879 GLU A CA 1
ATOM 7202 C C . GLU A 1 879 ? -26.814 -3.910 30.061 1.00 87.00 879 GLU A C 1
ATOM 7204 O O . GLU A 1 879 ? -27.069 -4.684 30.985 1.00 87.00 879 GLU A O 1
ATOM 7209 N N . GLU A 1 880 ? -27.494 -2.773 29.871 1.00 85.56 880 GLU A N 1
ATOM 7210 C CA . GLU A 1 880 ? -28.653 -2.390 30.697 1.00 85.56 880 GLU A CA 1
ATOM 7211 C C . GLU A 1 880 ? -29.790 -3.411 30.588 1.00 85.56 880 GLU A C 1
ATOM 7213 O O . GLU A 1 880 ? -30.380 -3.810 31.591 1.00 85.56 880 GLU A O 1
ATOM 7218 N N . LYS A 1 881 ? -30.094 -3.852 29.359 1.00 82.12 881 LYS A N 1
ATOM 7219 C CA . LYS A 1 881 ? -31.199 -4.785 29.086 1.00 82.12 881 LYS A CA 1
ATOM 7220 C C . LYS A 1 881 ? -30.859 -6.222 29.465 1.00 82.12 881 LYS A C 1
ATOM 7222 O O . LYS A 1 881 ? -31.750 -7.015 29.758 1.00 82.12 881 LYS A O 1
ATOM 7227 N N . HIS A 1 882 ? -29.584 -6.591 29.409 1.00 81.50 882 HIS A N 1
ATOM 7228 C CA . HIS A 1 882 ? -29.117 -7.938 29.697 1.00 81.50 882 HIS A CA 1
ATOM 7229 C C . HIS A 1 882 ? -27.731 -7.886 30.332 1.00 81.50 882 HIS A C 1
ATOM 7231 O O . HIS A 1 882 ? -26.771 -7.469 29.688 1.00 81.50 882 HIS A O 1
ATOM 7237 N N . LYS A 1 883 ? -27.591 -8.400 31.562 1.00 82.06 883 LYS A N 1
ATOM 7238 C CA . LYS A 1 883 ? -26.291 -8.480 32.244 1.00 82.06 883 LYS A CA 1
ATOM 7239 C C . LYS A 1 883 ? -25.304 -9.311 31.420 1.00 82.06 883 LYS A C 1
ATOM 7241 O O . LYS A 1 883 ? -25.351 -10.537 31.427 1.00 82.06 883 LYS A O 1
ATOM 7246 N N . MET A 1 884 ? -24.386 -8.635 30.734 1.00 84.88 884 MET A N 1
ATOM 7247 C CA . MET A 1 884 ? -23.387 -9.290 29.892 1.00 84.88 884 MET A CA 1
ATOM 7248 C C . MET A 1 884 ? -22.193 -9.797 30.720 1.00 84.88 884 MET A C 1
ATOM 7250 O O . MET A 1 884 ? -21.758 -9.171 31.702 1.00 84.88 884 MET A O 1
ATOM 7254 N N . SER A 1 885 ? -21.637 -10.932 30.304 1.00 87.56 885 SER A N 1
ATOM 7255 C CA . SER A 1 885 ? -20.468 -11.622 30.864 1.00 87.56 885 SER A CA 1
ATOM 7256 C C . SER A 1 885 ? -19.394 -11.842 29.790 1.00 87.56 885 SER A C 1
ATOM 7258 O O . SER A 1 885 ? -19.656 -11.673 28.606 1.00 87.56 885 SER A O 1
ATOM 7260 N N . PHE A 1 886 ? -18.184 -12.265 30.170 1.00 91.25 886 PHE A N 1
ATOM 7261 C CA . PHE A 1 886 ? -17.137 -12.591 29.185 1.00 91.25 886 PHE A CA 1
ATOM 7262 C C . PHE A 1 886 ? -17.536 -13.710 28.204 1.00 91.25 886 PHE A C 1
ATOM 7264 O O . PHE A 1 886 ? -16.992 -13.774 27.107 1.00 91.25 886 PHE A O 1
ATOM 7271 N N . ARG A 1 887 ? -18.530 -14.545 28.546 1.00 89.31 887 ARG A N 1
ATOM 7272 C CA . ARG A 1 887 ? -19.085 -15.559 27.632 1.00 89.31 887 ARG A CA 1
ATOM 7273 C C . ARG A 1 887 ? -19.828 -14.947 26.441 1.00 89.31 887 ARG A C 1
ATOM 7275 O O . ARG A 1 887 ? -20.003 -15.619 25.433 1.00 89.31 887 ARG A O 1
ATOM 7282 N N . ASP A 1 888 ? -20.221 -13.679 26.538 1.00 89.25 888 ASP A N 1
ATOM 7283 C CA . ASP A 1 888 ? -20.906 -12.956 25.467 1.00 89.25 888 ASP A CA 1
ATOM 7284 C C . ASP A 1 888 ? -19.931 -12.313 24.465 1.00 89.25 888 ASP A C 1
ATOM 7286 O O . ASP A 1 888 ? -20.381 -11.774 23.452 1.00 89.25 888 ASP A O 1
ATOM 7290 N N . VAL A 1 889 ? -18.611 -12.388 24.697 1.00 93.25 889 VAL A N 1
ATOM 7291 C CA . VAL A 1 889 ? -17.595 -11.855 23.771 1.00 93.25 889 VAL A CA 1
ATOM 7292 C C . VAL A 1 889 ? -17.595 -12.614 22.436 1.00 93.25 889 VAL A C 1
ATOM 7294 O O . VAL A 1 889 ? -17.823 -11.954 21.418 1.00 93.25 889 VAL A O 1
ATOM 7297 N N . PRO A 1 890 ? -17.430 -13.958 22.381 1.00 94.69 890 PRO A N 1
ATOM 7298 C CA . PRO A 1 890 ? -17.448 -14.669 21.100 1.00 94.69 890 PRO A CA 1
ATOM 7299 C C . PRO A 1 890 ? -18.763 -14.496 20.319 1.00 94.69 890 PRO A C 1
ATOM 7301 O O . PRO A 1 890 ? -18.689 -14.169 19.135 1.00 94.69 890 PRO A O 1
ATOM 7304 N N . PRO A 1 891 ? -19.962 -14.591 20.938 1.00 90.44 891 PRO A N 1
ATOM 7305 C CA . PRO A 1 891 ? -21.210 -14.268 20.252 1.00 90.44 891 PRO A CA 1
ATOM 7306 C C . PRO A 1 891 ? -21.246 -12.833 19.716 1.00 90.44 891 PRO A C 1
ATOM 7308 O O . PRO A 1 891 ? -21.677 -12.621 18.591 1.00 90.44 891 PRO A O 1
ATOM 7311 N N . SER A 1 892 ? -20.766 -11.838 20.473 1.00 90.12 892 SER A N 1
ATOM 7312 C CA . SER A 1 892 ? -20.740 -10.436 20.018 1.00 90.12 892 SER A CA 1
ATOM 7313 C C . SER A 1 892 ? -19.864 -10.234 18.780 1.00 90.12 892 SER A C 1
ATOM 7315 O O . SER A 1 892 ? -20.263 -9.509 17.869 1.00 90.12 892 SER A O 1
ATOM 7317 N N . ILE A 1 893 ? -18.712 -10.908 18.725 1.00 93.69 893 ILE A N 1
ATOM 7318 C CA . ILE A 1 893 ? -17.833 -10.916 17.548 1.00 93.69 893 ILE A CA 1
ATOM 7319 C C . ILE A 1 893 ? -18.527 -11.617 16.376 1.00 93.69 893 ILE A C 1
ATOM 7321 O O . ILE A 1 893 ? -18.578 -11.064 15.279 1.00 93.69 893 ILE A O 1
ATOM 7325 N N . PHE A 1 894 ? -19.126 -12.787 16.617 1.00 92.94 894 PHE A N 1
ATOM 7326 C CA . PHE A 1 894 ? -19.854 -13.536 15.594 1.00 92.94 894 PHE A CA 1
ATOM 7327 C C . PHE A 1 894 ? -21.024 -12.739 15.005 1.00 92.94 894 PHE A C 1
ATOM 7329 O O . PHE A 1 894 ? -21.201 -12.748 13.794 1.00 92.94 894 PHE A O 1
ATOM 7336 N N . PHE A 1 895 ? -21.791 -11.991 15.809 1.00 89.19 895 PHE A N 1
ATOM 7337 C CA . PHE A 1 895 ? -22.877 -11.154 15.279 1.00 89.19 895 PHE A CA 1
ATOM 7338 C C . PHE A 1 895 ? -22.375 -10.058 14.359 1.00 89.19 895 PHE A C 1
ATOM 7340 O O . PHE A 1 895 ? -23.027 -9.752 13.363 1.00 89.19 895 PHE A O 1
ATOM 7347 N N . ARG A 1 896 ? -21.227 -9.460 14.686 1.00 91.56 896 ARG A N 1
ATOM 7348 C CA . ARG A 1 896 ? -20.628 -8.455 13.814 1.00 91.56 896 ARG A CA 1
ATOM 7349 C C . ARG A 1 896 ? -20.134 -9.086 12.515 1.00 91.56 896 ARG A C 1
ATOM 7351 O O . ARG A 1 896 ? -20.430 -8.549 11.455 1.00 91.56 896 ARG A O 1
ATOM 7358 N N . TRP A 1 897 ? -19.452 -10.229 12.606 1.00 93.31 897 TRP A N 1
ATOM 7359 C CA . TRP A 1 897 ? -19.008 -10.999 11.444 1.00 93.31 897 TRP A CA 1
ATOM 7360 C C . TRP A 1 897 ? -20.198 -11.373 10.545 1.00 93.31 897 TRP A C 1
ATOM 7362 O O . TRP A 1 897 ? -20.266 -10.938 9.403 1.00 93.31 897 TRP A O 1
ATOM 7372 N N . TRP A 1 898 ? -21.221 -12.035 11.096 1.00 92.25 898 TRP A N 1
ATOM 7373 C CA . TRP A 1 898 ? -22.432 -12.437 10.371 1.00 92.25 898 TRP A CA 1
ATOM 7374 C C . TRP A 1 898 ? -23.183 -11.266 9.733 1.00 92.25 898 TRP A C 1
ATOM 7376 O O . TRP A 1 898 ? -23.793 -11.421 8.682 1.00 92.25 898 TRP A O 1
ATOM 7386 N N . ARG A 1 899 ? -23.158 -10.083 10.351 1.00 88.94 899 ARG A N 1
ATOM 7387 C CA . ARG A 1 899 ? -23.802 -8.896 9.784 1.00 88.94 899 ARG A CA 1
ATOM 7388 C C . ARG A 1 899 ? -23.140 -8.427 8.483 1.00 88.94 899 ARG A C 1
ATOM 7390 O O . ARG A 1 899 ? -23.840 -7.888 7.634 1.00 88.94 899 ARG A O 1
ATOM 7397 N N . MET A 1 900 ? -21.821 -8.572 8.352 1.00 90.75 900 MET A N 1
ATOM 7398 C CA . MET A 1 900 ? -21.048 -8.007 7.234 1.00 90.75 900 MET A CA 1
ATOM 7399 C C . MET A 1 900 ? -20.680 -9.058 6.180 1.00 90.75 900 MET A C 1
ATOM 7401 O O . MET A 1 900 ? -20.707 -8.775 4.984 1.00 90.75 900 MET A O 1
ATOM 7405 N N . THR A 1 901 ? -20.349 -10.274 6.611 1.00 94.44 901 THR A N 1
ATOM 7406 C CA . THR A 1 901 ? -19.753 -11.301 5.751 1.00 94.44 901 THR A CA 1
ATOM 7407 C C . THR A 1 901 ? -20.663 -11.830 4.642 1.00 94.44 901 THR A C 1
ATOM 7409 O O . THR A 1 901 ? -20.138 -12.003 3.551 1.00 94.44 901 THR A O 1
ATOM 7412 N N . PRO A 1 902 ? -21.979 -12.067 4.817 1.00 94.94 902 PRO A N 1
ATOM 7413 C CA . PRO A 1 902 ? -22.806 -12.649 3.756 1.00 94.94 902 PRO A CA 1
ATOM 7414 C C . PRO A 1 902 ? -22.806 -11.825 2.464 1.00 94.94 902 PRO A C 1
ATOM 7416 O O . PRO A 1 902 ? -22.507 -12.356 1.397 1.00 94.94 902 PRO A O 1
ATOM 7419 N N . SER A 1 903 ? -23.063 -10.517 2.560 1.00 95.12 903 SER A N 1
ATOM 7420 C CA . SER A 1 903 ? -23.031 -9.622 1.398 1.00 95.12 903 SER A CA 1
ATOM 7421 C C . SER A 1 903 ? -21.625 -9.520 0.806 1.00 95.12 903 SER A C 1
ATOM 7423 O O . SER A 1 903 ? -21.469 -9.558 -0.411 1.00 95.12 903 SER A O 1
ATOM 7425 N N . PHE A 1 904 ? -20.597 -9.448 1.658 1.00 94.94 904 PHE A N 1
ATOM 7426 C CA . PHE A 1 904 ? -19.207 -9.374 1.209 1.00 94.94 904 PHE A CA 1
ATOM 7427 C C . PHE A 1 904 ? -18.759 -10.648 0.477 1.00 94.94 904 PHE A C 1
ATOM 7429 O O . PHE A 1 904 ? -18.119 -10.569 -0.566 1.00 94.94 904 PHE A O 1
ATOM 7436 N N . ALA A 1 905 ? -19.165 -11.820 0.968 1.00 95.12 905 ALA A N 1
ATOM 7437 C CA . ALA A 1 905 ? -18.849 -13.113 0.376 1.00 95.12 905 ALA A CA 1
ATOM 7438 C C . ALA A 1 905 ? -19.473 -13.289 -1.010 1.00 95.12 905 ALA A C 1
ATOM 7440 O O . ALA A 1 905 ? -18.820 -13.821 -1.903 1.00 95.12 905 ALA A O 1
ATOM 7441 N N . VAL A 1 906 ? -20.709 -12.817 -1.208 1.00 95.88 906 VAL A N 1
ATOM 7442 C CA . VAL A 1 906 ? -21.359 -12.852 -2.526 1.00 95.88 906 VAL A CA 1
ATOM 7443 C C . VAL A 1 906 ? -20.612 -11.964 -3.521 1.00 95.88 906 VAL A C 1
ATOM 7445 O O . VAL A 1 906 ? -20.343 -12.408 -4.633 1.00 95.88 906 VAL A O 1
ATOM 7448 N N . VAL A 1 907 ? -20.226 -10.748 -3.122 1.00 95.44 907 VAL A N 1
ATOM 7449 C CA . VAL A 1 907 ? -19.485 -9.823 -3.996 1.00 95.44 907 VAL A CA 1
ATOM 7450 C C . VAL A 1 907 ? -18.109 -10.386 -4.364 1.00 95.44 907 VAL A C 1
ATOM 7452 O O . VAL A 1 907 ? -17.808 -10.514 -5.548 1.00 95.44 907 VAL A O 1
ATOM 7455 N N . ILE A 1 908 ? -17.310 -10.815 -3.381 1.00 94.88 908 ILE A N 1
ATOM 7456 C CA . ILE A 1 908 ? -15.991 -11.420 -3.639 1.00 94.88 908 ILE A CA 1
ATOM 7457 C C . ILE A 1 908 ? -16.121 -12.713 -4.454 1.00 94.88 908 ILE A C 1
ATOM 7459 O O . ILE A 1 908 ? -15.318 -12.953 -5.351 1.00 94.88 908 ILE A O 1
ATOM 7463 N N . GLY A 1 909 ? -17.150 -13.525 -4.198 1.00 94.81 909 GLY A N 1
ATOM 7464 C CA . GLY A 1 909 ? -17.438 -14.728 -4.978 1.00 94.81 909 GLY A CA 1
ATOM 7465 C C . GLY A 1 909 ? -17.710 -14.418 -6.451 1.00 94.81 909 GLY A C 1
ATOM 7466 O O . GLY A 1 909 ? -17.147 -15.080 -7.321 1.00 94.81 909 GLY A O 1
ATOM 7467 N N . ILE A 1 910 ? -18.502 -13.379 -6.744 1.00 94.81 910 ILE A N 1
ATOM 7468 C CA . ILE A 1 910 ? -18.741 -12.902 -8.117 1.00 94.81 910 ILE A CA 1
ATOM 7469 C C . ILE A 1 910 ? -17.428 -12.435 -8.753 1.00 94.81 910 ILE A C 1
ATOM 7471 O O . ILE A 1 910 ? -17.124 -12.848 -9.872 1.00 94.81 910 ILE A O 1
ATOM 7475 N N . MET A 1 911 ? -16.628 -11.640 -8.040 1.00 93.25 911 MET A N 1
ATOM 7476 C CA . MET A 1 911 ? -15.350 -11.113 -8.540 1.00 93.25 911 MET A CA 1
ATOM 7477 C C . MET A 1 911 ? -14.320 -12.203 -8.826 1.00 93.25 911 MET A C 1
ATOM 7479 O O . MET A 1 911 ? -13.610 -12.146 -9.833 1.00 93.25 911 MET A O 1
ATOM 7483 N N . ALA A 1 912 ? -14.280 -13.229 -7.977 1.00 93.81 912 ALA A N 1
ATOM 7484 C CA . ALA A 1 912 ? -13.436 -14.395 -8.162 1.00 93.81 912 ALA A CA 1
ATOM 7485 C C . ALA A 1 912 ? -13.924 -15.299 -9.303 1.00 93.81 912 ALA A C 1
ATOM 7487 O O . ALA A 1 912 ? -13.116 -16.013 -9.872 1.00 93.81 912 ALA A O 1
ATOM 7488 N N . THR A 1 913 ? -15.206 -15.314 -9.672 1.00 93.38 913 THR A N 1
ATOM 7489 C CA . THR A 1 913 ? -15.737 -16.314 -10.622 1.00 93.38 913 THR A CA 1
ATOM 7490 C C . THR A 1 913 ? -16.348 -15.670 -11.860 1.00 93.38 913 THR A C 1
ATOM 7492 O O . THR A 1 913 ? -15.689 -15.564 -12.893 1.00 93.38 913 THR A O 1
ATOM 7495 N N . LEU A 1 914 ? -17.580 -15.181 -11.739 1.00 93.00 914 LEU A N 1
ATOM 7496 C CA . LEU A 1 914 ? -18.419 -14.732 -12.847 1.00 93.00 914 LEU A CA 1
ATOM 7497 C C . LEU A 1 914 ? -17.935 -13.434 -13.500 1.00 93.00 914 LEU A C 1
ATOM 7499 O O . LEU A 1 914 ? -18.197 -13.218 -14.681 1.00 93.00 914 LEU A O 1
ATOM 7503 N N . PHE A 1 915 ? -17.216 -12.577 -12.770 1.00 92.62 915 PHE A N 1
ATOM 7504 C CA . PHE A 1 915 ? -16.824 -11.252 -13.255 1.00 92.62 915 PHE A CA 1
ATOM 7505 C C . PHE A 1 915 ? -15.911 -11.290 -14.487 1.00 92.62 915 PHE A C 1
ATOM 7507 O O . PHE A 1 915 ? -15.945 -10.371 -15.293 1.00 92.62 915 PHE A O 1
ATOM 7514 N N . ARG A 1 916 ? -15.165 -12.375 -14.726 1.00 90.69 916 ARG A N 1
ATOM 7515 C CA . ARG A 1 916 ? -14.364 -12.519 -15.957 1.00 90.69 916 ARG A CA 1
ATOM 7516 C C . ARG A 1 916 ? -15.201 -12.605 -17.240 1.00 90.69 916 ARG A C 1
ATOM 7518 O O . ARG A 1 916 ? -14.676 -12.316 -18.312 1.00 90.69 916 ARG A O 1
ATOM 7525 N N . HIS A 1 917 ? -16.483 -12.967 -17.125 1.00 89.19 917 HIS A N 1
ATOM 7526 C CA . HIS A 1 917 ? -17.385 -13.243 -18.251 1.00 89.19 917 HIS A CA 1
ATOM 7527 C C . HIS A 1 917 ? -18.349 -12.094 -18.576 1.00 89.19 917 HIS A C 1
ATOM 7529 O O . HIS A 1 917 ? -19.085 -12.179 -19.554 1.00 89.19 917 HIS A O 1
ATOM 7535 N N . VAL A 1 918 ? -18.401 -11.034 -17.761 1.00 89.56 918 VAL A N 1
ATOM 7536 C CA . VAL A 1 918 ? -19.459 -10.008 -17.885 1.00 89.56 918 VAL A CA 1
ATOM 7537 C C . VAL A 1 918 ? -19.180 -8.937 -18.942 1.00 89.56 918 VAL A C 1
ATOM 7539 O O . VAL A 1 918 ? -20.064 -8.139 -19.239 1.00 89.56 918 VAL A O 1
ATOM 7542 N N . GLY A 1 919 ? -17.969 -8.881 -19.496 1.00 87.62 919 GLY A N 1
ATOM 7543 C CA . GLY A 1 919 ? -17.562 -7.824 -20.416 1.00 87.62 919 GLY A CA 1
ATOM 7544 C C . GLY A 1 919 ? -16.406 -8.230 -21.321 1.00 87.62 919 GLY A C 1
ATOM 7545 O O . GLY A 1 919 ? -15.878 -9.335 -21.243 1.00 87.62 919 GLY A O 1
ATOM 7546 N N . SER A 1 920 ? -16.029 -7.316 -22.212 1.00 86.75 920 SER A N 1
ATOM 7547 C CA . SER A 1 920 ? -14.831 -7.431 -23.042 1.00 86.75 920 SER A CA 1
ATOM 7548 C C . SER A 1 920 ? -14.306 -6.041 -23.397 1.00 86.75 920 SER A C 1
ATOM 7550 O O . SER A 1 920 ? -15.055 -5.065 -23.343 1.00 86.75 920 SER A O 1
ATOM 7552 N N . GLY A 1 921 ? -13.024 -5.941 -23.735 1.00 89.25 921 GLY A N 1
ATOM 7553 C CA . GLY A 1 921 ? -12.363 -4.674 -24.037 1.00 89.25 921 GLY A CA 1
ATOM 7554 C C . GLY A 1 921 ? -10.842 -4.825 -24.075 1.00 89.25 921 GLY A C 1
ATOM 7555 O O . GLY A 1 921 ? -10.324 -5.861 -23.654 1.00 89.25 921 GLY A O 1
ATOM 7556 N N . PRO A 1 922 ? -10.108 -3.795 -24.528 1.00 88.75 922 PRO A N 1
ATOM 7557 C CA . PRO A 1 922 ? -8.668 -3.880 -24.783 1.00 88.75 922 PRO A CA 1
ATOM 7558 C C . PRO A 1 922 ? -7.852 -4.259 -23.549 1.00 88.75 922 PRO A C 1
ATOM 7560 O O . PRO A 1 922 ? -6.859 -4.969 -23.657 1.00 88.75 922 PRO A O 1
ATOM 7563 N N . ILE A 1 923 ? -8.273 -3.811 -22.364 1.00 89.38 923 ILE A N 1
ATOM 7564 C CA . ILE A 1 923 ? -7.585 -4.108 -21.103 1.00 89.38 923 ILE A CA 1
ATOM 7565 C C . ILE A 1 923 ? -8.277 -5.206 -20.294 1.00 89.38 923 ILE A C 1
ATOM 7567 O O . ILE A 1 923 ? -7.837 -5.501 -19.189 1.00 89.38 923 ILE A O 1
ATOM 7571 N N . TRP A 1 924 ? -9.352 -5.818 -20.803 1.00 90.62 924 TRP A N 1
ATOM 7572 C CA . TRP A 1 924 ? -10.154 -6.779 -20.039 1.00 90.62 924 TRP A CA 1
ATOM 7573 C C . TRP A 1 924 ? -9.320 -7.978 -19.582 1.00 90.62 924 TRP A C 1
ATOM 7575 O O . TRP A 1 924 ? -9.307 -8.308 -18.397 1.00 90.62 924 TRP A O 1
ATOM 7585 N N . LYS A 1 925 ? -8.545 -8.579 -20.491 1.00 89.25 925 LYS A N 1
ATOM 7586 C CA . LYS A 1 925 ? -7.680 -9.719 -20.167 1.00 89.25 925 LYS A CA 1
ATOM 7587 C C . LYS A 1 925 ? -6.605 -9.362 -19.132 1.00 89.25 925 LYS A C 1
ATOM 7589 O O . LYS A 1 925 ? -6.551 -9.988 -18.080 1.00 89.25 925 LYS A O 1
ATOM 7594 N N . SER A 1 926 ? -5.805 -8.329 -19.393 1.00 88.19 926 SER A N 1
ATOM 7595 C CA . SER A 1 926 ? -4.662 -7.966 -18.541 1.00 88.19 926 SER A CA 1
ATOM 7596 C C . SER A 1 926 ? -5.057 -7.343 -17.200 1.00 88.19 926 SER A C 1
ATOM 7598 O O . SER A 1 926 ? -4.397 -7.569 -16.189 1.00 88.19 926 SER A O 1
ATOM 7600 N N . TYR A 1 927 ? -6.131 -6.551 -17.167 1.00 87.94 927 TYR A N 1
ATOM 7601 C CA . TYR A 1 927 ? -6.575 -5.854 -15.961 1.00 87.94 927 TYR A CA 1
ATOM 7602 C C . TYR A 1 927 ? -7.613 -6.654 -15.172 1.00 87.94 927 TYR A C 1
ATOM 7604 O O . TYR A 1 927 ? -7.438 -6.840 -13.972 1.00 87.94 927 TYR A O 1
ATOM 7612 N N . ILE A 1 928 ? -8.676 -7.144 -15.818 1.00 90.75 928 ILE A N 1
ATOM 7613 C CA . ILE A 1 928 ? -9.786 -7.811 -15.122 1.00 90.75 928 ILE A CA 1
ATOM 7614 C C . ILE A 1 928 ? -9.479 -9.288 -14.887 1.00 90.75 928 ILE A C 1
ATOM 7616 O O . ILE A 1 928 ? -9.538 -9.732 -13.747 1.00 90.75 928 ILE A O 1
ATOM 7620 N N . ILE A 1 929 ? -9.121 -10.048 -15.924 1.00 90.19 929 ILE A N 1
ATOM 7621 C CA . ILE A 1 929 ? -8.935 -11.503 -15.795 1.00 90.19 929 ILE A CA 1
ATOM 7622 C C . ILE A 1 929 ? -7.638 -11.824 -15.038 1.00 90.19 929 ILE A C 1
ATOM 7624 O O . ILE A 1 929 ? -7.676 -12.467 -13.988 1.00 90.19 929 ILE A O 1
ATOM 7628 N N . GLU A 1 930 ? -6.501 -11.357 -15.556 1.00 88.69 930 GLU A N 1
ATOM 7629 C CA . GLU A 1 930 ? -5.162 -11.620 -15.007 1.00 88.69 930 GLU A CA 1
ATOM 7630 C C . GLU A 1 930 ? -4.881 -10.794 -13.739 1.00 88.69 930 GLU A C 1
ATOM 7632 O O . GLU A 1 930 ? -4.166 -11.251 -12.849 1.00 88.69 930 GLU A O 1
ATOM 7637 N N . GLY A 1 931 ? -5.466 -9.595 -13.633 1.00 88.06 931 GLY A N 1
ATOM 7638 C CA . GLY A 1 931 ? -5.299 -8.696 -12.490 1.00 88.06 931 GLY A CA 1
ATOM 7639 C C . GLY A 1 931 ? -6.320 -8.933 -11.376 1.00 88.06 931 GLY A C 1
ATOM 7640 O O . GLY A 1 931 ? -5.969 -9.438 -10.320 1.00 88.06 931 GLY A O 1
ATOM 7641 N N . VAL A 1 932 ? -7.580 -8.553 -11.579 1.00 89.94 932 VAL A N 1
ATOM 7642 C CA . VAL A 1 932 ? -8.610 -8.546 -10.519 1.00 89.94 932 VAL A CA 1
ATOM 7643 C C . VAL A 1 932 ? -9.090 -9.960 -10.163 1.00 89.94 932 VAL A C 1
ATOM 7645 O O . VAL A 1 932 ? -8.952 -10.409 -9.023 1.00 89.94 932 VAL A O 1
ATOM 7648 N N . THR A 1 933 ? -9.633 -10.700 -11.134 1.00 92.00 933 THR A N 1
ATOM 7649 C CA . THR A 1 933 ? -10.264 -12.007 -10.909 1.00 92.00 933 THR A CA 1
ATOM 7650 C C . THR A 1 933 ? -9.258 -13.058 -10.451 1.00 92.00 933 THR A C 1
ATOM 7652 O O . THR A 1 933 ? -9.555 -13.800 -9.515 1.00 92.00 933 THR A O 1
ATOM 7655 N N . SER A 1 934 ? -8.063 -13.115 -11.049 1.00 91.25 934 SER A N 1
ATOM 7656 C CA . SER A 1 934 ? -7.014 -14.048 -10.614 1.00 91.25 934 SER A CA 1
ATOM 7657 C C . SER A 1 934 ? -6.611 -13.817 -9.153 1.00 91.25 934 SER A C 1
ATOM 7659 O O . SER A 1 934 ? -6.542 -14.772 -8.381 1.00 91.25 934 SER A O 1
ATOM 7661 N N . GLN A 1 935 ? -6.419 -12.557 -8.746 1.00 91.69 935 GLN A N 1
ATOM 7662 C CA . GLN A 1 935 ? -6.086 -12.207 -7.360 1.00 91.69 935 GLN A CA 1
ATOM 7663 C C . GLN A 1 935 ? -7.230 -12.571 -6.408 1.00 91.69 935 GLN A C 1
ATOM 7665 O O . GLN A 1 935 ? -6.997 -13.185 -5.367 1.00 91.69 935 GLN A O 1
ATOM 7670 N N . CYS A 1 936 ? -8.483 -12.299 -6.788 1.00 92.75 936 CYS A N 1
ATOM 7671 C CA . CYS A 1 936 ? -9.630 -12.725 -5.990 1.00 92.75 936 CYS A CA 1
ATOM 7672 C C . CYS A 1 936 ? -9.741 -14.246 -5.861 1.00 92.75 936 CYS A C 1
ATOM 7674 O O . CYS A 1 936 ? -10.062 -14.735 -4.781 1.00 92.75 936 CYS A O 1
ATOM 7676 N N . ARG A 1 937 ? -9.443 -15.021 -6.910 1.00 92.06 937 ARG A N 1
ATOM 7677 C CA . ARG A 1 937 ? -9.426 -16.495 -6.831 1.00 92.06 937 ARG A CA 1
ATOM 7678 C C . ARG A 1 937 ? -8.356 -17.022 -5.885 1.00 92.06 937 ARG A C 1
ATOM 7680 O O . ARG A 1 937 ? -8.590 -18.021 -5.211 1.00 92.06 937 ARG A O 1
ATOM 7687 N N . GLU A 1 938 ? -7.206 -16.363 -5.823 1.00 92.00 938 GLU A N 1
ATOM 7688 C CA . GLU A 1 938 ? -6.112 -16.757 -4.935 1.00 92.00 938 GLU A CA 1
ATOM 7689 C C . GLU A 1 938 ? -6.389 -16.366 -3.473 1.00 92.00 938 GLU A C 1
ATOM 7691 O O . GLU A 1 938 ? -6.146 -17.154 -2.553 1.00 92.00 938 GLU A O 1
ATOM 7696 N N . TYR A 1 939 ? -6.951 -15.172 -3.252 1.00 92.56 939 TYR A N 1
ATOM 7697 C CA . TYR A 1 939 ? -7.036 -14.551 -1.928 1.00 92.56 939 TYR A CA 1
ATOM 7698 C C . TYR A 1 939 ? -8.447 -14.422 -1.339 1.00 92.56 939 TYR A C 1
ATOM 7700 O O . TYR A 1 939 ? -8.563 -13.926 -0.217 1.00 92.56 939 TYR A O 1
ATOM 7708 N N . TYR A 1 940 ? -9.520 -14.909 -1.985 1.00 91.88 940 TYR A N 1
ATOM 7709 C CA . TYR A 1 940 ? -10.901 -14.771 -1.470 1.00 91.88 940 TYR A CA 1
ATOM 7710 C C . TYR A 1 940 ? -11.043 -15.187 0.003 1.00 91.88 940 TYR A C 1
ATOM 7712 O O . TYR A 1 940 ? -11.724 -14.519 0.778 1.00 91.88 940 TYR A O 1
ATOM 7720 N N . TRP A 1 941 ? -10.373 -16.264 0.423 1.00 92.56 941 TRP A N 1
ATOM 7721 C CA . TRP A 1 941 ? -10.416 -16.754 1.801 1.00 92.56 941 TRP A CA 1
ATOM 7722 C C . TRP A 1 941 ? -9.891 -15.707 2.796 1.00 92.56 941 TRP A C 1
ATOM 7724 O O . TRP A 1 941 ? -10.470 -15.539 3.870 1.00 92.56 941 TRP A O 1
ATOM 7734 N N . ALA A 1 942 ? -8.847 -14.957 2.434 1.00 93.75 942 ALA A N 1
ATOM 7735 C CA . ALA A 1 942 ? -8.275 -13.910 3.272 1.00 93.75 942 ALA A CA 1
ATOM 7736 C C . ALA A 1 942 ? -9.252 -12.738 3.455 1.00 93.75 942 ALA A C 1
ATOM 7738 O O . ALA A 1 942 ? -9.324 -12.172 4.549 1.00 93.75 942 ALA A O 1
ATOM 7739 N N . HIS A 1 943 ? -10.051 -12.421 2.430 1.00 92.69 943 HIS A N 1
ATOM 7740 C CA . HIS A 1 943 ? -11.136 -11.434 2.514 1.00 92.69 943 HIS A CA 1
ATOM 7741 C C . HIS A 1 943 ? -12.252 -11.907 3.453 1.00 92.69 943 HIS A C 1
ATOM 7743 O O . HIS A 1 943 ? -12.652 -11.168 4.349 1.00 92.69 943 HIS A O 1
ATOM 7749 N N . ILE A 1 944 ? -12.697 -13.165 3.342 1.00 92.88 944 ILE A N 1
ATOM 7750 C CA . ILE A 1 944 ? -13.745 -13.730 4.220 1.00 92.88 944 ILE A CA 1
ATOM 7751 C C . ILE A 1 944 ? -13.329 -13.735 5.699 1.00 92.88 944 ILE A C 1
ATOM 7753 O O . ILE A 1 944 ? -14.151 -13.481 6.589 1.00 92.88 944 ILE A O 1
ATOM 7757 N N . PHE A 1 945 ? -12.051 -14.009 5.970 1.00 93.12 945 PHE A N 1
ATOM 7758 C CA . PHE A 1 945 ? -11.491 -13.985 7.321 1.00 93.12 945 PHE A CA 1
ATOM 7759 C C . PHE A 1 945 ? -10.998 -12.603 7.766 1.00 93.12 945 PHE A C 1
ATOM 7761 O O . PHE A 1 945 ? -10.528 -12.480 8.897 1.00 93.12 945 PHE A O 1
ATOM 7768 N N . TYR A 1 946 ? -11.143 -11.564 6.934 1.00 94.38 946 TYR A N 1
ATOM 7769 C CA . TYR A 1 946 ? -10.716 -10.196 7.240 1.00 94.38 946 TYR A CA 1
ATOM 7770 C C . TYR A 1 946 ? -9.230 -10.098 7.623 1.00 94.38 946 TYR A C 1
ATOM 7772 O O . TYR A 1 946 ? -8.865 -9.381 8.553 1.00 94.38 946 TYR A O 1
ATOM 7780 N N . ILE A 1 947 ? -8.371 -10.841 6.925 1.00 93.25 947 ILE A N 1
ATOM 7781 C CA . ILE A 1 947 ? -6.904 -10.848 7.090 1.00 93.25 947 ILE A CA 1
ATOM 7782 C C . ILE A 1 947 ? -6.175 -10.485 5.792 1.00 93.25 947 ILE A C 1
ATOM 7784 O O . ILE A 1 947 ? -4.951 -10.568 5.715 1.00 93.25 947 ILE A O 1
ATOM 7788 N N . ASN A 1 948 ? -6.917 -10.049 4.776 1.00 90.81 948 ASN A N 1
ATOM 7789 C CA . ASN A 1 948 ? -6.377 -9.640 3.486 1.00 90.81 948 ASN A CA 1
ATOM 7790 C C . ASN A 1 948 ? -5.430 -8.427 3.590 1.00 90.81 948 ASN A C 1
ATOM 7792 O O . ASN A 1 948 ? -4.506 -8.296 2.798 1.00 90.81 948 ASN A O 1
ATOM 7796 N N . ASN A 1 949 ? -5.546 -7.611 4.644 1.00 90.31 949 ASN A N 1
ATOM 7797 C CA . ASN A 1 949 ? -4.595 -6.531 4.930 1.00 90.31 949 ASN A CA 1
ATOM 7798 C C . ASN A 1 949 ? -3.172 -7.001 5.307 1.00 90.31 949 ASN A C 1
ATOM 7800 O O . ASN A 1 949 ? -2.272 -6.168 5.397 1.00 90.31 949 ASN A O 1
ATOM 7804 N N . PHE A 1 950 ? -2.948 -8.306 5.501 1.00 88.38 950 PHE A N 1
ATOM 7805 C CA . PHE A 1 950 ? -1.616 -8.906 5.650 1.00 88.38 950 PHE A CA 1
ATOM 7806 C C . PHE A 1 950 ? -1.076 -9.524 4.349 1.00 88.38 950 PHE A C 1
ATOM 7808 O O . PHE A 1 950 ? 0.075 -9.963 4.315 1.00 88.38 950 PHE A O 1
ATOM 7815 N N . MET A 1 951 ? -1.871 -9.542 3.274 1.00 85.81 951 MET A N 1
ATOM 7816 C CA . MET A 1 951 ? -1.513 -10.165 2.000 1.00 85.81 951 MET A CA 1
ATOM 7817 C C . MET A 1 951 ? -0.867 -9.130 1.074 1.00 85.81 951 MET A C 1
ATOM 7819 O O . MET A 1 951 ? -1.517 -8.259 0.507 1.00 85.81 951 MET A O 1
ATOM 7823 N N . ILE A 1 952 ? 0.453 -9.223 0.918 1.00 71.44 952 ILE A N 1
ATOM 7824 C CA . ILE A 1 952 ? 1.281 -8.234 0.204 1.00 71.44 952 ILE A CA 1
ATOM 7825 C C . ILE A 1 952 ? 0.953 -8.146 -1.304 1.00 71.44 952 ILE A C 1
ATOM 7827 O O . ILE A 1 952 ? 1.214 -7.109 -1.924 1.00 71.44 952 ILE A O 1
ATOM 7831 N N . ASN A 1 953 ? 0.375 -9.200 -1.886 1.00 75.38 953 ASN A N 1
ATOM 7832 C CA . ASN A 1 953 ? 0.123 -9.309 -3.327 1.00 75.38 953 ASN A CA 1
ATOM 7833 C C . ASN A 1 953 ? -1.346 -9.061 -3.739 1.00 75.38 953 ASN A C 1
ATOM 7835 O O . ASN A 1 953 ? -1.594 -8.850 -4.918 1.00 75.38 953 ASN A O 1
ATOM 7839 N N . ASP A 1 954 ? -2.292 -8.977 -2.795 1.00 76.31 954 ASP A N 1
ATOM 7840 C CA . ASP A 1 954 ? -3.758 -8.928 -3.021 1.00 76.31 954 ASP A CA 1
ATOM 7841 C C . ASP A 1 954 ? -4.302 -7.557 -3.511 1.00 76.31 954 ASP A C 1
ATOM 7843 O O . ASP A 1 954 ? -5.462 -7.201 -3.331 1.00 76.31 954 ASP A O 1
ATOM 7847 N N . ILE A 1 955 ? -3.462 -6.727 -4.129 1.00 66.44 955 ILE A N 1
ATOM 7848 C CA . ILE A 1 955 ? -3.753 -5.295 -4.344 1.00 66.44 955 ILE A CA 1
ATOM 7849 C C . ILE A 1 955 ? -4.965 -5.065 -5.265 1.00 66.44 955 ILE A C 1
ATOM 7851 O O . ILE A 1 955 ? -5.665 -4.066 -5.109 1.00 66.44 955 ILE A O 1
ATOM 7855 N N . LEU A 1 956 ? -5.209 -5.967 -6.220 1.00 73.38 956 LEU A N 1
ATOM 7856 C CA . LEU A 1 956 ? -6.227 -5.785 -7.258 1.00 73.38 956 LEU A CA 1
ATOM 7857 C C . LEU A 1 956 ? -7.542 -6.532 -7.011 1.00 73.38 956 LEU A C 1
ATOM 7859 O O . LEU A 1 956 ? -8.460 -6.321 -7.792 1.00 73.38 956 LEU A O 1
ATOM 7863 N N . CYS A 1 957 ? -7.674 -7.388 -5.989 1.00 85.69 957 CYS A N 1
ATOM 7864 C CA . CYS A 1 957 ? -8.945 -8.102 -5.814 1.00 85.69 957 CYS A CA 1
ATOM 7865 C C . CYS A 1 957 ? -10.091 -7.152 -5.421 1.00 85.69 957 CYS A C 1
ATOM 7867 O O . CYS A 1 957 ? -11.155 -7.157 -6.034 1.00 85.69 957 CYS A O 1
ATOM 7869 N N . SER A 1 958 ? -9.877 -6.344 -4.381 1.00 84.38 958 SER A N 1
ATOM 7870 C CA . SER A 1 958 ? -10.823 -5.317 -3.931 1.00 84.38 958 SER A CA 1
ATOM 7871 C C . SER A 1 958 ? -10.059 -4.264 -3.137 1.00 84.38 958 SER A C 1
ATOM 7873 O O . SER A 1 958 ? -9.593 -4.535 -2.021 1.00 84.38 958 SER A O 1
ATOM 7875 N N . LEU A 1 959 ? -9.909 -3.065 -3.708 1.00 79.56 959 LEU A N 1
ATOM 7876 C CA . LEU A 1 959 ? -9.088 -1.996 -3.131 1.00 79.56 959 LEU A CA 1
ATOM 7877 C C . LEU A 1 959 ? -9.677 -1.448 -1.825 1.00 79.56 959 LEU A C 1
ATOM 7879 O O . LEU A 1 959 ? -8.953 -0.907 -0.998 1.00 79.56 959 LEU A O 1
ATOM 7883 N N . GLU A 1 960 ? -10.979 -1.574 -1.609 1.00 83.75 960 GLU A N 1
ATOM 7884 C CA . GLU A 1 960 ? -11.696 -1.065 -0.441 1.00 83.75 960 GLU A CA 1
ATOM 7885 C C . GLU A 1 960 ? -11.751 -2.069 0.730 1.00 83.75 960 GLU A C 1
ATOM 7887 O O . GLU A 1 960 ? -11.941 -1.691 1.890 1.00 83.75 960 GLU A O 1
ATOM 7892 N N . SER A 1 961 ? -11.524 -3.356 0.459 1.00 90.31 961 SER A N 1
ATOM 7893 C CA . SER A 1 961 ? -11.638 -4.450 1.437 1.00 90.31 961 SER A CA 1
ATOM 7894 C C . SER A 1 961 ? -10.763 -4.284 2.692 1.00 90.31 961 SER A C 1
ATOM 7896 O O . SER A 1 961 ? -11.174 -4.683 3.787 1.00 90.31 961 SER A O 1
ATOM 7898 N N . TRP A 1 962 ? -9.581 -3.657 2.580 1.00 90.31 962 TRP A N 1
ATOM 7899 C CA . TRP A 1 962 ? -8.650 -3.471 3.706 1.00 90.31 962 TRP A CA 1
ATOM 7900 C C . TRP A 1 962 ? -9.278 -2.690 4.864 1.00 90.31 962 TRP A C 1
ATOM 7902 O O . TRP A 1 962 ? -8.942 -2.925 6.031 1.00 90.31 962 TRP A O 1
ATOM 7912 N N . HIS A 1 963 ? -10.177 -1.749 4.555 1.00 90.81 963 HIS A N 1
ATOM 7913 C CA . HIS A 1 963 ? -10.844 -0.930 5.559 1.00 90.81 963 HIS A CA 1
ATOM 7914 C C . HIS A 1 963 ? -11.830 -1.788 6.347 1.00 90.81 963 HIS A C 1
ATOM 7916 O O . HIS A 1 963 ? -11.842 -1.714 7.574 1.00 90.81 963 HIS A O 1
ATOM 7922 N N . ILE A 1 964 ? -12.589 -2.658 5.672 1.00 92.12 964 ILE A N 1
ATOM 7923 C CA . ILE A 1 964 ? -13.516 -3.588 6.330 1.00 92.12 964 ILE A CA 1
ATOM 7924 C C . ILE A 1 964 ? -12.736 -4.584 7.196 1.00 92.12 964 ILE A C 1
ATOM 7926 O O . ILE A 1 964 ? -13.129 -4.861 8.330 1.00 92.12 964 ILE A O 1
ATOM 7930 N N . ALA A 1 965 ? -11.593 -5.069 6.703 1.00 94.19 965 ALA A N 1
ATOM 7931 C CA . ALA A 1 965 ? -10.723 -5.950 7.470 1.00 94.19 965 ALA A CA 1
ATOM 7932 C C . ALA A 1 965 ? -10.175 -5.278 8.730 1.00 94.19 965 ALA A C 1
ATOM 7934 O O . ALA A 1 965 ? -10.310 -5.805 9.837 1.00 94.19 965 ALA A O 1
ATOM 7935 N N . SER A 1 966 ? -9.643 -4.066 8.583 1.00 94.69 966 SER A N 1
ATOM 7936 C CA . SER A 1 966 ? -9.164 -3.264 9.708 1.00 94.69 966 SER A CA 1
ATOM 7937 C C . SER A 1 966 ? -10.281 -2.926 10.695 1.00 94.69 966 SER A C 1
ATOM 7939 O O . SER A 1 966 ? -10.066 -2.988 11.903 1.00 94.69 966 SER A O 1
ATOM 7941 N N . ASP A 1 967 ? -11.482 -2.606 10.211 1.00 94.50 967 ASP A N 1
ATOM 7942 C CA . ASP A 1 967 ? -12.646 -2.296 11.042 1.00 94.50 967 ASP A CA 1
ATOM 7943 C C . ASP A 1 967 ? -13.094 -3.511 11.862 1.00 94.50 967 ASP A C 1
ATOM 7945 O O . ASP A 1 967 ? -13.356 -3.388 13.064 1.00 94.50 967 ASP A O 1
ATOM 7949 N N . MET A 1 968 ? -13.122 -4.698 11.250 1.00 95.00 968 MET A N 1
ATOM 7950 C CA . MET A 1 968 ? -13.430 -5.946 11.943 1.00 95.00 968 MET A CA 1
ATOM 7951 C C . MET A 1 968 ? -12.386 -6.247 13.027 1.00 95.00 968 MET A C 1
ATOM 7953 O O . MET A 1 968 ? -12.752 -6.512 14.174 1.00 95.00 968 MET A O 1
ATOM 7957 N N . GLN A 1 969 ? -11.095 -6.129 12.704 1.00 96.56 969 GLN A N 1
ATOM 7958 C CA . GLN A 1 969 ? -9.985 -6.342 13.643 1.00 96.56 969 GLN A CA 1
ATOM 7959 C C . GLN A 1 969 ? -10.028 -5.352 14.822 1.00 96.56 969 GLN A C 1
ATOM 7961 O O . GLN A 1 969 ? -9.958 -5.758 15.987 1.00 96.56 969 GLN A O 1
ATOM 7966 N N . LEU A 1 970 ? -10.225 -4.058 14.545 1.00 96.75 970 LEU A N 1
ATOM 7967 C CA . LEU A 1 970 ? -10.388 -3.023 15.571 1.00 96.75 970 LEU A CA 1
ATOM 7968 C C . LEU A 1 970 ? -11.631 -3.257 16.428 1.00 96.75 970 LEU A C 1
ATOM 7970 O O . LEU A 1 970 ? -11.597 -3.036 17.635 1.00 96.75 970 LEU A O 1
ATOM 7974 N N . SER A 1 971 ? -12.711 -3.756 15.838 1.00 96.00 971 SER A N 1
ATOM 7975 C CA . SER A 1 971 ? -13.937 -4.072 16.568 1.00 96.00 971 SER A CA 1
ATOM 7976 C C . SER A 1 971 ? -13.787 -5.287 17.472 1.00 96.00 971 SER A C 1
ATOM 7978 O O . SER A 1 971 ? -14.311 -5.277 18.583 1.00 96.00 971 SER A O 1
ATOM 7980 N N . VAL A 1 972 ? -13.035 -6.307 17.054 1.00 96.50 972 VAL A N 1
ATOM 7981 C CA . VAL A 1 972 ? -12.661 -7.432 17.925 1.00 96.50 972 VAL A CA 1
ATOM 7982 C C . VAL A 1 972 ? -11.863 -6.922 19.126 1.00 96.50 972 VAL A C 1
ATOM 7984 O O . VAL A 1 972 ? -12.237 -7.201 20.269 1.00 96.50 972 VAL A O 1
ATOM 7987 N N . LEU A 1 973 ? -10.824 -6.113 18.885 1.00 96.44 973 LEU A N 1
ATOM 7988 C CA . LEU A 1 973 ? -10.041 -5.473 19.946 1.00 96.44 973 LEU A CA 1
ATOM 7989 C C . LEU A 1 973 ? -10.936 -4.624 20.862 1.00 96.44 973 LEU A C 1
ATOM 7991 O O . LEU A 1 973 ? -10.874 -4.742 22.083 1.00 96.44 973 LEU A O 1
ATOM 7995 N N . GLY A 1 974 ? -11.807 -3.806 20.275 1.00 96.56 974 GLY A N 1
ATOM 7996 C CA . GLY A 1 974 ? -12.719 -2.907 20.968 1.00 96.56 974 GLY A CA 1
ATOM 7997 C C . GLY A 1 974 ? -13.731 -3.621 21.861 1.00 96.56 974 GLY A C 1
ATOM 7998 O O . GLY A 1 974 ? -13.941 -3.197 22.998 1.00 96.56 974 GLY A O 1
ATOM 7999 N N . ILE A 1 975 ? -14.313 -4.732 21.395 1.00 96.00 975 ILE A N 1
ATOM 8000 C CA . ILE A 1 975 ? -15.197 -5.587 22.199 1.00 96.00 975 ILE A CA 1
ATOM 8001 C C . ILE A 1 975 ? -14.413 -6.152 23.389 1.00 96.00 975 ILE A C 1
ATOM 8003 O O . ILE A 1 975 ? -14.859 -6.026 24.527 1.00 96.00 975 ILE A O 1
ATOM 8007 N N . ILE A 1 976 ? -13.226 -6.724 23.168 1.00 96.12 976 ILE A N 1
ATOM 8008 C CA . ILE A 1 976 ? -12.406 -7.286 24.254 1.00 96.12 976 ILE A CA 1
ATOM 8009 C C . ILE A 1 976 ? -12.076 -6.205 25.293 1.00 96.12 976 ILE A C 1
ATOM 8011 O O . ILE A 1 976 ? -12.312 -6.397 26.489 1.00 96.12 976 ILE A O 1
ATOM 8015 N N . VAL A 1 977 ? -11.604 -5.041 24.840 1.00 96.12 977 VAL A N 1
ATOM 8016 C CA . VAL A 1 977 ? -11.276 -3.896 25.700 1.00 96.12 977 VAL A CA 1
ATOM 8017 C C . VAL A 1 977 ? -12.501 -3.439 26.491 1.00 96.12 977 VAL A C 1
ATOM 8019 O O . VAL A 1 977 ? -12.404 -3.304 27.712 1.00 96.12 977 VAL A O 1
ATOM 8022 N N . TYR A 1 978 ? -13.660 -3.277 25.843 1.00 95.50 978 TYR A N 1
ATOM 8023 C CA . TYR A 1 978 ? -14.919 -2.917 26.502 1.00 95.50 978 TYR A CA 1
ATOM 8024 C C . TYR A 1 978 ? -15.229 -3.864 27.667 1.00 95.50 978 TYR A C 1
ATOM 8026 O O . TYR A 1 978 ? -15.449 -3.416 28.795 1.00 95.50 978 TYR A O 1
ATOM 8034 N N . PHE A 1 979 ? -15.187 -5.179 27.432 1.00 94.75 979 PHE A N 1
ATOM 8035 C CA . PHE A 1 979 ? -15.491 -6.177 28.460 1.00 94.75 979 PHE A CA 1
ATOM 8036 C C . PHE A 1 979 ? -14.477 -6.191 29.611 1.00 94.75 979 PHE A C 1
ATOM 8038 O O . PHE A 1 979 ? -14.881 -6.409 30.759 1.00 94.75 979 PHE A O 1
ATOM 8045 N N . CYS A 1 980 ? -13.203 -5.905 29.334 1.00 93.81 980 CYS A N 1
ATOM 8046 C CA . CYS A 1 980 ? -12.147 -5.786 30.341 1.00 93.81 980 CYS A CA 1
ATOM 8047 C C . CYS A 1 980 ? -12.315 -4.561 31.249 1.00 93.81 980 CYS A C 1
ATOM 8049 O O . CYS A 1 980 ? -12.072 -4.655 32.457 1.00 93.81 980 CYS A O 1
ATOM 8051 N N . ILE A 1 981 ? -12.746 -3.420 30.699 1.00 94.38 981 ILE A N 1
ATOM 8052 C CA . ILE A 1 981 ? -12.765 -2.145 31.435 1.00 94.38 981 ILE A CA 1
ATOM 8053 C C . ILE A 1 981 ? -14.149 -1.730 31.947 1.00 94.38 981 ILE A C 1
ATOM 8055 O O . ILE A 1 981 ? -14.224 -0.920 32.870 1.00 94.38 981 ILE A O 1
ATOM 8059 N N . ARG A 1 982 ? -15.253 -2.269 31.407 1.00 89.25 982 ARG A N 1
ATOM 8060 C CA . ARG A 1 982 ? -16.631 -1.809 31.704 1.00 89.25 982 ARG A CA 1
ATOM 8061 C C . ARG A 1 982 ? -16.970 -1.736 33.200 1.00 89.25 982 ARG A C 1
ATOM 8063 O O . ARG A 1 982 ? -17.580 -0.757 33.624 1.00 89.25 982 ARG A O 1
ATOM 8070 N N . ARG A 1 983 ? -16.514 -2.713 34.000 1.00 87.31 983 ARG A N 1
ATOM 8071 C CA . ARG A 1 983 ? -16.761 -2.821 35.457 1.00 87.31 983 ARG A CA 1
ATOM 8072 C C . ARG A 1 983 ? -15.673 -2.172 36.319 1.00 87.31 983 ARG A C 1
ATOM 8074 O O . ARG A 1 983 ? -15.725 -2.259 37.541 1.00 87.31 983 ARG A O 1
ATOM 8081 N N . ARG A 1 984 ? -14.648 -1.584 35.704 1.00 91.69 984 ARG A N 1
ATOM 8082 C CA . ARG A 1 984 ? -13.528 -0.954 36.411 1.00 91.69 984 ARG A CA 1
ATOM 8083 C C . ARG A 1 984 ? -13.831 0.517 36.705 1.00 91.69 984 ARG A C 1
ATOM 8085 O O . ARG A 1 984 ? -14.765 1.097 36.151 1.00 91.69 984 ARG A O 1
ATOM 8092 N N . SER A 1 985 ? -13.032 1.120 37.585 1.00 92.94 985 SER A N 1
ATOM 8093 C CA . SER A 1 985 ? -13.156 2.539 37.934 1.00 92.94 985 SER A CA 1
ATOM 8094 C C . SER A 1 985 ? -12.918 3.442 36.719 1.00 92.94 985 SER A C 1
ATOM 8096 O O . SER A 1 985 ? -12.213 3.071 35.777 1.00 92.94 985 SER A O 1
ATOM 8098 N N . LEU A 1 986 ? -13.466 4.661 36.751 1.00 90.62 986 LEU A N 1
ATOM 8099 C CA . LEU A 1 986 ? -13.284 5.645 35.678 1.00 90.62 986 LEU A CA 1
ATOM 8100 C C . LEU A 1 986 ? -11.797 5.914 35.383 1.00 90.62 986 LEU A C 1
ATOM 8102 O O . LEU A 1 986 ? -11.407 5.974 34.221 1.00 90.62 986 LEU A O 1
ATOM 8106 N N . ARG A 1 987 ? -10.950 5.977 36.422 1.00 92.81 987 ARG A N 1
ATOM 8107 C CA . ARG A 1 987 ? -9.491 6.142 36.281 1.00 92.81 987 ARG A CA 1
ATOM 8108 C C . ARG A 1 987 ? -8.854 5.010 35.473 1.00 92.81 987 ARG A C 1
ATOM 8110 O O . ARG A 1 987 ? -8.004 5.270 34.632 1.00 92.81 987 ARG A O 1
ATOM 8117 N N . PHE A 1 988 ? -9.293 3.769 35.686 1.00 94.12 988 PHE A N 1
ATOM 8118 C CA . PHE A 1 988 ? -8.794 2.614 34.939 1.00 94.12 988 PHE A CA 1
ATOM 8119 C C . PHE A 1 988 ? -9.244 2.636 33.472 1.00 94.12 988 PHE A C 1
ATOM 8121 O O . PHE A 1 988 ? -8.455 2.320 32.581 1.00 94.12 988 PHE A O 1
ATOM 8128 N N . LYS A 1 989 ? -10.494 3.050 33.210 1.00 93.50 989 LYS A N 1
ATOM 8129 C CA . LYS A 1 989 ? -11.014 3.231 31.844 1.00 93.50 989 LYS A CA 1
ATOM 8130 C C . LYS A 1 989 ? -10.189 4.270 31.084 1.00 93.50 989 LYS A C 1
ATOM 8132 O O . LYS A 1 989 ? -9.685 3.967 30.008 1.00 93.50 989 LYS A O 1
ATOM 8137 N N . ILE A 1 990 ? -9.995 5.450 31.681 1.00 94.25 990 ILE A N 1
ATOM 8138 C CA . ILE A 1 990 ? -9.179 6.528 31.107 1.00 94.25 990 ILE A CA 1
ATOM 8139 C C . ILE A 1 990 ? -7.742 6.047 30.892 1.00 94.25 990 ILE A C 1
ATOM 8141 O O . ILE A 1 990 ? -7.229 6.179 29.791 1.00 94.25 990 ILE A O 1
ATOM 8145 N N . GLY A 1 991 ? -7.117 5.418 31.893 1.00 96.19 991 GLY A N 1
ATOM 8146 C CA . GLY A 1 991 ? -5.752 4.898 31.771 1.00 96.19 991 GLY A CA 1
ATOM 8147 C C . GLY A 1 991 ? -5.587 3.900 30.619 1.00 96.19 991 GLY A C 1
ATOM 8148 O O . GLY A 1 991 ? -4.647 4.019 29.838 1.00 96.19 991 GLY A O 1
ATOM 8149 N N . THR A 1 992 ? -6.530 2.965 30.460 1.00 95.75 992 THR A N 1
ATOM 8150 C CA . THR A 1 992 ? -6.487 1.964 29.378 1.00 95.75 992 THR A CA 1
ATOM 8151 C C . THR A 1 992 ? -6.687 2.602 28.002 1.00 95.75 992 THR A C 1
ATOM 8153 O O . THR A 1 992 ? -5.928 2.313 27.079 1.00 95.75 992 THR A O 1
ATOM 8156 N N . LEU A 1 993 ? -7.680 3.486 27.848 1.00 96.44 993 LEU A N 1
ATOM 8157 C CA . LEU A 1 993 ? -7.939 4.162 26.571 1.00 96.44 993 LEU A CA 1
ATOM 8158 C C . LEU A 1 993 ? -6.793 5.113 26.194 1.00 96.44 993 LEU A C 1
ATOM 8160 O O . LEU A 1 993 ? -6.388 5.134 25.037 1.00 96.44 993 LEU A O 1
ATOM 8164 N N . SER A 1 994 ? -6.207 5.829 27.158 1.00 95.94 994 SER A N 1
ATOM 8165 C CA . SER A 1 994 ? -5.024 6.670 26.934 1.00 95.94 994 SER A CA 1
ATOM 8166 C C . SER A 1 994 ? -3.794 5.852 26.536 1.00 95.94 994 SER A C 1
ATOM 8168 O O . SER A 1 994 ? -3.037 6.277 25.667 1.00 95.94 994 SER A O 1
ATOM 8170 N N . PHE A 1 995 ? -3.603 4.665 27.119 1.00 96.62 995 PHE A N 1
ATOM 8171 C CA . PHE A 1 995 ? -2.527 3.756 26.720 1.00 96.62 995 PHE A CA 1
ATOM 8172 C C . PHE A 1 995 ? -2.701 3.262 25.277 1.00 96.62 995 PHE A C 1
ATOM 8174 O O . PHE A 1 995 ? -1.759 3.315 24.490 1.00 96.62 995 PHE A O 1
ATOM 8181 N N . LEU A 1 996 ? -3.912 2.843 24.893 1.00 96.56 996 LEU A N 1
ATOM 8182 C CA . LEU A 1 996 ? -4.198 2.439 23.512 1.00 96.56 996 LEU A CA 1
ATOM 8183 C C . LEU A 1 996 ? -4.056 3.606 22.526 1.00 96.56 996 LEU A C 1
ATOM 8185 O O . LEU A 1 996 ? -3.552 3.410 21.422 1.00 96.56 996 LEU A O 1
ATOM 8189 N N . LEU A 1 997 ? -4.447 4.819 22.928 1.00 95.56 997 LEU A N 1
ATOM 8190 C CA . LEU A 1 997 ? -4.235 6.028 22.134 1.00 95.56 997 LEU A CA 1
ATOM 8191 C C . LEU A 1 997 ? -2.737 6.293 21.920 1.00 95.56 997 LEU A C 1
ATOM 8193 O O . LEU A 1 997 ? -2.327 6.561 20.795 1.00 95.56 997 LEU A O 1
ATOM 8197 N N . LEU A 1 998 ? -1.911 6.150 22.963 1.00 95.62 998 LEU A N 1
ATOM 8198 C CA . LEU A 1 998 ? -0.456 6.278 22.854 1.00 95.62 998 LEU A CA 1
ATOM 8199 C C . LEU A 1 998 ? 0.133 5.238 21.888 1.00 95.62 998 LEU A C 1
ATOM 8201 O O . LEU A 1 998 ? 0.951 5.593 21.043 1.00 95.62 998 LEU A O 1
ATOM 8205 N N . LEU A 1 999 ? -0.314 3.979 21.953 1.00 94.88 999 LEU A N 1
ATOM 8206 C CA . LEU A 1 999 ? 0.100 2.947 20.994 1.00 94.88 999 LEU A CA 1
ATOM 8207 C C . LEU A 1 999 ? -0.309 3.295 19.555 1.00 94.88 999 LEU A C 1
ATOM 8209 O O . LEU A 1 999 ? 0.502 3.144 18.641 1.00 94.88 999 LEU A O 1
ATOM 8213 N N . GLY A 1 1000 ? -1.524 3.813 19.357 1.00 93.69 1000 GLY A N 1
ATOM 8214 C CA . GLY A 1 1000 ? -2.005 4.281 18.054 1.00 93.69 1000 GLY A CA 1
ATOM 8215 C C . GLY A 1 1000 ? -1.212 5.466 17.489 1.00 93.69 1000 GLY A C 1
ATOM 8216 O O . GLY A 1 1000 ? -1.147 5.627 16.274 1.00 93.69 1000 GLY A O 1
ATOM 8217 N N . ILE A 1 1001 ? -0.570 6.269 18.344 1.00 93.81 1001 ILE A N 1
ATOM 8218 C CA . ILE A 1 1001 ? 0.319 7.372 17.943 1.00 93.81 1001 ILE A CA 1
ATOM 8219 C C . ILE A 1 1001 ? 1.731 6.860 17.629 1.00 93.81 1001 ILE A C 1
ATOM 8221 O O . ILE A 1 1001 ? 2.333 7.277 16.640 1.00 93.81 1001 ILE A O 1
ATOM 8225 N N . LEU A 1 1002 ? 2.260 5.947 18.449 1.00 94.50 1002 LEU A N 1
ATOM 8226 C CA . LEU A 1 1002 ? 3.617 5.413 18.299 1.00 94.50 1002 LEU A CA 1
ATOM 8227 C C . LEU A 1 1002 ? 3.748 4.459 17.108 1.00 94.50 1002 LEU A C 1
ATOM 8229 O O . LEU A 1 1002 ? 4.751 4.503 16.399 1.00 94.50 1002 LEU A O 1
ATOM 8233 N N . SER A 1 1003 ? 2.744 3.620 16.855 1.00 93.75 1003 SER A N 1
ATOM 8234 C CA . SER A 1 1003 ? 2.779 2.630 15.772 1.00 93.75 1003 SER A CA 1
ATOM 8235 C C . SER A 1 1003 ? 3.053 3.250 14.386 1.00 93.75 1003 SER A C 1
ATOM 8237 O O . SER A 1 1003 ? 3.994 2.819 13.713 1.00 93.75 1003 SER A O 1
ATOM 8239 N N . PRO A 1 1004 ? 2.335 4.313 13.970 1.00 92.62 1004 PRO A N 1
ATOM 8240 C CA . PRO A 1 1004 ? 2.629 5.051 12.746 1.00 92.62 1004 PRO A CA 1
ATOM 8241 C C . PRO A 1 1004 ? 4.072 5.552 12.642 1.00 92.62 1004 PRO A C 1
ATOM 8243 O O . PRO A 1 1004 ? 4.678 5.448 11.578 1.00 92.62 1004 PRO A O 1
ATOM 8246 N N . ILE A 1 1005 ? 4.626 6.074 13.741 1.00 93.44 1005 ILE A N 1
ATOM 8247 C CA . ILE A 1 1005 ? 5.996 6.605 13.801 1.00 93.44 1005 ILE A CA 1
ATOM 8248 C C . ILE A 1 1005 ? 7.001 5.480 13.548 1.00 93.44 1005 ILE A C 1
ATOM 8250 O O . ILE A 1 1005 ? 7.915 5.645 12.742 1.00 93.44 1005 ILE A O 1
ATOM 8254 N N . VAL A 1 1006 ? 6.804 4.328 14.196 1.00 94.19 1006 VAL A N 1
ATOM 8255 C CA . VAL A 1 1006 ? 7.661 3.144 14.045 1.00 94.19 1006 VAL A CA 1
ATOM 8256 C C . VAL A 1 1006 ? 7.670 2.670 12.590 1.00 94.19 1006 VAL A C 1
ATOM 8258 O O . VAL A 1 1006 ? 8.744 2.512 12.013 1.00 94.19 1006 VAL A O 1
ATOM 8261 N N . HIS A 1 1007 ? 6.501 2.520 11.959 1.00 92.81 1007 HIS A N 1
ATOM 8262 C CA . HIS A 1 1007 ? 6.421 2.115 10.549 1.00 92.81 1007 HIS A CA 1
ATOM 8263 C C . HIS A 1 1007 ? 7.126 3.106 9.619 1.00 92.81 1007 HIS A C 1
ATOM 8265 O O . HIS A 1 1007 ? 7.923 2.703 8.775 1.00 92.81 1007 HIS A O 1
ATOM 8271 N N . VAL A 1 1008 ? 6.868 4.405 9.786 1.00 93.25 1008 VAL A N 1
ATOM 8272 C CA . VAL A 1 1008 ? 7.449 5.441 8.922 1.00 93.25 1008 VAL A CA 1
ATOM 8273 C C . VAL A 1 1008 ? 8.966 5.531 9.078 1.00 93.25 1008 VAL A C 1
ATOM 8275 O O . VAL A 1 1008 ? 9.655 5.713 8.076 1.00 93.25 1008 VAL A O 1
ATOM 8278 N N . TYR A 1 1009 ? 9.486 5.368 10.297 1.00 94.38 1009 TYR A N 1
ATOM 8279 C CA . TYR A 1 1009 ? 10.920 5.416 10.575 1.00 94.38 1009 TYR A CA 1
ATOM 8280 C C . TYR A 1 1009 ? 11.667 4.191 10.032 1.00 94.38 1009 TYR A C 1
ATOM 8282 O O . TYR A 1 1009 ? 12.640 4.349 9.300 1.00 94.38 1009 TYR A O 1
ATOM 8290 N N . PHE A 1 1010 ? 11.215 2.975 10.358 1.00 94.50 1010 PHE A N 1
ATOM 8291 C CA . PHE A 1 1010 ? 11.951 1.751 10.013 1.00 94.50 1010 PHE A CA 1
ATOM 8292 C C . PHE A 1 1010 ? 11.792 1.321 8.552 1.00 94.50 1010 PHE A C 1
ATOM 8294 O O . PHE A 1 1010 ? 12.682 0.666 8.019 1.00 94.50 1010 PHE A O 1
ATOM 8301 N N . GLN A 1 1011 ? 10.677 1.669 7.904 1.00 90.56 1011 GLN A N 1
ATOM 8302 C CA . GLN A 1 1011 ? 10.404 1.292 6.510 1.00 90.56 1011 GLN A CA 1
ATOM 8303 C C . GLN A 1 1011 ? 10.605 2.455 5.526 1.00 90.56 1011 GLN A C 1
ATOM 8305 O O . GLN A 1 1011 ? 10.271 2.315 4.353 1.00 90.56 1011 GLN A O 1
ATOM 8310 N N . ASP A 1 1012 ? 11.112 3.598 6.007 1.00 90.44 1012 ASP A N 1
ATOM 8311 C CA . ASP A 1 1012 ? 11.319 4.837 5.250 1.00 90.44 1012 ASP A CA 1
ATOM 8312 C C . ASP A 1 1012 ? 10.111 5.222 4.370 1.00 90.44 1012 ASP A C 1
ATOM 8314 O O . ASP A 1 1012 ? 10.207 5.340 3.149 1.00 90.44 1012 ASP A O 1
ATOM 8318 N N . LEU A 1 1013 ? 8.944 5.432 4.991 1.00 89.81 1013 LEU A N 1
ATOM 8319 C CA . LEU A 1 1013 ? 7.679 5.757 4.300 1.00 89.81 1013 LEU A CA 1
ATOM 8320 C C . LEU A 1 1013 ? 7.369 7.262 4.312 1.00 89.81 1013 LEU A C 1
ATOM 8322 O O . LEU A 1 1013 ? 8.025 8.038 5.003 1.00 89.81 1013 LEU A O 1
ATOM 8326 N N . ASN A 1 1014 ? 6.370 7.717 3.545 1.00 82.75 1014 ASN A N 1
ATOM 8327 C CA . ASN A 1 1014 ? 6.036 9.149 3.433 1.00 82.75 1014 ASN A CA 1
ATOM 8328 C C . ASN A 1 1014 ? 5.193 9.704 4.595 1.00 82.75 1014 ASN A C 1
ATOM 8330 O O . ASN A 1 1014 ? 5.085 10.919 4.739 1.00 82.75 1014 ASN A O 1
ATOM 8334 N N . GLY A 1 1015 ? 4.595 8.844 5.425 1.00 81.69 1015 GLY A N 1
ATOM 8335 C CA . GLY A 1 1015 ? 3.696 9.245 6.521 1.00 81.69 1015 GLY A CA 1
ATOM 8336 C C . GLY A 1 1015 ? 2.301 9.712 6.079 1.00 81.69 1015 GLY A C 1
ATOM 8337 O O . GLY A 1 1015 ? 1.391 9.767 6.901 1.00 81.69 1015 GLY A O 1
ATOM 8338 N N . LEU A 1 1016 ? 2.126 9.973 4.783 1.00 82.69 1016 LEU A N 1
ATOM 8339 C CA . LEU A 1 1016 ? 0.872 10.223 4.078 1.00 82.69 1016 LEU A CA 1
ATOM 8340 C C . LEU A 1 1016 ? 0.887 9.403 2.783 1.00 82.69 1016 LEU A C 1
ATOM 8342 O O . LEU A 1 1016 ? 1.936 9.286 2.147 1.00 82.69 1016 LEU A O 1
ATOM 8346 N N . VAL A 1 1017 ? -0.262 8.858 2.380 1.00 81.94 1017 VAL A N 1
ATOM 8347 C CA . VAL A 1 1017 ? -0.421 8.288 1.035 1.00 81.94 1017 VAL A CA 1
ATOM 8348 C C . VAL A 1 1017 ? -0.416 9.451 0.045 1.00 81.94 1017 VAL A C 1
ATOM 8350 O O . VAL A 1 1017 ? -1.363 10.236 -0.003 1.00 81.94 1017 VAL A O 1
ATOM 8353 N N . VAL A 1 1018 ? 0.686 9.600 -0.688 1.00 80.31 1018 VAL A N 1
ATOM 8354 C CA . VAL A 1 1018 ? 0.875 10.682 -1.660 1.00 80.31 1018 VAL A CA 1
ATOM 8355 C C . VAL A 1 1018 ? 0.339 10.202 -2.998 1.00 80.31 1018 VAL A C 1
ATOM 8357 O O . VAL A 1 1018 ? 0.914 9.301 -3.608 1.00 80.31 1018 VAL A O 1
ATOM 8360 N N . GLY A 1 1019 ? -0.764 10.786 -3.460 1.00 78.44 1019 GLY A N 1
ATOM 8361 C CA . GLY A 1 1019 ? -1.232 10.517 -4.809 1.00 78.44 1019 GLY A CA 1
ATOM 8362 C C . GLY A 1 1019 ? -0.318 11.208 -5.806 1.00 78.44 1019 GLY A C 1
ATOM 8363 O O . GLY A 1 1019 ? -0.139 12.414 -5.764 1.00 78.44 1019 GLY A O 1
ATOM 8364 N N . LYS A 1 1020 ? 0.294 10.429 -6.683 1.00 83.56 1020 LYS A N 1
ATOM 8365 C CA . LYS A 1 1020 ? 1.186 10.893 -7.749 1.00 83.56 1020 LYS A CA 1
ATOM 8366 C C . LYS A 1 1020 ? 0.648 10.379 -9.082 1.00 83.56 1020 LYS A C 1
ATOM 8368 O O . LYS A 1 1020 ? 0.006 9.328 -9.069 1.00 83.56 1020 LYS A O 1
ATOM 8373 N N . PRO A 1 1021 ? 0.914 11.036 -10.223 1.00 86.31 1021 PRO A N 1
ATOM 8374 C CA . PRO A 1 1021 ? 0.431 10.560 -11.520 1.00 86.31 1021 PRO A CA 1
ATOM 8375 C C . PRO A 1 1021 ? 0.757 9.082 -11.771 1.00 86.31 1021 PRO A C 1
ATOM 8377 O O . PRO A 1 1021 ? -0.109 8.292 -12.135 1.00 86.31 1021 PRO A O 1
ATOM 8380 N N . GLU A 1 1022 ? 1.978 8.669 -11.429 1.00 85.00 1022 GLU A N 1
ATOM 8381 C CA . GLU A 1 1022 ? 2.445 7.288 -11.574 1.00 85.00 1022 GLU A CA 1
ATOM 8382 C C . GLU A 1 1022 ? 1.632 6.254 -10.768 1.00 85.00 1022 GLU A C 1
ATOM 8384 O O . GLU A 1 1022 ? 1.523 5.087 -11.155 1.00 85.00 1022 GLU A O 1
ATOM 8389 N N . LEU A 1 1023 ? 1.014 6.679 -9.662 1.00 80.75 1023 LEU A N 1
ATOM 8390 C CA . LEU A 1 1023 ? 0.135 5.831 -8.864 1.00 80.75 1023 LEU A CA 1
ATOM 8391 C C . LEU A 1 1023 ? -1.166 5.512 -9.614 1.00 80.75 1023 LEU A C 1
ATOM 8393 O O . LEU A 1 1023 ? -1.657 4.397 -9.502 1.00 80.75 1023 LEU A O 1
ATOM 8397 N N . PHE A 1 1024 ? -1.691 6.428 -10.432 1.00 81.56 1024 PHE A N 1
ATOM 8398 C CA . PHE A 1 1024 ? -2.875 6.146 -11.254 1.00 81.56 1024 PHE A CA 1
ATOM 8399 C C . PHE A 1 1024 ? -2.593 5.133 -12.372 1.00 81.56 1024 PHE A C 1
ATOM 8401 O O . PHE A 1 1024 ? -3.493 4.420 -12.811 1.00 81.56 1024 PHE A O 1
ATOM 8408 N N . ARG A 1 1025 ? -1.337 5.047 -12.830 1.00 82.50 1025 ARG A N 1
ATOM 8409 C CA . ARG A 1 1025 ? -0.912 4.095 -13.865 1.00 82.50 1025 ARG A CA 1
ATOM 8410 C C . ARG A 1 1025 ? -0.675 2.695 -13.299 1.00 82.50 1025 ARG A C 1
ATOM 8412 O O . ARG A 1 1025 ? -1.178 1.716 -13.850 1.00 82.50 1025 ARG A O 1
ATOM 8419 N N . SER A 1 1026 ? 0.078 2.614 -12.201 1.00 76.25 1026 SER A N 1
ATOM 8420 C CA . SER A 1 1026 ? 0.523 1.352 -11.588 1.00 76.25 1026 SER A CA 1
ATOM 8421 C C . SER A 1 1026 ? -0.421 0.799 -10.516 1.00 76.25 1026 SER A C 1
ATOM 8423 O O . SER A 1 1026 ? -0.344 -0.388 -10.210 1.00 76.25 1026 SER A O 1
ATOM 8425 N N . LEU A 1 1027 ? -1.283 1.644 -9.931 1.00 73.00 1027 LEU A N 1
ATOM 8426 C CA . LEU A 1 1027 ? -2.105 1.355 -8.745 1.00 73.00 1027 LEU A CA 1
ATOM 8427 C C . LEU A 1 1027 ? -1.286 0.830 -7.544 1.00 73.00 1027 LEU A C 1
ATOM 8429 O O . LEU A 1 1027 ? -1.834 0.220 -6.628 1.00 73.00 1027 LEU A O 1
ATOM 8433 N N . TYR A 1 1028 ? 0.029 1.086 -7.526 1.00 72.06 1028 TYR A N 1
ATOM 8434 C CA . TYR A 1 1028 ? 0.965 0.586 -6.520 1.00 72.06 1028 TYR A CA 1
ATOM 8435 C C . TYR A 1 1028 ? 1.575 1.721 -5.680 1.00 72.06 1028 TYR A C 1
ATOM 8437 O O . TYR A 1 1028 ? 2.303 2.572 -6.199 1.00 72.06 1028 TYR A O 1
ATOM 8445 N N . ASP A 1 1029 ? 1.345 1.703 -4.360 1.00 79.31 1029 ASP A N 1
ATOM 8446 C CA . ASP A 1 1029 ? 2.017 2.589 -3.398 1.00 79.31 1029 ASP A CA 1
ATOM 8447 C C . ASP A 1 1029 ? 2.484 1.838 -2.141 1.00 79.31 1029 ASP A C 1
ATOM 8449 O O . ASP A 1 1029 ? 1.712 1.166 -1.450 1.00 79.31 1029 ASP A O 1
ATOM 8453 N N . ASP A 1 1030 ? 3.763 2.006 -1.799 1.00 81.19 1030 ASP A N 1
ATOM 8454 C CA . ASP A 1 1030 ? 4.359 1.386 -0.614 1.00 81.19 1030 ASP A CA 1
ATOM 8455 C C . ASP A 1 1030 ? 3.786 1.946 0.696 1.00 81.19 1030 ASP A C 1
ATOM 8457 O O . ASP A 1 1030 ? 3.640 1.194 1.661 1.00 81.19 1030 ASP A O 1
ATOM 8461 N N . THR A 1 1031 ? 3.443 3.240 0.756 1.00 85.44 1031 THR A N 1
ATOM 8462 C CA . THR A 1 1031 ? 2.888 3.848 1.980 1.00 85.44 1031 THR A CA 1
ATOM 8463 C C . THR A 1 1031 ? 1.463 3.354 2.229 1.00 85.44 1031 THR A C 1
ATOM 8465 O O . THR A 1 1031 ? 1.089 3.071 3.368 1.00 85.44 1031 THR A O 1
ATOM 8468 N N . PHE A 1 1032 ? 0.672 3.167 1.177 1.00 85.31 1032 PHE A N 1
ATOM 8469 C CA . PHE A 1 1032 ? -0.631 2.531 1.272 1.00 85.31 1032 PHE A CA 1
ATOM 8470 C C . PHE A 1 1032 ? -0.497 1.097 1.810 1.00 85.31 1032 PHE A C 1
ATOM 8472 O O . PHE A 1 1032 ? -1.020 0.795 2.886 1.00 85.31 1032 PHE A O 1
ATOM 8479 N N . ARG A 1 1033 ? 0.304 0.247 1.154 1.00 82.94 1033 ARG A N 1
ATOM 8480 C CA . ARG A 1 1033 ? 0.405 -1.187 1.483 1.00 82.94 1033 ARG A CA 1
ATOM 8481 C C . ARG A 1 1033 ? 1.096 -1.492 2.811 1.00 82.94 1033 ARG A C 1
ATOM 8483 O O . ARG A 1 1033 ? 0.710 -2.420 3.510 1.00 82.94 1033 ARG A O 1
ATOM 8490 N N . LYS A 1 1034 ? 2.157 -0.763 3.155 1.00 84.50 1034 LYS A N 1
ATOM 8491 C CA . LYS A 1 1034 ? 2.993 -1.088 4.325 1.00 84.50 1034 LYS A CA 1
ATOM 8492 C C . LYS A 1 1034 ? 2.606 -0.308 5.584 1.00 84.50 1034 LYS A C 1
ATOM 8494 O O . LYS A 1 1034 ? 3.101 -0.602 6.673 1.00 84.50 1034 LYS A O 1
ATOM 8499 N N . TYR A 1 1035 ? 1.727 0.685 5.454 1.00 87.81 1035 TYR A N 1
ATOM 8500 C CA . TYR A 1 1035 ? 1.354 1.571 6.553 1.00 87.81 1035 TYR A CA 1
ATOM 8501 C C . TYR A 1 1035 ? -0.151 1.820 6.660 1.00 87.81 1035 TYR A C 1
ATOM 8503 O O . TYR A 1 1035 ? -0.701 1.677 7.754 1.00 87.81 1035 TYR A O 1
ATOM 8511 N N . HIS A 1 1036 ? -0.824 2.192 5.571 1.00 87.06 1036 HIS A N 1
ATOM 8512 C CA . HIS A 1 1036 ? -2.212 2.654 5.636 1.00 87.06 1036 HIS A CA 1
ATOM 8513 C C . HIS A 1 1036 ? -3.207 1.525 5.948 1.00 87.06 1036 HIS A C 1
ATOM 8515 O O . HIS A 1 1036 ? -4.083 1.704 6.798 1.00 87.06 1036 HIS A O 1
ATOM 8521 N N . VAL A 1 1037 ? -3.026 0.360 5.314 1.00 89.25 1037 VAL A N 1
ATOM 8522 C CA . VAL A 1 1037 ? -3.960 -0.783 5.370 1.00 89.25 1037 VAL A CA 1
ATOM 8523 C C . VAL A 1 1037 ? -3.985 -1.540 6.701 1.00 89.25 1037 VAL A C 1
ATOM 8525 O O . VAL A 1 1037 ? -4.907 -2.313 6.953 1.00 89.25 1037 VAL A O 1
ATOM 8528 N N . PHE A 1 1038 ? -2.986 -1.351 7.566 1.00 90.75 1038 PHE A N 1
ATOM 8529 C CA . PHE A 1 1038 ? -2.876 -2.122 8.802 1.00 90.75 1038 PHE A CA 1
ATOM 8530 C C . PHE A 1 1038 ? -3.711 -1.540 9.949 1.00 90.75 1038 PHE A C 1
ATOM 8532 O O . PHE A 1 1038 ? -3.649 -0.345 10.248 1.00 90.75 1038 PHE A O 1
ATOM 8539 N N . PHE A 1 1039 ? -4.439 -2.400 10.667 1.00 93.06 1039 PHE A N 1
ATOM 8540 C CA . PHE A 1 1039 ? -5.369 -1.971 11.716 1.00 93.06 1039 PHE A CA 1
ATOM 8541 C C . PHE A 1 1039 ? -4.697 -1.237 12.882 1.00 93.06 1039 PHE A C 1
ATOM 8543 O O . PHE A 1 1039 ? -5.266 -0.282 13.409 1.00 93.06 1039 PHE A O 1
ATOM 8550 N N . HIS A 1 1040 ? -3.481 -1.636 13.279 1.00 92.25 1040 HIS A N 1
ATOM 8551 C CA . HIS A 1 1040 ? -2.789 -1.067 14.442 1.00 92.25 1040 HIS A CA 1
ATOM 8552 C C . HIS A 1 1040 ? -2.374 0.391 14.222 1.00 92.25 1040 HIS A C 1
ATOM 8554 O O . HIS A 1 1040 ? -2.342 1.180 15.165 1.00 92.25 1040 HIS A O 1
ATOM 8560 N N . ASN A 1 1041 ? -2.182 0.791 12.966 1.00 91.19 1041 ASN A N 1
ATOM 8561 C CA . ASN A 1 1041 ? -1.971 2.186 12.595 1.00 91.19 1041 ASN A CA 1
ATOM 8562 C C . ASN A 1 1041 ? -3.268 3.017 12.698 1.00 91.19 1041 ASN A C 1
ATOM 8564 O O . ASN A 1 1041 ? -3.211 4.225 12.912 1.00 91.19 1041 ASN A O 1
ATOM 8568 N N . ASN A 1 1042 ? -4.441 2.387 12.624 1.00 92.44 1042 ASN A N 1
ATOM 8569 C CA . ASN A 1 1042 ? -5.750 3.047 12.636 1.00 92.44 1042 ASN A CA 1
ATOM 8570 C C . ASN A 1 1042 ? -6.436 3.054 14.027 1.00 92.44 1042 ASN A C 1
ATOM 8572 O O . ASN A 1 1042 ? -7.564 3.531 14.164 1.00 92.44 1042 ASN A O 1
ATOM 8576 N N . ILE A 1 1043 ? -5.748 2.590 15.083 1.00 95.12 1043 ILE A N 1
ATOM 8577 C CA . ILE A 1 1043 ? -6.268 2.515 16.467 1.00 95.12 1043 ILE A CA 1
ATOM 8578 C C . ILE A 1 1043 ? -6.717 3.882 17.008 1.00 95.12 1043 ILE A C 1
ATOM 8580 O O . ILE A 1 1043 ? -7.727 3.958 17.706 1.00 95.12 1043 ILE A O 1
ATOM 8584 N N . THR A 1 1044 ? -5.995 4.959 16.683 1.00 94.94 1044 THR A N 1
ATOM 8585 C CA . THR A 1 1044 ? -6.197 6.313 17.233 1.00 94.94 1044 THR A CA 1
ATOM 8586 C C . THR A 1 1044 ? -7.651 6.780 17.138 1.00 94.94 1044 THR A C 1
ATOM 8588 O O . THR A 1 1044 ? -8.286 7.050 18.157 1.00 94.94 1044 THR A O 1
ATOM 8591 N N . CYS A 1 1045 ? -8.211 6.820 15.926 1.00 95.31 1045 CYS A N 1
ATOM 8592 C CA . CYS A 1 1045 ? -9.573 7.306 15.695 1.00 95.31 1045 CYS A CA 1
ATOM 8593 C C . CYS A 1 1045 ? -10.625 6.370 16.297 1.00 95.31 1045 CYS A C 1
ATOM 8595 O O . CYS A 1 1045 ? -11.615 6.835 16.861 1.00 95.31 1045 CYS A O 1
ATOM 8597 N N . PHE A 1 1046 ? -10.391 5.057 16.236 1.00 97.06 1046 PHE A N 1
ATOM 8598 C CA . PHE A 1 1046 ? -11.294 4.063 16.809 1.00 97.06 1046 PHE A CA 1
ATOM 8599 C C . PHE A 1 1046 ? -11.416 4.210 18.333 1.00 97.06 1046 PHE A C 1
ATOM 8601 O O . PHE A 1 1046 ? -12.523 4.256 18.872 1.00 97.06 1046 PHE A O 1
ATOM 8608 N N . VAL A 1 1047 ? -10.288 4.360 19.036 1.00 97.25 1047 VAL A N 1
ATOM 8609 C CA . VAL A 1 1047 ? -10.244 4.551 20.496 1.00 97.25 1047 VAL A CA 1
ATOM 8610 C C . VAL A 1 1047 ? -10.855 5.893 20.906 1.00 97.25 1047 VAL A C 1
ATOM 8612 O O . VAL A 1 1047 ? -11.589 5.947 21.895 1.00 97.25 1047 VAL A O 1
ATOM 8615 N N . MET A 1 1048 ? -10.629 6.961 20.133 1.00 97.31 1048 MET A N 1
ATOM 8616 C CA . MET A 1 1048 ? -11.319 8.244 20.334 1.00 97.31 1048 MET A CA 1
ATOM 8617 C C . MET A 1 1048 ? -12.841 8.084 20.205 1.00 97.31 1048 MET A C 1
ATOM 8619 O O . MET A 1 1048 ? -13.586 8.603 21.038 1.00 97.31 1048 MET A O 1
ATOM 8623 N N . GLY A 1 1049 ? -13.299 7.295 19.229 1.00 96.94 1049 GLY A N 1
ATOM 8624 C CA . GLY A 1 1049 ? -14.702 6.908 19.084 1.00 96.94 1049 GLY A CA 1
ATOM 8625 C C . GLY A 1 1049 ? -15.232 6.170 20.313 1.00 96.94 1049 GLY A C 1
ATOM 8626 O O . GLY A 1 1049 ? -16.275 6.542 20.849 1.00 96.94 1049 GLY A O 1
ATOM 8627 N N . MET A 1 1050 ? -14.493 5.178 20.826 1.00 97.38 1050 MET A N 1
ATOM 8628 C CA . MET A 1 1050 ? -14.870 4.455 22.051 1.00 97.38 1050 MET A CA 1
ATOM 8629 C C . MET A 1 1050 ? -15.007 5.388 23.261 1.00 97.38 1050 MET A C 1
ATOM 8631 O O . MET A 1 1050 ? -15.980 5.289 24.012 1.00 97.38 1050 MET A O 1
ATOM 8635 N N . ALA A 1 1051 ? -14.058 6.311 23.446 1.00 96.50 1051 ALA A N 1
ATOM 8636 C CA . ALA A 1 1051 ? -14.083 7.274 24.545 1.00 96.50 1051 ALA A CA 1
ATOM 8637 C C . ALA A 1 1051 ? -15.334 8.167 24.489 1.00 96.50 1051 ALA A C 1
ATOM 8639 O O . ALA A 1 1051 ? -16.032 8.317 25.495 1.00 96.50 1051 ALA A O 1
ATOM 8640 N N . ILE A 1 1052 ? -15.671 8.693 23.306 1.00 95.56 1052 ILE A N 1
ATOM 8641 C CA . ILE A 1 1052 ? -16.902 9.472 23.115 1.00 95.56 1052 ILE A CA 1
ATOM 8642 C C . ILE A 1 1052 ? -18.156 8.608 23.261 1.00 95.56 1052 ILE A C 1
ATOM 8644 O O . ILE A 1 1052 ? -19.150 9.087 23.796 1.00 95.56 1052 ILE A O 1
ATOM 8648 N N . GLY A 1 1053 ? -18.117 7.332 22.876 1.00 94.56 1053 GLY A N 1
ATOM 8649 C CA . GLY A 1 1053 ? -19.229 6.400 23.085 1.00 94.56 1053 GLY A CA 1
ATOM 8650 C C . GLY A 1 1053 ? -19.583 6.229 24.566 1.00 94.56 1053 GLY A C 1
ATOM 8651 O O . GLY A 1 1053 ? -20.760 6.255 24.926 1.00 94.56 1053 GLY A O 1
ATOM 8652 N N . TYR A 1 1054 ? -18.579 6.120 25.444 1.00 93.88 1054 TYR A N 1
ATOM 8653 C CA . TYR A 1 1054 ? -18.785 6.147 26.900 1.00 93.88 1054 TYR A CA 1
ATOM 8654 C C . TYR A 1 1054 ? -19.319 7.499 27.385 1.00 93.88 1054 TYR A C 1
ATOM 8656 O O . TYR A 1 1054 ? -20.236 7.545 28.203 1.00 93.88 1054 TYR A O 1
ATOM 8664 N N . PHE A 1 1055 ? -18.757 8.599 26.882 1.00 92.62 1055 PHE A N 1
ATOM 8665 C CA . PHE A 1 1055 ? -19.124 9.944 27.316 1.00 92.62 1055 PHE A CA 1
ATOM 8666 C C . PHE A 1 1055 ? -20.564 10.319 26.938 1.00 92.62 1055 PHE A C 1
ATOM 8668 O O . PHE A 1 1055 ? -21.332 10.747 27.795 1.00 92.62 1055 PHE A O 1
ATOM 8675 N N . VAL A 1 1056 ? -20.969 10.103 25.685 1.00 91.06 1056 VAL A N 1
ATOM 8676 C CA . VAL A 1 1056 ? -22.335 10.390 25.216 1.00 91.06 1056 VAL A CA 1
ATOM 8677 C C . VAL A 1 1056 ? -23.352 9.502 25.927 1.00 91.06 1056 VAL A C 1
ATOM 8679 O O . VAL A 1 1056 ? -24.411 9.986 26.320 1.00 91.06 1056 VAL A O 1
ATOM 8682 N N . TYR A 1 1057 ? -23.031 8.225 26.154 1.00 90.81 1057 TYR A N 1
ATOM 8683 C CA . TYR A 1 1057 ? -23.887 7.351 26.955 1.00 90.81 1057 TYR A CA 1
ATOM 8684 C C . TYR A 1 1057 ? -24.068 7.884 28.384 1.00 90.81 1057 TYR A C 1
ATOM 8686 O O . TYR A 1 1057 ? -25.201 7.978 28.847 1.00 90.81 1057 TYR A O 1
ATOM 8694 N N . TYR A 1 1058 ? -22.992 8.326 29.045 1.00 90.06 1058 TYR A N 1
ATOM 8695 C CA . TYR A 1 1058 ? -23.066 8.957 30.368 1.00 90.06 1058 TYR A CA 1
ATOM 8696 C C . TYR A 1 1058 ? -23.948 10.217 30.374 1.00 90.06 1058 TYR A C 1
ATOM 8698 O O . TYR A 1 1058 ? -24.765 10.391 31.278 1.00 90.06 1058 TYR A O 1
ATOM 8706 N N . LEU A 1 1059 ? -23.825 11.088 29.367 1.00 88.25 1059 LEU A N 1
ATOM 8707 C CA . LEU A 1 1059 ? -24.669 12.285 29.256 1.00 88.25 1059 LEU A CA 1
ATOM 8708 C C . LEU A 1 1059 ? -26.151 11.917 29.115 1.00 88.25 1059 LEU A C 1
ATOM 8710 O O . LEU A 1 1059 ? -26.992 12.455 29.836 1.00 88.25 1059 LEU A O 1
ATOM 8714 N N . LYS A 1 1060 ? -26.463 10.955 28.240 1.00 85.81 1060 LYS A N 1
ATOM 8715 C CA . LYS A 1 1060 ? -27.837 10.492 28.003 1.00 85.81 1060 LYS A CA 1
ATOM 8716 C C . LYS A 1 1060 ? -28.425 9.766 29.210 1.00 85.81 1060 LYS A C 1
ATOM 8718 O O . LYS A 1 1060 ? -29.586 9.987 29.538 1.00 85.81 1060 LYS A O 1
ATOM 8723 N N . GLN A 1 1061 ? -27.633 8.960 29.916 1.00 85.31 1061 GLN A N 1
ATOM 8724 C CA . GLN A 1 1061 ? -28.058 8.298 31.151 1.00 85.31 1061 GLN A CA 1
ATOM 8725 C C . GLN A 1 1061 ? -28.448 9.314 32.236 1.00 85.31 1061 GLN A C 1
ATOM 8727 O O . GLN A 1 1061 ? -29.423 9.105 32.953 1.00 85.31 1061 GLN A O 1
ATOM 8732 N N . ASN A 1 1062 ? -27.736 10.441 32.308 1.00 86.50 1062 ASN A N 1
ATOM 8733 C CA . ASN A 1 1062 ? -28.037 11.541 33.225 1.00 86.50 1062 ASN A CA 1
ATOM 8734 C C . ASN A 1 1062 ? -29.090 12.529 32.688 1.00 86.50 1062 ASN A C 1
ATOM 8736 O O . ASN A 1 1062 ? -29.258 13.600 33.266 1.00 86.50 1062 ASN A O 1
ATOM 8740 N N . LYS A 1 1063 ? -29.793 12.195 31.593 1.00 83.56 1063 LYS A N 1
ATOM 8741 C CA . LYS A 1 1063 ? -30.813 13.042 30.944 1.00 83.56 1063 LYS A CA 1
ATOM 8742 C C . LYS A 1 1063 ? -30.310 14.443 30.560 1.00 83.56 1063 LYS A C 1
ATOM 8744 O O . LYS A 1 1063 ? -31.069 15.407 30.527 1.00 83.56 1063 LYS A O 1
ATOM 8749 N N . ILE A 1 1064 ? -29.018 14.566 30.256 1.00 82.88 1064 ILE A N 1
ATOM 8750 C CA . ILE A 1 1064 ? -28.428 15.810 29.756 1.00 82.88 1064 ILE A CA 1
ATOM 8751 C C . ILE A 1 1064 ? -28.620 15.825 28.239 1.00 82.88 1064 ILE A C 1
ATOM 8753 O O . ILE A 1 1064 ? -27.826 15.259 27.489 1.00 82.88 1064 ILE A O 1
ATOM 8757 N N . GLU A 1 1065 ? -29.707 16.443 27.785 1.00 70.31 1065 GLU A N 1
ATOM 8758 C CA . GLU A 1 1065 ? -30.074 16.480 26.362 1.00 70.31 1065 GLU A CA 1
ATOM 8759 C C . GLU A 1 1065 ? -29.416 17.629 25.593 1.00 70.31 1065 GLU A C 1
ATOM 8761 O O . GLU A 1 1065 ? -29.168 17.512 24.392 1.00 70.31 1065 GLU A O 1
ATOM 8766 N N . ARG A 1 1066 ? -29.096 18.728 26.283 1.00 72.56 1066 ARG A N 1
ATOM 8767 C CA . ARG A 1 1066 ? -28.466 19.917 25.706 1.00 72.56 1066 ARG A CA 1
ATOM 8768 C C . ARG A 1 1066 ? -27.433 20.485 26.672 1.00 72.56 1066 ARG A C 1
ATOM 8770 O O . ARG A 1 1066 ? -27.720 20.705 27.844 1.00 72.56 1066 ARG A O 1
ATOM 8777 N N . LEU A 1 1067 ? -26.238 20.755 26.159 1.00 68.56 1067 LEU A N 1
ATOM 8778 C CA . LEU A 1 1067 ? -25.221 21.558 26.838 1.00 68.56 1067 LEU A CA 1
ATOM 8779 C C . LEU A 1 1067 ? -25.291 22.962 26.221 1.00 68.56 1067 LEU A C 1
ATOM 8781 O O . LEU A 1 1067 ? -25.007 23.115 25.036 1.00 68.56 1067 LEU A O 1
ATOM 8785 N N . ASP A 1 1068 ? -25.703 23.986 26.972 1.00 64.44 1068 ASP A N 1
ATOM 8786 C CA . ASP A 1 1068 ? -25.803 25.358 26.441 1.00 64.44 1068 ASP A CA 1
ATOM 8787 C C . ASP A 1 1068 ? -24.422 26.033 26.422 1.00 64.44 1068 ASP A C 1
ATOM 8789 O O . ASP A 1 1068 ? -24.099 26.951 27.173 1.00 64.44 1068 ASP A O 1
ATOM 8793 N N . PHE A 1 1069 ? -23.548 25.482 25.585 1.00 70.31 1069 PHE A N 1
ATOM 8794 C CA . PHE A 1 1069 ? -22.158 25.879 25.470 1.00 70.31 1069 PHE A CA 1
ATOM 8795 C C . PHE A 1 1069 ? -22.002 26.719 24.202 1.00 70.31 1069 PHE A C 1
ATOM 8797 O O . PHE A 1 1069 ? -21.855 26.177 23.109 1.00 70.31 1069 PHE A O 1
ATOM 8804 N N . LYS A 1 1070 ? -22.006 28.055 24.332 1.00 77.38 1070 LYS A N 1
ATOM 8805 C CA . LYS A 1 1070 ? -21.771 28.978 23.196 1.00 77.38 1070 LYS A CA 1
ATOM 8806 C C . LYS A 1 1070 ? -20.474 28.649 22.442 1.00 77.38 1070 LYS A C 1
ATOM 8808 O O . LYS A 1 1070 ? -20.408 28.750 21.220 1.00 77.38 1070 LYS A O 1
ATOM 8813 N N . ILE A 1 1071 ? -19.463 28.188 23.179 1.00 77.56 1071 ILE A N 1
ATOM 8814 C CA . ILE A 1 1071 ? -18.189 27.701 22.638 1.00 77.56 1071 ILE A CA 1
ATOM 8815 C C . ILE A 1 1071 ? -18.392 26.428 21.794 1.00 77.56 1071 ILE A C 1
ATOM 8817 O O . ILE A 1 1071 ? -17.733 26.272 20.776 1.00 77.56 1071 ILE A O 1
ATOM 8821 N N . GLY A 1 1072 ? -19.331 25.546 22.147 1.00 77.25 1072 GLY A N 1
ATOM 8822 C CA . GLY A 1 1072 ? -19.638 24.322 21.399 1.00 77.25 1072 GLY A CA 1
ATOM 8823 C C . GLY A 1 1072 ? -20.217 24.614 20.016 1.00 77.25 1072 GLY A C 1
ATOM 8824 O O . GLY A 1 1072 ? -19.781 24.022 19.030 1.00 77.25 1072 GLY A O 1
ATOM 8825 N N . THR A 1 1073 ? -21.120 25.594 19.915 1.00 79.75 1073 THR A N 1
ATOM 8826 C CA . THR A 1 1073 ? -21.613 26.097 18.623 1.00 79.75 1073 THR A CA 1
ATOM 8827 C C . THR A 1 1073 ? -20.486 26.729 17.803 1.00 79.75 1073 THR A C 1
ATOM 8829 O O . THR A 1 1073 ? -20.381 26.459 16.611 1.00 79.75 1073 THR A O 1
ATOM 8832 N N . LEU A 1 1074 ? -19.589 27.508 18.420 1.00 83.00 1074 LEU A N 1
ATOM 8833 C CA . LEU A 1 1074 ? -18.412 28.049 17.729 1.00 83.00 1074 LEU A CA 1
ATOM 8834 C C . LEU A 1 1074 ? -17.489 26.935 17.197 1.00 83.00 1074 LEU A C 1
ATOM 8836 O O . LEU A 1 1074 ? -17.096 26.975 16.036 1.00 83.00 1074 LEU A O 1
ATOM 8840 N N . MET A 1 1075 ? -17.183 25.915 18.005 1.00 84.00 1075 MET A N 1
ATOM 8841 C CA . MET A 1 1075 ? -16.356 24.769 17.593 1.00 84.00 1075 MET A CA 1
ATOM 8842 C C . MET A 1 1075 ? -16.962 24.020 16.402 1.00 84.00 1075 MET A C 1
ATOM 8844 O O . MET A 1 1075 ? -16.246 23.602 15.497 1.00 84.00 1075 MET A O 1
ATOM 8848 N N . CYS A 1 1076 ? -18.285 23.898 16.386 1.00 83.25 1076 CYS A N 1
ATOM 8849 C CA . CYS A 1 1076 ? -19.053 23.326 15.292 1.00 83.25 1076 CYS A CA 1
ATOM 8850 C C . CYS A 1 1076 ? -18.901 24.123 13.980 1.00 83.25 1076 CYS A C 1
ATOM 8852 O O . CYS A 1 1076 ? -18.598 23.544 12.938 1.00 83.25 1076 CYS A O 1
ATOM 8854 N N . TRP A 1 1077 ? -18.993 25.456 14.035 1.00 84.19 1077 TRP A N 1
ATOM 8855 C CA . TRP A 1 1077 ? -18.719 26.326 12.880 1.00 84.19 1077 TRP A CA 1
ATOM 8856 C C . TRP A 1 1077 ? -17.265 26.243 12.389 1.00 84.19 1077 TRP A C 1
ATOM 8858 O O . TRP A 1 1077 ? -17.005 26.414 11.198 1.00 84.19 1077 TRP A O 1
ATOM 8868 N N . LEU A 1 1078 ? -16.318 25.938 13.280 1.00 87.06 1078 LEU A N 1
ATOM 8869 C CA . LEU A 1 1078 ? -14.900 25.789 12.949 1.00 87.06 1078 LEU A CA 1
ATOM 8870 C C . LEU A 1 1078 ? -14.550 24.438 12.303 1.00 87.06 1078 LEU A C 1
ATOM 8872 O O . LEU A 1 1078 ? -13.425 24.298 11.829 1.00 87.06 1078 LEU A O 1
ATOM 8876 N N . ILE A 1 1079 ? -15.471 23.469 12.214 1.00 86.06 1079 ILE A N 1
ATOM 8877 C CA . ILE A 1 1079 ? -15.225 22.163 11.567 1.00 86.06 1079 ILE A CA 1
ATOM 8878 C C . ILE A 1 1079 ? -14.778 22.341 10.109 1.00 86.06 1079 ILE A C 1
ATOM 8880 O O . ILE A 1 1079 ? -13.710 21.861 9.736 1.00 86.06 1079 ILE A O 1
ATOM 8884 N N . MET A 1 1080 ? -15.556 23.057 9.290 1.00 84.38 1080 MET A N 1
ATOM 8885 C CA . MET A 1 1080 ? -15.256 23.224 7.860 1.00 84.38 1080 MET A CA 1
ATOM 8886 C C . MET A 1 1080 ? -13.943 23.993 7.611 1.00 84.38 1080 MET A C 1
ATOM 8888 O O . MET A 1 1080 ? -13.110 23.495 6.850 1.00 84.38 1080 MET A O 1
ATOM 8892 N N . PRO A 1 1081 ? -13.678 25.136 8.283 1.00 88.38 1081 PRO A N 1
ATOM 8893 C CA . PRO A 1 1081 ? -12.368 25.786 8.234 1.00 88.38 1081 PRO A CA 1
ATOM 8894 C C . PRO A 1 1081 ? -11.211 24.874 8.658 1.00 88.38 1081 PRO A C 1
ATOM 8896 O O . PRO A 1 1081 ? -10.147 24.914 8.046 1.00 88.38 1081 PRO A O 1
ATOM 8899 N N . SER A 1 1082 ? -11.415 24.034 9.677 1.00 87.56 1082 SER A N 1
ATOM 8900 C CA . SER A 1 1082 ? -10.388 23.124 10.197 1.00 87.56 1082 SER A CA 1
ATOM 8901 C C . SER A 1 1082 ? -10.085 21.983 9.224 1.00 87.56 1082 SER A C 1
ATOM 8903 O O . SER A 1 1082 ? -8.921 21.636 9.040 1.00 87.56 1082 SER A O 1
ATOM 8905 N N . ILE A 1 1083 ? -11.104 21.443 8.547 1.00 83.62 1083 ILE A N 1
ATOM 8906 C CA . ILE A 1 1083 ? -10.945 20.478 7.450 1.00 83.62 1083 ILE A CA 1
ATOM 8907 C C . ILE A 1 1083 ? -10.150 21.113 6.302 1.00 83.62 1083 ILE A C 1
ATOM 8909 O O . ILE A 1 1083 ? -9.176 20.526 5.830 1.00 83.62 1083 ILE A O 1
ATOM 8913 N N . TYR A 1 1084 ? -10.517 22.328 5.888 1.00 84.06 1084 TYR A N 1
ATOM 8914 C CA . TYR A 1 1084 ? -9.799 23.046 4.835 1.00 84.06 1084 TYR A CA 1
ATOM 8915 C C . TYR A 1 1084 ? -8.335 23.310 5.217 1.00 84.06 1084 TYR A C 1
ATOM 8917 O O . TYR A 1 1084 ? -7.434 23.011 4.436 1.00 84.06 1084 TYR A O 1
ATOM 8925 N N . ALA A 1 1085 ? -8.078 23.797 6.435 1.00 86.62 1085 ALA A N 1
ATOM 8926 C CA . ALA A 1 1085 ? -6.728 24.047 6.935 1.00 86.62 1085 ALA A CA 1
ATOM 8927 C C . ALA A 1 1085 ? -5.888 22.762 7.019 1.00 86.62 1085 ALA A C 1
ATOM 8929 O O . ALA A 1 1085 ? -4.716 22.767 6.643 1.00 86.62 1085 ALA A O 1
ATOM 8930 N N . PHE A 1 1086 ? -6.484 21.651 7.463 1.00 86.12 1086 PHE A N 1
ATOM 8931 C CA . PHE A 1 1086 ? -5.830 20.344 7.513 1.00 86.12 1086 PHE A CA 1
ATOM 8932 C C . PHE A 1 1086 ? -5.401 19.863 6.123 1.00 86.12 1086 PHE A C 1
ATOM 8934 O O . PHE A 1 1086 ? -4.249 19.460 5.927 1.00 86.12 1086 PHE A O 1
ATOM 8941 N N . TYR A 1 1087 ? -6.302 19.923 5.142 1.00 81.00 1087 TYR A N 1
ATOM 8942 C CA . TYR A 1 1087 ? -5.961 19.487 3.794 1.00 81.00 1087 TYR A CA 1
ATOM 8943 C C . TYR A 1 1087 ? -5.014 20.460 3.083 1.00 81.00 1087 TYR A C 1
ATOM 8945 O O . TYR A 1 1087 ? -4.149 20.001 2.345 1.00 81.00 1087 TYR A O 1
ATOM 8953 N N . TYR A 1 1088 ? -5.088 21.764 3.364 1.00 83.06 1088 TYR A N 1
ATOM 8954 C CA . TYR A 1 1088 ? -4.100 22.742 2.895 1.00 83.06 1088 TYR A CA 1
ATOM 8955 C C . TYR A 1 1088 ? -2.703 22.469 3.474 1.00 83.06 1088 TYR A C 1
ATOM 8957 O O . TYR A 1 1088 ? -1.696 22.528 2.779 1.00 83.06 1088 TYR A O 1
ATOM 8965 N N . PHE A 1 1089 ? -2.611 22.100 4.753 1.00 83.75 1089 PHE A N 1
ATOM 8966 C CA . PHE A 1 1089 ? -1.334 21.670 5.321 1.00 83.75 1089 PHE A CA 1
ATOM 8967 C C . PHE A 1 1089 ? -0.835 20.370 4.674 1.00 83.75 1089 PHE A C 1
ATOM 8969 O O . PHE A 1 1089 ? 0.355 20.225 4.405 1.00 83.75 1089 PHE A O 1
ATOM 8976 N N . SER A 1 1090 ? -1.741 19.437 4.380 1.00 81.94 1090 SER A N 1
ATOM 8977 C CA . SER A 1 1090 ? -1.410 18.173 3.713 1.00 81.94 1090 SER A CA 1
ATOM 8978 C C . SER A 1 1090 ? -0.951 18.377 2.265 1.00 81.94 1090 SER A C 1
ATOM 8980 O O . SER A 1 1090 ? -0.055 17.671 1.806 1.00 81.94 1090 SER A O 1
ATOM 8982 N N . SER A 1 1091 ? -1.503 19.367 1.554 1.00 79.50 1091 SER A N 1
ATOM 8983 C CA . SER A 1 1091 ? -1.098 19.691 0.183 1.00 79.50 1091 SER A CA 1
ATOM 8984 C C . SER A 1 1091 ? 0.310 20.282 0.102 1.00 79.50 1091 SER A C 1
ATOM 8986 O O . SER A 1 1091 ? 0.943 20.165 -0.945 1.00 79.50 1091 SER A O 1
ATOM 8988 N N . SER A 1 1092 ? 0.862 20.788 1.213 1.00 81.38 1092 SER A N 1
ATOM 8989 C CA . SER A 1 1092 ? 2.252 21.263 1.258 1.00 81.38 1092 SER A CA 1
ATOM 8990 C C . SER A 1 1092 ? 3.289 20.185 0.915 1.00 81.38 1092 SER A C 1
ATOM 8992 O O . SER A 1 1092 ? 4.429 20.505 0.573 1.00 81.38 1092 SER A O 1
ATOM 8994 N N . VAL A 1 1093 ? 2.911 18.898 0.953 1.00 81.00 1093 VAL A N 1
ATOM 8995 C CA . VAL A 1 1093 ? 3.727 17.777 0.449 1.00 81.00 1093 VAL A CA 1
ATOM 8996 C C . VAL A 1 1093 ? 4.089 17.947 -1.029 1.00 81.00 1093 VAL A C 1
ATOM 8998 O O . VAL A 1 1093 ? 5.156 17.496 -1.430 1.00 81.00 1093 VAL A O 1
ATOM 9001 N N . TYR A 1 1094 ? 3.251 18.632 -1.810 1.00 79.56 1094 TYR A N 1
ATOM 9002 C CA . TYR A 1 1094 ? 3.431 18.856 -3.247 1.00 79.56 1094 TYR A CA 1
ATOM 9003 C C . TYR A 1 1094 ? 4.134 20.183 -3.588 1.00 79.56 1094 TYR A C 1
ATOM 9005 O O . TYR A 1 1094 ? 4.280 20.501 -4.773 1.00 79.56 1094 TYR A O 1
ATOM 9013 N N . ASP A 1 1095 ? 4.535 20.979 -2.591 1.00 75.25 1095 ASP A N 1
ATOM 9014 C CA . ASP A 1 1095 ? 5.182 22.280 -2.824 1.00 75.25 1095 ASP A CA 1
ATOM 9015 C C . ASP A 1 1095 ? 6.646 22.137 -3.272 1.00 75.25 1095 ASP A C 1
ATOM 9017 O O . ASP A 1 1095 ? 7.111 22.924 -4.094 1.00 75.25 1095 ASP A O 1
ATOM 9021 N N . ASP A 1 1096 ? 7.347 21.106 -2.787 1.00 69.38 1096 ASP A N 1
ATOM 9022 C CA . ASP A 1 1096 ? 8.759 20.857 -3.090 1.00 69.38 1096 ASP A CA 1
ATOM 9023 C C . ASP A 1 1096 ? 8.922 19.681 -4.061 1.00 69.38 1096 ASP A C 1
ATOM 9025 O O . ASP A 1 1096 ? 8.171 18.709 -4.013 1.00 69.38 1096 ASP A O 1
ATOM 9029 N N . ILE A 1 1097 ? 9.938 19.751 -4.928 1.00 65.50 1097 ILE A N 1
ATOM 9030 C CA . ILE A 1 1097 ? 10.326 18.642 -5.823 1.00 65.50 1097 ILE A CA 1
ATOM 9031 C C . ILE A 1 1097 ? 10.977 17.508 -5.016 1.00 65.50 1097 ILE A C 1
ATOM 9033 O O . ILE A 1 1097 ? 10.872 16.334 -5.371 1.00 65.50 1097 ILE A O 1
ATOM 9037 N N . GLU A 1 1098 ? 11.645 17.858 -3.918 1.00 71.44 1098 GLU A N 1
ATOM 9038 C CA . GLU A 1 1098 ? 12.318 16.911 -3.041 1.00 71.44 1098 GLU A CA 1
ATOM 9039 C C . GLU A 1 1098 ? 11.379 16.344 -1.975 1.00 71.44 1098 GLU A C 1
ATOM 9041 O O . GLU A 1 1098 ? 10.468 16.998 -1.463 1.00 71.44 1098 GLU A O 1
ATOM 9046 N N . ARG A 1 1099 ? 11.641 15.091 -1.597 1.00 80.19 1099 ARG A N 1
ATOM 9047 C CA . ARG A 1 1099 ? 10.903 14.396 -0.544 1.00 80.19 1099 ARG A CA 1
ATOM 9048 C C . ARG A 1 1099 ? 11.033 15.146 0.787 1.00 80.19 1099 ARG A C 1
ATOM 9050 O O . ARG A 1 1099 ? 12.141 15.440 1.232 1.00 80.19 1099 ARG A O 1
ATOM 9057 N N . LYS A 1 1100 ? 9.906 15.378 1.471 1.00 86.19 1100 LYS A N 1
ATOM 9058 C CA . LYS A 1 1100 ? 9.878 16.057 2.780 1.00 86.19 1100 LYS A CA 1
ATOM 9059 C C . LYS A 1 1100 ? 10.798 15.389 3.813 1.00 86.19 1100 LYS A C 1
ATOM 9061 O O . LYS A 1 1100 ? 10.967 14.164 3.840 1.00 86.19 1100 LYS A O 1
ATOM 9066 N N . SER A 1 1101 ? 11.350 16.214 4.707 1.00 90.00 1101 SER A N 1
ATOM 9067 C CA . SER A 1 1101 ? 12.272 15.782 5.763 1.00 90.00 1101 SER A CA 1
ATOM 9068 C C . SER A 1 1101 ? 11.669 14.683 6.644 1.00 90.00 1101 SER A C 1
ATOM 9070 O O . SER A 1 1101 ? 10.455 14.613 6.845 1.00 90.00 1101 SER A O 1
ATOM 9072 N N . LEU A 1 1102 ? 12.525 13.824 7.206 1.00 90.12 1102 LEU A N 1
ATOM 9073 C CA . LEU A 1 1102 ? 12.085 12.744 8.094 1.00 90.12 1102 LEU A CA 1
ATOM 9074 C C . LEU A 1 1102 ? 11.243 13.279 9.264 1.00 90.12 1102 LEU A C 1
ATOM 9076 O O . LEU A 1 1102 ? 10.199 12.716 9.574 1.00 90.12 1102 LEU A O 1
ATOM 9080 N N . THR A 1 1103 ? 11.636 14.409 9.856 1.00 90.19 1103 THR A N 1
ATOM 9081 C CA . THR A 1 1103 ? 10.897 15.045 10.956 1.00 90.19 1103 THR A CA 1
ATOM 9082 C C . THR A 1 1103 ? 9.470 15.413 10.559 1.00 90.19 1103 THR A C 1
ATOM 9084 O O . THR A 1 1103 ? 8.540 15.118 11.307 1.00 90.19 1103 THR A O 1
ATOM 9087 N N . TRP A 1 1104 ? 9.275 16.004 9.374 1.00 90.50 1104 TRP A N 1
ATOM 9088 C CA . TRP A 1 1104 ? 7.934 16.324 8.878 1.00 90.50 1104 TRP A CA 1
ATOM 9089 C C . TRP A 1 1104 ? 7.099 15.049 8.714 1.00 90.50 1104 TRP A C 1
ATOM 9091 O O . TRP A 1 1104 ? 5.968 14.991 9.193 1.00 90.50 1104 TRP A O 1
ATOM 9101 N N . ARG A 1 1105 ? 7.683 14.000 8.116 1.00 90.88 1105 ARG A N 1
ATOM 9102 C CA . ARG A 1 1105 ? 7.001 12.718 7.865 1.00 90.88 1105 ARG A CA 1
ATOM 9103 C C . ARG A 1 1105 ? 6.538 12.045 9.159 1.00 90.88 1105 ARG A C 1
ATOM 9105 O O . ARG A 1 1105 ? 5.401 11.584 9.232 1.00 90.88 1105 ARG A O 1
ATOM 9112 N N . LEU A 1 1106 ? 7.379 12.034 10.195 1.00 91.94 1106 LEU A N 1
ATOM 9113 C CA . LEU A 1 1106 ? 7.043 11.452 11.503 1.00 91.94 1106 LEU A CA 1
ATOM 9114 C C . LEU A 1 1106 ? 5.972 12.267 12.248 1.00 91.94 1106 LEU A C 1
ATOM 9116 O O . LEU A 1 1106 ? 5.046 11.694 12.829 1.00 91.94 1106 LEU A O 1
ATOM 9120 N N . LEU A 1 1107 ? 6.065 13.601 12.212 1.00 90.25 1107 LEU A N 1
ATOM 9121 C CA . LEU A 1 1107 ? 5.069 14.484 12.828 1.00 90.25 1107 LEU A CA 1
ATOM 9122 C C . LEU A 1 1107 ? 3.709 14.367 12.133 1.00 90.25 1107 LEU A C 1
ATOM 9124 O O . LEU A 1 1107 ? 2.684 14.235 12.796 1.00 90.25 1107 LEU A O 1
ATOM 9128 N N . TYR A 1 1108 ? 3.684 14.352 10.802 1.00 89.25 1108 TYR A N 1
ATOM 9129 C CA . TYR A 1 1108 ? 2.437 14.198 10.061 1.00 89.25 1108 TYR A CA 1
ATOM 9130 C C . TYR A 1 1108 ? 1.792 12.828 10.327 1.00 89.25 1108 TYR A C 1
ATOM 9132 O O . TYR A 1 1108 ? 0.607 12.748 10.665 1.00 89.25 1108 TYR A O 1
ATOM 9140 N N . ALA A 1 1109 ? 2.576 11.745 10.251 1.00 89.38 1109 ALA A N 1
ATOM 9141 C CA . ALA A 1 1109 ? 2.095 10.379 10.467 1.00 89.38 1109 ALA A CA 1
ATOM 9142 C C . ALA A 1 1109 ? 1.455 10.166 11.848 1.00 89.38 1109 ALA A C 1
ATOM 9144 O O . ALA A 1 1109 ? 0.546 9.345 11.974 1.00 89.38 1109 ALA A O 1
ATOM 9145 N N . SER A 1 1110 ? 1.914 10.903 12.863 1.00 85.50 1110 SER A N 1
ATOM 9146 C CA . SER A 1 1110 ? 1.394 10.838 14.232 1.00 85.50 1110 SER A CA 1
ATOM 9147 C C . SER A 1 1110 ? 0.199 11.765 14.477 1.00 85.50 1110 SER A C 1
ATOM 9149 O O . SER A 1 1110 ? -0.745 11.368 15.159 1.00 85.50 1110 SER A O 1
ATOM 9151 N N . LEU A 1 1111 ? 0.201 12.978 13.914 1.00 88.62 1111 LEU A N 1
ATOM 9152 C CA . LEU A 1 1111 ? -0.790 14.007 14.244 1.00 88.62 1111 LEU A CA 1
ATOM 9153 C C . LEU A 1 1111 ? -2.048 13.978 13.372 1.00 88.62 1111 LEU A C 1
ATOM 9155 O O . LEU A 1 1111 ? -3.125 14.298 13.876 1.00 88.62 1111 LEU A O 1
ATOM 9159 N N . HIS A 1 1112 ? -1.964 13.600 12.092 1.00 87.38 1112 HIS A N 1
ATOM 9160 C CA . HIS A 1 1112 ? -3.102 13.768 11.175 1.00 87.38 1112 HIS A CA 1
ATOM 9161 C C . HIS A 1 1112 ? -4.353 12.992 11.628 1.00 87.38 1112 HIS A C 1
ATOM 9163 O O . HIS A 1 1112 ? -5.455 13.540 11.632 1.00 87.38 1112 HIS A O 1
ATOM 9169 N N . ARG A 1 1113 ? -4.185 11.752 12.115 1.00 90.31 1113 ARG A N 1
ATOM 9170 C CA . ARG A 1 1113 ? -5.287 10.937 12.660 1.00 90.31 1113 ARG A CA 1
ATOM 9171 C C . ARG A 1 1113 ? -5.895 11.556 13.919 1.00 90.31 1113 ARG A C 1
ATOM 9173 O O . ARG A 1 1113 ? -7.105 11.492 14.098 1.00 90.31 1113 ARG A O 1
ATOM 9180 N N . ILE A 1 1114 ? -5.084 12.197 14.764 1.00 92.19 1114 ILE A N 1
ATOM 9181 C CA . ILE A 1 1114 ? -5.574 12.906 15.955 1.00 92.19 1114 ILE A CA 1
ATOM 9182 C C . ILE A 1 1114 ? -6.437 14.093 15.533 1.00 92.19 1114 ILE A C 1
ATOM 9184 O O . ILE A 1 1114 ? -7.540 14.251 16.048 1.00 92.19 1114 ILE A O 1
ATOM 9188 N N . VAL A 1 1115 ? -5.965 14.904 14.580 1.00 91.62 1115 VAL A N 1
ATOM 9189 C CA . VAL A 1 1115 ? -6.706 16.071 14.075 1.00 91.62 1115 VAL A CA 1
ATOM 9190 C C . VAL A 1 1115 ? -8.064 15.644 13.523 1.00 91.62 1115 VAL A C 1
ATOM 9192 O O . VAL A 1 1115 ? -9.089 16.194 13.922 1.00 91.62 1115 VAL A O 1
ATOM 9195 N N . ILE A 1 1116 ? -8.090 14.612 12.677 1.00 90.31 1116 ILE A N 1
ATOM 9196 C CA . ILE A 1 1116 ? -9.333 14.071 12.112 1.00 90.31 1116 ILE A CA 1
ATOM 9197 C C . ILE A 1 1116 ? -10.243 13.517 13.211 1.00 90.31 1116 ILE A C 1
ATOM 9199 O O . ILE A 1 1116 ? -11.439 13.805 13.225 1.00 90.31 1116 ILE A O 1
ATOM 9203 N N . GLY A 1 1117 ? -9.679 12.779 14.170 1.00 93.25 1117 GLY A N 1
ATOM 9204 C CA . GLY A 1 1117 ? -10.409 12.287 15.330 1.00 93.25 1117 GLY A CA 1
ATOM 9205 C C . GLY A 1 1117 ? -11.048 13.421 16.132 1.00 93.25 1117 GLY A C 1
ATOM 9206 O O . GLY A 1 1117 ? -12.219 13.324 16.477 1.00 93.25 1117 GLY A O 1
ATOM 9207 N N . VAL A 1 1118 ? -10.338 14.524 16.389 1.00 93.56 1118 VAL A N 1
ATOM 9208 C CA . VAL A 1 1118 ? -10.885 15.690 17.107 1.00 93.56 1118 VAL A CA 1
ATOM 9209 C C . VAL A 1 1118 ? -12.025 16.327 16.317 1.00 93.56 1118 VAL A C 1
ATOM 9211 O O . VAL A 1 1118 ? -13.069 16.619 16.898 1.00 93.56 1118 VAL A O 1
ATOM 9214 N N . ILE A 1 1119 ? -11.873 16.485 14.999 1.00 91.06 1119 ILE A N 1
ATOM 9215 C CA . ILE A 1 1119 ? -12.953 16.984 14.136 1.00 91.06 1119 ILE A CA 1
ATOM 9216 C C . ILE A 1 1119 ? -14.179 16.059 14.235 1.00 91.06 1119 ILE A C 1
ATOM 9218 O O . ILE A 1 1119 ? -15.298 16.545 14.399 1.00 91.06 1119 ILE A O 1
ATOM 9222 N N . ALA A 1 1120 ? -13.980 14.737 14.225 1.00 91.94 1120 ALA A N 1
ATOM 9223 C CA . ALA A 1 1120 ? -15.050 13.753 14.395 1.00 91.94 1120 ALA A CA 1
ATOM 9224 C C . ALA A 1 1120 ? -15.737 13.835 15.765 1.00 91.94 1120 ALA A C 1
ATOM 9226 O O . ALA A 1 1120 ? -16.965 13.762 15.829 1.00 91.94 1120 ALA A O 1
ATOM 9227 N N . ILE A 1 1121 ? -14.977 14.055 16.844 1.00 93.00 1121 ILE A N 1
ATOM 9228 C CA . ILE A 1 1121 ? -15.523 14.285 18.189 1.00 93.00 1121 ILE A CA 1
ATOM 9229 C C . ILE A 1 1121 ? -16.449 15.501 18.181 1.00 93.00 1121 ILE A C 1
ATOM 9231 O O . ILE A 1 1121 ? -17.591 15.398 18.628 1.00 93.00 1121 ILE A O 1
ATOM 9235 N N . VAL A 1 1122 ? -15.973 16.642 17.672 1.00 89.81 1122 VAL A N 1
ATOM 9236 C CA . VAL A 1 1122 ? -16.758 17.886 17.649 1.00 89.81 1122 VAL A CA 1
ATOM 9237 C C . VAL A 1 1122 ? -18.009 17.712 16.796 1.00 89.81 1122 VAL A C 1
ATOM 9239 O O . VAL A 1 1122 ? -19.086 18.142 17.203 1.00 89.81 1122 VAL A O 1
ATOM 9242 N N . TRP A 1 1123 ? -17.895 17.038 15.651 1.00 88.56 1123 TRP A N 1
ATOM 9243 C CA . TRP A 1 1123 ? -19.025 16.826 14.755 1.00 88.56 1123 TRP A CA 1
ATOM 9244 C C . TRP A 1 1123 ? -20.089 15.910 15.369 1.00 88.56 1123 TRP A C 1
ATOM 9246 O O . TRP A 1 1123 ? -21.264 16.280 15.401 1.00 88.56 1123 TRP A O 1
ATOM 9256 N N . VAL A 1 1124 ? -19.692 14.761 15.931 1.00 89.31 1124 VAL A N 1
ATOM 9257 C CA . VAL A 1 1124 ? -20.631 13.835 16.585 1.00 89.31 1124 VAL A CA 1
ATOM 9258 C C . VAL A 1 1124 ? -21.256 14.472 17.821 1.00 89.31 1124 VAL A C 1
ATOM 9260 O O . VAL A 1 1124 ? -22.477 14.441 17.938 1.00 89.31 1124 VAL A O 1
ATOM 9263 N N . LEU A 1 1125 ? -20.480 15.128 18.691 1.00 88.12 1125 LEU A N 1
ATOM 9264 C CA . LEU A 1 1125 ? -21.039 15.855 19.839 1.00 88.12 1125 LEU A CA 1
ATOM 9265 C C . LEU A 1 1125 ? -21.981 16.981 19.400 1.00 88.12 1125 LEU A C 1
ATOM 9267 O O . LEU A 1 1125 ? -23.029 17.176 20.010 1.00 88.12 1125 LEU A O 1
ATOM 9271 N N . GLY A 1 1126 ? -21.644 17.688 18.321 1.00 86.06 1126 GLY A N 1
ATOM 9272 C CA . GLY A 1 1126 ? -22.477 18.731 17.733 1.00 86.06 1126 GLY A CA 1
ATOM 9273 C C . GLY A 1 1126 ? -23.847 18.240 17.286 1.00 86.06 1126 GLY A C 1
ATOM 9274 O O . GLY A 1 1126 ? -24.825 18.974 17.452 1.00 86.06 1126 GLY A O 1
ATOM 9275 N N . LEU A 1 1127 ? -23.925 17.010 16.770 1.00 84.44 1127 LEU A N 1
ATOM 9276 C CA . LEU A 1 1127 ? -25.188 16.366 16.423 1.00 84.44 1127 LEU A CA 1
ATOM 9277 C C . LEU A 1 1127 ? -25.913 15.825 17.660 1.00 84.44 1127 LEU A C 1
ATOM 9279 O O . LEU A 1 1127 ? -27.083 16.131 17.863 1.00 84.44 1127 LEU A O 1
ATOM 9283 N N . THR A 1 1128 ? -25.229 15.066 18.522 1.00 82.94 1128 THR A N 1
ATOM 9284 C CA . THR A 1 1128 ? -25.879 14.391 19.661 1.00 82.94 1128 THR A CA 1
ATOM 9285 C C . THR A 1 1128 ? -26.342 15.351 20.754 1.00 82.94 1128 THR A C 1
ATOM 9287 O O . THR A 1 1128 ? -27.311 15.051 21.451 1.00 82.94 1128 THR A O 1
ATOM 9290 N N . MET A 1 1129 ? -25.653 16.488 20.911 1.00 81.38 1129 MET A N 1
ATOM 9291 C CA . MET A 1 1129 ? -25.957 17.534 21.900 1.00 81.38 1129 MET A CA 1
ATOM 9292 C C . MET A 1 1129 ? -26.680 18.748 21.295 1.00 81.38 1129 MET A C 1
ATOM 9294 O O . MET A 1 1129 ? -26.909 19.732 21.999 1.00 81.38 1129 MET A O 1
ATOM 9298 N N . LYS A 1 1130 ? -27.028 18.696 19.998 1.00 78.50 1130 LYS A N 1
ATOM 9299 C CA . LYS A 1 1130 ? -27.789 19.726 19.267 1.00 78.50 1130 LYS A CA 1
ATOM 9300 C C . LYS A 1 1130 ? -27.174 21.140 19.311 1.00 78.50 1130 LYS A C 1
ATOM 9302 O O . LYS A 1 1130 ? -27.893 22.133 19.404 1.00 78.50 1130 LYS A O 1
ATOM 9307 N N . PHE A 1 1131 ? -25.847 21.266 19.182 1.00 75.50 1131 PHE A N 1
ATOM 9308 C CA . PHE A 1 1131 ? -25.145 22.570 19.198 1.00 75.50 1131 PHE A CA 1
ATOM 9309 C C . PHE A 1 1131 ? -25.442 23.475 17.985 1.00 75.50 1131 PHE A C 1
ATOM 9311 O O . PHE A 1 1131 ? -25.156 24.671 18.029 1.00 75.50 1131 PHE A O 1
ATOM 9318 N N . HIS A 1 1132 ? -25.977 22.911 16.899 1.00 64.88 1132 HIS A N 1
ATOM 9319 C CA . HIS A 1 1132 ? -25.991 23.514 15.560 1.00 64.88 1132 HIS A CA 1
ATOM 9320 C C . HIS A 1 1132 ? -27.252 24.310 15.180 1.00 64.88 1132 HIS A C 1
ATOM 9322 O O . HIS A 1 1132 ? -27.274 24.891 14.092 1.00 64.88 1132 HIS A O 1
ATOM 9328 N N . GLY A 1 1133 ? -28.290 24.359 16.023 1.00 65.00 1133 GLY A N 1
ATOM 9329 C CA . GLY A 1 1133 ? -29.548 25.043 15.689 1.00 65.00 1133 GLY A CA 1
ATOM 9330 C C . GLY A 1 1133 ? -30.072 24.636 14.301 1.00 65.00 1133 GLY A C 1
ATOM 9331 O O . GLY A 1 1133 ? -30.486 23.498 14.105 1.00 65.00 1133 GLY A O 1
ATOM 9332 N N . ASN A 1 1134 ? -29.977 25.540 13.319 1.00 60.00 1134 ASN A N 1
ATOM 9333 C CA . ASN A 1 1134 ? -30.548 25.388 11.972 1.00 60.00 1134 ASN A CA 1
ATOM 9334 C C . ASN A 1 1134 ? -29.821 24.387 11.048 1.00 60.00 1134 ASN A C 1
ATOM 9336 O O . ASN A 1 1134 ? -30.459 23.794 10.183 1.00 60.00 1134 ASN A O 1
ATOM 9340 N N . SER A 1 1135 ? -28.510 24.163 11.200 1.00 64.94 1135 SER A N 1
ATOM 9341 C CA . SER A 1 1135 ? -27.763 23.240 10.311 1.00 64.94 1135 SER A CA 1
ATOM 9342 C C . SER A 1 1135 ? -27.927 21.762 10.686 1.00 64.94 1135 SER A C 1
ATOM 9344 O O . SER A 1 1135 ? -27.604 20.881 9.889 1.00 64.94 1135 SER A O 1
ATOM 9346 N N . LEU A 1 1136 ? -28.506 21.482 11.859 1.00 74.31 1136 LEU A N 1
ATOM 9347 C CA . LEU A 1 1136 ? -28.876 20.133 12.293 1.00 74.31 1136 LEU A CA 1
ATOM 9348 C C . LEU A 1 1136 ? -29.917 19.501 11.350 1.00 74.31 1136 LEU A C 1
ATOM 9350 O O . LEU A 1 1136 ? -29.835 18.315 11.039 1.00 74.31 1136 LEU A O 1
ATOM 9354 N N . SER A 1 1137 ? -30.827 20.324 10.815 1.00 79.69 1137 SER A N 1
ATOM 9355 C CA . SER A 1 1137 ? -31.899 19.894 9.910 1.00 79.69 1137 SER A CA 1
ATOM 9356 C C . SER A 1 1137 ? -31.381 19.228 8.629 1.00 79.69 1137 SER A C 1
ATOM 9358 O O . SER A 1 1137 ? -32.022 18.311 8.121 1.00 79.69 1137 SER A O 1
ATOM 9360 N N . ILE A 1 1138 ? -30.200 19.628 8.137 1.00 86.50 1138 ILE A N 1
ATOM 9361 C CA . ILE A 1 1138 ? -29.579 19.029 6.945 1.00 86.50 1138 ILE A CA 1
ATOM 9362 C C . ILE A 1 1138 ? -29.183 17.577 7.222 1.00 86.50 1138 ILE A C 1
ATOM 9364 O O . ILE A 1 1138 ? -29.441 16.699 6.402 1.00 86.50 1138 ILE A O 1
ATOM 9368 N N . TRP A 1 1139 ? -28.567 17.315 8.376 1.00 86.44 1139 TRP A N 1
ATOM 9369 C CA . TRP A 1 1139 ? -28.072 15.986 8.747 1.00 86.44 1139 TRP A CA 1
ATOM 9370 C C . TRP A 1 1139 ? -29.194 15.051 9.204 1.00 86.44 1139 TRP A C 1
ATOM 9372 O O . TRP A 1 1139 ? -29.109 13.843 8.996 1.00 86.44 1139 TRP A O 1
ATOM 9382 N N . GLU A 1 1140 ? -30.260 15.607 9.780 1.00 86.31 1140 GLU A N 1
ATOM 9383 C CA . GLU A 1 1140 ? -31.468 14.883 10.195 1.00 86.31 1140 GLU A CA 1
ATOM 9384 C C . GLU A 1 1140 ? -32.507 14.735 9.070 1.00 86.31 1140 GLU A C 1
ATOM 9386 O O . GLU A 1 1140 ? -33.593 14.196 9.295 1.00 86.31 1140 GLU A O 1
ATOM 9391 N N . TRP A 1 1141 ? -32.199 15.189 7.849 1.00 89.81 1141 TRP A N 1
ATOM 9392 C CA . TRP A 1 1141 ? -33.123 15.071 6.727 1.00 89.81 1141 TRP A CA 1
ATOM 9393 C C . TRP A 1 1141 ? -33.464 13.605 6.437 1.00 89.81 1141 TRP A C 1
ATOM 9395 O O . TRP A 1 1141 ? -32.589 12.767 6.210 1.00 89.81 1141 TRP A O 1
ATOM 9405 N N . ARG A 1 1142 ? -34.767 13.300 6.376 1.00 88.25 1142 ARG A N 1
ATOM 9406 C CA . ARG A 1 1142 ? -35.283 11.941 6.138 1.00 88.25 1142 ARG A CA 1
ATOM 9407 C C . ARG A 1 1142 ? -34.778 11.322 4.828 1.00 88.25 1142 ARG A C 1
ATOM 9409 O O . ARG A 1 1142 ? -34.696 10.099 4.739 1.00 88.25 1142 ARG A O 1
ATOM 9416 N N . GLY A 1 1143 ? -34.396 12.140 3.842 1.00 90.00 1143 GLY A N 1
ATOM 9417 C CA . GLY A 1 1143 ? -33.799 11.675 2.585 1.00 90.00 1143 GLY A CA 1
ATOM 9418 C C . GLY A 1 1143 ? -32.521 10.847 2.772 1.00 90.00 1143 GLY A C 1
ATOM 9419 O O . GLY A 1 1143 ? -32.237 9.978 1.952 1.00 90.00 1143 GLY A O 1
ATOM 9420 N N . TRP A 1 1144 ? -31.797 11.026 3.883 1.00 90.81 1144 TRP A N 1
ATOM 9421 C CA . TRP A 1 1144 ? -30.591 10.250 4.190 1.00 90.81 1144 TRP A CA 1
ATOM 9422 C C . TRP A 1 1144 ? -30.855 8.817 4.652 1.00 90.81 1144 TRP A C 1
ATOM 9424 O O . TRP A 1 1144 ? -29.923 8.012 4.666 1.00 90.81 1144 TRP A O 1
ATOM 9434 N N . LEU A 1 1145 ? -32.093 8.470 5.016 1.00 88.62 1145 LEU A N 1
ATOM 9435 C CA . LEU A 1 1145 ? -32.422 7.164 5.590 1.00 88.62 1145 LEU A CA 1
ATOM 9436 C C . LEU A 1 1145 ? -32.054 6.007 4.648 1.00 88.62 1145 LEU A C 1
ATOM 9438 O O . LEU A 1 1145 ? -31.329 5.096 5.049 1.00 88.62 1145 LEU A O 1
ATOM 9442 N N . ILE A 1 1146 ? -32.517 6.061 3.394 1.00 91.81 1146 ILE A N 1
ATOM 9443 C CA . ILE A 1 1146 ? -32.297 4.989 2.410 1.00 91.81 1146 ILE A CA 1
ATOM 9444 C C . ILE A 1 1146 ? -30.812 4.901 2.014 1.00 91.81 1146 ILE A C 1
ATOM 9446 O O . ILE A 1 1146 ? -30.242 3.817 2.167 1.00 91.81 1146 ILE A O 1
ATOM 9450 N N . PRO A 1 1147 ? -30.135 5.997 1.602 1.00 92.50 1147 PRO A N 1
ATOM 9451 C CA . PRO A 1 1147 ? -28.701 5.953 1.307 1.00 92.50 1147 PRO A CA 1
ATOM 9452 C C . PRO A 1 1147 ? -27.862 5.466 2.493 1.00 92.50 1147 PRO A C 1
ATOM 9454 O O . PRO A 1 1147 ? -26.900 4.727 2.316 1.00 92.50 1147 PRO A O 1
ATOM 9457 N N . SER A 1 1148 ? -28.238 5.819 3.727 1.00 89.75 1148 SER A N 1
ATOM 9458 C CA . SER A 1 1148 ? -27.530 5.355 4.922 1.00 89.75 1148 SER A CA 1
ATOM 9459 C C . SER A 1 1148 ? -27.700 3.853 5.165 1.00 89.75 1148 SER A C 1
ATOM 9461 O O . SER A 1 1148 ? -26.720 3.185 5.503 1.00 89.75 1148 SER A O 1
ATOM 9463 N N . LYS A 1 1149 ? -28.906 3.298 4.973 1.00 89.31 1149 LYS A N 1
ATOM 9464 C CA . LYS A 1 1149 ? -29.157 1.852 5.105 1.00 89.31 1149 LYS A CA 1
ATOM 9465 C C . LYS A 1 1149 ? -28.462 1.038 4.011 1.00 89.31 1149 LYS A C 1
ATOM 9467 O O . LYS A 1 1149 ? -27.944 -0.030 4.313 1.00 89.31 1149 LYS A O 1
ATOM 9472 N N . LEU A 1 1150 ? -28.384 1.566 2.788 1.00 93.44 1150 LEU A N 1
ATOM 9473 C CA . LEU A 1 1150 ? -27.695 0.915 1.665 1.00 93.44 1150 LEU A CA 1
ATOM 9474 C C . LEU A 1 1150 ? -26.183 1.182 1.624 1.00 93.44 1150 LEU A C 1
ATOM 9476 O O . LEU A 1 1150 ? -25.481 0.528 0.860 1.00 93.44 1150 LEU A O 1
ATOM 9480 N N . SER A 1 1151 ? -25.667 2.107 2.441 1.00 91.38 1151 SER A N 1
ATOM 9481 C CA . SER A 1 1151 ? -24.272 2.575 2.377 1.00 91.38 1151 SER A CA 1
ATOM 9482 C C . SER A 1 1151 ? -23.223 1.461 2.410 1.00 91.38 1151 SER A C 1
ATOM 9484 O O . SER A 1 1151 ? -22.221 1.564 1.710 1.00 91.38 1151 SER A O 1
ATOM 9486 N N . PHE A 1 1152 ? -23.453 0.386 3.174 1.00 90.81 1152 PHE A N 1
ATOM 9487 C CA . PHE A 1 1152 ? -22.550 -0.766 3.212 1.00 90.81 1152 PHE A CA 1
ATOM 9488 C C . PHE A 1 1152 ? -22.545 -1.533 1.883 1.00 90.81 1152 PHE A C 1
ATOM 9490 O O . PHE A 1 1152 ? -21.483 -1.759 1.317 1.00 90.81 1152 PHE A O 1
ATOM 9497 N N . CYS A 1 1153 ? -23.715 -1.869 1.339 1.00 94.00 1153 CYS A N 1
ATOM 9498 C CA . CYS A 1 1153 ? -23.810 -2.523 0.035 1.00 94.00 1153 CYS A CA 1
ATOM 9499 C C . CYS A 1 1153 ? -23.284 -1.628 -1.106 1.00 94.00 1153 CYS A C 1
ATOM 9501 O O . CYS A 1 1153 ? -22.604 -2.122 -1.998 1.00 94.00 1153 CYS A O 1
ATOM 9503 N N . VAL A 1 1154 ? -23.526 -0.311 -1.059 1.00 94.75 1154 VAL A N 1
ATOM 9504 C CA . VAL A 1 1154 ? -22.948 0.655 -2.016 1.00 94.75 1154 VAL A CA 1
ATOM 9505 C C . VAL A 1 1154 ? -21.423 0.628 -1.941 1.00 94.75 1154 VAL A C 1
ATOM 9507 O O . VAL A 1 1154 ? -20.755 0.546 -2.970 1.00 94.75 1154 VAL A O 1
ATOM 9510 N N . TYR A 1 1155 ? -20.876 0.638 -0.723 1.00 91.56 1155 TYR A N 1
ATOM 9511 C CA . TYR A 1 1155 ? -19.441 0.538 -0.490 1.00 91.56 1155 TYR A CA 1
ATOM 9512 C C . TYR A 1 1155 ? -18.848 -0.763 -1.036 1.00 91.56 1155 TYR A C 1
ATOM 9514 O O . TYR A 1 1155 ? -17.754 -0.726 -1.567 1.00 91.56 1155 TYR A O 1
ATOM 9522 N N . LEU A 1 1156 ? -19.559 -1.889 -0.979 1.00 92.38 1156 LEU A N 1
ATOM 9523 C CA . LEU A 1 1156 ? -19.064 -3.145 -1.552 1.00 92.38 1156 LEU A CA 1
ATOM 9524 C C . LEU A 1 1156 ? -19.114 -3.193 -3.081 1.00 92.38 1156 LEU A C 1
ATOM 9526 O O . LEU A 1 1156 ? -18.357 -3.944 -3.677 1.00 92.38 1156 LEU A O 1
ATOM 9530 N N . ILE A 1 1157 ? -20.049 -2.478 -3.716 1.00 93.19 1157 ILE A N 1
ATOM 9531 C CA . ILE A 1 1157 ? -20.344 -2.664 -5.145 1.00 93.19 1157 ILE A CA 1
ATOM 9532 C C . ILE A 1 1157 ? -19.655 -1.624 -6.032 1.00 93.19 1157 ILE A C 1
ATOM 9534 O O . ILE A 1 1157 ? -19.299 -1.945 -7.167 1.00 93.19 1157 ILE A O 1
ATOM 9538 N N . HIS A 1 1158 ? -19.462 -0.395 -5.546 1.00 93.50 1158 HIS A N 1
ATOM 9539 C CA . HIS A 1 1158 ? -19.006 0.721 -6.381 1.00 93.50 1158 HIS A CA 1
ATOM 9540 C C . HIS A 1 1158 ? -17.681 0.459 -7.121 1.00 93.50 1158 HIS A C 1
ATOM 9542 O O . HIS A 1 1158 ? -17.571 0.845 -8.284 1.00 93.50 1158 HIS A O 1
ATOM 9548 N N . ASP A 1 1159 ? -16.715 -0.224 -6.496 1.00 90.06 1159 ASP A N 1
ATOM 9549 C CA . ASP A 1 1159 ? -15.411 -0.511 -7.107 1.00 90.06 1159 ASP A CA 1
ATOM 9550 C C . ASP A 1 1159 ? -15.537 -1.493 -8.281 1.00 90.06 1159 ASP A C 1
ATOM 9552 O O . ASP A 1 1159 ? -14.989 -1.271 -9.356 1.00 90.06 1159 ASP A O 1
ATOM 9556 N N . ASN A 1 1160 ? -16.396 -2.507 -8.148 1.00 91.00 1160 ASN A N 1
ATOM 9557 C CA . ASN A 1 1160 ? -16.700 -3.462 -9.223 1.00 91.00 1160 ASN A CA 1
ATOM 9558 C C . ASN A 1 1160 ? -17.314 -2.768 -10.451 1.00 91.00 1160 ASN A C 1
ATOM 9560 O O . ASN A 1 1160 ? -17.012 -3.128 -11.589 1.00 91.00 1160 ASN A O 1
ATOM 9564 N N . ILE A 1 1161 ? -18.156 -1.746 -10.241 1.00 93.38 1161 ILE A N 1
ATOM 9565 C CA . ILE A 1 1161 ? -18.712 -0.937 -11.339 1.00 93.38 1161 ILE A CA 1
ATOM 9566 C C . ILE A 1 1161 ? -17.594 -0.143 -12.018 1.00 93.38 1161 ILE A C 1
ATOM 9568 O O . ILE A 1 1161 ? -17.534 -0.099 -13.247 1.00 93.38 1161 ILE A O 1
ATOM 9572 N N . LEU A 1 1162 ? -16.691 0.458 -11.238 1.00 91.31 1162 LEU A N 1
ATOM 9573 C CA . LEU A 1 1162 ? -15.539 1.182 -11.776 1.00 91.31 1162 LEU A CA 1
ATOM 9574 C C . LEU A 1 1162 ? -14.628 0.250 -12.588 1.00 91.31 1162 LEU A C 1
ATOM 9576 O O . LEU A 1 1162 ? -14.271 0.594 -13.715 1.00 91.31 1162 LEU A O 1
ATOM 9580 N N . HIS A 1 1163 ? -14.320 -0.946 -12.078 1.00 90.00 1163 HIS A N 1
ATOM 9581 C CA . HIS A 1 1163 ? -13.564 -1.974 -12.798 1.00 90.00 1163 HIS A CA 1
ATOM 9582 C C . HIS A 1 1163 ? -14.244 -2.388 -14.100 1.00 90.00 1163 HIS A C 1
ATOM 9584 O O . HIS A 1 1163 ? -13.582 -2.430 -15.136 1.00 90.00 1163 HIS A O 1
ATOM 9590 N N . TYR A 1 1164 ? -15.557 -2.621 -14.082 1.00 92.25 1164 TYR A N 1
ATOM 9591 C CA . TYR A 1 1164 ? -16.317 -2.941 -15.288 1.00 92.25 1164 TYR A CA 1
ATOM 9592 C C . TYR A 1 1164 ? -16.206 -1.822 -16.333 1.00 92.25 1164 TYR A C 1
ATOM 9594 O O . TYR A 1 1164 ? -15.795 -2.061 -17.470 1.00 92.25 1164 TYR A O 1
ATOM 9602 N N . MET A 1 1165 ? -16.492 -0.578 -15.934 1.00 91.31 1165 MET A N 1
ATOM 9603 C CA . MET A 1 1165 ? -16.426 0.579 -16.830 1.00 91.31 1165 MET A CA 1
ATOM 9604 C C . MET A 1 1165 ? -15.023 0.778 -17.415 1.00 91.31 1165 MET A C 1
ATOM 9606 O O . MET A 1 1165 ? -14.894 1.071 -18.603 1.00 91.31 1165 MET A O 1
ATOM 9610 N N . MET A 1 1166 ? -13.973 0.594 -16.609 1.00 88.00 1166 MET A N 1
ATOM 9611 C CA . MET A 1 1166 ? -12.589 0.643 -17.085 1.00 88.00 1166 MET A CA 1
ATOM 9612 C C . MET A 1 1166 ? -12.271 -0.499 -18.047 1.00 88.00 1166 MET A C 1
ATOM 9614 O O . MET A 1 1166 ? -11.688 -0.257 -19.099 1.00 88.00 1166 MET A O 1
ATOM 9618 N N . GLY A 1 1167 ? -12.653 -1.729 -17.705 1.00 88.94 1167 GLY A N 1
ATOM 9619 C CA . GLY A 1 1167 ? -12.366 -2.919 -18.500 1.00 88.94 1167 GLY A CA 1
ATOM 9620 C C . GLY A 1 1167 ? -12.992 -2.866 -19.894 1.00 88.94 1167 GLY A C 1
ATOM 9621 O O . GLY A 1 1167 ? -12.351 -3.262 -20.864 1.00 88.94 1167 GLY A O 1
ATOM 9622 N N . THR A 1 1168 ? -14.221 -2.352 -19.999 1.00 89.25 1168 THR A N 1
ATOM 9623 C CA . THR A 1 1168 ? -14.957 -2.244 -21.277 1.00 89.25 1168 THR A CA 1
ATOM 9624 C C . THR A 1 1168 ? -14.560 -1.046 -22.139 1.00 89.25 1168 THR A C 1
ATOM 9626 O O . THR A 1 1168 ? -15.023 -0.901 -23.270 1.00 89.25 1168 THR A O 1
ATOM 9629 N N . ARG A 1 1169 ? -13.718 -0.147 -21.622 1.00 86.69 1169 ARG A N 1
ATOM 9630 C CA . ARG A 1 1169 ? -13.351 1.084 -22.319 1.00 86.69 1169 ARG A CA 1
ATOM 9631 C C . ARG A 1 1169 ? -12.427 0.772 -23.496 1.00 86.69 1169 ARG A C 1
ATOM 9633 O O . ARG A 1 1169 ? -11.300 0.334 -23.298 1.00 86.69 1169 ARG A O 1
ATOM 9640 N N . SER A 1 1170 ? -12.877 1.084 -24.710 1.00 85.38 1170 SER A N 1
ATOM 9641 C CA . SER A 1 1170 ? -12.105 0.913 -25.949 1.00 85.38 1170 SER A CA 1
ATOM 9642 C C . SER A 1 1170 ? -11.253 2.125 -26.340 1.00 85.38 1170 SER A C 1
ATOM 9644 O O . SER A 1 1170 ? -10.344 1.992 -27.148 1.00 85.38 1170 SER A O 1
ATOM 9646 N N . GLN A 1 1171 ? -11.518 3.307 -25.771 1.00 85.88 1171 GLN A N 1
ATOM 9647 C CA . GLN A 1 1171 ? -10.841 4.556 -26.139 1.00 85.88 1171 GLN A CA 1
ATOM 9648 C C . GLN A 1 1171 ? -10.169 5.240 -24.948 1.00 85.88 1171 GLN A C 1
ATOM 9650 O O . GLN A 1 1171 ? -10.629 5.145 -23.811 1.00 85.88 1171 GLN A O 1
ATOM 9655 N N . LEU A 1 1172 ? -9.117 6.016 -25.226 1.00 87.94 1172 LEU A N 1
ATOM 9656 C CA . LEU A 1 1172 ? -8.451 6.848 -24.221 1.00 87.94 1172 LEU A CA 1
ATOM 9657 C C . LEU A 1 1172 ? -9.406 7.885 -23.613 1.00 87.94 1172 LEU A C 1
ATOM 9659 O O . LEU A 1 1172 ? -10.140 8.574 -24.330 1.00 87.94 1172 LEU A O 1
ATOM 9663 N N . TYR A 1 1173 ? -9.331 8.042 -22.292 1.00 84.69 1173 TYR A N 1
ATOM 9664 C CA . TYR A 1 1173 ? -10.184 8.939 -21.516 1.00 84.69 1173 TYR A CA 1
ATOM 9665 C C . TYR A 1 1173 ? -9.749 10.397 -21.619 1.00 84.69 1173 TYR A C 1
ATOM 9667 O O . TYR A 1 1173 ? -8.577 10.726 -21.440 1.00 84.69 1173 TYR A O 1
ATOM 9675 N N . THR A 1 1174 ? -10.691 11.304 -21.844 1.00 85.25 1174 THR A N 1
ATOM 9676 C CA . THR A 1 1174 ? -10.445 12.745 -21.744 1.00 85.25 1174 THR A CA 1
ATOM 9677 C C . THR A 1 1174 ? -10.622 13.199 -20.299 1.00 85.25 1174 THR A C 1
ATOM 9679 O O . THR A 1 1174 ? -11.745 13.368 -19.826 1.00 85.25 1174 THR A O 1
ATOM 9682 N N . ALA A 1 1175 ? -9.510 13.403 -19.590 1.00 80.25 1175 ALA A N 1
ATOM 9683 C CA . ALA A 1 1175 ? -9.530 13.849 -18.202 1.00 80.25 1175 ALA A CA 1
ATOM 9684 C C . ALA A 1 1175 ? -10.073 15.285 -18.090 1.00 80.25 1175 ALA A C 1
ATOM 9686 O O . ALA A 1 1175 ? -9.401 16.256 -18.432 1.00 80.25 1175 ALA A O 1
ATOM 9687 N N . SER A 1 1176 ? -11.303 15.419 -17.592 1.00 84.75 1176 SER A N 1
ATOM 9688 C CA . SER A 1 1176 ? -11.912 16.698 -17.223 1.00 84.75 1176 SER A CA 1
ATOM 9689 C C . SER A 1 1176 ? -12.728 16.547 -15.936 1.00 84.75 1176 SER A C 1
ATOM 9691 O O . SER A 1 1176 ? -13.199 15.454 -15.613 1.00 84.75 1176 SER A O 1
ATOM 9693 N N . PHE A 1 1177 ? -12.916 17.642 -15.192 1.00 81.69 1177 PHE A N 1
ATOM 9694 C CA . PHE A 1 1177 ? -13.747 17.625 -13.982 1.00 81.69 1177 PHE A CA 1
ATOM 9695 C C . PHE A 1 1177 ? -15.214 17.289 -14.278 1.00 81.69 1177 PHE A C 1
ATOM 9697 O O . PHE A 1 1177 ? -15.851 16.619 -13.469 1.00 81.69 1177 PHE A O 1
ATOM 9704 N N . SER A 1 1178 ? -15.751 17.724 -15.423 1.00 86.81 1178 SER A N 1
ATOM 9705 C CA . SER A 1 1178 ? -17.129 17.425 -15.821 1.00 86.81 1178 SER A CA 1
ATOM 9706 C C . SER A 1 1178 ? -17.314 15.943 -16.126 1.00 86.81 1178 SER A C 1
ATOM 9708 O O . SER A 1 1178 ? -18.226 15.334 -15.579 1.00 86.81 1178 SER A O 1
ATOM 9710 N N . GLU A 1 1179 ? -16.418 15.348 -16.920 1.00 85.50 1179 GLU A N 1
ATOM 9711 C CA . GLU A 1 1179 ? -16.457 13.910 -17.225 1.00 85.50 1179 GLU A CA 1
ATOM 9712 C C . GLU A 1 1179 ? -16.343 13.070 -15.951 1.00 85.50 1179 GLU A C 1
ATOM 9714 O O . GLU A 1 1179 ? -17.134 12.155 -15.728 1.00 85.50 1179 GLU A O 1
ATOM 9719 N N . LEU A 1 1180 ? -15.426 13.438 -15.052 1.00 84.94 1180 LEU A N 1
ATOM 9720 C CA . LEU A 1 1180 ? -15.275 12.761 -13.768 1.00 84.94 1180 LEU A CA 1
ATOM 9721 C C . LEU A 1 1180 ? -16.554 12.849 -12.920 1.00 84.94 1180 LEU A C 1
ATOM 9723 O O . LEU A 1 1180 ? -16.947 11.870 -12.286 1.00 84.94 1180 LEU A O 1
ATOM 9727 N N . PHE A 1 1181 ? -17.212 14.009 -12.903 1.00 88.88 1181 PHE A N 1
ATOM 9728 C CA . PHE A 1 1181 ? -18.461 14.186 -12.171 1.00 88.88 1181 PHE A CA 1
ATOM 9729 C C . PHE A 1 1181 ? -19.610 13.370 -12.781 1.00 88.88 1181 PHE A C 1
ATOM 9731 O O . PHE A 1 1181 ? -20.378 12.763 -12.036 1.00 88.88 1181 PHE A O 1
ATOM 9738 N N . TYR A 1 1182 ? -19.699 13.278 -14.112 1.00 91.25 1182 TYR A N 1
ATOM 9739 C CA . TYR A 1 1182 ? -20.665 12.402 -14.781 1.00 91.25 1182 TYR A CA 1
ATOM 9740 C C . TYR A 1 1182 ? -20.431 10.928 -14.443 1.00 91.25 1182 TYR A C 1
ATOM 9742 O O . TYR A 1 1182 ? -21.384 10.225 -14.103 1.00 91.25 1182 TYR A O 1
ATOM 9750 N N . VAL A 1 1183 ? -19.172 10.474 -14.460 1.00 90.75 1183 VAL A N 1
ATOM 9751 C CA . VAL A 1 1183 ? -18.800 9.117 -14.029 1.00 90.75 1183 VAL A CA 1
ATOM 9752 C C . VAL A 1 1183 ? -19.228 8.880 -12.584 1.00 90.75 1183 VAL A C 1
ATOM 9754 O O . VAL A 1 1183 ? -19.869 7.874 -12.300 1.00 90.75 1183 VAL A O 1
ATOM 9757 N N . TYR A 1 1184 ? -18.953 9.823 -11.680 1.00 92.69 1184 TYR A N 1
ATOM 9758 C CA . TYR A 1 1184 ? -19.377 9.723 -10.285 1.00 92.69 1184 TYR A CA 1
ATOM 9759 C C . TYR A 1 1184 ? -20.896 9.579 -10.140 1.00 92.69 1184 TYR A C 1
ATOM 9761 O O . TYR A 1 1184 ? -21.355 8.694 -9.421 1.00 92.69 1184 TYR A O 1
ATOM 9769 N N . LEU A 1 1185 ? -21.687 10.409 -10.829 1.00 94.62 1185 LEU A N 1
ATOM 9770 C CA . LEU A 1 1185 ? -23.149 10.320 -10.779 1.00 94.62 1185 LEU A CA 1
ATOM 9771 C C . LEU A 1 1185 ? -23.656 8.975 -11.314 1.00 94.62 1185 LEU A C 1
ATOM 9773 O O . LEU A 1 1185 ? -24.549 8.376 -10.714 1.00 94.62 1185 LEU A O 1
ATOM 9777 N N . LEU A 1 1186 ? -23.060 8.483 -12.403 1.00 94.50 1186 LEU A N 1
ATOM 9778 C CA . LEU A 1 1186 ? -23.402 7.196 -13.003 1.00 94.50 1186 LEU A CA 1
ATOM 9779 C C . LEU A 1 1186 ? -23.073 6.030 -12.059 1.00 94.50 1186 LEU A C 1
ATOM 9781 O O . LEU A 1 1186 ? -23.918 5.164 -11.833 1.00 94.50 1186 LEU A O 1
ATOM 9785 N N . VAL A 1 1187 ? -21.878 6.033 -11.465 1.00 95.44 1187 VAL A N 1
ATOM 9786 C CA . VAL A 1 1187 ? -21.442 5.018 -10.493 1.00 95.44 1187 VAL A CA 1
ATOM 9787 C C . VAL A 1 1187 ? -22.322 5.062 -9.255 1.00 95.44 1187 VAL A C 1
ATOM 9789 O O . VAL A 1 1187 ? -22.781 4.018 -8.807 1.00 95.44 1187 VAL A O 1
ATOM 9792 N N . MET A 1 1188 ? -22.630 6.248 -8.728 1.00 94.62 1188 MET A N 1
ATOM 9793 C CA . MET A 1 1188 ? -23.539 6.394 -7.592 1.00 94.62 1188 MET A CA 1
ATOM 9794 C C . MET A 1 1188 ? -24.922 5.830 -7.905 1.00 94.62 1188 MET A C 1
ATOM 9796 O O . MET A 1 1188 ? -25.462 5.083 -7.091 1.00 94.62 1188 MET A O 1
ATOM 9800 N N . PHE A 1 1189 ? -25.484 6.137 -9.074 1.00 95.31 1189 PHE A N 1
ATOM 9801 C CA . PHE A 1 1189 ? -26.779 5.608 -9.491 1.00 95.31 1189 PHE A CA 1
ATOM 9802 C C . PHE A 1 1189 ? -26.775 4.073 -9.545 1.00 95.31 1189 PHE A C 1
ATOM 9804 O O . PHE A 1 1189 ? -27.569 3.430 -8.854 1.00 95.31 1189 PHE A O 1
ATOM 9811 N N . TRP A 1 1190 ? -25.844 3.475 -10.295 1.00 96.12 1190 TRP A N 1
ATOM 9812 C CA . TRP A 1 1190 ? -25.775 2.019 -10.446 1.00 96.12 1190 TRP A CA 1
ATOM 9813 C C . TRP A 1 1190 ? -25.400 1.302 -9.149 1.00 96.12 1190 TRP A C 1
ATOM 9815 O O . TRP A 1 1190 ? -25.975 0.256 -8.848 1.00 96.12 1190 TRP A O 1
ATOM 9825 N N . ALA A 1 1191 ? -24.513 1.881 -8.336 1.00 96.38 1191 ALA A N 1
ATOM 9826 C CA . ALA A 1 1191 ? -24.145 1.319 -7.042 1.00 96.38 1191 ALA A CA 1
ATOM 9827 C C . ALA A 1 1191 ? -25.352 1.254 -6.106 1.00 96.38 1191 ALA A C 1
ATOM 9829 O O . ALA A 1 1191 ? -25.523 0.246 -5.434 1.00 96.38 1191 ALA A O 1
ATOM 9830 N N . HIS A 1 1192 ? -26.230 2.265 -6.090 1.00 94.81 1192 HIS A N 1
ATOM 9831 C CA . HIS A 1 1192 ? -27.453 2.221 -5.278 1.00 94.81 1192 HIS A CA 1
ATOM 9832 C C . HIS A 1 1192 ? -28.470 1.203 -5.805 1.00 94.81 1192 HIS A C 1
ATOM 9834 O O . HIS A 1 1192 ? -29.108 0.522 -5.002 1.00 94.81 1192 HIS A O 1
ATOM 9840 N N . MET A 1 1193 ? -28.601 1.057 -7.128 1.00 95.88 1193 MET A N 1
ATOM 9841 C CA . MET A 1 1193 ? -29.502 0.062 -7.725 1.00 95.88 1193 MET A CA 1
ATOM 9842 C C . MET A 1 1193 ? -29.059 -1.367 -7.405 1.00 95.88 1193 MET A C 1
ATOM 9844 O O . MET A 1 1193 ? -29.854 -2.172 -6.924 1.00 95.88 1193 MET A O 1
ATOM 9848 N N . LEU A 1 1194 ? -27.778 -1.676 -7.596 1.00 96.19 1194 LEU A N 1
ATOM 9849 C CA . LEU A 1 1194 ? -27.234 -2.993 -7.271 1.00 96.19 1194 LEU A CA 1
ATOM 9850 C C . LEU A 1 1194 ? -27.161 -3.226 -5.754 1.00 96.19 1194 LEU A C 1
ATOM 9852 O O . LEU A 1 1194 ? -27.416 -4.337 -5.292 1.00 96.19 1194 LEU A O 1
ATOM 9856 N N . ALA A 1 1195 ? -26.898 -2.185 -4.957 1.00 96.94 1195 ALA A N 1
ATOM 9857 C CA . ALA A 1 1195 ? -26.927 -2.275 -3.499 1.00 96.94 1195 ALA A CA 1
ATOM 9858 C C . ALA A 1 1195 ? -28.324 -2.580 -2.963 1.00 96.94 1195 ALA A C 1
ATOM 9860 O O . ALA A 1 1195 ? -28.444 -3.322 -1.993 1.00 96.94 1195 ALA A O 1
ATOM 9861 N N . LEU A 1 1196 ? -29.377 -2.053 -3.595 1.00 96.56 1196 LEU A N 1
ATOM 9862 C CA . LEU A 1 1196 ? -30.754 -2.400 -3.257 1.00 96.56 1196 LEU A CA 1
ATOM 9863 C C . LEU A 1 1196 ? -31.011 -3.898 -3.473 1.00 96.56 1196 LEU A C 1
ATOM 9865 O O . LEU A 1 1196 ? -31.592 -4.544 -2.602 1.00 96.56 1196 LEU A O 1
ATOM 9869 N N . VAL A 1 1197 ? -30.537 -4.462 -4.588 1.00 96.50 1197 VAL A N 1
ATOM 9870 C CA . VAL A 1 1197 ? -30.644 -5.905 -4.861 1.00 96.50 1197 VAL A CA 1
ATOM 9871 C C . VAL A 1 1197 ? -29.873 -6.706 -3.811 1.00 96.50 1197 VAL A C 1
ATOM 9873 O O . VAL A 1 1197 ? -30.451 -7.579 -3.166 1.00 96.50 1197 VAL A O 1
ATOM 9876 N N . LEU A 1 1198 ? -28.602 -6.374 -3.565 1.00 96.75 1198 LEU A N 1
ATOM 9877 C CA . LEU A 1 1198 ? -27.774 -7.073 -2.576 1.00 96.75 1198 LEU A CA 1
ATOM 9878 C C . LEU A 1 1198 ? -28.372 -6.992 -1.160 1.00 96.75 1198 LEU A C 1
ATOM 9880 O O . LEU A 1 1198 ? -28.378 -7.980 -0.422 1.00 96.75 1198 LEU A O 1
ATOM 9884 N N . TYR A 1 1199 ? -28.941 -5.843 -0.795 1.00 96.31 1199 TYR A N 1
ATOM 9885 C CA . TYR A 1 1199 ? -29.608 -5.651 0.487 1.00 96.31 1199 TYR A CA 1
ATOM 9886 C C . TYR A 1 1199 ? -30.846 -6.543 0.632 1.00 96.31 1199 TYR A C 1
ATOM 9888 O O . TYR A 1 1199 ? -30.992 -7.239 1.638 1.00 96.31 1199 TYR A O 1
ATOM 9896 N N . LEU A 1 1200 ? -31.735 -6.540 -0.365 1.00 96.06 1200 LEU A N 1
ATOM 9897 C CA . LEU A 1 1200 ? -33.004 -7.270 -0.303 1.00 96.06 1200 LEU A CA 1
ATOM 9898 C C . LEU A 1 1200 ? -32.826 -8.789 -0.393 1.00 96.06 1200 LEU A C 1
ATOM 9900 O O . LEU A 1 1200 ? -33.583 -9.520 0.246 1.00 96.06 1200 LEU A O 1
ATOM 9904 N N . PHE A 1 1201 ? -31.844 -9.256 -1.167 1.00 96.12 1201 PHE A N 1
ATOM 9905 C CA . PHE A 1 1201 ? -31.620 -10.681 -1.413 1.00 96.12 1201 PHE A CA 1
ATOM 9906 C C . PHE A 1 1201 ? -30.692 -11.327 -0.381 1.00 96.12 1201 PHE A C 1
ATOM 9908 O O . PHE A 1 1201 ? -30.828 -12.520 -0.115 1.00 96.12 1201 PHE A O 1
ATOM 9915 N N . VAL A 1 1202 ? -29.766 -10.564 0.212 1.00 96.12 1202 VAL A N 1
ATOM 9916 C CA . VAL A 1 1202 ? -28.715 -11.113 1.082 1.00 96.12 1202 VAL A CA 1
ATOM 9917 C C . VAL A 1 1202 ? -28.687 -10.425 2.445 1.00 96.12 1202 VAL A C 1
ATOM 9919 O O . VAL A 1 1202 ? -28.946 -11.076 3.459 1.00 96.12 1202 VAL A O 1
ATOM 9922 N N . GLU A 1 1203 ? -28.420 -9.116 2.507 1.00 94.56 1203 GLU A N 1
ATOM 9923 C CA . GLU A 1 1203 ? -28.142 -8.441 3.787 1.00 94.56 1203 GLU A CA 1
ATOM 9924 C C . GLU A 1 1203 ? -29.330 -8.494 4.763 1.00 94.56 1203 GLU A C 1
ATOM 9926 O O . GLU A 1 1203 ? -29.178 -8.888 5.926 1.00 94.56 1203 GLU A O 1
ATOM 9931 N N . ALA A 1 1204 ? -30.519 -8.083 4.319 1.00 92.00 1204 ALA A N 1
ATOM 9932 C CA . ALA A 1 1204 ? -31.708 -8.046 5.162 1.00 92.00 1204 ALA A CA 1
ATOM 9933 C C . ALA A 1 1204 ? -32.163 -9.459 5.573 1.00 92.00 1204 ALA A C 1
ATOM 9935 O O . ALA A 1 1204 ? -32.290 -9.685 6.783 1.00 92.00 1204 ALA A O 1
ATOM 9936 N N . PRO A 1 1205 ? -32.316 -10.439 4.655 1.00 93.50 1205 PRO A N 1
ATOM 9937 C CA . PRO A 1 1205 ? -32.686 -11.798 5.039 1.00 93.50 1205 PRO A CA 1
ATOM 9938 C C . PRO A 1 1205 ? -31.723 -12.449 6.030 1.00 93.50 1205 PRO A C 1
ATOM 9940 O O . PRO A 1 1205 ? -32.169 -13.001 7.038 1.00 93.50 1205 PRO A O 1
ATOM 9943 N N . CYS A 1 1206 ? -30.407 -12.343 5.808 1.00 92.62 1206 CYS A N 1
ATOM 9944 C CA . CYS A 1 1206 ? -29.408 -12.923 6.708 1.00 92.62 1206 CYS A CA 1
ATOM 9945 C C . CYS A 1 1206 ? -29.456 -12.291 8.107 1.00 92.62 1206 CYS A C 1
ATOM 9947 O O . CYS A 1 1206 ? -29.334 -13.000 9.111 1.00 92.62 1206 CYS A O 1
ATOM 9949 N N . ASN A 1 1207 ? -29.662 -10.973 8.199 1.00 88.12 1207 ASN A N 1
ATOM 9950 C CA . ASN A 1 1207 ? -29.788 -10.276 9.480 1.00 88.12 1207 ASN A CA 1
ATOM 9951 C C . ASN A 1 1207 ? -31.069 -10.663 10.237 1.00 88.12 1207 ASN A C 1
ATOM 9953 O O . ASN A 1 1207 ? -31.042 -10.812 11.460 1.00 88.12 1207 ASN A O 1
ATOM 9957 N N . GLU A 1 1208 ? -32.188 -10.844 9.538 1.00 86.12 1208 GLU A N 1
ATOM 9958 C CA . GLU A 1 1208 ? -33.451 -11.260 10.157 1.00 86.12 1208 GLU A CA 1
ATOM 9959 C C . GLU A 1 1208 ? -33.414 -12.722 10.603 1.00 86.12 1208 GLU A C 1
ATOM 9961 O O . GLU A 1 1208 ? -33.837 -13.044 11.716 1.00 86.12 1208 GLU A O 1
ATOM 9966 N N . LEU A 1 1209 ? -32.822 -13.594 9.789 1.00 88.44 1209 LEU A N 1
ATOM 9967 C CA . LEU A 1 1209 ? -32.635 -15.001 10.118 1.00 88.44 1209 LEU A CA 1
ATOM 9968 C C . LEU A 1 1209 ? -31.837 -15.165 11.423 1.00 88.44 1209 LEU A C 1
ATOM 9970 O O . LEU A 1 1209 ? -32.217 -15.937 12.307 1.00 88.44 1209 LEU A O 1
ATOM 9974 N N . LEU A 1 1210 ? -30.779 -14.364 11.592 1.00 85.56 1210 LEU A N 1
ATOM 9975 C CA . LEU A 1 1210 ? -29.975 -14.323 12.814 1.00 85.56 1210 LEU A CA 1
ATOM 9976 C C . LEU A 1 1210 ? -30.801 -13.933 14.050 1.00 85.56 1210 LEU A C 1
ATOM 9978 O O . LEU A 1 1210 ? -30.644 -14.541 15.113 1.00 85.56 1210 LEU A O 1
ATOM 9982 N N . LYS A 1 1211 ? -31.695 -12.940 13.924 1.00 81.94 1211 LYS A N 1
ATOM 9983 C CA . LYS A 1 1211 ? -32.585 -12.511 15.018 1.00 81.94 1211 LYS A CA 1
ATOM 9984 C C . LYS A 1 1211 ? -33.523 -13.639 15.449 1.00 81.94 1211 LYS A C 1
ATOM 9986 O O . LYS A 1 1211 ? -33.717 -13.820 16.651 1.00 81.94 1211 LYS A O 1
ATOM 9991 N N . ILE A 1 1212 ? -34.060 -14.419 14.505 1.00 81.69 1212 ILE A N 1
ATOM 9992 C CA . ILE A 1 1212 ? -34.949 -15.553 14.806 1.00 81.69 1212 ILE A CA 1
ATOM 9993 C C . ILE A 1 1212 ? -34.199 -16.668 15.543 1.00 81.69 1212 ILE A C 1
ATOM 9995 O O . ILE A 1 1212 ? -34.648 -17.097 16.611 1.00 81.69 1212 ILE A O 1
ATOM 9999 N N . PHE A 1 1213 ? -33.044 -17.107 15.029 1.00 76.12 1213 PHE A N 1
ATOM 10000 C CA . PHE A 1 1213 ? -32.244 -18.164 15.668 1.00 76.12 1213 PHE A CA 1
ATOM 10001 C C . PHE A 1 1213 ? -31.860 -17.810 17.110 1.00 76.12 1213 PHE A C 1
ATOM 10003 O O . PHE A 1 1213 ? -31.905 -18.647 18.011 1.00 76.12 1213 PHE A O 1
ATOM 10010 N N . MET A 1 1214 ? -31.554 -16.538 17.346 1.00 67.31 1214 MET A N 1
ATOM 10011 C CA . MET A 1 1214 ? -31.226 -15.999 18.662 1.00 67.31 1214 MET A CA 1
ATOM 10012 C C . MET A 1 1214 ? -32.432 -15.836 19.592 1.00 67.31 1214 MET A C 1
ATOM 10014 O O . MET A 1 1214 ? -32.333 -16.124 20.786 1.00 67.31 1214 MET A O 1
ATOM 10018 N N . GLY A 1 1215 ? -33.570 -15.379 19.064 1.00 58.22 1215 GLY A N 1
ATOM 10019 C CA . GLY A 1 1215 ? -34.811 -15.212 19.822 1.00 58.22 1215 GLY A CA 1
ATOM 10020 C C . GLY A 1 1215 ? -35.411 -16.540 20.293 1.00 58.22 1215 GLY A C 1
ATOM 10021 O O . GLY A 1 1215 ? -35.996 -16.597 21.375 1.00 58.22 1215 GLY A O 1
ATOM 10022 N N . SER A 1 1216 ? -35.205 -17.621 19.533 1.00 43.31 1216 SER A N 1
ATOM 10023 C CA . SER A 1 1216 ? -35.684 -18.973 19.862 1.00 43.31 1216 SER A CA 1
ATOM 10024 C C . SER A 1 1216 ? -35.036 -19.554 21.132 1.00 43.31 1216 SER A C 1
ATOM 10026 O O . SER A 1 1216 ? -35.697 -20.219 21.930 1.00 43.31 1216 SER A O 1
ATOM 10028 N N . ASN A 1 1217 ? -33.769 -19.215 21.408 1.00 38.66 1217 ASN A N 1
ATOM 10029 C CA . ASN A 1 1217 ? -33.032 -19.739 22.567 1.00 38.66 1217 ASN A CA 1
ATOM 10030 C C . ASN A 1 1217 ? -33.434 -19.131 23.923 1.00 38.66 1217 ASN A C 1
ATOM 10032 O O . ASN A 1 1217 ? -33.085 -19.697 24.958 1.00 38.66 1217 ASN A O 1
ATOM 10036 N N . LYS A 1 1218 ? -34.174 -18.013 23.960 1.00 40.19 1218 LYS A N 1
ATOM 10037 C CA . LYS A 1 1218 ? -34.615 -17.415 25.235 1.00 40.19 1218 LYS A CA 1
ATOM 10038 C C . LYS A 1 1218 ? -35.787 -18.154 25.885 1.00 40.19 1218 LYS A C 1
ATOM 10040 O O . LYS A 1 1218 ? -35.842 -18.193 27.105 1.00 40.19 1218 LYS A O 1
ATOM 10045 N N . LYS A 1 1219 ? -36.672 -18.797 25.112 1.00 35.59 1219 LYS A N 1
ATOM 10046 C CA . LYS A 1 1219 ? -37.831 -19.514 25.682 1.00 35.59 1219 LYS A CA 1
ATOM 10047 C C . LYS A 1 1219 ? -37.522 -20.922 26.197 1.00 35.59 1219 LYS A C 1
ATOM 10049 O O . LYS A 1 1219 ? -38.255 -21.413 27.039 1.00 35.59 1219 LYS A O 1
ATOM 10054 N N . LYS A 1 1220 ? -36.426 -21.557 25.766 1.00 33.16 1220 LYS A N 1
ATOM 10055 C CA . LYS A 1 1220 ? -36.035 -22.894 26.261 1.00 33.16 1220 LYS A CA 1
ATOM 10056 C C . LYS A 1 1220 ? -35.429 -22.903 27.675 1.00 33.16 1220 LYS A C 1
ATOM 10058 O O . LYS A 1 1220 ? -35.104 -23.972 28.169 1.00 33.16 1220 LYS A O 1
ATOM 10063 N N . LYS A 1 1221 ? -35.245 -21.737 28.309 1.00 32.62 1221 LYS A N 1
ATOM 10064 C CA . LYS A 1 1221 ? -34.793 -21.613 29.709 1.00 32.62 1221 LYS A CA 1
ATOM 10065 C C . LYS A 1 1221 ? -35.883 -21.150 30.682 1.00 32.62 1221 LYS A C 1
ATOM 10067 O O . LYS A 1 1221 ? -35.609 -21.075 31.872 1.00 32.62 1221 LYS A O 1
ATOM 10072 N N . GLU A 1 1222 ? -37.078 -20.845 30.181 1.00 33.56 1222 GLU A N 1
ATOM 10073 C CA . GLU A 1 1222 ? -38.254 -20.476 30.985 1.00 33.56 1222 GLU A CA 1
ATOM 10074 C C . GLU A 1 1222 ? -39.387 -21.513 30.842 1.00 33.56 1222 GLU A C 1
ATOM 10076 O O . GLU A 1 1222 ? -40.544 -21.201 31.109 1.00 33.56 1222 GLU A O 1
ATOM 10081 N N . ALA A 1 1223 ? -39.056 -22.734 30.409 1.00 28.28 1223 ALA A N 1
ATOM 10082 C CA . ALA A 1 1223 ? -39.951 -23.889 30.393 1.00 28.28 1223 ALA A CA 1
ATOM 10083 C C . ALA A 1 1223 ? -39.370 -24.998 31.268 1.00 28.28 1223 ALA A C 1
ATOM 10085 O O . ALA A 1 1223 ? -38.144 -25.234 31.145 1.00 28.28 1223 ALA A O 1
#